Protein AF-A0A8S2AFS4-F1 (afdb_monomer_lite)

Radius of gyration: 38.0 Å; chains: 1; bounding box: 97×114×102 Å

Foldseek 3Di:
DDDDDDDDDDDDDYDDDDDDDDDDDDDDDDDDDDDDDDDDDDDDDDDDDDDDDDDDDDDDDDDDDDDDPDDDDDDDDPCPVVVVVVCVVPDDDDDDDDDDDDDDDDPPDDDLDLVFAACVVVQKAWDDFPAADDQFTKTWIAGCDDPRHRHIWIKTKGWPVSVPDPVSSVLVSVQQVCQVFLPDQPQAWNWDGWHDDPTIIITITQDQAQAWPVVLCVVVVVDFDLLNLLVVLLSLLRSLQLCVLLQKAQQADDRNQWGFNHNDPPTHIYRHDSSPMDGAAVPGFAFAQDYDLLQAALVSVVRGHGSLSVLSSSLQVLVCSQAVDGQFDDPDSVRSNVCNNPPGGDQPDPPNVVDDPLSVLLSLLSSPNPSLQHDHSLVSCLGPSNPPSDPRLRAAGPLLLVLLVQLLVADLQLLLLLLLLLVLDDPSRCPSLVSNLVLLPADPVQWHALVSLLVSSVVSHTPSSVVSVVNVSSVVSSPDPDDIDHSSSSSSSSDRLSNLVSDPCNVVSLVSSVVSCVPPPWAQDDLVRLCVLLVHDPPDPSCLQCVVQADPVGNTGDSVSSVSSNVDTDDDDPDPPPPNCVVSVVSVLVSLFDDPDDPLAAEEEQAADPPDPVVVPPQDDDDVVVVLLVLVSQLLLLLLVHAYAAEQKDFADLVFQDDDDDDDDDDDDDVVVRVSGMDGVLLWFQQSLSSVRGHYDYCPDPVVVVVCVVLVVDPPLQEDECAPPDSCCCRVDPSNSRHHYYYLNSDPVSPDDPSDPPVDPPSNPDDPCRRLVRTHPLLLVLLVVVLVVLDAAAEEEQEPRQLSPFDLPPVRDTDRPCNQSVVLRALVNLCVQCCVPDFFAGEYEYHYPDDPPCRNVVVVVGYNYDYPVVSCVSDVVSDSTNSSVNSSSVSNNVSHPHYEYCADPDLPHHHSGDDCVRHPPDDDDPVVVVVPPDDDD

Structure (mmCIF, N/CA/C/O backbone):
data_AF-A0A8S2AFS4-F1
#
_entry.id   AF-A0A8S2AFS4-F1
#
loop_
_atom_site.group_PDB
_atom_site.id
_atom_site.type_symbol
_atom_site.label_atom_id
_atom_site.label_alt_id
_atom_site.label_comp_id
_atom_site.label_asym_id
_atom_site.label_entity_id
_atom_site.label_seq_id
_atom_site.pdbx_PDB_ins_code
_atom_site.Cartn_x
_atom_site.Cartn_y
_atom_site.Cartn_z
_atom_site.occupancy
_atom_site.B_iso_or_equiv
_atom_site.auth_seq_id
_atom_site.auth_comp_id
_atom_site.auth_asym_id
_atom_site.auth_atom_id
_atom_site.pdbx_PDB_model_num
ATOM 1 N N . MET A 1 1 ? -7.403 62.155 -4.248 1.00 30.98 1 MET A N 1
ATOM 2 C CA . MET A 1 1 ? -6.322 62.492 -3.292 1.00 30.98 1 MET A CA 1
ATOM 3 C C . MET A 1 1 ? -5.402 61.280 -3.220 1.00 30.98 1 MET A C 1
ATOM 5 O O . MET A 1 1 ? -5.947 60.205 -3.024 1.00 30.98 1 MET A O 1
ATOM 9 N N . GLY A 1 2 ? -4.084 61.330 -3.425 1.00 28.14 2 GLY A N 1
ATOM 10 C CA . GLY A 1 2 ? -3.171 62.370 -3.946 1.00 28.14 2 GLY A CA 1
ATOM 11 C C . GLY A 1 2 ? -1.805 61.697 -4.230 1.00 28.14 2 GLY A C 1
ATOM 12 O O . GLY A 1 2 ? -1.434 60.794 -3.494 1.00 28.14 2 GLY A O 1
ATOM 13 N N . ILE A 1 3 ? -1.186 61.895 -5.401 1.00 28.06 3 ILE A N 1
ATOM 14 C CA . ILE A 1 3 ? -0.016 62.786 -5.612 1.00 28.06 3 ILE A CA 1
ATOM 15 C C . ILE A 1 3 ? 1.170 62.423 -4.679 1.00 28.06 3 ILE A C 1
ATOM 17 O O . ILE A 1 3 ? 1.126 62.784 -3.512 1.00 28.06 3 ILE A O 1
ATOM 21 N N . CYS A 1 4 ? 2.113 61.561 -5.114 1.00 28.08 4 CYS A N 1
ATOM 22 C CA . CYS A 1 4 ? 3.478 61.876 -5.645 1.00 28.08 4 CYS A CA 1
ATOM 23 C C . CYS A 1 4 ? 4.514 62.264 -4.544 1.00 28.08 4 CYS A C 1
ATOM 25 O O . CYS A 1 4 ? 4.099 62.612 -3.450 1.00 28.08 4 CYS A O 1
ATOM 27 N N . HIS A 1 5 ? 5.857 62.214 -4.658 1.00 32.41 5 HIS A N 1
ATOM 28 C CA . HIS A 1 5 ? 6.892 62.008 -5.710 1.00 32.41 5 HIS A CA 1
ATOM 29 C C . HIS A 1 5 ? 8.062 61.139 -5.125 1.00 32.41 5 HIS A C 1
ATOM 31 O O . HIS A 1 5 ? 8.009 60.818 -3.944 1.00 32.41 5 HIS A O 1
ATOM 37 N N . GLY A 1 6 ? 9.149 60.728 -5.813 1.00 26.88 6 GLY A N 1
ATOM 38 C CA . GLY A 1 6 ? 9.630 60.945 -7.195 1.00 26.88 6 GLY A CA 1
ATOM 39 C C . GLY A 1 6 ? 10.998 60.268 -7.496 1.00 26.88 6 GLY A C 1
ATOM 40 O O . GLY A 1 6 ? 11.500 59.503 -6.679 1.00 26.88 6 GLY A O 1
ATOM 41 N N . LYS A 1 7 ? 11.584 60.549 -8.678 1.00 27.45 7 LYS A N 1
ATOM 42 C CA . LYS A 1 7 ? 12.921 60.086 -9.156 1.00 27.45 7 LYS A CA 1
ATOM 43 C C . LYS A 1 7 ? 14.084 60.941 -8.593 1.00 27.45 7 LYS A C 1
ATOM 45 O O . LYS A 1 7 ? 13.806 62.059 -8.157 1.00 27.45 7 LYS A O 1
ATOM 50 N N . PRO A 1 8 ? 15.358 60.471 -8.610 1.00 44.94 8 PRO A N 1
ATOM 51 C CA . PRO A 1 8 ? 16.300 60.637 -9.763 1.00 44.94 8 PRO A CA 1
ATOM 52 C C . PRO A 1 8 ? 17.247 59.401 -9.975 1.00 44.94 8 PRO A C 1
ATOM 54 O O . PRO A 1 8 ? 17.302 58.559 -9.088 1.00 44.94 8 PRO A O 1
ATOM 57 N N . ILE A 1 9 ? 18.040 59.155 -11.044 1.00 31.28 9 ILE A N 1
ATOM 58 C CA . ILE A 1 9 ? 18.242 59.696 -12.421 1.00 31.28 9 ILE A CA 1
ATOM 59 C C . ILE A 1 9 ? 18.837 58.571 -13.337 1.00 31.28 9 ILE A C 1
ATOM 61 O O . ILE A 1 9 ? 19.122 57.486 -12.834 1.00 31.28 9 ILE A O 1
ATOM 65 N N . GLU A 1 10 ? 19.061 58.787 -14.650 1.00 30.39 10 GLU A N 1
ATOM 66 C CA . GLU A 1 10 ? 19.405 57.727 -15.644 1.00 30.39 10 GLU A CA 1
ATOM 67 C C . GLU A 1 10 ? 20.613 58.056 -16.595 1.00 30.39 10 GLU A C 1
ATOM 69 O O . GLU A 1 10 ? 20.813 59.225 -16.926 1.00 30.39 10 GLU A O 1
ATOM 74 N N . GLN A 1 11 ? 21.396 57.061 -17.091 1.00 25.53 11 GLN A N 1
ATOM 75 C CA . GLN A 1 11 ? 22.494 57.238 -18.097 1.00 25.53 11 GLN A CA 1
ATOM 76 C C . GLN A 1 11 ? 22.601 56.147 -19.216 1.00 25.53 11 GLN A C 1
ATOM 78 O O . GLN A 1 11 ? 22.984 55.022 -18.930 1.00 25.53 11 GLN A O 1
ATOM 83 N N . GLN A 1 12 ? 22.394 56.572 -20.486 1.00 29.22 12 GLN A N 1
ATOM 84 C CA . GLN A 1 12 ? 23.126 56.236 -21.754 1.00 29.22 12 GLN A CA 1
ATOM 85 C C . GLN A 1 12 ? 23.169 54.768 -22.315 1.00 29.22 12 GLN A C 1
ATOM 87 O O . GLN A 1 12 ? 23.222 53.819 -21.553 1.00 29.22 12 GLN A O 1
ATOM 92 N N . GLN A 1 13 ? 23.193 54.469 -23.642 1.00 29.77 13 GLN A N 1
ATOM 93 C CA . GLN A 1 13 ? 23.121 55.282 -24.890 1.00 29.77 13 GLN A CA 1
ATOM 94 C C . GLN A 1 13 ? 22.783 54.462 -26.189 1.00 29.77 13 GLN A C 1
ATOM 96 O O . GLN A 1 13 ? 23.484 53.503 -26.487 1.00 29.77 13 GLN A O 1
ATOM 101 N N . SER A 1 14 ? 21.898 54.987 -27.069 1.00 29.59 14 SER A N 1
ATOM 102 C CA . SER A 1 14 ? 21.919 54.863 -28.569 1.00 29.59 14 SER A CA 1
ATOM 103 C C . SER A 1 14 ? 21.649 53.476 -29.255 1.00 29.59 14 SER A C 1
ATOM 105 O O . SER A 1 14 ? 21.781 52.455 -28.598 1.00 29.59 14 SER A O 1
ATOM 107 N N . LYS A 1 15 ? 21.264 53.312 -30.551 1.00 31.66 15 LYS A N 1
ATOM 108 C CA . LYS A 1 15 ? 20.933 54.230 -31.687 1.00 31.66 15 LYS A CA 1
ATOM 109 C C . LYS A 1 15 ? 20.192 53.509 -32.869 1.00 31.66 15 LYS A C 1
ATOM 111 O O . LYS A 1 15 ? 20.385 52.314 -33.049 1.00 31.66 15 LYS A O 1
ATOM 116 N N . SER A 1 16 ? 19.548 54.289 -33.763 1.00 26.78 16 SER A N 1
ATOM 117 C CA . SER A 1 16 ? 19.226 54.015 -35.206 1.00 26.78 16 SER A CA 1
ATOM 118 C C . SER A 1 16 ? 17.849 53.440 -35.645 1.00 26.78 16 SER A C 1
ATOM 120 O O . SER A 1 16 ? 17.167 52.746 -34.905 1.00 26.78 16 SER A O 1
ATOM 122 N N . LEU A 1 17 ? 17.489 53.786 -36.896 1.00 27.69 17 LEU A N 1
ATOM 123 C CA . LEU A 1 17 ? 16.233 53.639 -37.684 1.00 27.69 17 LEU A CA 1
ATOM 124 C C . LEU A 1 17 ? 16.380 52.532 -38.785 1.00 27.69 17 LEU A C 1
ATOM 126 O O . LEU A 1 17 ? 17.520 52.081 -38.933 1.00 27.69 17 LEU A O 1
ATOM 130 N N . PRO A 1 18 ? 15.349 52.068 -39.564 1.00 46.34 18 PRO A N 1
ATOM 131 C CA . PRO A 1 18 ? 14.305 52.861 -40.252 1.00 46.34 18 PRO A CA 1
ATOM 132 C C . PRO A 1 18 ? 12.848 52.304 -40.240 1.00 46.34 18 PRO A C 1
ATOM 134 O O . PRO A 1 18 ? 12.312 52.071 -39.164 1.00 46.34 18 PRO A O 1
ATOM 137 N N . VAL A 1 19 ? 12.139 52.326 -41.389 1.00 34.38 19 VAL A N 1
ATOM 138 C CA . VAL A 1 19 ? 10.788 52.934 -41.564 1.00 34.38 19 VAL A CA 1
ATOM 139 C C . VAL A 1 19 ? 10.055 52.412 -42.837 1.00 34.38 19 VAL A C 1
ATOM 141 O O . VAL A 1 19 ? 10.702 51.802 -43.684 1.00 34.38 19 VAL A O 1
ATOM 144 N N . SER A 1 20 ? 8.755 52.753 -42.991 1.00 30.39 20 SER A N 1
ATOM 145 C CA . SER A 1 20 ? 7.820 52.655 -44.160 1.00 30.39 20 SER A CA 1
ATOM 146 C C . SER A 1 20 ? 6.818 51.474 -44.174 1.00 30.39 20 SER A C 1
ATOM 148 O O . SER A 1 20 ? 7.168 50.378 -43.750 1.00 30.39 20 SER A O 1
ATOM 150 N N . GLY A 1 21 ? 5.557 51.643 -44.622 1.00 28.50 21 GLY A N 1
ATOM 151 C CA . GLY A 1 21 ? 4.831 52.893 -44.948 1.00 28.50 21 GLY A CA 1
ATOM 152 C C . GLY A 1 21 ? 3.457 52.704 -45.644 1.00 28.50 21 GLY A C 1
ATOM 153 O O . GLY A 1 21 ? 3.242 51.670 -46.262 1.00 28.50 21 GLY A O 1
ATOM 154 N N . GLU A 1 22 ? 2.608 53.747 -45.565 1.00 29.09 22 GLU A N 1
ATOM 155 C CA . GLU A 1 22 ? 1.540 54.153 -46.528 1.00 29.09 22 GLU A CA 1
ATOM 156 C C . GLU A 1 22 ? 0.267 53.270 -46.736 1.00 29.09 22 GLU A C 1
ATOM 158 O O . GLU A 1 22 ? 0.241 52.099 -46.364 1.00 29.09 22 GLU A O 1
ATOM 163 N N . THR A 1 23 ? -0.826 53.765 -47.359 1.00 28.58 23 THR A N 1
ATOM 164 C CA . THR A 1 23 ? -1.820 54.755 -46.838 1.00 28.58 23 THR A CA 1
ATOM 165 C C . THR A 1 23 ? -3.185 54.723 -47.591 1.00 28.58 23 THR A C 1
ATOM 167 O O . THR A 1 23 ? -3.270 54.207 -48.699 1.00 28.58 23 THR A O 1
ATOM 170 N N . ASP A 1 24 ? -4.211 55.334 -46.970 1.00 28.61 24 ASP A N 1
ATOM 171 C CA . ASP A 1 24 ? -5.321 56.156 -47.530 1.00 28.61 24 ASP A CA 1
ATOM 172 C C . ASP A 1 24 ? -6.577 55.645 -48.313 1.00 28.61 24 ASP A C 1
ATOM 174 O O . ASP A 1 24 ? -6.538 54.855 -49.249 1.00 28.61 24 ASP A O 1
ATOM 178 N N . GLU A 1 25 ? -7.695 56.296 -47.922 1.00 26.92 25 GLU A N 1
ATOM 179 C CA . GLU A 1 25 ? -8.888 56.772 -48.673 1.00 26.92 25 GLU A CA 1
ATOM 180 C C . GLU A 1 25 ? -10.094 55.877 -49.102 1.00 26.92 25 GLU A C 1
ATOM 182 O O . GLU A 1 25 ? -10.147 54.665 -48.913 1.00 26.92 25 GLU A O 1
ATOM 187 N N . ALA A 1 26 ? -11.179 56.571 -49.506 1.00 25.58 26 ALA A N 1
ATOM 188 C CA . ALA A 1 26 ? -12.601 56.154 -49.606 1.00 25.58 26 ALA A CA 1
ATOM 189 C C . ALA A 1 26 ? -13.212 56.685 -50.952 1.00 25.58 26 ALA A C 1
ATOM 191 O O . ALA A 1 26 ? -12.425 56.784 -51.892 1.00 25.58 26 ALA A O 1
ATOM 192 N N . PRO A 1 27 ? -14.500 57.105 -51.154 1.00 47.12 27 PRO A N 1
ATOM 193 C CA . PRO A 1 27 ? -15.787 56.950 -50.428 1.00 47.12 27 PRO A CA 1
ATOM 194 C C . PRO A 1 27 ? -17.034 56.585 -51.319 1.00 47.12 27 PRO A C 1
ATOM 196 O O . PRO A 1 27 ? -16.906 56.468 -52.526 1.00 47.12 27 PRO A O 1
ATOM 199 N N . THR A 1 28 ? -18.233 56.457 -50.695 1.00 27.06 28 THR A N 1
ATOM 200 C CA . THR A 1 28 ? -19.646 56.683 -51.193 1.00 27.06 28 THR A CA 1
ATOM 201 C C . THR A 1 28 ? -20.132 56.129 -52.574 1.00 27.06 28 THR A C 1
ATOM 203 O O . THR A 1 28 ? -19.394 56.042 -53.536 1.00 27.06 28 THR A O 1
ATOM 206 N N . ASN A 1 29 ? -21.408 55.751 -52.814 1.00 26.31 29 ASN A N 1
ATOM 207 C CA . ASN A 1 29 ? -22.662 56.487 -52.543 1.00 26.31 29 ASN A CA 1
ATOM 208 C C . ASN A 1 29 ? -23.981 55.659 -52.752 1.00 26.31 29 ASN A C 1
ATOM 210 O O . ASN A 1 29 ? -23.976 54.620 -53.400 1.00 26.31 29 ASN A O 1
ATOM 214 N N . SER A 1 30 ? -25.109 56.195 -52.250 1.00 24.55 30 SER A N 1
ATOM 215 C CA . SER A 1 30 ? -26.526 56.085 -52.707 1.00 24.55 30 SER A CA 1
ATOM 216 C C . SER A 1 30 ? -27.203 54.736 -53.077 1.00 24.55 30 SER A C 1
ATOM 218 O O . SER A 1 30 ? -27.052 54.246 -54.190 1.00 24.55 30 SER A O 1
ATOM 220 N N . GLN A 1 31 ? -28.073 54.241 -52.170 1.00 25.86 31 GLN A N 1
ATOM 221 C CA . GLN A 1 31 ? -29.571 54.223 -52.220 1.00 25.86 31 GLN A CA 1
ATOM 222 C C . GLN A 1 31 ? -30.349 54.280 -53.570 1.00 25.86 31 GLN A C 1
ATOM 224 O O . GLN A 1 31 ? -29.796 54.742 -54.562 1.00 25.86 31 GLN A O 1
ATOM 229 N N . PRO A 1 32 ? -31.690 54.021 -53.605 1.00 53.41 32 PRO A N 1
ATOM 230 C CA . PRO A 1 32 ? -32.643 53.529 -52.573 1.00 53.41 32 PRO A CA 1
ATOM 231 C C . PRO A 1 32 ? -33.379 52.239 -53.068 1.00 53.41 32 PRO A C 1
ATOM 233 O O . PRO A 1 32 ? -32.881 51.627 -54.012 1.00 53.41 32 PRO A O 1
ATOM 236 N N . PRO A 1 33 ? -34.580 51.817 -52.582 1.00 47.56 33 PRO A N 1
ATOM 237 C CA . PRO A 1 33 ? -35.338 52.075 -51.341 1.00 47.56 33 PRO A CA 1
ATOM 238 C C . PRO A 1 33 ? -35.341 50.779 -50.470 1.00 47.56 33 PRO A C 1
ATOM 240 O O . PRO A 1 33 ? -34.251 50.263 -50.270 1.00 47.56 33 PRO A O 1
ATOM 243 N N . ALA A 1 34 ? -36.380 50.149 -49.881 1.00 29.81 34 ALA A N 1
ATOM 244 C CA . ALA A 1 34 ? -37.826 50.348 -49.616 1.00 29.81 34 ALA A CA 1
ATOM 245 C C . ALA A 1 34 ? -38.256 49.360 -48.488 1.00 29.81 34 ALA A C 1
ATOM 247 O O . ALA A 1 34 ? -37.607 48.332 -48.331 1.00 29.81 34 ALA A O 1
ATOM 248 N N . LYS A 1 35 ? -39.366 49.503 -47.740 1.00 30.81 35 LYS A N 1
ATOM 249 C CA . LYS A 1 35 ? -40.217 50.653 -47.341 1.00 30.81 35 LYS A CA 1
ATOM 250 C C . LYS A 1 35 ? -41.204 50.146 -46.257 1.00 30.81 35 LYS A C 1
ATOM 252 O O . LYS A 1 35 ? -41.824 49.116 -46.496 1.00 30.81 35 LYS A O 1
ATOM 257 N N . SER A 1 36 ? -41.429 50.896 -45.161 1.00 27.89 36 SER A N 1
ATOM 258 C CA . SER A 1 36 ? -42.353 50.543 -44.040 1.00 27.89 36 SER A CA 1
ATOM 259 C C . SER A 1 36 ? -41.915 49.291 -43.234 1.00 27.89 36 SER A C 1
ATOM 261 O O . SER A 1 36 ? -41.060 48.551 -43.701 1.00 27.89 36 SER A O 1
ATOM 263 N N . SER A 1 37 ? -42.393 48.954 -42.023 1.00 26.61 37 SER A N 1
ATOM 264 C CA . SER A 1 37 ? -43.153 49.620 -40.927 1.00 26.61 37 SER A CA 1
ATOM 265 C C . SER A 1 37 ? -42.999 48.750 -39.649 1.00 26.61 37 SER A C 1
ATOM 267 O O . SER A 1 37 ? -42.654 47.582 -39.777 1.00 26.61 37 SER A O 1
ATOM 269 N N . GLY A 1 38 ? -43.257 49.189 -38.410 1.00 24.53 38 GLY A N 1
ATOM 270 C CA . GLY A 1 38 ? -43.830 50.449 -37.912 1.00 24.53 38 GLY A CA 1
ATOM 271 C C . GLY A 1 38 ? -43.754 50.555 -36.370 1.00 24.53 38 GLY A C 1
ATOM 272 O O . GLY A 1 38 ? -42.992 49.832 -35.740 1.00 24.53 38 GLY A O 1
ATOM 273 N N . PHE A 1 39 ? -44.525 51.475 -35.780 1.00 25.52 39 PHE A N 1
ATOM 274 C CA . PHE A 1 39 ? -44.458 51.959 -34.377 1.00 25.52 39 PHE A CA 1
ATOM 275 C C . PHE A 1 39 ? -45.873 52.462 -33.932 1.00 25.52 39 PHE A C 1
ATOM 277 O O . PHE A 1 39 ? -46.721 52.491 -34.831 1.00 25.52 39 PHE A O 1
ATOM 284 N N . PRO A 1 40 ? -46.194 52.868 -32.660 1.00 38.78 40 PRO A N 1
ATOM 285 C CA . PRO A 1 40 ? -45.296 53.470 -31.645 1.00 38.78 40 PRO A CA 1
ATOM 286 C C . PRO A 1 40 ? -45.527 53.232 -30.110 1.00 38.78 40 PRO A C 1
ATOM 288 O O . PRO A 1 40 ? -46.577 52.800 -29.660 1.00 38.78 40 PRO A O 1
ATOM 291 N N . PHE A 1 41 ? -44.481 53.596 -29.345 1.00 28.53 41 PHE A N 1
ATOM 292 C CA . PHE A 1 41 ? -44.331 54.218 -27.996 1.00 28.53 41 PHE A CA 1
ATOM 293 C C . PHE A 1 41 ? -45.394 54.270 -26.848 1.00 28.53 41 PHE A C 1
ATOM 295 O O . PHE A 1 41 ? -46.587 54.439 -27.060 1.00 28.53 41 PHE A O 1
ATOM 302 N N . TYR A 1 42 ? -44.811 54.410 -25.630 1.00 25.06 42 TYR A N 1
ATOM 303 C CA . TYR A 1 42 ? -45.252 55.045 -24.352 1.00 25.06 42 TYR A CA 1
ATOM 304 C C . TYR A 1 42 ? -45.802 54.206 -23.160 1.00 25.06 42 TYR A C 1
ATOM 306 O O . TYR A 1 42 ? -46.582 53.273 -23.304 1.00 25.06 42 TYR A O 1
ATOM 314 N N . SER A 1 43 ? -45.354 54.609 -21.955 1.00 25.25 43 SER A N 1
ATOM 315 C CA . SER A 1 43 ? -45.761 54.215 -20.575 1.00 25.25 43 SER A CA 1
ATOM 316 C C . SER A 1 43 ? -46.875 55.168 -20.039 1.00 25.25 43 SER A C 1
ATOM 318 O O . SER A 1 43 ? -47.086 56.168 -20.731 1.00 25.25 43 SER A O 1
ATOM 320 N N . PRO A 1 44 ? -47.543 55.014 -18.848 1.00 31.75 44 PRO A N 1
ATOM 321 C CA . PRO A 1 44 ? -47.125 54.339 -17.593 1.00 31.75 44 PRO A CA 1
ATOM 322 C C . PRO A 1 44 ? -48.247 53.611 -16.765 1.00 31.75 44 PRO A C 1
ATOM 324 O O . PRO A 1 44 ? -49.311 53.287 -17.277 1.00 31.75 44 PRO A O 1
ATOM 327 N N . SER A 1 45 ? -47.977 53.338 -15.473 1.00 24.88 45 SER A N 1
ATOM 328 C CA . SER A 1 45 ? -48.857 52.822 -14.380 1.00 24.88 45 SER A CA 1
ATOM 329 C C . SER A 1 45 ? -50.055 53.758 -14.023 1.00 24.88 45 SER A C 1
ATOM 331 O O . SER A 1 45 ? -49.982 54.908 -14.463 1.00 24.88 45 SER A O 1
ATOM 333 N N . PRO A 1 46 ? -51.084 53.404 -13.178 1.00 34.72 46 PRO A N 1
ATOM 334 C CA . PRO A 1 46 ? -51.110 52.398 -12.084 1.00 34.72 46 PRO A CA 1
ATOM 335 C C . PRO A 1 46 ? -52.451 51.607 -11.822 1.00 34.72 46 PRO A C 1
ATOM 337 O O . PRO A 1 46 ? -53.304 51.485 -12.690 1.00 34.72 46 PRO A O 1
ATOM 340 N N . VAL A 1 47 ? -52.571 51.028 -10.605 1.00 25.36 47 VAL A N 1
ATOM 341 C CA . VAL A 1 47 ? -53.662 50.249 -9.917 1.00 25.36 47 VAL A CA 1
ATOM 342 C C . VAL A 1 47 ? -55.073 50.919 -9.848 1.00 25.36 47 VAL A C 1
ATOM 344 O O . VAL A 1 47 ? -55.109 52.112 -10.146 1.00 25.36 47 VAL A O 1
ATOM 347 N N . PRO A 1 48 ? -56.212 50.275 -9.398 1.00 36.31 48 PRO A N 1
ATOM 348 C CA . PRO A 1 48 ? -56.364 49.043 -8.562 1.00 36.31 48 PRO A CA 1
ATOM 349 C C . PRO A 1 48 ? -57.570 48.053 -8.793 1.00 36.31 48 PRO A C 1
ATOM 351 O O . PRO A 1 48 ? -58.546 48.367 -9.463 1.00 36.31 48 PRO A O 1
ATOM 354 N N . SER A 1 49 ? -57.572 46.934 -8.024 1.00 23.98 49 SER A N 1
ATOM 355 C CA . SER A 1 49 ? -58.695 46.406 -7.174 1.00 23.98 49 SER A CA 1
ATOM 356 C C . SER A 1 49 ? -59.442 45.058 -7.448 1.00 23.98 49 SER A C 1
ATOM 358 O O . SER A 1 49 ? -59.670 44.647 -8.576 1.00 23.98 49 SER A O 1
ATOM 360 N N . LEU A 1 50 ? -59.883 44.453 -6.317 1.00 26.02 50 LEU A N 1
ATOM 361 C CA . LEU A 1 50 ? -61.083 43.609 -6.046 1.00 26.02 50 LEU A CA 1
ATOM 362 C C . LEU A 1 50 ? -61.169 42.053 -6.263 1.00 26.02 50 LEU A C 1
ATOM 364 O O . LEU A 1 50 ? -61.798 41.568 -7.189 1.00 26.02 50 LEU A O 1
ATOM 368 N N . PHE A 1 51 ? -60.749 41.314 -5.208 1.00 26.52 51 PHE A N 1
ATOM 369 C CA . PHE A 1 51 ? -61.456 40.213 -4.472 1.00 26.52 51 PHE A CA 1
ATOM 370 C C . PHE A 1 51 ? -61.667 38.754 -5.006 1.00 26.52 51 PHE A C 1
ATOM 372 O O . PHE A 1 51 ? -62.334 38.534 -6.002 1.00 26.52 51 PHE A O 1
ATOM 379 N N . LYS A 1 52 ? -61.305 37.777 -4.127 1.00 25.38 52 LYS A N 1
ATOM 380 C CA . LYS A 1 52 ? -61.827 36.381 -3.906 1.00 25.38 52 LYS A CA 1
ATOM 381 C C . LYS A 1 52 ? -61.823 35.390 -5.105 1.00 25.38 52 LYS A C 1
ATOM 383 O O . LYS A 1 52 ? -62.404 35.659 -6.137 1.00 25.38 52 LYS A O 1
ATOM 388 N N . SER A 1 53 ? -61.324 34.148 -5.011 1.00 24.30 53 SER A N 1
ATOM 389 C CA . SER A 1 53 ? -61.404 33.160 -3.908 1.00 24.30 53 SER A CA 1
ATOM 390 C C . SER A 1 53 ? -60.405 31.977 -4.086 1.00 24.30 53 SER A C 1
ATOM 392 O O . SER A 1 53 ? -59.577 31.994 -4.991 1.00 24.30 53 SER A O 1
ATOM 394 N N . SER A 1 54 ? -60.456 30.968 -3.203 1.00 25.53 54 SER A N 1
ATOM 395 C CA . SER A 1 54 ? -59.502 29.839 -3.062 1.00 25.53 54 SER A CA 1
ATOM 396 C C . SER A 1 54 ? -60.158 28.473 -3.388 1.00 25.53 54 SER A C 1
ATOM 398 O O . SER A 1 54 ? -61.383 28.404 -3.326 1.00 25.53 54 SER A O 1
ATOM 400 N N . PRO A 1 55 ? -59.423 27.337 -3.477 1.00 35.34 55 PRO A N 1
ATOM 401 C CA . PRO A 1 55 ? -58.118 27.103 -4.125 1.00 35.34 55 PRO A CA 1
ATOM 402 C C . PRO A 1 55 ? -58.043 25.779 -4.955 1.00 35.34 55 PRO A C 1
ATOM 404 O O . PRO A 1 55 ? -58.938 24.942 -4.903 1.00 35.34 55 PRO A O 1
ATOM 407 N N . SER A 1 56 ? -56.861 25.527 -5.552 1.00 23.92 56 SER A N 1
ATOM 408 C CA . SER A 1 56 ? -56.168 24.214 -5.692 1.00 23.92 56 SER A CA 1
ATOM 409 C C . SER A 1 56 ? -55.945 23.589 -7.099 1.00 23.92 56 SER A C 1
ATOM 411 O O . SER A 1 56 ? -56.856 23.425 -7.895 1.00 23.92 56 SER A O 1
ATOM 413 N N . VAL A 1 57 ? -54.670 23.216 -7.328 1.00 24.42 57 VAL A N 1
ATO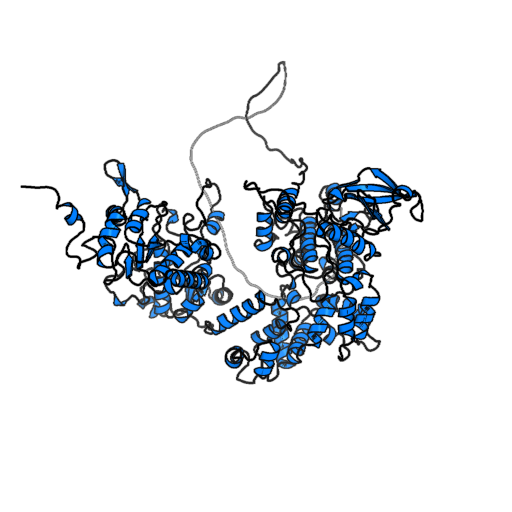M 414 C CA . VAL A 1 57 ? -54.061 22.261 -8.296 1.00 24.42 57 VAL A CA 1
ATOM 415 C C . VAL A 1 57 ? -54.382 22.352 -9.807 1.00 24.42 57 VAL A C 1
ATOM 417 O O . VAL A 1 57 ? -55.312 21.703 -10.266 1.00 24.42 57 VAL A O 1
ATOM 420 N N . SER A 1 58 ? -53.445 22.916 -10.602 1.00 23.58 58 SER A N 1
ATOM 421 C CA . SER A 1 58 ? -52.779 22.192 -11.726 1.00 23.58 58 SER A CA 1
ATOM 422 C C . SER A 1 58 ? -51.673 22.988 -12.474 1.00 23.58 58 SER A C 1
ATOM 424 O O . SER A 1 58 ? -51.963 24.022 -13.061 1.00 23.58 58 SER A O 1
ATOM 426 N N . SER A 1 59 ? -50.457 22.409 -12.555 1.00 23.38 59 SER A N 1
ATOM 427 C CA . SER A 1 59 ? -49.436 22.474 -13.649 1.00 23.38 59 SER A CA 1
ATOM 428 C C . SER A 1 59 ? -48.817 23.794 -14.204 1.00 23.38 59 SER A C 1
ATOM 430 O O . SER A 1 59 ? -49.436 24.845 -14.238 1.00 23.38 59 SER A O 1
ATOM 432 N N . SER A 1 60 ? -47.596 23.650 -14.773 1.00 25.19 60 SER A N 1
ATOM 433 C CA . SER A 1 60 ? -46.725 24.617 -15.514 1.00 25.19 60 SER A CA 1
ATOM 434 C C . SER A 1 60 ? -46.077 25.765 -14.695 1.00 25.19 60 SER A C 1
ATOM 436 O O . SER A 1 60 ? -46.777 26.487 -14.002 1.00 25.19 60 SER A O 1
ATOM 438 N N . VAL A 1 61 ? -44.736 25.869 -14.541 1.00 25.66 61 VAL A N 1
ATOM 439 C CA . VAL A 1 61 ? -43.630 26.176 -15.510 1.00 25.66 61 VAL A CA 1
ATOM 440 C C . VAL A 1 61 ? -43.605 27.684 -15.857 1.00 25.66 61 VAL A C 1
ATOM 442 O O . VAL A 1 61 ? -44.613 28.187 -16.326 1.00 25.66 61 VAL A O 1
ATOM 445 N N . SER A 1 62 ? -42.532 28.476 -15.661 1.00 25.27 62 SER A N 1
ATOM 446 C CA . SER A 1 62 ? -41.126 28.199 -15.262 1.00 25.27 62 SER A CA 1
ATOM 447 C C . SER A 1 62 ? -40.417 29.397 -14.592 1.00 25.27 62 SER A C 1
ATOM 449 O O . SER A 1 62 ? -40.546 30.517 -15.082 1.00 25.27 62 SER A O 1
ATOM 451 N N . SER A 1 63 ? -39.540 29.156 -13.605 1.00 25.59 63 SER A N 1
ATOM 452 C CA . SER A 1 63 ? -38.419 30.056 -13.251 1.00 25.59 63 SER A CA 1
ATOM 453 C C . SER A 1 63 ? -37.313 29.335 -12.451 1.00 25.59 63 SER A C 1
ATOM 455 O O . SER A 1 63 ? -37.541 28.281 -11.856 1.00 25.59 63 SER A O 1
ATOM 457 N N . THR A 1 64 ? -36.088 29.871 -12.491 1.00 35.59 64 THR A N 1
ATOM 458 C CA . THR A 1 64 ? -34.851 29.241 -11.984 1.00 35.59 64 THR A CA 1
ATOM 459 C C . THR A 1 64 ? -34.711 29.301 -10.451 1.00 35.59 64 THR A C 1
ATOM 461 O O . THR A 1 64 ? -34.800 30.396 -9.894 1.00 35.59 64 THR A O 1
ATOM 464 N N . PRO A 1 65 ? -34.393 28.191 -9.750 1.00 29.75 65 PRO A N 1
ATOM 465 C CA . PRO A 1 65 ? -34.105 28.208 -8.316 1.00 29.75 65 PRO A CA 1
ATOM 466 C C . PRO A 1 65 ? -32.600 28.191 -7.984 1.00 29.75 65 PRO A C 1
ATOM 468 O O . PRO A 1 65 ? -31.828 27.376 -8.489 1.00 29.75 65 PRO A O 1
ATOM 471 N N . LEU A 1 66 ? -32.197 29.048 -7.043 1.00 26.81 66 LEU A N 1
ATOM 472 C CA . LEU A 1 66 ? -30.919 28.955 -6.327 1.00 26.81 66 LEU A CA 1
ATOM 473 C C . LEU A 1 66 ? -30.928 27.808 -5.295 1.00 26.81 66 LEU A C 1
ATOM 475 O O . LEU A 1 66 ? -31.972 27.467 -4.750 1.00 26.81 66 LEU A O 1
ATOM 479 N N . ARG A 1 67 ? -29.727 27.312 -4.954 1.00 33.12 67 ARG A N 1
ATOM 480 C CA . ARG A 1 67 ? -29.351 26.634 -3.687 1.00 33.12 67 ARG A CA 1
ATOM 481 C C . ARG A 1 67 ? -30.387 25.686 -3.043 1.00 33.12 67 ARG A C 1
ATOM 483 O O . ARG A 1 67 ? -31.182 26.107 -2.206 1.00 33.12 67 ARG A O 1
ATOM 490 N N . ILE A 1 68 ? -30.198 24.373 -3.219 1.00 26.81 68 ILE A N 1
ATOM 491 C CA . ILE A 1 68 ? -30.721 23.356 -2.282 1.00 26.81 68 ILE A CA 1
ATOM 492 C C . ILE A 1 68 ? -29.582 22.473 -1.746 1.00 26.81 68 ILE A C 1
ATOM 494 O O . ILE A 1 68 ? -29.439 21.308 -2.103 1.00 26.81 68 ILE A O 1
ATOM 498 N N . PHE A 1 69 ? -28.796 23.018 -0.813 1.00 35.16 69 PHE A N 1
ATOM 499 C CA . PHE A 1 69 ? -28.086 22.198 0.176 1.00 35.16 69 PHE A CA 1
ATOM 500 C C . PHE A 1 69 ? -29.058 21.905 1.327 1.00 35.16 69 PHE A C 1
ATOM 502 O O . PHE A 1 69 ? -29.135 22.679 2.281 1.00 35.16 69 PHE A O 1
ATOM 509 N N . LYS A 1 70 ? -29.862 20.834 1.220 1.00 29.64 70 LYS A N 1
ATOM 510 C CA . LYS A 1 70 ? -30.687 20.336 2.341 1.00 29.64 70 LYS A CA 1
ATOM 511 C C . LYS A 1 70 ? -31.223 18.911 2.139 1.00 29.64 70 LYS A C 1
ATOM 513 O O . LYS A 1 70 ? -32.371 18.709 1.756 1.00 29.64 70 LYS A O 1
ATOM 518 N N . ARG A 1 71 ? -30.395 17.924 2.489 1.00 26.66 71 ARG A N 1
ATOM 519 C CA . ARG A 1 71 ? -30.782 16.646 3.122 1.00 26.66 71 ARG A CA 1
ATOM 520 C C . ARG A 1 71 ? -29.517 16.023 3.731 1.00 26.66 71 ARG A C 1
ATOM 522 O O . ARG A 1 71 ? -28.528 15.928 3.009 1.00 26.66 71 ARG A O 1
ATOM 529 N N . PRO A 1 72 ? -29.505 15.628 5.017 1.00 28.27 72 PRO A N 1
ATOM 530 C CA . PRO A 1 72 ? -28.398 14.847 5.555 1.00 28.27 72 PRO A CA 1
ATOM 531 C C . PRO A 1 72 ? -28.395 13.463 4.894 1.00 28.27 72 PRO A C 1
ATOM 533 O O . PRO A 1 72 ? -29.458 12.876 4.682 1.00 28.27 72 PRO A O 1
ATOM 536 N N . PHE A 1 73 ? -27.215 12.941 4.566 1.00 30.84 73 PHE A N 1
ATOM 537 C CA . PHE A 1 73 ? -27.070 11.566 4.095 1.00 30.84 73 PHE A CA 1
ATOM 538 C C . PHE A 1 73 ? -27.044 10.622 5.306 1.00 30.84 73 PHE A C 1
ATOM 540 O O . PHE A 1 73 ? -26.059 10.648 6.042 1.00 30.84 73 PHE A O 1
ATOM 547 N N . PRO A 1 74 ? -28.060 9.766 5.532 1.00 31.06 74 PRO A N 1
ATOM 548 C CA . PRO A 1 74 ? -27.902 8.670 6.477 1.00 31.06 74 PRO A CA 1
ATOM 549 C C . PRO A 1 74 ? -26.858 7.687 5.914 1.00 31.06 74 PRO A C 1
ATOM 551 O O . PRO A 1 74 ? -26.954 7.320 4.736 1.00 31.06 74 PRO A O 1
ATOM 554 N N . PRO A 1 75 ? -25.863 7.244 6.701 1.00 35.16 75 PRO A N 1
ATOM 555 C CA . PRO A 1 75 ? -24.870 6.297 6.214 1.00 35.16 75 PRO A CA 1
ATOM 556 C C . PRO A 1 75 ? -25.541 4.950 5.885 1.00 35.16 75 PRO A C 1
ATOM 558 O O . PRO A 1 75 ? -26.253 4.394 6.727 1.00 35.16 75 PRO A O 1
ATOM 561 N N . PRO A 1 76 ? -25.331 4.377 4.683 1.00 31.39 76 PRO A N 1
ATOM 562 C CA . PRO A 1 76 ? -25.795 3.029 4.391 1.00 31.39 76 PRO A CA 1
ATOM 563 C C . PRO A 1 76 ? -25.008 2.039 5.258 1.00 31.39 76 PRO A C 1
ATOM 565 O O . PRO A 1 76 ? -23.801 1.882 5.087 1.00 31.39 76 PRO A O 1
ATOM 568 N N . SER A 1 77 ? -25.696 1.387 6.200 1.00 33.88 77 SER A N 1
ATOM 569 C CA . SER A 1 77 ? -25.076 0.490 7.184 1.00 33.88 77 SER A CA 1
ATOM 570 C C . SER A 1 77 ? -24.155 -0.559 6.522 1.00 33.88 77 SER A C 1
ATOM 572 O O . SER A 1 77 ? -24.632 -1.303 5.657 1.00 33.88 77 SER A O 1
ATOM 574 N N . PRO A 1 78 ? -22.885 -0.709 6.962 1.00 35.25 78 PRO A N 1
ATOM 575 C CA . PRO A 1 78 ? -21.940 -1.708 6.433 1.00 35.25 78 PRO A CA 1
ATOM 576 C C . PRO A 1 78 ? -22.357 -3.178 6.621 1.00 35.25 78 PRO A C 1
ATOM 578 O O . PRO A 1 78 ? -21.669 -4.098 6.183 1.00 35.25 78 PRO A O 1
ATOM 581 N N . ALA A 1 79 ? -23.485 -3.438 7.281 1.00 37.50 79 ALA A N 1
ATOM 582 C CA . ALA A 1 79 ? -23.870 -4.747 7.791 1.00 37.50 79 ALA A CA 1
ATOM 583 C C . ALA A 1 79 ? -24.132 -5.844 6.735 1.00 37.50 79 ALA A C 1
ATOM 585 O O . ALA A 1 79 ? -24.519 -6.942 7.130 1.00 37.50 79 ALA A O 1
ATOM 586 N N . LYS A 1 80 ? -23.972 -5.617 5.419 1.00 38.28 80 LYS A N 1
ATOM 587 C CA . LYS A 1 80 ? -24.369 -6.612 4.401 1.00 38.28 80 LYS A CA 1
ATOM 588 C C . LYS A 1 80 ? -23.289 -7.651 4.073 1.00 38.28 80 LYS A C 1
ATOM 590 O O . LYS A 1 80 ? -23.596 -8.835 4.213 1.00 38.28 80 LYS A O 1
ATOM 595 N N . HIS A 1 81 ? -22.046 -7.282 3.731 1.00 38.25 81 HIS A N 1
ATOM 596 C CA . HIS A 1 81 ? -20.979 -8.297 3.656 1.00 38.25 81 HIS A CA 1
ATOM 597 C C . HIS A 1 81 ? -20.393 -8.652 5.013 1.00 38.25 81 HIS A C 1
ATOM 599 O O . HIS A 1 81 ? -20.001 -9.800 5.160 1.00 38.25 81 HIS A O 1
ATOM 605 N N . ILE A 1 82 ? -20.413 -7.778 6.026 1.00 44.16 82 ILE A N 1
ATOM 606 C CA . ILE A 1 82 ? -19.982 -8.188 7.374 1.00 44.16 82 ILE A CA 1
ATOM 607 C C . ILE A 1 82 ? -20.853 -9.365 7.854 1.00 44.16 82 ILE A C 1
ATOM 609 O O . ILE A 1 82 ? -20.321 -10.411 8.222 1.00 44.16 82 ILE A O 1
ATOM 613 N N . ARG A 1 83 ? -22.188 -9.293 7.696 1.00 37.34 83 ARG A N 1
ATOM 614 C CA . ARG A 1 83 ? -23.075 -10.451 7.934 1.00 37.34 83 ARG A CA 1
ATOM 615 C C . ARG A 1 83 ? -22.815 -11.625 6.985 1.00 37.34 83 ARG A C 1
ATOM 617 O O . ARG A 1 83 ? -22.869 -12.756 7.444 1.00 37.34 83 ARG A O 1
ATOM 624 N N . ALA A 1 84 ? -22.541 -11.403 5.696 1.00 36.69 84 ALA A N 1
ATOM 625 C CA . ALA A 1 84 ? -22.325 -12.498 4.737 1.00 36.69 84 ALA A CA 1
ATOM 626 C C . ALA A 1 84 ? -20.954 -13.196 4.869 1.00 36.69 84 ALA A C 1
ATOM 628 O O . ALA A 1 84 ? -20.826 -14.361 4.506 1.00 36.69 84 ALA A O 1
ATOM 629 N N . PHE A 1 85 ? -19.937 -12.504 5.383 1.00 40.41 85 PHE A N 1
ATOM 630 C CA . PHE A 1 85 ? -18.620 -13.044 5.716 1.00 40.41 85 PHE A CA 1
ATOM 631 C C . PHE A 1 85 ? -18.693 -13.830 7.023 1.00 40.41 85 PHE A C 1
ATOM 633 O O . PHE A 1 85 ? -18.280 -14.986 7.060 1.00 40.41 85 PHE A O 1
ATOM 640 N N . LEU A 1 86 ? -19.341 -13.264 8.050 1.00 39.72 86 LEU A N 1
ATOM 641 C CA . LEU A 1 86 ? -19.693 -13.993 9.269 1.00 39.72 86 LEU A CA 1
ATOM 642 C C . LEU A 1 86 ? -20.499 -15.259 8.925 1.00 39.72 86 LEU A C 1
ATOM 644 O O . LEU A 1 86 ? -20.065 -16.351 9.261 1.00 39.72 86 LEU A O 1
ATOM 648 N N . ALA A 1 87 ? -21.580 -15.165 8.146 1.00 37.09 87 ALA A N 1
ATOM 649 C CA . ALA A 1 87 ? -22.393 -16.312 7.705 1.00 37.09 87 ALA A CA 1
ATOM 650 C C . ALA A 1 87 ? -21.712 -17.257 6.684 1.00 37.09 87 ALA A C 1
ATOM 652 O O . ALA A 1 87 ? -22.330 -18.218 6.232 1.00 37.09 87 ALA A O 1
ATOM 653 N N . ARG A 1 88 ? -20.455 -16.994 6.301 1.00 42.50 88 ARG A N 1
ATOM 654 C CA . ARG A 1 88 ? -19.573 -17.941 5.591 1.00 42.50 88 ARG A CA 1
ATOM 655 C C . ARG A 1 88 ? -18.486 -18.533 6.496 1.00 42.50 88 ARG A C 1
ATOM 657 O O . ARG A 1 88 ? -17.893 -19.539 6.126 1.00 42.50 88 ARG A O 1
ATOM 664 N N . ARG A 1 89 ? -18.237 -17.928 7.664 1.00 39.31 89 ARG A N 1
ATOM 665 C CA . ARG A 1 89 ? -17.366 -18.436 8.737 1.00 39.31 89 ARG A CA 1
ATOM 666 C C . ARG A 1 89 ? -18.145 -19.329 9.715 1.00 39.31 89 ARG A C 1
ATOM 668 O O . ARG A 1 89 ? -17.606 -20.322 10.184 1.00 39.31 89 ARG A O 1
ATOM 675 N N . TYR A 1 90 ? -19.418 -19.013 9.962 1.00 48.38 90 TYR A N 1
ATOM 676 C CA . TYR A 1 90 ? -20.393 -19.876 10.634 1.00 48.38 90 TYR A CA 1
ATOM 677 C C . TYR A 1 90 ? -21.025 -20.824 9.608 1.00 48.38 90 TYR A C 1
ATOM 679 O O . TYR A 1 90 ? -21.818 -20.395 8.769 1.00 48.38 90 TYR A O 1
ATOM 687 N N . GLY A 1 91 ? -20.654 -22.105 9.646 1.00 30.33 91 GLY A N 1
ATOM 688 C CA . GLY A 1 91 ? -21.148 -23.106 8.701 1.00 30.33 91 GLY A CA 1
ATOM 689 C C . GLY A 1 91 ? -22.652 -23.354 8.846 1.00 30.33 91 GLY A C 1
ATOM 690 O O . GLY A 1 91 ? -23.112 -23.791 9.895 1.00 30.33 91 GLY A O 1
ATOM 691 N N . SER A 1 92 ? -23.421 -23.114 7.780 1.00 30.83 92 SER A N 1
ATOM 692 C CA . SER A 1 92 ? -24.859 -23.406 7.737 1.00 30.83 92 SER A CA 1
ATOM 693 C C . SER A 1 92 ? -25.116 -24.684 6.936 1.00 30.83 92 SER A C 1
ATOM 695 O O . SER A 1 92 ? -25.357 -24.652 5.727 1.00 30.83 92 SER A O 1
ATOM 697 N N . VAL A 1 93 ? -25.031 -25.829 7.616 1.00 32.16 93 VAL A N 1
ATOM 698 C CA . VAL A 1 93 ? -25.452 -27.124 7.063 1.00 32.16 93 VAL A CA 1
ATOM 699 C C . VAL A 1 93 ? -26.979 -27.153 7.012 1.00 32.16 93 VAL A C 1
ATOM 701 O O . VAL A 1 93 ? -27.643 -26.962 8.029 1.00 32.16 93 VAL A O 1
ATOM 704 N N . LYS A 1 94 ? -27.553 -27.409 5.832 1.00 34.78 94 LYS A N 1
ATOM 705 C CA . LYS A 1 94 ? -28.977 -27.749 5.721 1.00 34.78 94 LYS A CA 1
ATOM 706 C C . LYS A 1 94 ? -29.165 -29.230 6.070 1.00 34.78 94 LYS A C 1
ATOM 708 O O . LYS A 1 94 ? -28.478 -30.051 5.461 1.00 34.78 94 LYS A O 1
ATOM 713 N N . PRO A 1 95 ? -30.096 -29.596 6.966 1.00 31.55 95 PRO A N 1
ATOM 714 C CA . PRO A 1 95 ? -30.411 -30.996 7.207 1.00 31.55 95 PRO A CA 1
ATOM 715 C C . PRO A 1 95 ? -31.172 -31.575 6.006 1.00 31.55 95 PRO A C 1
ATOM 717 O O . PRO A 1 95 ? -32.317 -31.206 5.748 1.00 31.55 95 PRO A O 1
ATOM 720 N N . ASN A 1 96 ? -30.545 -32.504 5.284 1.00 31.20 96 ASN A N 1
ATOM 721 C CA . ASN A 1 96 ? -31.273 -33.460 4.449 1.00 31.20 96 ASN A CA 1
ATOM 722 C C . ASN A 1 96 ? -31.754 -34.600 5.356 1.00 31.20 96 ASN A C 1
ATOM 724 O O . ASN A 1 96 ? -30.971 -35.140 6.135 1.00 31.20 96 ASN A O 1
ATOM 728 N N . ALA A 1 97 ? -33.036 -34.951 5.278 1.00 35.94 97 ALA A N 1
ATOM 729 C CA . ALA A 1 97 ? -33.650 -35.879 6.222 1.00 35.94 97 ALA A CA 1
ATOM 730 C C . ALA A 1 97 ? -33.322 -37.353 5.917 1.00 35.94 97 ALA A C 1
ATOM 732 O O . ALA A 1 97 ? -33.810 -37.906 4.934 1.00 35.94 97 ALA A O 1
ATOM 733 N N . VAL A 1 98 ? -32.568 -37.997 6.813 1.00 31.38 98 VAL A N 1
ATOM 734 C CA . VAL A 1 98 ? -32.555 -39.455 7.037 1.00 31.38 98 VAL A CA 1
ATOM 735 C C . VAL A 1 98 ? -32.459 -39.685 8.550 1.00 31.38 98 VAL A C 1
ATOM 737 O O . VAL A 1 98 ? -31.687 -39.006 9.223 1.00 31.38 98 VAL A O 1
ATOM 740 N N . THR A 1 99 ? -33.258 -40.602 9.098 1.00 35.78 99 THR A N 1
ATOM 741 C CA . THR A 1 99 ? -33.433 -40.776 10.552 1.00 35.78 99 THR A CA 1
ATOM 742 C C . THR A 1 99 ? -32.710 -42.024 11.064 1.00 35.78 99 THR A C 1
ATOM 744 O O . THR A 1 99 ? -33.123 -43.137 10.754 1.00 35.78 99 THR A O 1
ATOM 747 N N . ILE A 1 100 ? -31.660 -41.843 11.873 1.00 28.52 100 ILE A N 1
ATOM 748 C CA . ILE A 1 100 ? -30.932 -42.887 12.625 1.00 28.52 100 ILE A CA 1
ATOM 749 C C . ILE A 1 100 ? -30.612 -42.292 14.025 1.00 28.52 100 ILE A C 1
ATOM 751 O O . ILE A 1 100 ? -30.391 -41.081 14.092 1.00 28.52 100 ILE A O 1
ATOM 755 N N . PRO A 1 101 ? -30.703 -43.055 15.139 1.00 34.59 101 PRO A N 1
ATOM 756 C CA . PRO A 1 101 ? -30.978 -42.476 16.464 1.00 34.59 101 PRO A CA 1
ATOM 757 C C . PRO A 1 101 ? -29.771 -41.926 17.249 1.00 34.59 101 PRO A C 1
ATOM 759 O O . PRO A 1 101 ? -28.616 -42.021 16.847 1.00 34.59 101 PRO A O 1
ATOM 762 N N . GLU A 1 102 ? -30.109 -41.327 18.393 1.00 40.62 102 GLU A N 1
ATOM 763 C CA . GLU A 1 102 ? -29.299 -40.446 19.238 1.00 40.62 102 GLU A CA 1
ATOM 764 C C . GLU A 1 102 ? -27.996 -41.057 19.789 1.00 40.62 102 GLU A C 1
ATOM 766 O O . GLU A 1 102 ? -27.998 -42.086 20.465 1.00 40.62 102 GLU A O 1
ATOM 771 N N . GLY A 1 103 ? -26.898 -40.314 19.630 1.00 30.19 103 GLY A N 1
ATOM 772 C CA . GLY A 1 103 ? -25.724 -40.375 20.499 1.00 30.19 103 GLY A CA 1
ATOM 773 C C . GLY A 1 103 ? -25.489 -38.997 21.119 1.00 30.19 103 GLY A C 1
ATOM 774 O O . GLY A 1 103 ? -25.523 -37.992 20.411 1.00 30.19 103 GLY A O 1
ATOM 775 N N . LYS A 1 104 ? -25.271 -38.922 22.438 1.00 37.19 104 LYS A N 1
ATOM 776 C CA . LYS A 1 104 ? -24.964 -37.654 23.121 1.00 37.19 104 LYS A CA 1
ATOM 777 C C . LYS A 1 104 ? -23.511 -37.247 22.879 1.00 37.19 104 LYS A C 1
ATOM 779 O O . LYS A 1 104 ? -22.638 -37.584 23.678 1.00 37.19 104 LYS A O 1
ATOM 784 N N . GLU A 1 105 ? -23.258 -36.488 21.820 1.00 30.33 105 GLU A N 1
ATOM 785 C CA . GLU A 1 105 ? -22.045 -35.672 21.756 1.00 30.33 105 GLU A CA 1
ATOM 786 C C . GLU A 1 105 ? -22.154 -34.521 22.767 1.00 30.33 105 GLU A C 1
ATOM 788 O O . GLU A 1 105 ? -23.207 -33.903 22.927 1.00 30.33 105 GLU A O 1
ATOM 793 N N . CYS A 1 106 ? -21.075 -34.274 23.508 1.00 31.86 106 CYS A N 1
ATOM 794 C CA . CYS A 1 106 ? -21.032 -33.224 24.517 1.00 31.86 106 CYS A CA 1
ATOM 795 C C . CYS A 1 106 ? -20.583 -31.917 23.855 1.00 31.86 106 CYS A C 1
ATOM 797 O O . CYS A 1 106 ? -19.453 -31.844 23.370 1.00 31.86 106 CYS A O 1
ATOM 799 N N . GLU A 1 107 ? -21.435 -30.887 23.838 1.00 35.62 107 GLU A N 1
ATOM 800 C CA . GLU A 1 107 ? -21.019 -29.553 23.393 1.00 35.62 107 GLU A CA 1
ATOM 801 C C . GLU A 1 107 ? -19.938 -29.010 24.337 1.00 35.62 107 GLU A C 1
ATOM 803 O O . GLU A 1 107 ? -20.218 -28.559 25.450 1.00 35.62 107 GLU A O 1
ATOM 808 N N . ILE A 1 108 ? -18.681 -29.041 23.885 1.00 44.69 108 ILE A N 1
ATOM 809 C CA . ILE A 1 108 ? -17.562 -28.406 24.583 1.00 44.69 108 ILE A CA 1
ATOM 810 C C . ILE A 1 108 ? -17.736 -26.891 24.441 1.00 44.69 108 ILE A C 1
ATOM 812 O O . ILE A 1 108 ? -17.293 -26.280 23.466 1.00 44.69 108 ILE A O 1
ATOM 816 N N . GLY A 1 109 ? -18.430 -26.293 25.409 1.00 65.19 109 GLY A N 1
ATOM 817 C CA . GLY A 1 109 ? -18.647 -24.853 25.471 1.00 65.19 109 GLY A CA 1
ATOM 818 C C . GLY A 1 109 ? -17.322 -24.091 25.446 1.00 65.19 109 GLY A C 1
ATOM 819 O O . GLY A 1 109 ? -16.397 -24.410 26.190 1.00 65.19 109 GLY A O 1
ATOM 820 N N . LEU A 1 110 ? -17.235 -23.074 24.584 1.00 80.94 110 LEU A N 1
ATOM 821 C CA . LEU A 1 110 ? -16.083 -22.172 24.534 1.00 80.94 110 LEU A CA 1
ATOM 822 C C . LEU A 1 110 ? -15.910 -21.479 25.891 1.00 80.94 110 LEU A C 1
ATOM 824 O O . LEU A 1 110 ? -16.863 -20.868 26.379 1.00 80.94 110 LEU A O 1
ATOM 828 N N . ASP A 1 111 ? -14.703 -21.518 26.457 1.00 85.25 111 ASP A N 1
ATOM 829 C CA . ASP A 1 111 ? -14.378 -20.720 27.640 1.00 85.25 111 ASP A CA 1
ATOM 830 C C . ASP A 1 111 ? -14.419 -19.224 27.287 1.00 85.25 111 ASP A C 1
ATOM 832 O O . ASP A 1 111 ? -13.814 -18.784 26.309 1.00 85.25 111 ASP A O 1
ATOM 836 N N . LYS A 1 112 ? -15.170 -18.453 28.077 1.00 86.56 112 LYS A N 1
ATOM 837 C CA . LYS A 1 112 ? -15.357 -16.998 27.943 1.00 86.56 112 LYS A CA 1
ATOM 838 C C . LYS A 1 112 ? -14.884 -16.247 29.190 1.00 86.56 112 LYS A C 1
ATOM 840 O O . LYS A 1 112 ? -15.363 -15.143 29.459 1.00 86.56 112 LYS A O 1
ATOM 845 N N . SER A 1 113 ? -14.007 -16.865 29.974 1.00 88.88 113 SER A N 1
ATOM 846 C CA . SER A 1 113 ? -13.243 -16.239 31.048 1.00 88.88 113 SER A CA 1
ATOM 847 C C . SER A 1 113 ? -12.014 -15.541 30.464 1.00 88.88 113 SER A C 1
ATOM 849 O O . SER A 1 113 ? -11.228 -16.155 29.746 1.00 88.88 113 SER A O 1
ATOM 851 N N . PHE A 1 114 ? -11.838 -14.256 30.761 1.00 90.25 114 PHE A N 1
ATOM 852 C CA . PHE A 1 114 ? -10.688 -13.466 30.305 1.00 90.25 114 PHE A CA 1
ATOM 853 C C . PHE A 1 114 ? -9.605 -13.310 31.386 1.00 90.25 114 PHE A C 1
ATOM 855 O O . PHE A 1 114 ? -8.496 -12.864 31.089 1.00 90.25 114 PHE A O 1
ATOM 862 N N . GLY A 1 115 ? -9.907 -13.672 32.636 1.00 92.19 115 GLY A N 1
ATOM 863 C CA . GLY A 1 115 ? -9.040 -13.434 33.792 1.00 92.19 115 GLY A CA 1
ATOM 864 C C . GLY A 1 115 ? -9.051 -11.976 34.265 1.00 92.19 115 GLY A C 1
ATOM 865 O O . GLY A 1 115 ? -8.121 -11.540 34.944 1.00 92.19 115 GLY A O 1
ATOM 866 N N . PHE A 1 116 ? -10.074 -11.204 33.895 1.00 94.75 116 PHE A N 1
ATOM 867 C CA . PHE A 1 116 ? -10.237 -9.807 34.292 1.00 94.75 116 PHE A CA 1
ATOM 868 C C . PHE A 1 116 ? -10.927 -9.692 35.662 1.00 94.75 116 PHE A C 1
ATOM 870 O O . PHE A 1 116 ? -11.512 -10.640 36.190 1.00 94.75 116 PHE A O 1
ATOM 877 N N . SER A 1 117 ? -10.865 -8.508 36.277 1.00 93.75 117 SER A N 1
ATOM 878 C CA . SER A 1 117 ? -11.502 -8.290 37.580 1.00 93.75 117 SER A CA 1
ATOM 879 C C . SER A 1 117 ? -13.029 -8.349 37.471 1.00 93.75 117 SER A C 1
ATOM 881 O O . SER A 1 117 ? -13.619 -7.655 36.644 1.00 93.75 117 SER A O 1
ATOM 883 N N . LYS A 1 118 ? -13.687 -9.099 38.366 1.00 94.31 118 LYS A N 1
ATOM 884 C CA . LYS A 1 118 ? -15.160 -9.136 38.472 1.00 94.31 118 LYS A CA 1
ATOM 885 C C . LYS A 1 118 ? -15.780 -7.977 39.267 1.00 94.31 118 LYS A C 1
ATOM 887 O O . LYS A 1 118 ? -16.978 -7.961 39.524 1.00 94.31 118 LYS A O 1
ATOM 892 N N . GLN A 1 119 ? -14.989 -6.986 39.689 1.00 91.62 119 GLN A N 1
ATOM 893 C CA . GLN A 1 119 ? -15.430 -5.961 40.653 1.00 91.62 119 GLN A CA 1
ATOM 894 C C . GLN A 1 119 ? -15.972 -4.656 40.031 1.00 91.62 119 GLN A C 1
ATOM 896 O O . GLN A 1 119 ? -16.133 -3.662 40.751 1.00 91.62 119 GLN A O 1
ATOM 901 N N . PHE A 1 120 ? -16.290 -4.651 38.728 1.00 94.00 120 PHE A N 1
ATOM 902 C CA . PHE A 1 120 ? -16.658 -3.467 37.931 1.00 94.00 120 PHE A CA 1
ATOM 903 C C . PHE A 1 120 ? -17.662 -2.522 38.619 1.00 94.00 120 PHE A C 1
ATOM 905 O O . PHE A 1 120 ? -17.350 -1.354 38.858 1.00 94.00 120 PHE A O 1
ATOM 912 N N . ALA A 1 121 ? -18.833 -3.031 39.020 1.00 92.19 121 ALA A N 1
ATOM 913 C CA . ALA A 1 121 ? -19.918 -2.229 39.603 1.00 92.19 121 ALA A CA 1
ATOM 914 C C . ALA A 1 121 ? -19.564 -1.562 40.953 1.00 92.19 121 ALA A C 1
ATOM 916 O O . ALA A 1 121 ? -20.234 -0.618 41.387 1.00 92.19 121 ALA A O 1
ATOM 917 N N . SER A 1 122 ? -18.500 -2.029 41.618 1.00 91.75 122 SER A N 1
ATOM 918 C CA . SER A 1 122 ? -17.976 -1.430 42.852 1.00 91.75 122 SER A CA 1
ATOM 919 C C . SER A 1 122 ? -16.936 -0.327 42.602 1.00 91.75 122 SER A C 1
ATOM 921 O O . SER A 1 122 ? -16.676 0.475 43.504 1.00 91.75 122 SER A O 1
ATOM 923 N N . HIS A 1 123 ? -16.370 -0.275 41.390 1.00 93.19 123 HIS A N 1
ATOM 924 C CA . HIS A 1 123 ? -15.428 0.746 40.926 1.00 93.19 123 HIS A CA 1
ATOM 925 C C . HIS A 1 123 ? -16.095 1.841 40.085 1.00 93.19 123 HIS A C 1
ATOM 927 O O . HIS A 1 123 ? -15.641 2.980 40.161 1.00 93.19 123 HIS A O 1
ATOM 933 N N . TYR A 1 124 ? -17.167 1.538 39.343 1.00 95.75 124 TYR A N 1
ATOM 934 C CA . TYR A 1 124 ? -17.811 2.471 38.407 1.00 95.75 124 TYR A CA 1
ATOM 935 C C . TYR A 1 124 ? -19.343 2.499 38.521 1.00 95.75 124 TYR A C 1
ATOM 937 O O . TYR A 1 124 ? -19.982 1.578 39.037 1.00 95.75 124 TYR A O 1
ATOM 945 N N . GLU A 1 125 ? -19.937 3.582 38.031 1.00 94.81 125 GLU A N 1
ATOM 946 C CA . GLU A 1 125 ? -21.367 3.746 37.748 1.00 94.81 125 GLU A CA 1
ATOM 947 C C . GLU A 1 125 ? -21.537 3.936 36.244 1.00 94.81 125 GLU A C 1
ATOM 949 O O . GLU A 1 125 ? -20.919 4.849 35.708 1.00 94.81 125 GLU A O 1
ATOM 954 N N . ILE A 1 126 ? -22.320 3.090 35.567 1.00 94.50 126 ILE A N 1
ATOM 955 C CA . ILE A 1 126 ? -22.678 3.305 34.157 1.00 94.50 126 ILE A CA 1
ATOM 956 C C . ILE A 1 126 ? -23.789 4.358 34.077 1.00 94.50 126 ILE A C 1
ATOM 958 O O . ILE A 1 126 ? -24.709 4.361 34.892 1.00 94.50 126 ILE A O 1
ATOM 962 N N . ASP A 1 127 ? -23.671 5.226 33.081 1.00 92.62 127 ASP A N 1
ATOM 963 C CA . ASP A 1 127 ? -24.591 6.302 32.719 1.00 92.62 127 ASP A CA 1
ATOM 964 C C . ASP A 1 127 ? -25.059 6.085 31.250 1.00 92.62 127 ASP A C 1
ATOM 966 O O . ASP A 1 127 ? -25.172 4.939 30.802 1.00 92.62 127 ASP A O 1
ATOM 970 N N . GLY A 1 128 ? -25.393 7.131 30.486 1.00 90.00 128 GLY A N 1
ATOM 971 C CA . GLY A 1 128 ? -25.952 7.015 29.136 1.00 90.00 128 GLY A CA 1
ATOM 972 C C . GLY A 1 128 ? -25.057 6.317 28.099 1.00 90.00 128 GLY A C 1
ATOM 973 O O . GLY A 1 128 ? -23.829 6.348 28.157 1.00 90.00 128 GLY A O 1
ATOM 974 N N . GLU A 1 129 ? -25.682 5.714 27.085 1.00 93.81 129 GLU A N 1
ATOM 975 C CA . GLU A 1 129 ? -24.977 5.229 25.893 1.00 93.81 129 GLU A CA 1
ATOM 976 C C . GLU A 1 129 ? -24.477 6.420 25.055 1.00 93.81 129 GLU A C 1
ATOM 978 O O . GLU A 1 129 ? -25.265 7.266 24.634 1.00 93.81 129 GLU A O 1
ATOM 983 N N . VAL A 1 130 ? -23.167 6.479 24.803 1.00 89.62 130 VAL A N 1
ATOM 984 C CA . VAL A 1 130 ? -22.500 7.546 24.032 1.00 89.62 130 VAL A CA 1
ATOM 985 C C . VAL A 1 130 ? -22.117 7.120 22.611 1.00 89.62 130 VAL A C 1
ATOM 987 O O . VAL A 1 130 ? -21.795 7.972 21.789 1.00 89.62 130 VAL A O 1
ATOM 990 N N . GLY A 1 131 ? -22.163 5.822 22.293 1.00 85.00 131 GLY A N 1
ATOM 991 C CA . GLY A 1 131 ? -21.910 5.309 20.944 1.00 85.00 131 GLY A CA 1
ATOM 992 C C . GLY A 1 131 ? -22.108 3.797 20.828 1.00 85.00 131 GLY A C 1
ATOM 993 O O . GLY A 1 131 ? -22.116 3.085 21.831 1.00 85.00 131 GLY A O 1
ATOM 994 N N . ARG A 1 132 ? -22.244 3.282 19.598 1.00 83.44 132 ARG A N 1
ATOM 995 C CA . ARG A 1 132 ? -22.489 1.852 19.336 1.00 83.44 132 ARG A CA 1
ATOM 996 C C . ARG A 1 132 ? -21.588 1.308 18.231 1.00 83.44 132 ARG A C 1
ATOM 998 O O . ARG A 1 132 ? -21.662 1.757 17.092 1.00 83.44 132 ARG A O 1
ATOM 1005 N N . GLY A 1 133 ? -20.772 0.313 18.570 1.00 70.81 133 GLY A N 1
ATOM 1006 C CA . GLY A 1 133 ? -19.863 -0.360 17.642 1.00 70.81 133 GLY A CA 1
ATOM 1007 C C . GLY A 1 133 ? -20.430 -1.668 17.083 1.00 70.81 133 GLY A C 1
ATOM 1008 O O . GLY A 1 133 ? -21.569 -2.056 17.344 1.00 70.81 133 GLY A O 1
ATOM 1009 N N . HIS A 1 134 ? -19.603 -2.394 16.326 1.00 64.00 134 HIS A N 1
ATOM 1010 C CA . HIS A 1 134 ? -19.969 -3.709 15.788 1.00 64.00 134 HIS A CA 1
ATOM 1011 C C . HIS A 1 134 ? -20.139 -4.761 16.903 1.00 64.00 134 HIS A C 1
ATOM 1013 O O . HIS A 1 134 ? -21.167 -5.436 16.999 1.00 64.00 134 HIS A O 1
ATOM 1019 N N . PHE A 1 135 ? -19.139 -4.874 17.780 1.00 68.62 135 PHE A N 1
ATOM 1020 C CA . PHE A 1 135 ? -19.091 -5.897 18.828 1.00 68.62 135 PHE A CA 1
ATOM 1021 C C . PHE A 1 135 ? -19.821 -5.482 20.114 1.00 68.62 135 PHE A C 1
ATOM 1023 O O . PHE A 1 135 ? -20.413 -6.322 20.787 1.00 68.62 135 PHE A O 1
ATOM 1030 N N . GLY A 1 136 ? -19.884 -4.189 20.428 1.00 83.81 136 GLY A N 1
ATOM 1031 C CA . GLY A 1 136 ? -20.376 -3.681 21.710 1.00 83.81 136 GLY A CA 1
ATOM 1032 C C . GLY A 1 136 ? -21.067 -2.325 21.606 1.00 83.81 136 GLY A C 1
ATOM 1033 O O . GLY A 1 136 ? -21.305 -1.820 20.509 1.00 83.81 136 GLY A O 1
ATOM 1034 N N . TYR A 1 137 ? -21.373 -1.740 22.754 1.00 91.94 137 TYR A N 1
ATOM 1035 C CA . TYR A 1 137 ? -21.798 -0.346 22.893 1.00 91.94 137 TYR A CA 1
ATOM 1036 C C . TYR A 1 137 ? -20.906 0.344 23.924 1.00 91.94 137 TYR A C 1
ATOM 1038 O O . TYR A 1 137 ? -20.284 -0.322 24.747 1.00 91.94 137 TYR A O 1
ATOM 1046 N N . THR A 1 138 ? -20.812 1.665 23.862 1.00 94.19 138 THR A N 1
ATOM 1047 C CA . THR A 1 138 ? -19.975 2.464 24.756 1.00 94.19 138 THR A CA 1
ATOM 1048 C C . THR A 1 138 ? -20.871 3.385 25.566 1.00 94.19 138 THR A C 1
ATOM 1050 O O . THR A 1 138 ? -21.655 4.136 24.987 1.00 94.19 138 THR A O 1
ATOM 1053 N N . CYS A 1 139 ? -20.743 3.353 26.889 1.00 95.50 139 CYS A N 1
ATOM 1054 C CA . CYS A 1 139 ? -21.437 4.265 27.799 1.00 95.50 139 CYS A CA 1
ATOM 1055 C C . CYS A 1 139 ? -20.479 5.299 28.396 1.00 95.50 139 CYS A C 1
ATOM 1057 O O . CYS A 1 139 ? -19.279 5.036 28.531 1.00 95.50 139 CYS A O 1
ATOM 1059 N N . SER A 1 140 ? -21.015 6.447 28.812 1.00 96.19 140 SER A N 1
ATOM 1060 C CA . SER A 1 140 ? -20.407 7.227 29.888 1.00 96.19 140 SER A CA 1
ATOM 1061 C C . SER A 1 140 ? -20.461 6.419 31.185 1.00 96.19 140 SER A C 1
ATOM 1063 O O . SER A 1 140 ? -21.361 5.608 31.416 1.00 96.19 140 SER A O 1
ATOM 1065 N N . ALA A 1 141 ? -19.474 6.624 32.046 1.00 96.75 141 ALA A N 1
ATOM 1066 C CA . ALA A 1 141 ? -19.467 6.090 33.395 1.00 96.75 141 ALA A CA 1
ATOM 1067 C C . ALA A 1 141 ? -18.711 7.025 34.341 1.00 96.75 141 ALA A C 1
ATOM 1069 O O . ALA A 1 141 ? -17.895 7.839 33.907 1.00 96.75 141 ALA A O 1
ATOM 1070 N N . LYS A 1 142 ? -18.943 6.887 35.647 1.00 96.31 142 LYS A N 1
ATOM 1071 C CA . LYS A 1 142 ? -18.280 7.676 36.693 1.00 96.31 142 LYS A CA 1
ATOM 1072 C C . LYS A 1 142 ? -17.546 6.779 37.681 1.00 96.31 142 LYS A C 1
ATOM 1074 O O . LYS A 1 142 ? -18.108 5.799 38.168 1.00 96.31 142 LYS A O 1
ATOM 1079 N N . GLY A 1 143 ? -16.295 7.103 37.997 1.00 95.50 143 GLY A N 1
ATOM 1080 C CA . GLY A 1 143 ? -15.513 6.353 38.980 1.00 95.50 143 GLY A CA 1
ATOM 1081 C C . GLY A 1 143 ? -16.024 6.567 40.410 1.00 95.50 143 GLY A C 1
ATOM 1082 O O . GLY A 1 143 ? -16.168 7.697 40.874 1.00 95.50 143 GLY A O 1
ATOM 1083 N N . LYS A 1 144 ? -16.264 5.479 41.142 1.00 94.50 144 LYS A N 1
ATOM 1084 C CA . LYS A 1 144 ? -16.700 5.465 42.552 1.00 94.50 144 LYS A CA 1
ATOM 1085 C C . LYS A 1 144 ? -15.531 5.385 43.540 1.00 94.50 144 LYS A C 1
ATOM 1087 O O . LYS A 1 144 ? -15.643 5.857 44.674 1.00 94.50 144 LYS A O 1
ATOM 1092 N N . LYS A 1 145 ? -14.418 4.764 43.132 1.00 87.25 145 LYS A N 1
ATOM 1093 C CA . LYS A 1 145 ? -13.259 4.420 43.978 1.00 87.25 145 LYS A CA 1
ATOM 1094 C C . LYS A 1 145 ? -11.935 4.566 43.217 1.00 87.25 145 LYS A C 1
ATOM 1096 O O . LYS A 1 145 ? -11.925 4.696 41.997 1.00 87.25 145 LYS A O 1
ATOM 1101 N N . GLY A 1 146 ? -10.823 4.487 43.949 1.00 87.06 146 GLY A N 1
ATOM 1102 C CA . GLY A 1 146 ? -9.471 4.553 43.389 1.00 87.06 146 GLY A CA 1
ATOM 1103 C C . GLY A 1 146 ? -9.089 5.949 42.888 1.00 87.06 146 GLY A C 1
ATOM 1104 O O . GLY A 1 146 ? -9.716 6.945 43.246 1.00 87.06 146 GLY A O 1
ATOM 1105 N N . THR A 1 147 ? -8.057 6.006 42.047 1.00 87.38 147 THR A N 1
ATOM 1106 C CA . THR A 1 147 ? -7.520 7.241 41.443 1.00 87.38 147 THR A CA 1
ATOM 1107 C C . THR A 1 147 ? -8.516 7.969 40.538 1.00 87.38 147 THR A C 1
ATOM 1109 O O . THR A 1 147 ? -8.418 9.180 40.391 1.00 87.38 147 THR A O 1
ATOM 1112 N N . LEU A 1 148 ? -9.497 7.254 39.978 1.00 91.12 148 LEU A N 1
ATOM 1113 C CA . LEU A 1 148 ? -10.528 7.794 39.082 1.00 91.12 148 LEU A CA 1
ATOM 1114 C C . LEU A 1 148 ? -11.817 8.207 39.822 1.00 91.12 148 LEU A C 1
ATOM 1116 O O . LEU A 1 148 ? -12.847 8.448 39.191 1.00 91.12 148 LEU A O 1
ATOM 1120 N N . LYS A 1 149 ? -11.812 8.278 41.162 1.00 93.38 149 LYS A N 1
ATOM 1121 C CA . LYS A 1 149 ? -13.007 8.637 41.942 1.00 93.38 149 LYS A CA 1
ATOM 1122 C C . LYS A 1 149 ? -13.522 10.034 41.569 1.00 93.38 149 LYS A C 1
ATOM 1124 O O . LYS A 1 149 ? -12.831 11.031 41.739 1.00 93.38 149 LYS A O 1
ATOM 1129 N N . GLY A 1 150 ? -14.776 10.101 41.129 1.00 90.94 150 GLY A N 1
ATOM 1130 C CA . GLY A 1 150 ? -15.453 11.314 40.672 1.00 90.94 150 GLY A CA 1
ATOM 1131 C C . GLY A 1 150 ? -15.215 11.659 39.199 1.00 90.94 150 GLY A C 1
ATOM 1132 O O . GLY A 1 150 ? -15.984 12.451 38.657 1.00 90.94 150 GLY A O 1
ATOM 1133 N N . GLN A 1 151 ? -14.217 11.052 38.549 1.00 94.31 151 GLN A N 1
ATOM 1134 C CA . GLN A 1 151 ? -13.898 11.273 37.140 1.00 94.31 151 GLN A CA 1
ATOM 1135 C C . GLN A 1 151 ? -14.881 10.532 36.224 1.00 94.31 151 GLN A C 1
ATOM 1137 O O . GLN A 1 151 ? -15.335 9.429 36.534 1.00 94.31 151 GLN A O 1
ATOM 1142 N N . GLU A 1 152 ? -15.187 11.143 35.081 1.00 95.75 152 GLU A N 1
ATOM 1143 C CA . GLU A 1 152 ? -15.981 10.537 34.013 1.00 95.75 152 GLU A CA 1
ATOM 1144 C C . GLU A 1 152 ? -15.073 9.806 33.014 1.00 95.75 152 GLU A C 1
ATOM 1146 O O . GLU A 1 152 ? -14.021 10.313 32.616 1.00 95.75 152 GLU A O 1
ATOM 1151 N N . VAL A 1 153 ? -15.489 8.609 32.613 1.00 96.56 153 VAL A N 1
ATOM 1152 C CA . VAL A 1 153 ? -14.765 7.686 31.728 1.00 96.56 153 VAL A CA 1
ATOM 1153 C C . VAL A 1 153 ? -15.725 7.110 30.684 1.00 96.56 153 VAL A C 1
ATOM 1155 O O . VAL A 1 153 ? -16.943 7.164 30.854 1.00 96.56 153 VAL A O 1
ATOM 1158 N N . ALA A 1 154 ? -15.188 6.572 29.594 1.00 96.56 154 ALA A N 1
ATOM 1159 C CA . ALA A 1 154 ? -15.940 5.765 28.642 1.00 96.56 154 ALA A CA 1
ATOM 1160 C C . ALA A 1 154 ? -15.769 4.279 28.984 1.00 96.56 154 ALA A C 1
ATOM 1162 O O . ALA A 1 154 ? -14.675 3.843 29.348 1.00 96.56 154 ALA A O 1
ATOM 1163 N N . VAL A 1 155 ? -16.840 3.496 28.854 1.00 96.62 155 VAL A N 1
ATOM 1164 C CA . VAL A 1 155 ? -16.815 2.040 29.060 1.00 96.62 155 VAL A CA 1
ATOM 1165 C C . VAL A 1 155 ? -17.387 1.347 27.832 1.00 96.62 155 VAL A C 1
ATOM 1167 O O . VAL A 1 155 ? -18.588 1.436 27.578 1.00 96.62 155 VAL A O 1
ATOM 1170 N N . LYS A 1 156 ? -16.533 0.647 27.078 1.00 94.94 156 LYS A N 1
ATOM 1171 C CA . LYS A 1 156 ? -16.928 -0.217 25.953 1.00 94.94 156 LYS A CA 1
ATOM 1172 C C . LYS A 1 156 ? -17.401 -1.554 26.533 1.00 94.94 156 LYS A C 1
ATOM 1174 O O . LYS A 1 156 ? -16.596 -2.310 27.075 1.00 94.94 156 LYS A O 1
ATOM 1179 N N . VAL A 1 157 ? -18.703 -1.817 26.450 1.00 95.31 157 VAL A N 1
ATOM 1180 C CA . VAL A 1 157 ? -19.370 -3.035 26.931 1.00 95.31 157 VAL A CA 1
ATOM 1181 C C . VAL A 1 157 ? -19.516 -4.019 25.772 1.00 95.31 157 VAL A C 1
ATOM 1183 O O . VAL A 1 157 ? -20.147 -3.715 24.754 1.00 95.31 157 VAL A O 1
ATOM 1186 N N . ILE A 1 158 ? -18.931 -5.208 25.913 1.00 93.94 158 ILE A N 1
ATOM 1187 C CA . ILE A 1 158 ? -18.901 -6.256 24.886 1.00 93.94 158 ILE A CA 1
ATOM 1188 C C . ILE A 1 158 ? -19.585 -7.521 25.436 1.00 93.94 158 ILE A C 1
ATOM 1190 O O . ILE A 1 158 ? -18.974 -8.253 26.217 1.00 93.94 158 ILE A O 1
ATOM 1194 N N . PRO A 1 159 ? -20.838 -7.813 25.034 1.00 94.00 159 PRO A N 1
ATOM 1195 C CA . PRO A 1 159 ? -21.562 -8.988 25.516 1.00 94.00 159 PRO A CA 1
ATOM 1196 C C . PRO A 1 159 ? -20.927 -10.315 25.078 1.00 94.00 159 PRO A C 1
ATOM 1198 O O . PRO A 1 159 ? -20.765 -10.584 23.882 1.00 94.00 159 PRO A O 1
ATOM 1201 N N . LYS A 1 160 ? -20.660 -11.199 26.043 1.00 93.12 160 LYS A N 1
ATOM 1202 C CA . LYS A 1 160 ? -20.136 -12.564 25.853 1.00 93.12 160 LYS A CA 1
ATOM 1203 C C . LYS A 1 160 ? -21.089 -13.461 25.058 1.00 93.12 160 LYS A C 1
ATOM 1205 O O . LYS A 1 160 ? -20.659 -14.434 24.435 1.00 93.12 160 LYS A O 1
ATOM 1210 N N . SER A 1 161 ? -22.371 -13.105 24.991 1.00 89.62 161 SER A N 1
ATOM 1211 C CA . SER A 1 161 ? -23.364 -13.719 24.100 1.00 89.62 161 SER A CA 1
ATOM 1212 C C . SER A 1 161 ? -23.034 -13.549 22.608 1.00 89.62 161 SER A C 1
ATOM 1214 O O . SER A 1 161 ? -23.328 -14.441 21.817 1.00 89.62 161 SER A O 1
ATOM 1216 N N . LYS A 1 162 ? -22.356 -12.462 22.208 1.00 85.50 162 LYS A N 1
ATOM 1217 C CA . LYS A 1 162 ? -21.906 -12.247 20.817 1.00 85.50 162 LYS A CA 1
ATOM 1218 C C . LYS A 1 162 ? -20.620 -13.007 20.474 1.00 85.50 162 LYS A C 1
ATOM 1220 O O . LYS A 1 162 ? -20.348 -13.250 19.298 1.00 85.50 162 LYS A O 1
ATOM 1225 N N . MET A 1 163 ? -19.839 -13.394 21.484 1.00 88.38 163 MET A N 1
ATOM 1226 C CA . MET A 1 163 ? -18.587 -14.140 21.334 1.00 88.38 163 MET A CA 1
ATOM 1227 C C . MET A 1 163 ? -18.897 -15.606 20.996 1.00 88.38 163 MET A C 1
ATOM 1229 O O . MET A 1 163 ? -19.040 -16.457 21.870 1.00 88.38 163 MET A O 1
ATOM 1233 N N . THR A 1 164 ? -19.085 -15.884 19.708 1.00 86.44 164 THR A N 1
ATOM 1234 C CA . THR A 1 164 ? -19.566 -17.177 19.175 1.00 86.44 164 THR A CA 1
ATOM 1235 C C . THR A 1 164 ? -18.468 -18.013 18.506 1.00 86.44 164 THR A C 1
ATOM 1237 O O . THR A 1 164 ? -18.743 -19.088 17.984 1.00 86.44 164 THR A O 1
ATOM 1240 N N . THR A 1 165 ? -17.211 -17.558 18.544 1.00 85.44 165 THR A N 1
ATOM 1241 C CA . THR A 1 165 ? -16.022 -18.333 18.145 1.00 85.44 165 THR A CA 1
ATOM 1242 C C . THR A 1 165 ? -14.863 -18.059 19.095 1.00 85.44 165 THR A C 1
ATOM 1244 O O . THR A 1 165 ? -14.813 -16.989 19.700 1.00 85.44 165 THR A O 1
ATOM 1247 N N . ALA A 1 166 ? -13.889 -18.973 19.142 1.00 85.12 166 ALA A N 1
ATOM 1248 C CA . ALA A 1 166 ? -12.600 -18.731 19.788 1.00 85.12 166 ALA A CA 1
ATOM 1249 C C . ALA A 1 166 ? -11.905 -17.464 19.248 1.00 85.12 166 ALA A C 1
ATOM 1251 O O . ALA A 1 166 ? -11.386 -16.682 20.033 1.00 85.12 166 ALA A O 1
ATOM 1252 N N . ILE A 1 167 ? -11.985 -17.196 17.934 1.00 82.94 167 ILE A N 1
ATOM 1253 C CA . ILE A 1 167 ? -11.401 -15.982 17.338 1.00 82.94 167 ILE A CA 1
ATOM 1254 C C . ILE A 1 167 ? -12.041 -14.710 17.914 1.00 82.94 167 ILE A C 1
ATOM 1256 O O . ILE A 1 167 ? -11.330 -13.790 18.281 1.00 82.94 167 ILE A O 1
ATOM 1260 N N . ALA A 1 168 ? -13.367 -14.667 18.078 1.00 83.81 168 ALA A N 1
ATOM 1261 C CA . ALA A 1 168 ? -14.046 -13.497 18.649 1.00 83.81 168 ALA A CA 1
ATOM 1262 C C . ALA A 1 168 ? -13.720 -13.257 20.140 1.00 83.81 168 ALA A C 1
ATOM 1264 O O . ALA A 1 168 ? -13.943 -12.159 20.645 1.00 83.81 168 ALA A O 1
ATOM 1265 N N . ILE A 1 169 ? -13.222 -14.278 20.843 1.00 88.12 169 ILE A N 1
ATOM 1266 C CA . ILE A 1 169 ? -12.727 -14.190 22.224 1.00 88.12 169 ILE A CA 1
ATOM 1267 C C . ILE A 1 169 ? -11.269 -13.705 22.198 1.00 88.12 169 ILE A C 1
ATOM 1269 O O . ILE A 1 169 ? -10.909 -12.769 22.912 1.00 88.12 169 ILE A O 1
ATOM 1273 N N . GLU A 1 170 ? -10.453 -14.268 21.303 1.00 87.69 170 GLU A N 1
ATOM 1274 C CA . GLU A 1 170 ? -9.074 -13.842 21.057 1.00 87.69 170 GLU A CA 1
ATOM 1275 C C . GLU A 1 170 ? -8.992 -12.368 20.632 1.00 87.69 170 GLU A C 1
ATOM 1277 O O . GLU A 1 170 ? -8.191 -11.632 21.193 1.00 87.69 170 GLU A O 1
ATOM 1282 N N . ASP A 1 171 ? -9.854 -11.906 19.722 1.00 87.62 171 ASP A N 1
ATOM 1283 C CA . ASP A 1 171 ? -9.892 -10.522 19.229 1.00 87.62 171 ASP A CA 1
ATOM 1284 C C . ASP A 1 171 ? -10.144 -9.512 20.364 1.00 87.62 171 ASP A C 1
ATOM 1286 O O . ASP A 1 171 ? -9.460 -8.492 20.451 1.00 87.62 171 ASP A O 1
ATOM 1290 N N . VAL A 1 172 ? -11.064 -9.817 21.289 1.00 90.88 172 VAL A N 1
ATOM 1291 C CA . VAL A 1 172 ? -11.351 -8.974 22.469 1.00 90.88 172 VAL A CA 1
ATOM 1292 C C . VAL A 1 172 ? -10.191 -8.999 23.468 1.00 90.88 172 VAL A C 1
ATOM 1294 O O . VAL A 1 172 ? -9.832 -7.962 24.030 1.00 90.88 172 VAL A O 1
ATOM 1297 N N . SER A 1 173 ? -9.555 -10.159 23.656 1.00 91.56 173 SER A N 1
ATOM 1298 C CA . SER A 1 173 ? -8.341 -10.280 24.472 1.00 91.56 173 SER A CA 1
ATOM 1299 C C . SER A 1 173 ? -7.172 -9.490 23.863 1.00 91.56 173 SER A C 1
ATOM 1301 O O . SER A 1 173 ? -6.454 -8.784 24.576 1.00 91.56 173 SER A O 1
ATOM 1303 N N . ARG A 1 174 ? -7.029 -9.516 22.529 1.00 91.62 174 ARG A N 1
ATOM 1304 C CA . ARG A 1 174 ? -6.029 -8.753 21.771 1.00 91.62 174 ARG A CA 1
ATOM 1305 C C . ARG A 1 174 ? -6.291 -7.253 21.881 1.00 91.62 174 ARG A C 1
ATOM 1307 O O . ARG A 1 174 ? -5.340 -6.519 22.125 1.00 91.62 174 ARG A O 1
ATOM 1314 N N . GLU A 1 175 ? -7.543 -6.794 21.779 1.00 92.69 175 GLU A N 1
ATOM 1315 C CA . GLU A 1 175 ? -7.901 -5.376 21.956 1.00 92.69 175 GLU A CA 1
ATOM 1316 C C . GLU A 1 175 ? -7.454 -4.856 23.330 1.00 92.69 175 GLU A C 1
ATOM 1318 O O . GLU A 1 175 ? -6.701 -3.883 23.405 1.00 92.69 175 GLU A O 1
ATOM 1323 N N . VAL A 1 176 ? -7.852 -5.530 24.418 1.00 93.56 176 VAL A N 1
ATOM 1324 C CA . VAL A 1 176 ? -7.461 -5.142 25.786 1.00 93.56 176 VAL A CA 1
ATOM 1325 C C . VAL A 1 176 ? -5.941 -5.165 25.954 1.00 93.56 176 VAL A C 1
ATOM 1327 O O . VAL A 1 176 ? -5.374 -4.256 26.563 1.00 93.56 176 VAL A O 1
ATOM 1330 N N . LYS A 1 177 ? -5.265 -6.175 25.396 1.00 93.25 177 LYS A N 1
ATOM 1331 C CA . LYS A 1 177 ? -3.807 -6.303 25.462 1.00 93.25 177 LYS A CA 1
ATOM 1332 C C . LYS A 1 177 ? -3.091 -5.172 24.717 1.00 93.25 177 LYS A C 1
ATOM 1334 O O . LYS A 1 177 ? -2.179 -4.572 25.279 1.00 93.25 177 LYS A O 1
ATOM 1339 N N . MET A 1 178 ? -3.526 -4.832 23.503 1.00 93.31 178 MET A N 1
ATOM 1340 C CA . MET A 1 178 ? -2.958 -3.732 22.714 1.00 93.31 178 MET A CA 1
ATOM 1341 C C . MET A 1 178 ? -3.210 -2.372 23.374 1.00 93.31 178 MET A C 1
ATOM 1343 O O . MET A 1 178 ? -2.271 -1.593 23.515 1.00 93.31 178 MET A O 1
ATOM 1347 N N . LEU A 1 179 ? -4.431 -2.100 23.850 1.00 93.38 179 LEU A N 1
ATOM 1348 C CA . LEU A 1 179 ? -4.760 -0.854 24.557 1.00 93.38 179 LEU A CA 1
ATOM 1349 C C . LEU A 1 179 ? -3.945 -0.683 25.849 1.00 93.38 179 LEU A C 1
ATOM 1351 O O . LEU A 1 179 ? -3.455 0.412 26.124 1.00 93.38 179 LEU A O 1
ATOM 1355 N N . ARG A 1 180 ? -3.744 -1.764 26.617 1.00 93.69 180 ARG A N 1
ATOM 1356 C CA . ARG A 1 180 ? -2.898 -1.763 27.823 1.00 93.69 180 ARG A CA 1
ATOM 1357 C C . ARG A 1 180 ? -1.407 -1.600 27.496 1.00 93.69 180 ARG A C 1
ATOM 1359 O O . ARG A 1 180 ? -0.682 -1.028 28.300 1.00 93.69 180 ARG A O 1
ATOM 1366 N N . ALA A 1 181 ? -0.950 -2.084 26.341 1.00 92.56 181 ALA A N 1
ATOM 1367 C CA . ALA A 1 181 ? 0.458 -2.056 25.947 1.00 92.56 181 ALA A CA 1
ATOM 1368 C C . ALA A 1 181 ? 0.889 -0.770 25.209 1.00 92.56 181 ALA A C 1
ATOM 1370 O O . ALA A 1 181 ? 2.062 -0.415 25.264 1.00 92.56 181 ALA A O 1
ATOM 1371 N N . LEU A 1 182 ? -0.028 -0.062 24.538 1.00 91.31 182 LEU A N 1
ATOM 1372 C CA . LEU A 1 182 ? 0.245 1.143 23.730 1.00 91.31 182 LEU A CA 1
ATOM 1373 C C . LEU A 1 182 ? 0.057 2.471 24.494 1.00 91.31 182 LEU A C 1
ATOM 1375 O O . LEU A 1 182 ? -0.147 3.527 23.890 1.00 91.31 182 LEU A O 1
ATOM 1379 N N . THR A 1 183 ? 0.091 2.450 25.827 1.00 85.62 183 THR A N 1
ATOM 1380 C CA . THR A 1 183 ? -0.124 3.657 26.640 1.00 85.62 183 THR A CA 1
ATOM 1381 C C . THR A 1 183 ? 1.016 4.672 26.520 1.00 85.62 183 THR A C 1
ATOM 1383 O O . THR A 1 183 ? 2.189 4.302 26.475 1.00 85.62 183 THR A O 1
ATOM 1386 N N . GLY A 1 184 ? 0.675 5.965 26.581 1.00 83.88 184 GLY A N 1
ATOM 1387 C CA . GLY A 1 184 ? 1.635 7.072 26.693 1.00 83.88 184 GLY A CA 1
ATOM 1388 C C . GLY A 1 184 ? 1.701 8.018 25.490 1.00 83.88 184 GLY A C 1
ATOM 1389 O O . GLY A 1 184 ? 2.352 9.059 25.579 1.00 83.88 184 GLY A O 1
ATOM 1390 N N . HIS A 1 185 ? 1.017 7.722 24.377 1.00 92.81 185 HIS A N 1
ATOM 1391 C CA . HIS A 1 185 ? 0.941 8.645 23.236 1.00 92.81 185 HIS A CA 1
ATOM 1392 C C . HIS A 1 185 ? -0.227 9.633 23.363 1.00 92.81 185 HIS A C 1
ATOM 1394 O O . HIS A 1 185 ? -1.372 9.239 23.575 1.00 92.81 185 HIS A O 1
ATOM 1400 N N . LYS A 1 186 ? 0.044 10.935 23.190 1.00 93.44 186 LYS A N 1
ATOM 1401 C CA . LYS A 1 186 ? -0.942 12.016 23.401 1.00 93.44 186 LYS A CA 1
ATOM 1402 C C . LYS A 1 186 ? -2.193 11.915 22.511 1.00 93.44 186 LYS A C 1
ATOM 1404 O O . LYS A 1 186 ? -3.254 12.375 22.921 1.00 93.44 186 LYS A O 1
ATOM 1409 N N . ASN A 1 187 ? -2.064 11.337 21.312 1.00 95.62 187 ASN A N 1
ATOM 1410 C CA . ASN A 1 187 ? -3.136 11.189 20.322 1.00 95.62 187 ASN A CA 1
ATOM 1411 C C . ASN A 1 187 ? -3.744 9.769 20.304 1.00 95.62 187 ASN A C 1
ATOM 1413 O O . ASN A 1 187 ? -4.489 9.422 19.388 1.00 95.62 187 ASN A O 1
ATOM 1417 N N . LEU A 1 188 ? -3.465 8.956 21.326 1.00 95.50 188 LEU A N 1
ATOM 1418 C CA . LEU A 1 188 ? -4.103 7.664 21.587 1.00 95.50 188 LEU A CA 1
ATOM 1419 C C . LEU A 1 188 ? -5.051 7.798 22.798 1.00 95.50 188 LEU A C 1
ATOM 1421 O O . LEU A 1 188 ? -4.817 8.629 23.685 1.00 95.50 188 LEU A O 1
ATOM 1425 N N . VAL A 1 189 ? -6.152 7.039 22.817 1.00 95.06 189 VAL A N 1
ATOM 1426 C CA . VAL A 1 189 ? -7.121 7.035 23.929 1.00 95.06 189 VAL A CA 1
ATOM 1427 C C . VAL A 1 189 ? -6.493 6.453 25.198 1.00 95.06 189 VAL A C 1
ATOM 1429 O O . VAL A 1 189 ? -5.959 5.347 25.172 1.00 95.06 189 VAL A O 1
ATOM 1432 N N . GLN A 1 190 ? -6.532 7.163 26.331 1.00 94.56 190 GLN A N 1
ATOM 1433 C CA . GLN A 1 190 ? -5.956 6.596 27.554 1.00 94.56 190 GLN A CA 1
ATOM 1434 C C . GLN A 1 190 ? -6.790 5.395 28.025 1.00 94.56 190 GLN A C 1
ATOM 1436 O O . GLN A 1 190 ? -7.928 5.551 28.462 1.00 94.56 190 GLN A O 1
ATOM 1441 N N . PHE A 1 191 ? -6.206 4.198 27.962 1.00 95.31 191 PHE A N 1
ATOM 1442 C CA . PHE A 1 191 ? -6.729 3.001 28.617 1.00 95.31 191 PHE A CA 1
ATOM 1443 C C . PHE A 1 191 ? -6.562 3.119 30.138 1.00 95.31 191 PHE A C 1
ATOM 1445 O O . PHE A 1 191 ? -5.514 3.567 30.613 1.00 95.31 191 PHE A O 1
ATOM 1452 N N . TYR A 1 192 ? -7.574 2.706 30.899 1.00 94.69 192 TYR A N 1
ATOM 1453 C CA . TYR A 1 192 ? -7.528 2.688 32.361 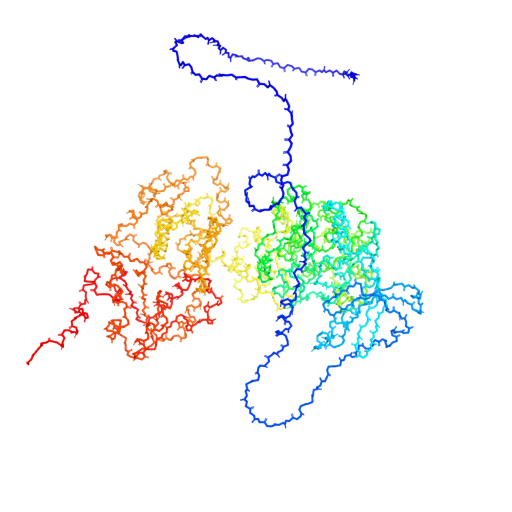1.00 94.69 192 TYR A CA 1
ATOM 1454 C C . TYR A 1 192 ? -7.475 1.263 32.909 1.00 94.69 192 TYR A C 1
ATOM 1456 O O . TYR A 1 192 ? -6.507 0.921 33.585 1.00 94.69 192 TYR A O 1
ATOM 1464 N N . ASP A 1 193 ? -8.480 0.429 32.622 1.00 94.75 193 ASP A N 1
ATOM 1465 C CA . ASP A 1 193 ? -8.476 -0.982 33.027 1.00 94.75 193 ASP A CA 1
ATOM 1466 C C . ASP A 1 193 ? -9.520 -1.822 32.262 1.00 94.75 193 ASP A C 1
ATOM 1468 O O . ASP A 1 193 ? -10.308 -1.290 31.476 1.00 94.75 193 ASP A O 1
ATOM 1472 N N . ALA A 1 194 ? -9.545 -3.135 32.509 1.00 96.31 194 ALA A N 1
ATOM 1473 C CA . ALA A 1 194 ? -10.538 -4.059 31.964 1.00 96.31 194 ALA A CA 1
ATOM 1474 C C . ALA A 1 194 ? -11.149 -4.962 33.050 1.00 96.31 194 ALA A C 1
ATOM 1476 O O . ALA A 1 194 ? -10.457 -5.437 33.952 1.00 96.31 194 ALA A O 1
ATOM 1477 N N . PHE A 1 195 ? -12.452 -5.213 32.931 1.00 96.62 195 PHE A N 1
ATOM 1478 C CA . PHE A 1 195 ? -13.252 -6.028 33.848 1.00 96.62 195 PHE A CA 1
ATOM 1479 C C . PHE A 1 195 ? -14.110 -7.022 33.061 1.00 96.62 195 PHE A C 1
ATOM 1481 O O . PHE A 1 195 ? -14.352 -6.843 31.866 1.00 96.62 195 PHE A O 1
ATOM 1488 N N . GLU A 1 196 ? -14.632 -8.039 33.735 1.00 96.69 196 GLU A N 1
ATOM 1489 C CA . GLU A 1 196 ? -15.638 -8.944 33.173 1.00 96.69 196 GLU A CA 1
ATOM 1490 C C . GLU A 1 196 ? -16.673 -9.340 34.226 1.00 96.69 196 GLU A C 1
ATOM 1492 O O . GLU A 1 196 ? -16.380 -9.355 35.416 1.00 96.69 196 GLU A O 1
ATOM 1497 N N . ASP A 1 197 ? -17.871 -9.706 33.794 1.00 94.94 197 ASP A N 1
ATOM 1498 C CA . ASP A 1 197 ? -18.797 -10.507 34.594 1.00 94.94 197 ASP A CA 1
ATOM 1499 C C . ASP A 1 197 ? -19.186 -11.767 33.804 1.00 94.94 197 ASP A C 1
ATOM 1501 O O . ASP A 1 197 ? -18.452 -12.200 32.908 1.00 94.94 197 ASP A O 1
ATOM 1505 N N . ASP A 1 198 ? -20.289 -12.415 34.160 1.00 92.38 198 ASP A N 1
ATOM 1506 C CA . ASP A 1 198 ? -20.716 -13.654 33.506 1.00 92.38 198 ASP A CA 1
ATOM 1507 C C . ASP A 1 198 ? -21.430 -13.392 32.159 1.00 92.38 198 ASP A C 1
ATOM 1509 O O . ASP A 1 198 ? -21.529 -14.293 31.324 1.00 92.38 198 ASP A O 1
ATOM 1513 N N . GLU A 1 199 ? -21.833 -12.145 31.884 1.00 93.25 199 GLU A N 1
ATOM 1514 C CA . GLU A 1 199 ? -22.529 -11.723 30.661 1.00 93.25 199 GLU A CA 1
ATOM 1515 C C . GLU A 1 199 ? -21.672 -10.852 29.724 1.00 93.25 199 GLU A C 1
ATOM 1517 O O . GLU A 1 199 ? -21.860 -10.898 28.506 1.00 93.25 199 GLU A O 1
ATOM 1522 N N . ASN A 1 200 ? -20.738 -10.055 30.254 1.00 95.25 200 ASN A N 1
ATOM 1523 C CA . ASN A 1 200 ? -20.080 -8.950 29.550 1.00 95.25 200 ASN A CA 1
ATOM 1524 C C . ASN A 1 200 ? -18.573 -8.840 29.845 1.00 95.25 200 ASN A C 1
ATOM 1526 O O . ASN A 1 200 ? -18.071 -9.275 30.882 1.00 95.25 200 ASN A O 1
ATOM 1530 N N . VAL A 1 201 ? -17.855 -8.189 28.929 1.00 95.94 201 VAL A N 1
ATOM 1531 C CA . VAL A 1 201 ? -16.515 -7.616 29.144 1.00 95.94 201 VAL A CA 1
ATOM 1532 C C . VAL A 1 201 ? -16.619 -6.091 29.088 1.00 95.94 201 VAL A C 1
ATOM 1534 O O . VAL A 1 201 ? -17.323 -5.552 28.232 1.00 95.94 201 VAL A O 1
ATOM 1537 N N . TYR A 1 202 ? -15.909 -5.401 29.979 1.00 96.44 202 TYR A N 1
ATOM 1538 C CA . TYR A 1 202 ? -15.908 -3.944 30.117 1.00 96.44 202 TYR A CA 1
ATOM 1539 C C . TYR A 1 202 ? -14.492 -3.401 29.917 1.00 96.44 202 TYR A C 1
ATOM 1541 O O . TYR A 1 202 ? -13.596 -3.711 30.703 1.00 96.44 202 TYR A O 1
ATOM 1549 N N . ILE A 1 203 ? -14.290 -2.560 28.902 1.00 95.62 203 ILE A N 1
ATOM 1550 C CA . ILE A 1 203 ? -13.011 -1.883 28.637 1.00 95.62 203 ILE A CA 1
ATOM 1551 C C . ILE A 1 203 ? -13.160 -0.409 29.025 1.00 95.62 203 ILE A C 1
ATOM 1553 O O . ILE A 1 203 ? -13.982 0.298 28.439 1.00 95.62 203 ILE A O 1
ATOM 1557 N N . VAL A 1 204 ? -12.397 0.051 30.021 1.00 96.12 204 VAL A N 1
ATOM 1558 C CA . VAL A 1 204 ? -12.515 1.395 30.613 1.00 96.12 204 VAL A CA 1
ATOM 1559 C C . VAL A 1 204 ? -11.426 2.319 30.062 1.00 96.12 204 VAL A C 1
ATOM 1561 O O . VAL A 1 204 ? -10.240 1.987 30.119 1.00 96.12 204 VAL A O 1
ATOM 1564 N N . MET A 1 205 ? -11.818 3.482 29.538 1.00 95.56 205 MET A N 1
ATOM 1565 C CA . MET A 1 205 ? -10.940 4.395 28.792 1.00 95.56 205 MET A CA 1
ATOM 1566 C C . MET A 1 205 ? -11.349 5.879 28.910 1.00 95.56 205 MET A C 1
ATOM 1568 O O . MET A 1 205 ? -12.379 6.219 29.492 1.00 95.56 205 MET A O 1
ATOM 1572 N N . GLU A 1 206 ? -10.536 6.782 28.364 1.00 95.12 206 GLU A N 1
ATOM 1573 C CA . GLU A 1 206 ? -10.783 8.232 28.294 1.00 95.12 206 GLU A CA 1
ATOM 1574 C C . GLU A 1 206 ? -12.094 8.592 27.566 1.00 95.12 206 GLU A C 1
ATOM 1576 O O . GLU A 1 206 ? -12.314 8.214 26.415 1.00 95.12 206 GLU A O 1
ATOM 1581 N N . LEU A 1 207 ? -12.951 9.389 28.217 1.00 95.38 207 LEU A N 1
ATOM 1582 C CA . LEU A 1 207 ? -14.193 9.892 27.625 1.00 95.38 207 LEU A CA 1
ATOM 1583 C C . LEU A 1 207 ? -13.930 11.108 26.725 1.00 95.38 207 LEU A C 1
ATOM 1585 O O . LEU A 1 207 ? -13.874 12.242 27.199 1.00 95.38 207 LEU A O 1
ATOM 1589 N N . CYS A 1 208 ? -13.820 10.876 25.418 1.00 95.00 208 CYS A N 1
ATOM 1590 C CA . CYS A 1 208 ? -13.661 11.938 24.423 1.00 95.00 208 CYS A CA 1
ATOM 1591 C C . CYS A 1 208 ? -15.000 12.660 24.166 1.00 95.00 208 CYS A C 1
ATOM 1593 O O . CYS A 1 208 ? -15.932 12.081 23.610 1.00 95.00 208 CYS A O 1
ATOM 1595 N N . LYS A 1 209 ? -15.110 13.934 24.564 1.00 92.56 209 LYS A N 1
ATOM 1596 C CA . LYS A 1 209 ? -16.356 14.736 24.523 1.00 92.56 209 LYS A CA 1
ATOM 1597 C C . LYS A 1 209 ? -16.479 15.678 23.319 1.00 92.56 209 LYS A C 1
ATOM 1599 O O . LYS A 1 209 ? -17.467 16.409 23.217 1.00 92.56 209 LYS A O 1
ATOM 1604 N N . GLY A 1 210 ? -15.471 15.723 22.453 1.00 89.75 210 GLY A N 1
ATOM 1605 C CA . GLY A 1 210 ? -15.373 16.658 21.330 1.00 89.75 210 GLY A CA 1
ATOM 1606 C C . GLY A 1 210 ? -16.051 16.221 20.030 1.00 89.75 210 GLY A C 1
ATOM 1607 O O . GLY A 1 210 ? -16.150 17.040 19.119 1.00 89.75 210 GLY A O 1
ATOM 1608 N N . GLY A 1 211 ? -16.536 14.978 19.954 1.00 90.25 211 GLY A N 1
ATOM 1609 C CA . GLY A 1 211 ? -17.177 14.409 18.763 1.00 90.25 211 GLY A CA 1
ATOM 1610 C C . GLY A 1 211 ? -16.194 13.857 17.724 1.00 90.25 211 GLY A C 1
ATOM 1611 O O . GLY A 1 211 ? -14.975 13.918 17.908 1.00 90.25 211 GLY A O 1
ATOM 1612 N N . GLU A 1 212 ? -16.747 13.294 16.649 1.00 90.94 212 GLU A N 1
ATOM 1613 C CA . GLU A 1 212 ? -16.000 12.702 15.533 1.00 90.94 212 GLU A CA 1
ATOM 1614 C C . GLU A 1 212 ? -15.285 13.750 14.667 1.00 90.94 212 GLU A C 1
ATOM 1616 O O . GLU A 1 212 ? -15.709 14.908 14.559 1.00 90.94 212 GLU A O 1
ATOM 1621 N N . LEU A 1 213 ? -14.215 13.313 13.994 1.00 86.44 213 LEU A N 1
ATOM 1622 C CA . LEU A 1 213 ? -13.399 14.150 13.118 1.00 86.44 213 LEU A CA 1
ATOM 1623 C C . LEU A 1 213 ? -14.224 14.894 12.052 1.00 86.44 213 LEU A C 1
ATOM 1625 O O . LEU A 1 213 ? -14.121 16.117 11.947 1.00 86.44 213 LEU A O 1
ATOM 1629 N N . LEU A 1 214 ? -15.049 14.187 11.270 1.00 82.25 214 LEU A N 1
ATOM 1630 C CA . LEU A 1 214 ? -15.818 14.809 10.181 1.00 82.25 214 LEU A CA 1
ATOM 1631 C C . LEU A 1 214 ? -16.953 15.706 10.690 1.00 82.25 214 LEU A C 1
ATOM 1633 O O . LEU A 1 214 ? -17.218 16.741 10.082 1.00 82.25 214 LEU A O 1
ATOM 1637 N N . ASP A 1 215 ? -17.584 15.373 11.815 1.00 82.31 215 ASP A N 1
ATOM 1638 C CA . ASP A 1 215 ? -18.676 16.179 12.369 1.00 82.31 215 ASP A CA 1
ATOM 1639 C C . ASP A 1 215 ? -18.205 17.580 12.770 1.00 82.31 215 ASP A C 1
ATOM 1641 O O . ASP A 1 215 ? -18.863 18.571 12.444 1.00 82.31 215 ASP A O 1
ATOM 1645 N N . LYS A 1 216 ? -17.031 17.694 13.405 1.00 77.56 216 LYS A N 1
ATOM 1646 C CA . LYS A 1 216 ? -16.446 18.996 13.774 1.00 77.56 216 LYS A CA 1
ATOM 1647 C C . LYS A 1 216 ? -16.069 19.834 12.541 1.00 77.56 216 LYS A C 1
ATOM 1649 O O . LYS A 1 216 ? -16.132 21.062 12.582 1.00 77.56 216 LYS A O 1
ATOM 1654 N N . ILE A 1 217 ? -15.741 19.180 11.424 1.00 73.88 217 ILE A N 1
ATOM 1655 C CA . ILE A 1 217 ? -15.462 19.820 10.128 1.00 73.88 217 ILE A CA 1
ATOM 1656 C C . ILE A 1 217 ? -16.757 20.315 9.469 1.00 73.88 217 ILE A C 1
ATOM 1658 O O . ILE A 1 217 ? -16.834 21.461 9.023 1.00 73.88 217 ILE A O 1
ATOM 1662 N N . LEU A 1 218 ? -17.807 19.490 9.457 1.00 72.12 218 LEU A N 1
ATOM 1663 C CA . LEU A 1 218 ? -19.119 19.851 8.912 1.00 72.12 218 LEU A CA 1
ATOM 1664 C C . LEU A 1 218 ? -19.774 20.995 9.705 1.00 72.12 218 LEU A C 1
ATOM 1666 O O . LEU A 1 218 ? -20.371 21.891 9.105 1.00 72.12 218 LEU A O 1
ATOM 1670 N N . GLN A 1 219 ? -19.596 21.028 11.031 1.00 71.81 219 GLN A N 1
ATOM 1671 C CA . GLN A 1 219 ? -20.067 22.112 11.907 1.00 71.81 219 GLN A CA 1
ATOM 1672 C C . GLN A 1 219 ? -19.464 23.486 11.561 1.00 71.81 219 GLN A C 1
ATOM 1674 O O . GLN A 1 219 ? -20.141 24.498 11.728 1.00 71.81 219 GLN A O 1
ATOM 1679 N N . ARG A 1 220 ? -18.250 23.544 10.991 1.00 66.19 220 ARG A N 1
ATOM 1680 C CA . ARG A 1 220 ? -17.631 24.786 10.473 1.00 66.19 220 ARG A CA 1
ATOM 1681 C C . ARG A 1 220 ? -18.214 25.262 9.127 1.00 66.19 220 ARG A C 1
ATOM 1683 O O . ARG A 1 220 ? -17.672 26.165 8.492 1.00 66.19 220 ARG A O 1
ATOM 1690 N N . GLY A 1 221 ? -19.323 24.679 8.666 1.00 59.41 221 GLY A N 1
ATOM 1691 C CA . GLY A 1 221 ? -20.035 25.119 7.460 1.00 59.41 221 GLY A CA 1
ATOM 1692 C C . GLY A 1 221 ? -19.362 24.710 6.146 1.00 59.41 221 GLY A C 1
ATOM 1693 O O . GLY A 1 221 ? -19.567 25.367 5.127 1.00 59.41 221 GLY A O 1
ATOM 1694 N N . GLY A 1 222 ? -18.548 23.649 6.163 1.00 57.62 222 GLY A N 1
ATOM 1695 C CA . GLY A 1 222 ? -17.921 23.071 4.968 1.00 57.62 222 GLY A CA 1
ATOM 1696 C C . GLY A 1 222 ? -16.710 23.832 4.415 1.00 57.62 222 GLY A C 1
ATOM 1697 O O . GLY A 1 222 ? -16.151 23.412 3.407 1.00 57.62 222 GLY A O 1
ATOM 1698 N N . LYS A 1 223 ? -16.271 24.921 5.060 1.00 58.19 223 LYS A N 1
ATOM 1699 C CA . LYS A 1 223 ? -14.974 25.548 4.773 1.00 58.19 223 LYS A CA 1
ATOM 1700 C C . LYS A 1 223 ? -13.896 24.902 5.637 1.00 58.19 223 LYS A C 1
ATOM 1702 O O . LYS A 1 223 ? -13.735 25.267 6.798 1.00 58.19 223 LYS A O 1
ATOM 1707 N N . TYR A 1 224 ? -13.172 23.955 5.056 1.00 75.50 224 TYR A N 1
ATOM 1708 C CA . TYR A 1 224 ? -12.004 23.331 5.665 1.00 75.50 224 TYR A CA 1
ATOM 1709 C C . TYR A 1 224 ? -10.771 23.687 4.835 1.00 75.50 224 TYR A C 1
ATOM 1711 O O . TYR A 1 224 ? -10.813 23.576 3.610 1.00 75.50 224 TYR A O 1
ATOM 1719 N N . SER A 1 225 ? -9.718 24.201 5.471 1.00 87.69 225 SER A N 1
ATOM 1720 C CA . SER A 1 225 ? -8.510 24.636 4.763 1.00 87.69 225 SER A CA 1
ATOM 1721 C C . SER A 1 225 ? -7.458 23.528 4.698 1.00 87.69 225 SER A C 1
ATOM 1723 O O . SER A 1 225 ? -7.466 22.604 5.514 1.00 87.69 225 SER A O 1
ATOM 1725 N N . GLU A 1 226 ? -6.492 23.652 3.780 1.00 91.19 226 GLU A N 1
ATOM 1726 C CA . GLU A 1 226 ? -5.296 22.801 3.810 1.00 91.19 226 GLU A CA 1
ATOM 1727 C C . GLU A 1 226 ? -4.588 22.863 5.170 1.00 91.19 226 GLU A C 1
ATOM 1729 O O . GLU A 1 226 ? -4.116 21.844 5.653 1.00 91.19 226 GLU A O 1
ATOM 1734 N N . ASP A 1 227 ? -4.534 24.030 5.815 1.00 89.38 227 ASP A N 1
ATOM 1735 C CA . ASP A 1 227 ? -3.877 24.203 7.114 1.00 89.38 227 ASP A CA 1
ATOM 1736 C C . ASP A 1 227 ? -4.630 23.501 8.262 1.00 89.38 227 ASP A C 1
ATOM 1738 O O . ASP A 1 227 ? -4.013 22.890 9.138 1.00 89.38 227 ASP A O 1
ATOM 1742 N N . ASP A 1 228 ? -5.967 23.479 8.232 1.00 88.56 228 ASP A N 1
ATOM 1743 C CA . ASP A 1 228 ? -6.743 22.632 9.145 1.00 88.56 228 ASP A CA 1
ATOM 1744 C C . ASP A 1 228 ? -6.479 21.139 8.883 1.00 88.56 228 ASP A C 1
ATOM 1746 O O . ASP A 1 228 ? -6.265 20.376 9.831 1.00 88.56 228 ASP A O 1
ATOM 1750 N N . ALA A 1 229 ? -6.425 20.726 7.610 1.00 91.75 229 ALA A N 1
ATOM 1751 C CA . ALA A 1 229 ? -6.114 19.349 7.234 1.00 91.75 229 ALA A CA 1
ATOM 1752 C C . ALA A 1 229 ? -4.712 18.938 7.714 1.00 91.75 229 ALA A C 1
ATOM 1754 O O . ALA A 1 229 ? -4.572 17.882 8.331 1.00 91.75 229 ALA A O 1
ATOM 1755 N N . LYS A 1 230 ? -3.688 19.787 7.545 1.00 93.19 230 LYS A N 1
ATOM 1756 C CA . LYS A 1 230 ? -2.321 19.565 8.060 1.00 93.19 230 LYS A CA 1
ATOM 1757 C C . LYS A 1 230 ? -2.324 19.286 9.567 1.00 93.19 230 LYS A C 1
ATOM 1759 O O . LYS A 1 230 ? -1.722 18.305 10.004 1.00 93.19 230 LYS A O 1
ATOM 1764 N N . LYS A 1 231 ? -3.055 20.079 10.362 1.00 90.25 231 LYS A N 1
ATOM 1765 C CA . LYS A 1 231 ? -3.173 19.918 11.832 1.00 90.25 231 LYS A CA 1
ATOM 1766 C C . LYS A 1 231 ? -3.808 18.591 12.255 1.00 90.25 231 LYS A C 1
ATOM 1768 O O . LYS A 1 231 ? -3.458 18.053 13.308 1.00 90.25 231 LYS A O 1
ATOM 1773 N N . VAL A 1 232 ? -4.731 18.053 11.459 1.00 92.31 232 VAL A N 1
ATOM 1774 C CA . VAL A 1 232 ? -5.324 16.724 11.681 1.00 92.31 232 VAL A CA 1
ATOM 1775 C C . VAL A 1 232 ? -4.375 15.618 11.224 1.00 92.31 232 VAL A C 1
ATOM 1777 O O . VAL A 1 232 ? -4.091 14.703 11.998 1.00 92.31 232 VAL A O 1
ATOM 1780 N N . MET A 1 233 ? -3.821 15.724 10.016 1.00 95.50 233 MET A N 1
ATOM 1781 C CA . MET A 1 233 ? -2.931 14.711 9.444 1.00 95.50 233 MET A CA 1
ATOM 1782 C C . MET A 1 233 ? -1.664 14.512 10.281 1.00 95.50 233 MET A C 1
ATOM 1784 O O . MET A 1 233 ? -1.280 13.372 10.521 1.00 95.50 233 MET A O 1
ATOM 1788 N N . VAL A 1 234 ? -1.076 15.582 10.827 1.00 94.88 234 VAL A N 1
ATOM 1789 C CA . VAL A 1 234 ? 0.034 15.506 11.797 1.00 94.88 234 VAL A CA 1
ATOM 1790 C C . VAL A 1 234 ? -0.318 14.644 13.016 1.00 94.88 234 VAL A C 1
ATOM 1792 O O . VAL A 1 234 ? 0.500 13.837 13.455 1.00 94.88 234 VAL A O 1
ATOM 1795 N N . GLN A 1 235 ? -1.526 14.780 13.571 1.00 94.88 235 GLN A N 1
ATOM 1796 C CA . GLN A 1 235 ? -1.942 14.028 14.762 1.00 94.88 235 GLN A CA 1
ATOM 1797 C C . GLN A 1 235 ? -2.222 12.555 14.446 1.00 94.88 235 GLN A C 1
ATOM 1799 O O . GLN A 1 235 ? -1.775 11.683 15.193 1.00 94.88 235 GLN A O 1
ATOM 1804 N N . ILE A 1 236 ? -2.884 12.281 13.316 1.00 97.12 236 ILE A N 1
ATOM 1805 C CA . ILE A 1 236 ? -3.125 10.924 12.800 1.00 97.12 236 ILE A CA 1
ATOM 1806 C C . ILE A 1 236 ? -1.793 10.207 12.547 1.00 97.12 236 ILE A C 1
ATOM 1808 O O . ILE A 1 236 ? -1.556 9.122 13.076 1.00 97.12 236 ILE A O 1
ATOM 1812 N N . LEU A 1 237 ? -0.884 10.833 11.796 1.00 97.50 237 LEU A N 1
ATOM 1813 C CA . LEU A 1 237 ? 0.428 10.264 11.495 1.00 97.50 237 LEU A CA 1
ATOM 1814 C C . LEU A 1 237 ? 1.281 10.074 12.755 1.00 97.50 237 LEU A C 1
ATOM 1816 O O . LEU A 1 237 ? 1.988 9.077 12.853 1.00 97.50 237 LEU A O 1
ATOM 1820 N N . SER A 1 238 ? 1.201 10.979 13.738 1.00 95.50 238 SER A N 1
ATOM 1821 C CA . SER A 1 238 ? 1.964 10.859 14.986 1.00 95.50 238 SER A CA 1
ATOM 1822 C C . SER A 1 238 ? 1.586 9.614 15.795 1.00 95.50 238 SER A C 1
ATOM 1824 O O . SER A 1 238 ? 2.486 8.916 16.266 1.00 95.50 238 SER A O 1
ATOM 1826 N N . VAL A 1 239 ? 0.288 9.307 15.947 1.00 96.31 239 VAL A N 1
ATOM 1827 C CA . VAL A 1 239 ? -0.143 8.092 16.668 1.00 96.31 239 VAL A CA 1
ATOM 1828 C C . VAL A 1 239 ? 0.109 6.827 15.849 1.00 96.31 239 VAL A C 1
ATOM 1830 O O . VAL A 1 239 ? 0.585 5.834 16.394 1.00 96.31 239 VAL A O 1
ATOM 1833 N N . VAL A 1 240 ? -0.105 6.869 14.532 1.00 97.94 240 VAL A N 1
ATOM 1834 C CA . VAL A 1 240 ? 0.115 5.701 13.667 1.00 97.94 240 VAL A CA 1
ATOM 1835 C C . VAL A 1 240 ? 1.602 5.355 13.554 1.00 97.94 240 VAL A C 1
ATOM 1837 O O . VAL A 1 240 ? 1.957 4.191 13.705 1.00 97.94 240 VAL A O 1
ATOM 1840 N N . ALA A 1 241 ? 2.494 6.340 13.402 1.00 96.44 241 ALA A N 1
ATOM 1841 C CA . ALA A 1 241 ? 3.941 6.110 13.408 1.00 96.44 241 ALA A CA 1
ATOM 1842 C C . ALA A 1 241 ? 4.429 5.514 14.738 1.00 96.44 241 ALA A C 1
ATOM 1844 O O . ALA A 1 241 ? 5.284 4.629 14.744 1.00 96.44 241 ALA A O 1
ATOM 1845 N N . TYR A 1 242 ? 3.855 5.954 15.862 1.00 95.38 242 TYR A N 1
ATOM 1846 C CA . TYR A 1 242 ? 4.111 5.359 17.172 1.00 95.38 242 TYR A CA 1
ATOM 1847 C C . TYR A 1 242 ? 3.671 3.885 17.229 1.00 95.38 242 TYR A C 1
ATOM 1849 O O . TYR A 1 242 ? 4.476 3.044 17.630 1.00 95.38 242 TYR A O 1
ATOM 1857 N N . CYS A 1 243 ? 2.458 3.547 16.774 1.00 96.12 243 CYS A N 1
ATOM 1858 C CA . CYS A 1 243 ? 1.968 2.162 16.718 1.00 96.12 243 CYS A CA 1
ATOM 1859 C C . CYS A 1 243 ? 2.810 1.276 15.783 1.00 96.12 243 CYS A C 1
ATOM 1861 O O . CYS A 1 243 ? 3.216 0.180 16.175 1.00 96.12 243 CYS A O 1
ATOM 1863 N N . HIS A 1 244 ? 3.141 1.770 14.585 1.00 96.44 244 HIS A N 1
ATOM 1864 C CA . HIS A 1 244 ? 3.972 1.067 13.597 1.00 96.44 244 HIS A CA 1
ATOM 1865 C C . HIS A 1 244 ? 5.375 0.777 14.134 1.00 96.44 244 HIS A C 1
ATOM 1867 O O . HIS A 1 244 ? 5.899 -0.315 13.914 1.00 96.44 244 HIS A O 1
ATOM 1873 N N . LEU A 1 245 ? 5.959 1.704 14.902 1.00 94.50 245 LEU A N 1
ATOM 1874 C CA . LEU A 1 245 ? 7.233 1.497 15.594 1.00 94.50 245 LEU A CA 1
ATOM 1875 C C . LEU A 1 245 ? 7.146 0.377 16.646 1.00 94.50 245 LEU A C 1
ATOM 1877 O O . LEU A 1 245 ? 8.086 -0.406 16.767 1.00 94.50 245 LEU A O 1
ATOM 1881 N N . GLN A 1 246 ? 6.019 0.238 17.358 1.00 93.88 246 GLN A N 1
ATOM 1882 C CA . GLN A 1 246 ? 5.802 -0.900 18.265 1.00 93.88 246 GLN A CA 1
ATOM 1883 C C . GLN A 1 246 ? 5.533 -2.229 17.529 1.00 93.88 246 GLN A C 1
ATOM 1885 O O . GLN A 1 246 ? 5.443 -3.271 18.179 1.00 93.88 246 GLN A O 1
ATOM 1890 N N . GLY A 1 247 ? 5.393 -2.222 16.199 1.00 94.50 247 GLY A N 1
ATOM 1891 C CA . GLY A 1 247 ? 4.995 -3.389 15.409 1.00 94.50 247 GLY A CA 1
ATOM 1892 C C . GLY A 1 247 ? 3.498 -3.705 15.489 1.00 94.50 247 GLY A C 1
ATOM 1893 O O . GLY A 1 247 ? 3.127 -4.872 15.403 1.00 94.50 247 GLY A O 1
ATOM 1894 N N . VAL A 1 248 ? 2.641 -2.693 15.674 1.00 95.88 248 VAL A N 1
ATOM 1895 C CA . VAL A 1 248 ? 1.172 -2.824 15.635 1.00 95.88 248 VAL A CA 1
ATOM 1896 C C . VAL A 1 248 ? 0.615 -2.143 14.383 1.00 95.88 248 VAL A C 1
ATOM 1898 O O . VAL A 1 248 ? 1.017 -1.028 14.058 1.00 95.88 248 VAL A O 1
ATOM 1901 N N . VAL A 1 249 ? -0.331 -2.796 13.703 1.00 96.56 249 VAL A N 1
ATOM 1902 C CA . VAL A 1 249 ? -1.120 -2.255 12.578 1.00 96.56 249 VAL A CA 1
ATOM 1903 C C . VAL A 1 249 ? -2.586 -2.123 12.999 1.00 96.56 249 VAL A C 1
ATOM 1905 O O . VAL A 1 249 ? -3.101 -2.991 13.704 1.00 96.56 249 VAL A O 1
ATOM 1908 N N . HIS A 1 250 ? -3.269 -1.050 12.594 1.00 96.81 250 HIS A N 1
ATOM 1909 C CA . HIS A 1 250 ? -4.633 -0.753 13.052 1.00 96.81 250 HIS A CA 1
ATOM 1910 C C . HIS A 1 250 ? -5.722 -1.389 12.167 1.00 96.81 250 HIS A C 1
ATOM 1912 O O . HIS A 1 250 ? -6.784 -1.761 12.667 1.00 96.81 250 HIS A O 1
ATOM 1918 N N . ARG A 1 251 ? -5.479 -1.542 10.859 1.00 95.56 251 ARG A N 1
ATOM 1919 C CA . ARG A 1 251 ? -6.338 -2.236 9.864 1.00 95.56 251 ARG A CA 1
ATOM 1920 C C . ARG A 1 251 ? -7.737 -1.654 9.606 1.00 95.56 251 ARG A C 1
ATOM 1922 O O . ARG A 1 251 ? -8.396 -2.085 8.665 1.00 95.56 251 ARG A O 1
ATOM 1929 N N . ASP A 1 252 ? -8.194 -0.686 10.394 1.00 95.31 252 ASP A N 1
ATOM 1930 C CA . ASP A 1 252 ? -9.499 -0.027 10.245 1.00 95.31 252 ASP A CA 1
ATOM 1931 C C . ASP A 1 252 ? -9.409 1.477 10.558 1.00 95.31 252 ASP A C 1
ATOM 1933 O O . ASP A 1 252 ? -10.199 2.035 11.320 1.00 95.31 252 ASP A O 1
ATOM 1937 N N . LEU A 1 253 ? -8.403 2.151 9.994 1.00 97.44 253 LEU A N 1
ATOM 1938 C CA . LEU A 1 253 ? -8.293 3.605 10.090 1.00 97.44 253 LEU A CA 1
ATOM 1939 C C . LEU A 1 253 ? -9.357 4.283 9.225 1.00 97.44 253 LEU A C 1
ATOM 1941 O O . LEU A 1 253 ? -9.368 4.161 8.001 1.00 97.44 253 LEU A O 1
ATOM 1945 N N . LYS A 1 254 ? -10.234 5.036 9.884 1.00 94.50 254 LYS A N 1
ATOM 1946 C CA . LYS A 1 254 ? -11.331 5.803 9.289 1.00 94.50 254 LYS A CA 1
ATOM 1947 C C . LYS A 1 254 ? -11.667 6.999 10.193 1.00 94.50 254 LYS A C 1
ATOM 1949 O O . LYS A 1 254 ? -11.355 6.929 11.385 1.00 94.50 254 LYS A O 1
ATOM 1954 N N . PRO A 1 255 ? -12.277 8.087 9.690 1.00 92.00 255 PRO A N 1
ATOM 1955 C CA . PRO A 1 255 ? -12.548 9.283 10.492 1.00 92.00 255 PRO A CA 1
ATOM 1956 C C . PRO A 1 255 ? -13.409 9.041 11.740 1.00 92.00 255 PRO A C 1
ATOM 1958 O O . PRO A 1 255 ? -13.204 9.716 12.744 1.00 92.00 255 PRO A O 1
ATOM 1961 N N . GLU A 1 256 ? -14.310 8.058 11.703 1.00 90.75 256 GLU A N 1
ATOM 1962 C CA . GLU A 1 256 ? -15.166 7.656 12.829 1.00 90.75 256 GLU A CA 1
ATOM 1963 C C . GLU A 1 256 ? -14.353 7.104 14.021 1.00 90.75 256 GLU A C 1
ATOM 1965 O O . GLU A 1 256 ? -14.775 7.195 15.171 1.00 90.75 256 GLU A O 1
ATOM 1970 N N . ASN A 1 257 ? -13.152 6.567 13.765 1.00 94.75 257 ASN A N 1
ATOM 1971 C CA . ASN A 1 257 ? -12.242 6.044 14.793 1.00 94.75 257 ASN A CA 1
ATOM 1972 C C . ASN A 1 257 ? -11.306 7.131 15.377 1.00 94.75 257 ASN A C 1
ATOM 1974 O O . ASN A 1 257 ? -10.406 6.809 16.160 1.00 94.75 257 ASN A O 1
ATOM 1978 N N . PHE A 1 258 ? -11.524 8.408 15.026 1.00 95.56 258 PHE A N 1
ATOM 1979 C CA . PHE A 1 258 ? -10.796 9.571 15.540 1.00 95.56 258 PHE A CA 1
ATOM 1980 C C . PHE A 1 258 ? -11.746 10.584 16.199 1.00 95.56 258 PHE A C 1
ATOM 1982 O O . PHE A 1 258 ? -12.492 11.293 15.519 1.00 95.56 258 PHE A O 1
ATOM 1989 N N . LEU A 1 259 ? -11.677 10.700 17.528 1.00 94.81 259 LEU A N 1
ATOM 1990 C CA . LEU A 1 259 ? -12.483 11.643 18.315 1.00 94.81 259 LEU A CA 1
ATOM 1991 C C . LEU A 1 259 ? -11.644 12.816 18.830 1.00 94.81 259 LEU A C 1
ATOM 1993 O O . LEU A 1 259 ? -10.455 12.670 19.095 1.00 94.81 259 LEU A O 1
ATOM 1997 N N . PHE A 1 260 ? -12.259 13.973 19.055 1.00 94.38 260 PHE A N 1
ATOM 1998 C CA . PHE A 1 260 ? -11.638 15.049 19.834 1.00 94.38 260 PHE A CA 1
ATOM 1999 C C . PHE A 1 260 ? -11.865 14.823 21.339 1.00 94.38 260 PHE A C 1
ATOM 2001 O O . PHE A 1 260 ? -12.987 14.535 21.762 1.00 94.38 260 PHE A O 1
ATOM 2008 N N . SER A 1 261 ? -10.824 14.976 22.166 1.00 93.69 261 SER A N 1
ATOM 2009 C CA . SER A 1 261 ? -10.919 14.747 23.624 1.00 93.69 261 SER A CA 1
ATOM 2010 C C . SER A 1 261 ? -11.917 15.712 24.298 1.00 93.69 261 SER A C 1
ATOM 2012 O O . SER A 1 261 ? -12.719 15.319 25.146 1.00 93.69 261 SER A O 1
ATOM 2014 N N . THR A 1 262 ? -11.972 16.963 23.834 1.00 92.44 262 THR A N 1
ATOM 2015 C CA . THR A 1 262 ? -12.862 18.035 24.312 1.00 92.44 262 THR A CA 1
ATOM 2016 C C . THR A 1 262 ? -13.457 18.838 23.145 1.00 92.44 262 THR A C 1
ATOM 2018 O O . THR A 1 262 ? -13.049 18.707 21.988 1.00 92.44 262 THR A O 1
ATOM 2021 N N . LYS A 1 263 ? -14.462 19.678 23.427 1.00 88.12 263 LYS A N 1
ATOM 2022 C CA . LYS A 1 263 ? -15.153 20.481 22.397 1.00 88.12 263 LYS A CA 1
ATOM 2023 C C . LYS A 1 263 ? -14.329 21.670 21.888 1.00 88.12 263 LYS A C 1
ATOM 2025 O O . LYS A 1 263 ? -14.619 22.177 20.809 1.00 88.12 263 LYS A O 1
ATOM 2030 N N . ASP A 1 264 ? -13.290 22.060 22.622 1.00 88.38 264 ASP A N 1
ATOM 2031 C CA . ASP A 1 264 ? -12.433 23.217 22.341 1.00 88.38 264 ASP A CA 1
ATOM 2032 C C . ASP A 1 264 ? -11.776 23.129 20.954 1.00 88.38 264 ASP A C 1
ATOM 2034 O O . ASP A 1 264 ? -11.477 22.037 20.460 1.00 88.38 264 ASP A O 1
ATOM 2038 N N . GLU A 1 265 ? -11.529 24.264 20.298 1.00 79.06 265 GLU A N 1
ATOM 2039 C CA . GLU A 1 265 ? -10.988 24.265 18.928 1.00 79.06 265 GLU A CA 1
ATOM 2040 C C . GLU A 1 265 ? -9.582 23.658 18.834 1.00 79.06 265 GLU A C 1
ATOM 2042 O O . GLU A 1 265 ? -9.280 22.950 17.877 1.00 79.06 265 GLU A O 1
ATOM 2047 N N . THR A 1 266 ? -8.752 23.873 19.856 1.00 83.19 266 THR A N 1
ATOM 2048 C CA . THR A 1 266 ? -7.376 23.358 19.976 1.00 83.19 266 THR A CA 1
ATOM 2049 C C . THR A 1 266 ? -7.290 21.951 20.581 1.00 83.19 266 THR A C 1
ATOM 2051 O O . THR A 1 266 ? -6.193 21.471 20.866 1.00 83.19 266 THR A O 1
ATOM 2054 N N . SER A 1 267 ? -8.428 21.284 20.803 1.00 90.19 267 SER A N 1
ATOM 2055 C CA . SER A 1 267 ? -8.480 19.982 21.473 1.00 90.19 267 SER A CA 1
ATOM 2056 C C . SER A 1 267 ? -7.701 18.889 20.719 1.00 90.19 267 SER A C 1
ATOM 2058 O O . SER A 1 267 ? -7.800 18.817 19.490 1.00 90.19 267 SER A O 1
ATOM 2060 N N . PRO A 1 268 ? -6.954 18.006 21.415 1.00 92.44 268 PRO A N 1
ATOM 2061 C CA . PRO A 1 268 ? -6.224 16.921 20.770 1.00 92.44 268 PRO A CA 1
ATOM 2062 C C . PRO A 1 268 ? -7.165 15.862 20.181 1.00 92.44 268 PRO A C 1
ATOM 2064 O O . PRO A 1 268 ? -8.170 15.476 20.788 1.00 92.44 268 PRO A O 1
ATOM 2067 N N . LEU A 1 269 ? -6.784 15.354 19.009 1.00 95.00 269 LEU A N 1
ATOM 2068 C CA . LEU A 1 269 ? -7.435 14.226 18.344 1.00 95.00 269 LEU A CA 1
ATOM 2069 C C . LEU A 1 269 ? -6.945 12.890 18.937 1.00 95.00 269 LEU A C 1
ATOM 2071 O O . LEU A 1 269 ? -5.768 12.760 19.274 1.00 95.00 269 LEU A O 1
ATOM 2075 N N . LYS A 1 270 ? -7.829 11.902 19.063 1.00 96.06 270 LYS A N 1
ATOM 2076 C CA . LYS A 1 270 ? -7.623 10.633 19.776 1.00 96.06 270 LYS A CA 1
ATOM 2077 C C . LYS A 1 270 ? -8.057 9.450 18.911 1.00 96.06 270 LYS A C 1
ATOM 2079 O O . LYS A 1 270 ? -9.215 9.396 18.505 1.00 96.06 270 LYS A O 1
ATOM 2084 N N . ALA A 1 271 ? -7.157 8.500 18.657 1.00 96.69 271 ALA A N 1
ATOM 2085 C CA . ALA A 1 271 ? -7.495 7.196 18.078 1.00 96.69 271 ALA A CA 1
ATOM 2086 C C . ALA A 1 271 ? -8.110 6.277 19.151 1.00 96.69 271 ALA A C 1
ATOM 2088 O O . ALA A 1 271 ? -7.519 6.146 20.229 1.00 96.69 271 ALA A O 1
ATOM 2089 N N . ILE A 1 272 ? -9.273 5.667 18.870 1.00 91.81 272 ILE A N 1
ATOM 2090 C CA . ILE A 1 272 ? -10.120 5.035 19.907 1.00 91.81 272 ILE A CA 1
ATOM 2091 C C . ILE A 1 272 ? -10.431 3.528 19.780 1.00 91.81 272 ILE A C 1
ATOM 2093 O O . ILE A 1 272 ? -10.734 2.925 20.805 1.00 91.81 272 ILE A O 1
ATOM 2097 N N . ASP A 1 273 ? -10.394 2.898 18.596 1.00 87.12 273 ASP A N 1
ATOM 2098 C CA . ASP A 1 273 ? -10.914 1.521 18.416 1.00 87.12 273 ASP A CA 1
ATOM 2099 C C . ASP A 1 273 ? -9.868 0.537 17.871 1.00 87.12 273 ASP A C 1
ATOM 2101 O O . ASP A 1 273 ? -9.690 0.394 16.664 1.00 87.12 273 ASP A O 1
ATOM 2105 N N . PHE A 1 274 ? -9.207 -0.195 18.771 1.00 91.06 274 PHE A N 1
ATOM 2106 C CA . PHE A 1 274 ? -8.197 -1.202 18.421 1.00 91.06 274 PHE A CA 1
ATOM 2107 C C . PHE A 1 274 ? -8.785 -2.616 18.233 1.00 91.06 274 PHE A C 1
ATOM 2109 O O . PHE A 1 274 ? -8.034 -3.585 18.120 1.00 91.06 274 PHE A O 1
ATOM 2116 N N . GLY A 1 275 ? -10.117 -2.757 18.162 1.00 87.38 275 GLY A N 1
ATOM 2117 C CA . GLY A 1 275 ? -10.816 -4.050 18.070 1.00 87.38 275 GLY A CA 1
ATOM 2118 C C . GLY A 1 275 ? -10.589 -4.847 16.777 1.00 87.38 275 GLY A C 1
ATOM 2119 O O . GLY A 1 275 ? -11.020 -5.994 16.684 1.00 87.38 275 GLY A O 1
ATOM 2120 N N . LEU A 1 276 ? -9.918 -4.260 15.780 1.00 89.19 276 LEU A N 1
ATOM 2121 C CA . LEU A 1 276 ? -9.441 -4.947 14.573 1.00 89.19 276 LEU A CA 1
ATOM 2122 C C . LEU A 1 276 ? -7.915 -4.883 14.403 1.00 89.19 276 LEU A C 1
ATOM 2124 O O . LEU A 1 276 ? -7.413 -5.381 13.401 1.00 89.19 276 LEU A O 1
ATOM 2128 N N . SER A 1 277 ? -7.158 -4.316 15.342 1.00 94.19 277 SER A N 1
ATOM 2129 C CA . SER A 1 277 ? -5.700 -4.167 15.218 1.00 94.19 277 SER A CA 1
ATOM 2130 C C . SER A 1 277 ? -4.958 -5.512 15.357 1.00 94.19 277 SER A C 1
ATOM 2132 O O . SER A 1 277 ? -5.542 -6.514 15.782 1.00 94.19 277 SER A O 1
ATOM 2134 N N . ASP A 1 278 ? -3.678 -5.565 14.976 1.00 94.38 278 ASP A N 1
ATOM 2135 C CA . ASP A 1 278 ? -2.828 -6.755 15.160 1.00 94.38 278 ASP A CA 1
ATOM 2136 C C . ASP A 1 278 ? -1.343 -6.439 15.339 1.00 94.38 278 ASP A C 1
ATOM 2138 O O . ASP A 1 278 ? -0.875 -5.348 15.003 1.00 94.38 278 ASP A O 1
ATOM 2142 N N . TYR A 1 279 ? -0.587 -7.443 15.784 1.00 93.81 279 TYR A N 1
ATOM 2143 C CA . TYR A 1 279 ? 0.873 -7.402 15.819 1.00 93.81 279 TYR A CA 1
ATOM 2144 C C . TYR A 1 279 ? 1.464 -7.901 14.491 1.00 93.81 279 TYR A C 1
ATOM 2146 O O . TYR A 1 279 ? 1.241 -9.039 14.081 1.00 93.81 279 TYR A O 1
ATOM 2154 N N . VAL A 1 280 ? 2.285 -7.076 13.838 1.00 91.00 280 VAL A N 1
ATOM 2155 C CA . VAL A 1 280 ? 3.055 -7.449 12.640 1.00 91.00 280 VAL A CA 1
ATOM 2156 C C . VAL A 1 280 ? 4.517 -7.573 13.029 1.00 91.00 280 VAL A C 1
ATOM 2158 O O . VAL A 1 280 ? 5.193 -6.571 13.280 1.00 91.00 280 VAL A O 1
ATOM 2161 N N . LYS A 1 281 ? 5.028 -8.807 13.056 1.00 87.69 281 LYS A N 1
ATOM 2162 C CA . LYS A 1 281 ? 6.453 -9.025 13.313 1.00 87.69 281 LYS A CA 1
ATOM 2163 C C . LYS A 1 281 ? 7.287 -8.480 12.151 1.00 87.69 281 LYS A C 1
ATOM 2165 O O . LYS A 1 281 ? 6.863 -8.578 10.995 1.00 87.69 281 LYS A O 1
ATOM 2170 N N . PRO A 1 282 ? 8.491 -7.943 12.403 1.00 81.94 282 PRO A N 1
ATOM 2171 C CA . PRO A 1 282 ? 9.446 -7.680 11.337 1.00 81.94 282 PRO A CA 1
ATOM 2172 C C . PRO A 1 282 ? 9.655 -8.923 10.456 1.00 81.94 282 PRO A C 1
ATOM 2174 O O . PRO A 1 282 ? 9.775 -10.037 10.958 1.00 81.94 282 PRO A O 1
ATOM 2177 N N . ASP A 1 283 ? 9.676 -8.702 9.143 1.00 78.38 283 ASP A N 1
ATOM 2178 C CA . ASP A 1 283 ? 9.763 -9.702 8.068 1.00 78.38 283 ASP A CA 1
ATOM 2179 C C . ASP A 1 283 ? 8.552 -10.664 7.909 1.00 78.38 283 ASP A C 1
ATOM 2181 O O . ASP A 1 283 ? 8.552 -11.485 6.992 1.00 78.38 283 ASP A O 1
ATOM 2185 N N . GLU A 1 284 ? 7.475 -10.522 8.697 1.00 86.44 284 GLU A N 1
ATOM 2186 C CA . GLU A 1 284 ? 6.187 -11.217 8.487 1.00 86.44 284 GLU A CA 1
ATOM 2187 C C . GLU A 1 284 ? 5.118 -10.320 7.815 1.00 86.44 284 GLU A C 1
ATOM 2189 O O . GLU A 1 284 ? 5.290 -9.104 7.681 1.00 86.44 284 GLU A O 1
ATOM 2194 N N . ARG A 1 285 ? 4.008 -10.926 7.352 1.00 91.81 285 ARG A N 1
ATOM 2195 C CA . ARG A 1 285 ? 2.860 -10.259 6.694 1.00 91.81 285 ARG A CA 1
ATOM 2196 C C . ARG A 1 285 ? 1.534 -10.940 7.052 1.00 91.81 285 ARG A C 1
ATOM 2198 O O . ARG A 1 285 ? 1.503 -12.152 7.255 1.00 91.81 285 ARG A O 1
ATOM 2205 N N . LEU A 1 286 ? 0.448 -10.170 7.073 1.00 91.06 286 LEU A N 1
ATOM 2206 C CA . LEU A 1 286 ? -0.915 -10.627 7.377 1.00 91.06 286 LEU A CA 1
ATOM 2207 C C . LEU A 1 286 ? -1.681 -11.062 6.108 1.00 91.06 286 LEU A C 1
ATOM 2209 O O . LEU A 1 286 ? -1.356 -10.618 5.002 1.00 91.06 286 LEU A O 1
ATOM 2213 N N . ASN A 1 287 ? -2.682 -11.944 6.265 1.00 91.12 287 ASN A N 1
ATOM 2214 C CA . ASN A 1 287 ? -3.345 -12.677 5.162 1.00 91.12 287 ASN A CA 1
ATOM 2215 C C . ASN A 1 287 ? -4.890 -12.793 5.249 1.00 91.12 287 ASN A C 1
ATOM 2217 O O . ASN A 1 287 ? -5.552 -13.424 4.408 1.00 91.12 287 ASN A O 1
ATOM 2221 N N . ASP A 1 288 ? -5.478 -12.182 6.266 1.00 89.75 288 ASP A N 1
ATOM 2222 C CA . ASP A 1 288 ? -6.910 -11.979 6.438 1.00 89.75 288 ASP A CA 1
ATOM 2223 C C . ASP A 1 288 ? -7.419 -10.797 5.587 1.00 89.75 288 ASP A C 1
ATOM 2225 O O . ASP A 1 288 ? -6.643 -10.074 4.966 1.00 89.75 288 ASP A O 1
ATOM 2229 N N . ILE A 1 289 ? -8.742 -10.635 5.498 1.00 88.62 289 ILE A N 1
ATOM 2230 C CA . ILE A 1 289 ? -9.373 -9.496 4.814 1.00 88.62 289 ILE A CA 1
ATOM 2231 C C . ILE A 1 289 ? -10.290 -8.820 5.828 1.00 88.62 289 ILE A C 1
ATOM 2233 O O . ILE A 1 289 ? -11.315 -9.387 6.212 1.00 88.62 289 ILE A O 1
ATOM 2237 N N . VAL A 1 290 ? -9.890 -7.631 6.268 1.00 89.31 290 VAL A N 1
ATOM 2238 C CA . VAL A 1 290 ? -10.523 -6.840 7.333 1.00 89.31 290 VAL A CA 1
ATOM 2239 C C . VAL A 1 290 ? -10.501 -5.348 6.977 1.00 89.31 290 VAL A C 1
ATOM 2241 O O . VAL A 1 290 ? -9.919 -4.956 5.965 1.00 89.31 290 VAL A O 1
ATOM 2244 N N . GLY A 1 291 ? -11.146 -4.526 7.806 1.00 89.31 291 GLY A N 1
ATOM 2245 C CA . GLY A 1 291 ? -11.231 -3.077 7.624 1.00 89.31 291 GLY A CA 1
ATOM 2246 C C . GLY A 1 291 ? -12.453 -2.613 6.827 1.00 89.31 291 GLY A C 1
ATOM 2247 O O . GLY A 1 291 ? -13.120 -3.376 6.124 1.00 89.31 291 GLY A O 1
ATOM 2248 N N . SER A 1 292 ? -12.776 -1.330 6.969 1.00 91.31 292 SER A N 1
ATOM 2249 C CA . SER A 1 292 ? -13.956 -0.704 6.370 1.00 91.31 292 SER A CA 1
ATOM 2250 C C . SER A 1 292 ? -13.786 -0.466 4.864 1.00 91.31 292 SER A C 1
ATOM 2252 O O . SER A 1 292 ? -12.792 0.093 4.405 1.00 91.31 292 SER A O 1
ATOM 2254 N N . ALA A 1 293 ? -14.797 -0.842 4.074 1.00 91.19 293 ALA A N 1
ATOM 2255 C CA . ALA A 1 293 ? -14.669 -1.048 2.626 1.00 91.19 293 ALA A CA 1
ATOM 2256 C C . ALA A 1 293 ? -14.235 0.158 1.761 1.00 91.19 293 ALA A C 1
ATOM 2258 O O . ALA A 1 293 ? -13.799 -0.056 0.634 1.00 91.19 293 ALA A O 1
ATOM 2259 N N . TYR A 1 294 ? -14.352 1.400 2.245 1.00 93.19 294 TYR A N 1
ATOM 2260 C CA . TYR A 1 294 ? -13.847 2.592 1.539 1.00 93.19 294 TYR A CA 1
ATOM 2261 C C . TYR A 1 294 ? -12.368 2.895 1.825 1.00 93.19 294 TYR A C 1
ATOM 2263 O O . TYR A 1 294 ? -11.748 3.622 1.055 1.00 93.19 294 TYR A O 1
ATOM 2271 N N . TYR A 1 295 ? -11.829 2.355 2.920 1.00 96.50 295 TYR A N 1
ATOM 2272 C CA . TYR A 1 295 ? -10.492 2.641 3.447 1.00 96.50 295 TYR A CA 1
ATOM 2273 C C . TYR A 1 295 ? -9.530 1.454 3.274 1.00 96.50 295 TYR A C 1
ATOM 2275 O O . TYR A 1 295 ? -8.322 1.647 3.308 1.00 96.50 295 TYR A O 1
ATOM 2283 N N . VAL A 1 296 ? -10.046 0.239 3.043 1.00 96.12 296 VAL A N 1
ATOM 2284 C CA . VAL A 1 296 ? -9.243 -0.978 2.834 1.00 96.12 296 VAL A CA 1
ATOM 2285 C C . VAL A 1 296 ? -8.252 -0.843 1.666 1.00 96.12 296 VAL A C 1
ATOM 2287 O O . VAL A 1 296 ? -8.594 -0.346 0.590 1.00 96.12 296 VAL A O 1
ATOM 2290 N N . ALA A 1 297 ? -7.019 -1.308 1.880 1.00 97.25 297 ALA A N 1
ATOM 2291 C CA . ALA A 1 297 ? -5.931 -1.211 0.908 1.00 97.25 297 ALA A CA 1
ATOM 2292 C C . ALA A 1 297 ? -5.933 -2.362 -0.125 1.00 97.25 297 ALA A C 1
ATOM 2294 O O . ALA A 1 297 ? -6.373 -3.475 0.193 1.00 97.25 297 ALA A O 1
ATOM 2295 N N . PRO A 1 298 ? -5.400 -2.153 -1.349 1.00 95.69 298 PRO A N 1
ATOM 2296 C CA . PRO A 1 298 ? -5.361 -3.173 -2.399 1.00 95.69 298 PRO A CA 1
ATOM 2297 C C . PRO A 1 298 ? -4.701 -4.482 -1.953 1.00 95.69 298 PRO A C 1
ATOM 2299 O O . PRO A 1 298 ? -5.174 -5.564 -2.287 1.00 95.69 298 PRO A O 1
ATOM 2302 N N . GLU A 1 299 ? -3.615 -4.420 -1.188 1.00 94.56 299 GLU A N 1
ATOM 2303 C CA . GLU A 1 299 ? -2.846 -5.586 -0.740 1.00 94.56 299 GLU A CA 1
ATOM 2304 C C . GLU A 1 299 ? -3.489 -6.352 0.432 1.00 94.56 299 GLU A C 1
ATOM 2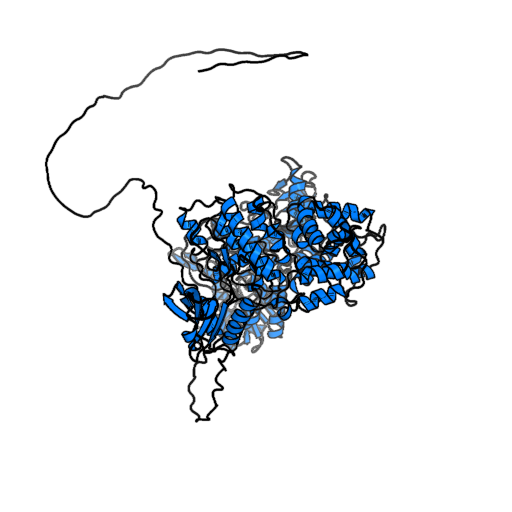306 O O . GLU A 1 299 ? -3.207 -7.540 0.603 1.00 94.56 299 GLU A O 1
ATOM 2311 N N . VAL A 1 300 ? -4.435 -5.737 1.159 1.00 94.94 300 VAL A N 1
ATOM 2312 C CA . VAL A 1 300 ? -5.329 -6.454 2.092 1.00 94.94 300 VAL A CA 1
ATOM 2313 C C . VAL A 1 300 ? -6.275 -7.356 1.298 1.00 94.94 300 VAL A C 1
ATOM 2315 O O . VAL A 1 300 ? -6.411 -8.536 1.605 1.00 94.94 300 VAL A O 1
ATOM 2318 N N . LEU A 1 301 ? -6.855 -6.852 0.200 1.00 91.00 301 LEU A N 1
ATOM 2319 C CA . LEU A 1 301 ? -7.686 -7.661 -0.705 1.00 91.00 301 LEU A CA 1
ATOM 2320 C C . LEU A 1 301 ? -6.883 -8.801 -1.369 1.00 91.00 301 LEU A C 1
ATOM 2322 O O . LEU A 1 301 ? -7.441 -9.867 -1.635 1.00 91.00 301 LEU A O 1
ATOM 2326 N N . HIS A 1 302 ? -5.574 -8.609 -1.576 1.00 88.62 302 HIS A N 1
ATOM 2327 C CA . HIS A 1 302 ? -4.634 -9.647 -2.027 1.00 88.62 302 HIS A CA 1
ATOM 2328 C C . HIS A 1 302 ? -4.067 -10.535 -0.902 1.00 88.62 302 HIS A C 1
ATOM 2330 O O . HIS A 1 302 ? -3.269 -11.424 -1.200 1.00 88.62 302 HIS A O 1
ATOM 2336 N N . ARG A 1 303 ? -4.471 -10.345 0.364 1.00 90.38 303 ARG A N 1
ATOM 2337 C CA . ARG A 1 303 ? -4.049 -11.163 1.520 1.00 90.38 303 ARG A CA 1
ATOM 2338 C C . ARG A 1 303 ? -2.532 -11.184 1.763 1.00 90.38 303 ARG A C 1
ATOM 2340 O O . ARG A 1 303 ? -1.971 -12.226 2.100 1.00 90.38 303 ARG A O 1
ATOM 2347 N N . THR A 1 304 ? -1.852 -10.056 1.569 1.00 91.50 304 THR A N 1
ATOM 2348 C CA . THR A 1 304 ? -0.416 -9.934 1.872 1.00 91.50 304 THR A CA 1
ATOM 2349 C C . THR A 1 304 ? -0.053 -8.495 2.226 1.00 91.50 304 THR A C 1
ATOM 2351 O O . THR A 1 304 ? 0.367 -7.704 1.381 1.00 91.50 304 THR A O 1
ATOM 2354 N N . TYR A 1 305 ? -0.224 -8.135 3.497 1.00 93.44 305 TYR A N 1
ATOM 2355 C CA . TYR A 1 305 ? -0.140 -6.744 3.956 1.00 93.44 305 TYR A CA 1
ATOM 2356 C C . TYR A 1 305 ? 0.589 -6.579 5.297 1.00 93.44 305 TYR A C 1
ATOM 2358 O O . TYR A 1 305 ? 0.957 -7.551 5.960 1.00 93.44 305 TYR A O 1
ATOM 2366 N N . GLY A 1 306 ? 0.814 -5.322 5.671 1.00 94.88 306 GLY A N 1
ATOM 2367 C CA . GLY A 1 306 ? 1.448 -4.898 6.916 1.00 94.88 306 GLY A CA 1
ATOM 2368 C C . GLY A 1 306 ? 1.044 -3.462 7.257 1.00 94.88 306 GLY A C 1
ATOM 2369 O O . GLY A 1 306 ? -0.039 -3.011 6.883 1.00 94.88 306 GLY A O 1
ATOM 2370 N N . THR A 1 307 ? 1.929 -2.728 7.930 1.00 96.31 307 THR A N 1
ATOM 2371 C CA . THR A 1 307 ? 1.753 -1.318 8.334 1.00 96.31 307 THR A CA 1
ATOM 2372 C C . THR A 1 307 ? 1.420 -0.369 7.170 1.00 96.31 307 THR A C 1
ATOM 2374 O O . THR A 1 307 ? 0.749 0.641 7.349 1.00 96.31 307 THR A O 1
ATOM 2377 N N . GLU A 1 308 ? 1.818 -0.713 5.947 1.00 96.88 308 GLU A N 1
ATOM 2378 C CA . GLU A 1 308 ? 1.458 -0.024 4.698 1.00 96.88 308 GLU A CA 1
ATOM 2379 C C . GLU A 1 308 ? -0.054 0.121 4.422 1.00 96.88 308 GLU A C 1
ATOM 2381 O O . GLU A 1 308 ? -0.452 1.048 3.708 1.00 96.88 308 GLU A O 1
ATOM 2386 N N . ALA A 1 309 ? -0.899 -0.759 4.971 1.00 98.00 309 ALA A N 1
ATOM 2387 C CA . ALA A 1 309 ? -2.348 -0.730 4.755 1.00 98.00 309 ALA A CA 1
ATOM 2388 C C . ALA A 1 309 ? -3.018 0.429 5.516 1.00 98.00 309 ALA A C 1
ATOM 2390 O O . ALA A 1 309 ? -3.941 1.077 5.011 1.00 98.00 309 ALA A O 1
ATOM 2391 N N . ASP A 1 310 ? -2.486 0.756 6.697 1.00 98.62 310 ASP A N 1
ATOM 2392 C CA . ASP A 1 310 ? -2.861 1.956 7.444 1.00 98.62 310 ASP A CA 1
ATOM 2393 C C . ASP A 1 310 ? -2.494 3.217 6.642 1.00 98.62 310 ASP A C 1
ATOM 2395 O O . ASP A 1 310 ? -3.282 4.155 6.579 1.00 98.62 310 ASP A O 1
ATOM 2399 N N . MET A 1 311 ? -1.345 3.231 5.953 1.00 98.69 311 MET A N 1
ATOM 2400 C CA . MET A 1 311 ? -0.901 4.392 5.164 1.00 98.69 311 MET A CA 1
ATOM 2401 C C . MET A 1 311 ? -1.817 4.697 3.975 1.00 98.69 311 MET A C 1
ATOM 2403 O O . MET A 1 311 ? -2.111 5.863 3.711 1.00 98.69 311 MET A O 1
ATOM 2407 N N . TRP A 1 312 ? -2.335 3.665 3.306 1.00 98.62 312 TRP A N 1
ATOM 2408 C CA . TRP A 1 312 ? -3.379 3.828 2.289 1.00 98.62 312 TRP A CA 1
ATOM 2409 C C . TRP A 1 312 ? -4.678 4.372 2.896 1.00 98.62 312 TRP A C 1
ATOM 2411 O O . TRP A 1 312 ? -5.255 5.324 2.373 1.00 98.62 312 TRP A O 1
ATOM 2421 N N . SER A 1 313 ? -5.106 3.823 4.037 1.00 98.56 313 SER A N 1
ATOM 2422 C CA . SER A 1 313 ? -6.300 4.282 4.764 1.00 98.56 313 SER A CA 1
ATOM 2423 C C . SER A 1 313 ? -6.195 5.771 5.138 1.00 98.56 313 SER A C 1
ATOM 2425 O O . SER A 1 313 ? -7.141 6.539 4.965 1.00 98.56 313 SER A O 1
ATOM 2427 N N . ILE A 1 314 ? -5.007 6.208 5.567 1.00 98.62 314 ILE A N 1
ATOM 2428 C CA . ILE A 1 314 ? -4.656 7.609 5.852 1.00 98.62 314 ILE A CA 1
ATOM 2429 C C . ILE A 1 314 ? -4.659 8.462 4.576 1.00 98.62 314 ILE A C 1
ATOM 2431 O O . ILE A 1 314 ? -5.133 9.595 4.613 1.00 98.62 314 ILE A O 1
ATOM 2435 N N . GLY A 1 315 ? -4.214 7.923 3.437 1.00 98.31 315 GLY A N 1
ATOM 2436 C CA . GLY A 1 315 ? -4.357 8.561 2.124 1.00 98.31 315 GLY A CA 1
ATOM 2437 C C . GLY A 1 315 ? -5.819 8.796 1.731 1.00 98.31 315 GLY A C 1
ATOM 2438 O O . GLY A 1 315 ? -6.159 9.874 1.246 1.00 98.31 315 GLY A O 1
ATOM 2439 N N . VAL A 1 316 ? -6.712 7.839 2.014 1.00 97.94 316 VAL A N 1
ATOM 2440 C CA . VAL A 1 316 ? -8.164 7.997 1.801 1.00 97.94 316 VAL A CA 1
ATOM 2441 C C . VAL A 1 316 ? -8.742 9.072 2.728 1.00 97.94 316 VAL A C 1
ATOM 2443 O O . VAL A 1 316 ? -9.552 9.885 2.282 1.00 97.94 316 VAL A O 1
ATOM 2446 N N . ILE A 1 317 ? -8.310 9.126 3.994 1.00 96.56 317 ILE A N 1
ATOM 2447 C CA . ILE A 1 317 ? -8.700 10.194 4.931 1.00 96.56 317 ILE A CA 1
ATOM 2448 C C . ILE A 1 317 ? -8.229 11.561 4.412 1.00 96.56 317 ILE A C 1
ATOM 2450 O O . ILE A 1 317 ? -9.044 12.475 4.321 1.00 96.56 317 ILE A O 1
ATOM 2454 N N . ALA A 1 318 ? -6.963 11.699 4.009 1.00 96.69 318 ALA A N 1
ATOM 2455 C CA . ALA A 1 318 ? -6.416 12.942 3.462 1.00 96.69 318 ALA A CA 1
ATOM 2456 C C . ALA A 1 318 ? -7.171 13.409 2.205 1.00 96.69 318 ALA A C 1
ATOM 2458 O O . ALA A 1 318 ? -7.529 14.582 2.103 1.00 96.69 318 ALA A O 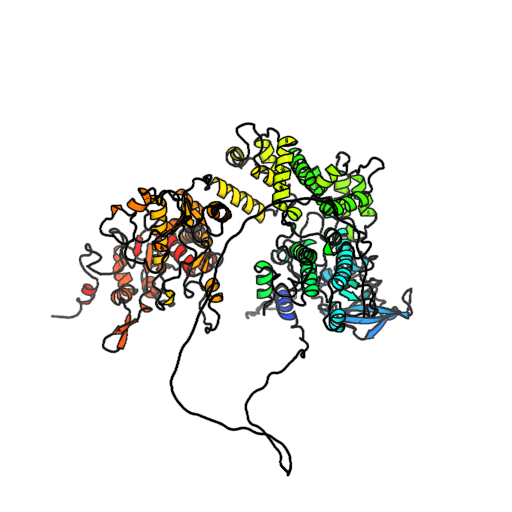1
ATOM 2459 N N . TYR A 1 319 ? -7.486 12.484 1.291 1.00 95.81 319 TYR A N 1
ATOM 2460 C CA . TYR A 1 319 ? -8.300 12.756 0.105 1.00 95.81 319 TYR A CA 1
ATOM 2461 C C . TYR A 1 319 ? -9.682 13.318 0.490 1.00 95.81 319 TYR A C 1
ATOM 2463 O O . TYR A 1 319 ? -10.089 14.363 -0.018 1.00 95.81 319 TYR A O 1
ATOM 2471 N N . ILE A 1 320 ? -10.376 12.685 1.445 1.00 92.44 320 ILE A N 1
ATOM 2472 C CA . ILE A 1 320 ? -11.690 13.139 1.938 1.00 92.44 320 ILE A CA 1
ATOM 2473 C C . ILE A 1 320 ? -11.597 14.508 2.631 1.00 92.44 320 ILE A C 1
ATOM 2475 O O . ILE A 1 320 ? -12.469 15.347 2.415 1.00 92.44 320 ILE A O 1
ATOM 2479 N N . LEU A 1 321 ? -10.557 14.763 3.432 1.00 91.75 321 LEU A N 1
ATOM 2480 C CA . LEU A 1 321 ? -10.359 16.052 4.110 1.00 91.75 321 LEU A CA 1
ATOM 2481 C C . LEU A 1 321 ? -10.123 17.208 3.123 1.00 91.75 321 LEU A C 1
ATOM 2483 O O . LEU A 1 321 ? -10.543 18.328 3.401 1.00 91.75 321 LEU A O 1
ATOM 2487 N N . LEU A 1 322 ? -9.475 16.945 1.984 1.00 92.12 322 LEU A N 1
ATOM 2488 C CA . LEU A 1 322 ? -9.109 17.965 0.996 1.00 92.12 322 LEU A CA 1
ATOM 2489 C C . LEU A 1 322 ? -10.196 18.256 -0.051 1.00 92.12 322 LEU A C 1
ATOM 2491 O O . LEU A 1 322 ? -10.308 19.396 -0.495 1.00 92.12 322 LEU A O 1
ATOM 2495 N N . CYS A 1 323 ? -11.009 17.266 -0.443 1.00 89.25 323 CYS A N 1
ATOM 2496 C CA . CYS A 1 323 ? -12.041 17.446 -1.481 1.00 89.25 323 CYS A CA 1
ATOM 2497 C C . CYS A 1 323 ? -13.485 17.136 -1.045 1.00 89.25 323 CYS A C 1
ATOM 2499 O O . CYS A 1 323 ? -14.412 17.278 -1.844 1.00 89.25 323 CYS A O 1
ATOM 2501 N N . GLY A 1 324 ? -13.707 16.661 0.185 1.00 87.38 324 GLY A N 1
ATOM 2502 C CA . GLY A 1 324 ? -15.025 16.241 0.686 1.00 87.38 324 GLY A CA 1
ATOM 2503 C C . GLY A 1 324 ? -15.604 14.976 0.030 1.00 87.38 324 GLY A C 1
ATOM 2504 O O . GLY A 1 324 ? -16.691 14.535 0.406 1.00 87.38 324 GLY A O 1
ATOM 2505 N N . SER A 1 325 ? -14.894 14.380 -0.932 1.00 87.81 325 SER A N 1
ATOM 2506 C CA . SER A 1 325 ? -15.330 13.230 -1.734 1.00 87.81 325 SER A CA 1
ATOM 2507 C C . SER A 1 325 ? -14.485 11.987 -1.446 1.00 87.81 325 SER A C 1
ATOM 2509 O O . SER A 1 325 ? -13.402 12.072 -0.875 1.00 87.81 325 SER A O 1
ATOM 2511 N N . ARG A 1 326 ? -14.976 10.799 -1.822 1.00 91.06 326 ARG A N 1
ATOM 2512 C CA . ARG A 1 326 ? -14.234 9.533 -1.664 1.00 91.06 326 ARG A CA 1
ATOM 2513 C C . ARG A 1 326 ? -13.424 9.238 -2.936 1.00 91.06 326 ARG A C 1
ATOM 2515 O O . ARG A 1 326 ? -14.016 9.331 -4.008 1.00 91.06 326 ARG A O 1
ATOM 2522 N N . PRO A 1 327 ? -12.153 8.797 -2.844 1.00 94.25 327 PRO A N 1
ATOM 2523 C CA . PRO A 1 327 ? -11.338 8.485 -4.025 1.00 94.25 327 PRO A CA 1
ATOM 2524 C C . PRO A 1 327 ? -11.852 7.256 -4.788 1.00 94.25 327 PRO A C 1
ATOM 2526 O O . PRO A 1 327 ? -11.690 7.163 -6.000 1.00 94.25 327 PRO A O 1
ATOM 2529 N N . PHE A 1 328 ? -12.515 6.327 -4.089 1.00 94.75 328 PHE A N 1
ATOM 2530 C CA . PHE A 1 328 ? -13.107 5.123 -4.667 1.00 94.75 328 PHE A CA 1
ATOM 2531 C C . PHE A 1 328 ? -14.578 5.016 -4.252 1.00 94.75 328 PHE A C 1
ATOM 2533 O O . PHE A 1 328 ? -14.908 5.011 -3.062 1.00 94.75 328 PHE A O 1
ATOM 2540 N N . TRP A 1 329 ? -15.480 4.920 -5.231 1.00 89.56 329 TRP A N 1
ATOM 2541 C CA . TRP A 1 329 ? -16.923 4.885 -4.997 1.00 89.56 329 TRP A CA 1
ATOM 2542 C C . TRP A 1 329 ? -17.642 3.928 -5.950 1.00 89.56 329 TRP A C 1
ATOM 2544 O O . TRP A 1 329 ? -17.391 3.911 -7.151 1.00 89.56 329 TRP A O 1
ATOM 2554 N N . ALA A 1 330 ? -18.594 3.159 -5.419 1.00 91.00 330 ALA A N 1
ATOM 2555 C CA . ALA A 1 330 ? -19.581 2.431 -6.208 1.00 91.00 330 ALA A CA 1
ATOM 2556 C C . ALA A 1 330 ? -20.829 2.141 -5.363 1.00 91.00 330 ALA A C 1
ATOM 2558 O O . ALA A 1 330 ? -20.765 2.066 -4.139 1.00 91.00 330 ALA A O 1
ATOM 2559 N N . ARG A 1 331 ? -21.964 1.856 -6.017 1.00 87.88 331 ARG A N 1
ATOM 2560 C CA . ARG A 1 331 ? -23.239 1.496 -5.352 1.00 87.88 331 ARG A CA 1
ATOM 2561 C C . ARG A 1 331 ? -23.205 0.169 -4.569 1.00 87.88 331 ARG A C 1
ATOM 2563 O O . ARG A 1 331 ? -24.211 -0.219 -3.984 1.00 87.88 331 ARG A O 1
ATOM 2570 N N . THR A 1 332 ? -22.095 -0.569 -4.619 1.00 90.88 332 THR A N 1
ATOM 2571 C CA . THR A 1 332 ? -21.915 -1.872 -3.964 1.00 90.88 332 THR A CA 1
ATOM 2572 C C . THR A 1 332 ? -20.469 -2.040 -3.520 1.00 90.88 332 THR A C 1
ATOM 2574 O O . THR A 1 332 ? -19.551 -1.657 -4.239 1.00 90.88 332 THR A O 1
ATOM 2577 N N . GLU A 1 333 ? -20.275 -2.693 -2.382 1.00 86.44 333 GLU A N 1
ATOM 2578 C CA . GLU A 1 333 ? -18.978 -3.034 -1.786 1.00 86.44 333 GLU A CA 1
ATOM 2579 C C . GLU A 1 333 ? -18.051 -3.806 -2.733 1.00 86.44 333 GLU A C 1
ATOM 2581 O O . GLU A 1 333 ? -16.921 -3.394 -2.971 1.00 86.44 333 GLU A O 1
ATOM 2586 N N . SER A 1 334 ? -18.563 -4.829 -3.422 1.00 86.31 334 SER A N 1
ATOM 2587 C CA . SER A 1 334 ? -17.808 -5.551 -4.456 1.00 86.31 334 SER A CA 1
ATOM 2588 C C . SER A 1 334 ? -17.445 -4.672 -5.666 1.00 86.31 334 SER A C 1
ATOM 2590 O O . SER A 1 334 ? -16.569 -5.035 -6.446 1.00 86.31 334 SER A O 1
ATOM 2592 N N . GLY A 1 335 ? -18.133 -3.542 -5.862 1.00 90.38 335 GLY A N 1
ATOM 2593 C CA . GLY A 1 335 ? -17.768 -2.501 -6.823 1.00 90.38 335 GLY A CA 1
ATOM 2594 C C . GLY A 1 335 ? -16.688 -1.559 -6.293 1.00 90.38 335 GLY A C 1
ATOM 2595 O O . GLY A 1 335 ? -15.787 -1.216 -7.047 1.00 90.38 335 GLY A O 1
ATOM 2596 N N . ILE A 1 336 ? -16.729 -1.211 -5.003 1.00 91.00 336 ILE A N 1
ATOM 2597 C CA . ILE A 1 336 ? -15.696 -0.405 -4.333 1.00 91.00 336 ILE A CA 1
ATOM 2598 C C . ILE A 1 336 ? -14.367 -1.171 -4.324 1.00 91.00 336 ILE A C 1
ATOM 2600 O O . ILE A 1 336 ? -13.356 -0.619 -4.738 1.00 91.00 336 ILE A O 1
ATOM 2604 N N . PHE A 1 337 ? -14.375 -2.471 -4.008 1.00 90.50 337 PHE A N 1
ATOM 2605 C CA . PHE A 1 337 ? -13.183 -3.324 -4.120 1.00 90.50 337 PHE A CA 1
ATOM 2606 C C . PHE A 1 337 ? -12.630 -3.379 -5.554 1.00 90.50 337 PHE A C 1
ATOM 2608 O O . PHE A 1 337 ? -11.419 -3.349 -5.746 1.00 90.50 337 PHE A O 1
ATOM 2615 N N . ARG A 1 338 ? -13.490 -3.400 -6.587 1.00 89.50 338 ARG A N 1
ATOM 2616 C CA . ARG A 1 338 ? -13.028 -3.292 -7.985 1.00 89.50 338 ARG A CA 1
ATOM 2617 C C . ARG A 1 338 ? -12.439 -1.918 -8.304 1.00 89.50 338 ARG A C 1
ATOM 2619 O O . ARG A 1 338 ? -11.487 -1.871 -9.072 1.00 89.50 338 ARG A O 1
ATOM 2626 N N . ALA A 1 339 ? -12.975 -0.837 -7.737 1.00 90.88 339 ALA A N 1
ATOM 2627 C CA . ALA A 1 339 ? -12.419 0.505 -7.897 1.00 90.88 339 ALA A CA 1
ATOM 2628 C C . ALA A 1 339 ? -11.034 0.606 -7.236 1.00 90.88 339 ALA A C 1
ATOM 2630 O O . ALA A 1 339 ? -10.076 0.897 -7.938 1.00 90.88 339 ALA A O 1
ATOM 2631 N N . VAL A 1 340 ? -10.906 0.230 -5.957 1.00 92.56 340 VAL A N 1
ATOM 2632 C CA . VAL A 1 340 ? -9.631 0.161 -5.204 1.00 92.56 340 VAL A CA 1
ATOM 2633 C C . VAL A 1 340 ? -8.553 -0.633 -5.958 1.00 92.56 340 VAL A C 1
ATOM 2635 O O . VAL A 1 340 ? -7.392 -0.233 -5.993 1.00 92.56 340 VAL A O 1
ATOM 2638 N N . LEU A 1 341 ? -8.930 -1.743 -6.602 1.00 87.38 341 LEU A N 1
ATOM 2639 C CA . LEU A 1 341 ? -8.002 -2.582 -7.368 1.00 87.38 341 LEU A CA 1
ATOM 2640 C C . LEU A 1 341 ? -7.675 -2.060 -8.780 1.00 87.38 341 LEU A C 1
ATOM 2642 O O . LEU A 1 341 ? -6.649 -2.460 -9.326 1.00 87.38 341 LEU A O 1
ATOM 2646 N N . LYS A 1 342 ? -8.529 -1.236 -9.411 1.00 86.69 342 LYS A N 1
ATOM 2647 C CA . LYS A 1 342 ? -8.418 -0.912 -10.852 1.00 86.69 342 LYS A CA 1
ATOM 2648 C C . LYS A 1 342 ? -8.467 0.570 -11.212 1.00 86.69 342 LYS A C 1
ATOM 2650 O O . LYS A 1 342 ? -7.651 0.985 -12.020 1.00 86.69 342 LYS A O 1
ATOM 2655 N N . ALA A 1 343 ? -9.376 1.354 -10.641 1.00 87.56 343 ALA A N 1
ATOM 2656 C CA . ALA A 1 343 ? -9.469 2.789 -10.915 1.00 87.56 343 ALA A CA 1
ATOM 2657 C C . ALA A 1 343 ? -8.324 3.550 -10.230 1.00 87.56 343 ALA A C 1
ATOM 2659 O O . ALA A 1 343 ? -7.827 3.089 -9.204 1.00 87.56 343 ALA A O 1
ATOM 2660 N N . GLU A 1 344 ? -7.913 4.695 -10.770 1.00 89.88 344 GLU A N 1
ATOM 2661 C CA . GLU A 1 344 ? -7.059 5.649 -10.050 1.00 89.88 344 GLU A CA 1
ATOM 2662 C C . GLU A 1 344 ? -7.919 6.739 -9.382 1.00 89.88 344 GLU A C 1
ATOM 2664 O O . GLU A 1 344 ? -9.040 6.983 -9.841 1.00 89.88 344 GLU A O 1
ATOM 2669 N N . PRO A 1 345 ? -7.444 7.398 -8.307 1.00 91.00 345 PRO A N 1
ATOM 2670 C CA . PRO A 1 345 ? -8.134 8.552 -7.737 1.00 91.00 345 PRO A CA 1
ATOM 2671 C C . PRO A 1 345 ? -8.148 9.728 -8.723 1.00 91.00 345 PRO A C 1
ATOM 2673 O O . PRO A 1 345 ? -7.160 9.986 -9.408 1.00 91.00 345 PRO A O 1
ATOM 2676 N N . ASN A 1 346 ? -9.250 10.477 -8.761 1.00 91.06 346 ASN A N 1
ATOM 2677 C CA . ASN A 1 346 ? -9.354 11.689 -9.574 1.00 91.06 346 ASN A CA 1
ATOM 2678 C C . ASN A 1 346 ? -8.621 12.859 -8.887 1.00 91.06 346 ASN A C 1
ATOM 2680 O O . ASN A 1 346 ? -8.884 13.131 -7.714 1.00 91.06 346 ASN A O 1
ATOM 2684 N N . PHE A 1 347 ? -7.739 13.545 -9.619 1.00 94.00 347 PHE A N 1
ATOM 2685 C CA . PHE A 1 347 ? -7.025 14.756 -9.186 1.00 94.00 347 PHE A CA 1
ATOM 2686 C C . PHE A 1 347 ? -7.231 15.951 -10.145 1.00 94.00 347 PHE A C 1
ATOM 2688 O O . PHE A 1 347 ? -6.615 16.997 -9.961 1.00 94.00 347 PHE A O 1
ATOM 2695 N N . GLU A 1 348 ? -8.108 15.814 -11.143 1.00 91.12 348 GLU A N 1
ATOM 2696 C CA . GLU A 1 348 ? -8.382 16.832 -12.170 1.00 91.12 348 GLU A CA 1
ATOM 2697 C C . GLU A 1 348 ? -9.644 17.656 -11.849 1.00 91.12 348 GLU A C 1
ATOM 2699 O O . GLU A 1 348 ? -9.777 18.808 -12.259 1.00 91.12 348 GLU A O 1
ATOM 2704 N N . GLU A 1 349 ? -10.592 17.082 -11.102 1.00 89.25 349 GLU A N 1
ATOM 2705 C CA . GLU A 1 349 ? -11.821 17.771 -10.693 1.00 89.25 349 GLU A CA 1
ATOM 2706 C C . GLU A 1 349 ? -11.615 18.699 -9.484 1.00 89.25 349 GLU A C 1
ATOM 2708 O O . GLU A 1 349 ? -10.830 18.431 -8.571 1.00 89.25 349 GLU A O 1
ATOM 2713 N N . ALA A 1 350 ? -12.365 19.805 -9.444 1.00 86.12 350 ALA A N 1
ATOM 2714 C CA . ALA A 1 350 ? -12.313 20.759 -8.340 1.00 86.12 350 ALA A CA 1
ATOM 2715 C C . ALA A 1 350 ? -12.671 20.091 -6.989 1.00 86.12 350 ALA A C 1
ATOM 2717 O O . ALA A 1 350 ? -13.652 19.349 -6.919 1.00 86.12 350 ALA A O 1
ATOM 2718 N N . PRO A 1 351 ? -11.930 20.374 -5.899 1.00 90.44 351 PRO A N 1
ATOM 2719 C CA . PRO A 1 351 ? -10.965 21.462 -5.746 1.00 90.44 351 PRO A CA 1
ATOM 2720 C C . PRO A 1 351 ? -9.511 21.126 -6.123 1.00 90.44 351 PRO A C 1
ATOM 2722 O O . PRO A 1 351 ? -8.668 22.003 -5.954 1.00 90.44 351 PRO A O 1
ATOM 2725 N N . TRP A 1 352 ? -9.181 19.927 -6.617 1.00 93.62 352 TRP A N 1
ATOM 2726 C CA . TRP A 1 352 ? -7.782 19.480 -6.749 1.00 93.62 352 TRP A CA 1
ATOM 2727 C C . TRP A 1 352 ? -6.859 20.436 -7.537 1.00 93.62 352 TRP A C 1
ATOM 2729 O O . TRP A 1 352 ? -5.801 20.757 -6.996 1.00 93.62 352 TRP A O 1
ATOM 2739 N N . PRO A 1 353 ? -7.255 21.025 -8.689 1.00 93.69 353 PRO A N 1
ATOM 2740 C CA . PRO A 1 353 ? -6.441 22.030 -9.394 1.00 93.69 353 PRO A CA 1
ATOM 2741 C C . PRO A 1 353 ? -6.236 23.370 -8.661 1.00 93.69 353 PRO A C 1
ATOM 2743 O O . PRO A 1 353 ? -5.574 24.259 -9.190 1.00 93.69 353 PRO A O 1
ATOM 2746 N N . SER A 1 354 ? -6.835 23.555 -7.479 1.00 92.50 354 SER A N 1
ATOM 2747 C CA . SER A 1 354 ? -6.687 24.750 -6.630 1.00 92.50 354 SER A CA 1
ATOM 2748 C C . SER A 1 354 ? -5.958 24.490 -5.305 1.00 92.50 354 SER A C 1
ATOM 2750 O O . SER A 1 354 ? -5.782 25.423 -4.522 1.00 92.50 354 SER A O 1
ATOM 2752 N N . LEU A 1 355 ? -5.537 23.246 -5.054 1.00 94.19 355 LEU A N 1
ATOM 2753 C CA . LEU A 1 355 ? -4.724 22.865 -3.896 1.00 94.19 355 LEU A CA 1
ATOM 2754 C C . LEU A 1 355 ? -3.226 22.992 -4.211 1.00 94.19 355 LEU A C 1
ATOM 2756 O O . LEU A 1 355 ? -2.814 22.992 -5.372 1.00 94.19 355 LEU A O 1
ATOM 2760 N N . SER A 1 356 ? -2.394 23.082 -3.173 1.00 95.44 356 SER A N 1
ATOM 2761 C CA . SER A 1 356 ? -0.939 23.122 -3.334 1.00 95.44 356 SER A CA 1
ATOM 2762 C C . SER A 1 356 ? -0.394 21.831 -3.979 1.00 95.44 356 SER A C 1
ATOM 2764 O O . SER A 1 356 ? -0.874 20.739 -3.657 1.00 95.44 356 SER A O 1
ATOM 2766 N N . PRO A 1 357 ? 0.635 21.900 -4.853 1.00 94.50 357 PRO A N 1
ATOM 2767 C CA . PRO A 1 357 ? 1.234 20.707 -5.459 1.00 94.50 357 PRO A CA 1
ATOM 2768 C C . PRO A 1 357 ? 1.715 19.682 -4.425 1.00 94.50 357 PRO A C 1
ATOM 2770 O O . PRO A 1 357 ? 1.525 18.482 -4.617 1.00 94.50 357 PRO A O 1
ATOM 2773 N N . ASP A 1 358 ? 2.242 20.147 -3.287 1.00 94.38 358 ASP A N 1
ATOM 2774 C CA . ASP A 1 358 ? 2.664 19.284 -2.180 1.00 94.38 358 ASP A CA 1
ATOM 2775 C C . ASP A 1 358 ? 1.495 18.497 -1.558 1.00 94.38 358 ASP A C 1
ATOM 2777 O O . ASP A 1 358 ? 1.704 17.378 -1.087 1.00 94.38 358 ASP A O 1
ATOM 2781 N N . ALA A 1 359 ? 0.270 19.045 -1.559 1.00 95.81 359 ALA A N 1
ATOM 2782 C CA . ALA A 1 359 ? -0.936 18.344 -1.105 1.00 95.81 359 ALA A CA 1
ATOM 2783 C C . ALA A 1 359 ? -1.304 17.201 -2.057 1.00 95.81 359 ALA A C 1
ATOM 2785 O O . ALA A 1 359 ? -1.638 16.096 -1.622 1.00 95.81 359 ALA A O 1
ATOM 2786 N N . VAL A 1 360 ? -1.223 17.469 -3.364 1.00 96.62 360 VAL A N 1
ATOM 2787 C CA . VAL A 1 360 ? -1.498 16.484 -4.415 1.00 96.62 360 VAL A CA 1
ATOM 2788 C C . VAL A 1 360 ? -0.458 15.362 -4.367 1.00 96.62 360 VAL A C 1
ATOM 2790 O O . VAL A 1 360 ? -0.836 14.191 -4.363 1.00 96.62 360 VAL A O 1
ATOM 2793 N N . ASP A 1 361 ? 0.833 15.694 -4.256 1.00 95.50 361 ASP A N 1
ATOM 2794 C CA . ASP A 1 361 ? 1.914 14.709 -4.114 1.00 95.50 361 ASP A CA 1
ATOM 2795 C C . ASP A 1 361 ? 1.771 13.884 -2.827 1.00 95.50 361 ASP A C 1
ATOM 2797 O O . ASP A 1 361 ? 1.788 12.655 -2.876 1.00 95.50 361 ASP A O 1
ATOM 2801 N N . PHE A 1 362 ? 1.514 14.528 -1.682 1.00 97.06 362 PHE A N 1
ATOM 2802 C CA . PHE A 1 362 ? 1.289 13.840 -0.405 1.00 97.06 362 PHE A CA 1
ATOM 2803 C C . PHE A 1 362 ? 0.193 12.768 -0.514 1.00 97.06 362 PHE A C 1
ATOM 2805 O O . PHE A 1 362 ? 0.381 11.633 -0.073 1.00 97.06 362 PHE A O 1
ATOM 2812 N N . VAL A 1 363 ? -0.941 13.093 -1.144 1.00 97.94 363 VAL A N 1
ATOM 2813 C CA . VAL A 1 363 ? -2.044 12.138 -1.321 1.00 97.94 363 VAL A CA 1
ATOM 2814 C C . VAL A 1 363 ? -1.714 11.072 -2.370 1.00 97.94 363 VAL A C 1
ATOM 2816 O O . VAL A 1 363 ? -1.962 9.893 -2.110 1.00 97.94 363 VAL A O 1
ATOM 2819 N N . LYS A 1 364 ? -1.088 11.425 -3.503 1.00 96.56 364 LYS A N 1
ATOM 2820 C CA . LYS A 1 364 ? -0.604 10.455 -4.511 1.00 96.56 364 LYS A CA 1
ATOM 2821 C C . LYS A 1 364 ? 0.377 9.440 -3.909 1.00 96.56 364 LYS A C 1
ATOM 2823 O O . LYS A 1 364 ? 0.267 8.243 -4.176 1.00 96.56 364 LYS A O 1
ATOM 2828 N N . ARG A 1 365 ? 1.304 9.884 -3.054 1.00 96.62 365 ARG A N 1
ATOM 2829 C CA . ARG A 1 365 ? 2.328 9.035 -2.414 1.00 96.62 365 ARG A CA 1
ATOM 2830 C C . ARG A 1 365 ? 1.804 8.216 -1.230 1.00 96.62 365 ARG A C 1
ATOM 2832 O O . ARG A 1 365 ? 2.476 7.275 -0.814 1.00 96.62 365 ARG A O 1
ATOM 2839 N N . LEU A 1 366 ? 0.599 8.494 -0.728 1.00 98.31 366 LEU A N 1
ATOM 2840 C CA . LEU A 1 366 ? -0.126 7.607 0.195 1.00 98.31 366 LEU A CA 1
ATOM 2841 C C . LEU A 1 366 ? -1.074 6.636 -0.531 1.00 98.31 366 LEU A C 1
ATOM 2843 O O . LEU A 1 366 ? -1.176 5.475 -0.136 1.00 98.31 366 LEU A O 1
ATOM 2847 N N . LEU A 1 367 ? -1.717 7.071 -1.619 1.00 97.75 367 LEU A N 1
ATOM 2848 C CA . LEU A 1 367 ? -2.629 6.263 -2.443 1.00 97.75 367 LEU A CA 1
ATOM 2849 C C . LEU A 1 367 ? -1.932 5.501 -3.587 1.00 97.75 367 LEU A C 1
ATOM 2851 O O . LEU A 1 367 ? -2.588 5.046 -4.523 1.00 97.75 367 LEU A O 1
ATOM 2855 N N . ASN A 1 368 ? -0.613 5.305 -3.519 1.00 95.19 368 ASN A N 1
ATOM 2856 C CA . ASN A 1 368 ? 0.086 4.461 -4.486 1.00 95.19 368 ASN A CA 1
ATOM 2857 C C . ASN A 1 368 ? -0.326 2.987 -4.302 1.00 95.19 368 ASN A C 1
ATOM 2859 O O . ASN A 1 368 ? -0.252 2.440 -3.197 1.00 95.19 368 ASN A O 1
ATOM 2863 N N . LYS A 1 369 ? -0.768 2.322 -5.375 1.00 91.50 369 LYS A N 1
ATOM 2864 C CA . LYS A 1 369 ? -1.225 0.922 -5.315 1.00 91.50 369 LYS A CA 1
ATOM 2865 C C . LYS A 1 369 ? -0.112 -0.055 -4.948 1.00 91.50 369 LYS A C 1
ATOM 2867 O O . LYS A 1 369 ? -0.384 -1.016 -4.231 1.00 91.50 369 LYS A O 1
ATOM 2872 N N . ASP A 1 370 ? 1.127 0.199 -5.368 1.00 88.12 370 ASP A N 1
ATOM 2873 C CA . ASP A 1 370 ? 2.276 -0.567 -4.892 1.00 88.12 370 ASP A CA 1
ATOM 2874 C C . ASP A 1 370 ? 2.644 -0.102 -3.481 1.00 88.12 370 ASP A C 1
ATOM 2876 O O . ASP A 1 370 ? 3.192 0.980 -3.267 1.00 88.12 370 ASP A O 1
ATOM 2880 N N . TYR A 1 371 ? 2.348 -0.949 -2.499 1.00 93.62 371 TYR A N 1
ATOM 2881 C CA . TYR A 1 371 ? 2.590 -0.661 -1.092 1.00 93.62 371 TYR A CA 1
ATOM 2882 C C . TYR A 1 371 ? 4.064 -0.364 -0.766 1.00 93.62 371 TYR A C 1
ATOM 2884 O O . TYR A 1 371 ? 4.337 0.344 0.201 1.00 93.62 371 TYR A O 1
ATOM 2892 N N . ARG A 1 372 ? 5.018 -0.845 -1.580 1.00 91.75 372 ARG A N 1
ATOM 2893 C CA . ARG A 1 372 ? 6.460 -0.567 -1.424 1.00 91.75 372 ARG A CA 1
ATOM 2894 C C . ARG A 1 372 ? 6.816 0.878 -1.775 1.00 91.75 372 ARG A C 1
ATOM 2896 O O . ARG A 1 372 ? 7.845 1.376 -1.327 1.00 91.75 372 ARG A O 1
ATOM 2903 N N . LYS A 1 373 ? 5.984 1.528 -2.593 1.00 93.56 373 LYS A N 1
ATOM 2904 C CA . LYS A 1 373 ? 6.156 2.903 -3.080 1.00 93.56 373 LYS A CA 1
ATOM 2905 C C . LYS A 1 373 ? 5.512 3.950 -2.168 1.00 93.56 373 LYS A C 1
ATOM 2907 O O . LYS A 1 373 ? 5.808 5.134 -2.313 1.00 93.56 373 LYS A O 1
ATOM 2912 N N . ARG A 1 374 ? 4.662 3.530 -1.220 1.00 96.94 374 ARG A N 1
ATOM 2913 C CA . ARG A 1 374 ? 4.030 4.425 -0.237 1.00 96.94 374 ARG A CA 1
ATOM 2914 C C . ARG A 1 374 ? 5.026 4.935 0.792 1.00 96.94 374 ARG A C 1
ATOM 2916 O O . ARG A 1 374 ? 5.933 4.207 1.188 1.00 96.94 374 ARG A O 1
ATOM 2923 N N . LEU A 1 375 ? 4.798 6.149 1.283 1.00 97.38 375 LEU A N 1
ATOM 2924 C CA . LEU A 1 375 ? 5.486 6.683 2.462 1.00 97.38 375 LEU A CA 1
ATOM 2925 C C . LEU A 1 375 ? 5.066 5.928 3.735 1.00 97.38 375 LEU A C 1
ATOM 2927 O O . LEU A 1 375 ? 3.903 5.549 3.884 1.00 97.38 375 LEU A O 1
ATOM 2931 N N . THR A 1 376 ? 5.990 5.760 4.680 1.00 98.06 376 THR A N 1
ATOM 2932 C CA . THR A 1 376 ? 5.660 5.393 6.068 1.00 98.06 376 THR A CA 1
ATOM 2933 C C . THR A 1 376 ? 5.035 6.579 6.808 1.00 98.06 376 THR A C 1
ATOM 2935 O O . THR A 1 376 ? 5.115 7.725 6.359 1.00 98.06 376 THR A O 1
ATOM 2938 N N . ALA A 1 377 ? 4.467 6.347 7.994 1.00 97.62 377 ALA A N 1
ATOM 2939 C CA . ALA A 1 377 ? 3.926 7.434 8.808 1.00 97.62 377 ALA A CA 1
ATOM 2940 C C . ALA A 1 377 ? 5.004 8.432 9.283 1.00 97.62 377 ALA A C 1
ATOM 2942 O O . ALA A 1 377 ? 4.734 9.630 9.355 1.00 97.62 377 ALA A O 1
ATOM 2943 N N . ALA A 1 378 ? 6.235 7.974 9.547 1.00 95.56 378 ALA A N 1
ATOM 2944 C CA . ALA A 1 378 ? 7.346 8.853 9.920 1.00 95.56 378 ALA A CA 1
ATOM 2945 C C . ALA A 1 378 ? 7.865 9.673 8.723 1.00 95.56 378 ALA A C 1
ATOM 2947 O O . ALA A 1 378 ? 8.122 10.866 8.866 1.00 95.56 378 ALA A O 1
ATOM 2948 N N . GLN A 1 379 ? 7.945 9.079 7.528 1.00 95.75 379 GLN A N 1
ATOM 2949 C CA . GLN A 1 379 ? 8.289 9.800 6.296 1.00 95.75 379 GLN A CA 1
ATOM 2950 C C . GLN A 1 379 ? 7.213 10.815 5.897 1.00 95.75 379 GLN A C 1
ATOM 2952 O O . GLN A 1 379 ? 7.535 11.919 5.467 1.00 95.75 379 GLN A O 1
ATOM 2957 N N . ALA A 1 380 ? 5.936 10.465 6.067 1.00 96.12 380 ALA A N 1
ATOM 2958 C CA . ALA A 1 380 ? 4.816 11.357 5.796 1.00 96.12 380 ALA A CA 1
ATOM 2959 C C . ALA A 1 380 ? 4.811 12.587 6.726 1.00 96.12 380 ALA A C 1
ATOM 2961 O O . ALA A 1 380 ? 4.448 13.670 6.277 1.00 96.12 380 ALA A O 1
ATOM 2962 N N . LEU A 1 381 ? 5.283 12.469 7.978 1.00 94.25 381 LEU A N 1
ATOM 2963 C CA . LEU A 1 381 ? 5.506 13.622 8.869 1.00 94.25 381 LEU A CA 1
ATOM 2964 C C . LEU A 1 381 ? 6.606 14.573 8.360 1.00 94.25 381 LEU A C 1
ATOM 2966 O O . LEU A 1 381 ? 6.533 15.769 8.625 1.00 94.25 381 LEU A O 1
ATOM 2970 N N . CYS A 1 382 ? 7.585 14.071 7.602 1.00 92.06 382 CYS A N 1
ATOM 2971 C CA . CYS A 1 382 ? 8.619 14.878 6.942 1.00 92.06 382 CYS A CA 1
ATOM 2972 C C . CYS A 1 382 ? 8.191 15.450 5.576 1.00 92.06 382 CYS A C 1
ATOM 2974 O O . CYS A 1 382 ? 9.024 16.048 4.895 1.00 92.06 382 CYS A O 1
ATOM 2976 N N . HIS A 1 383 ? 6.947 15.251 5.124 1.00 93.38 383 HIS A N 1
ATOM 2977 C CA . HIS A 1 383 ? 6.544 15.688 3.785 1.00 93.38 383 HIS A CA 1
ATOM 2978 C C . HIS A 1 383 ? 6.522 17.222 3.671 1.00 93.38 383 HIS A C 1
ATOM 2980 O O . HIS A 1 383 ? 5.983 17.859 4.582 1.00 93.38 383 HIS A O 1
ATOM 2986 N N . PRO A 1 384 ? 6.992 17.830 2.559 1.00 91.50 384 PRO A N 1
ATOM 2987 C CA . PRO A 1 384 ? 6.968 19.285 2.360 1.00 91.50 384 PRO A CA 1
ATOM 2988 C C . PRO A 1 384 ? 5.612 19.936 2.665 1.00 91.50 384 PRO A C 1
ATOM 2990 O O . PRO A 1 384 ? 5.556 20.996 3.275 1.00 91.50 384 PRO A O 1
ATOM 2993 N N . TRP A 1 385 ? 4.511 19.241 2.358 1.00 93.25 385 TRP A N 1
ATOM 2994 C CA . TRP A 1 385 ? 3.155 19.688 2.683 1.00 93.25 385 TRP A CA 1
ATOM 2995 C C . TRP A 1 385 ? 2.917 19.952 4.185 1.00 93.25 385 TRP A C 1
ATOM 2997 O O . TRP A 1 385 ? 2.194 20.889 4.525 1.00 93.25 385 TRP A O 1
ATOM 3007 N N . LEU A 1 386 ? 3.505 19.156 5.087 1.00 91.44 386 LEU A N 1
ATOM 3008 C CA . LEU A 1 386 ? 3.344 19.284 6.546 1.00 91.44 386 LEU A CA 1
ATOM 3009 C C . LEU A 1 386 ? 4.448 20.127 7.208 1.00 91.44 386 LEU A C 1
ATOM 3011 O O . LEU A 1 386 ? 4.210 20.742 8.258 1.00 91.44 386 LEU A O 1
ATOM 3015 N N . VAL A 1 387 ? 5.641 20.148 6.605 1.00 72.81 387 VAL A N 1
ATOM 3016 C CA . VAL A 1 387 ? 6.818 20.886 7.082 1.00 72.81 387 VAL A CA 1
ATOM 3017 C C . VAL A 1 387 ? 6.547 22.391 7.008 1.00 72.81 387 VAL A C 1
ATOM 3019 O O . VAL A 1 387 ? 6.338 22.955 5.940 1.00 72.81 387 VAL A O 1
ATOM 3022 N N . GLY A 1 388 ? 6.531 23.039 8.174 1.00 61.53 388 GLY A N 1
ATOM 3023 C CA . GLY A 1 388 ? 6.148 24.448 8.335 1.00 61.53 388 GLY A CA 1
ATOM 3024 C C . GLY A 1 388 ? 4.914 24.672 9.215 1.00 61.53 388 GLY A C 1
ATOM 3025 O O . GLY A 1 388 ? 4.645 25.809 9.584 1.00 61.53 388 GLY A O 1
ATOM 3026 N N . SER A 1 389 ? 4.185 23.614 9.598 1.00 56.62 389 SER A N 1
ATOM 3027 C CA . SER A 1 389 ? 3.031 23.742 10.504 1.00 56.62 389 SER A CA 1
ATOM 3028 C C . SER A 1 389 ? 3.407 23.799 11.995 1.00 56.62 389 SER A C 1
ATOM 3030 O O . SER A 1 389 ? 2.846 24.611 12.724 1.00 56.62 389 SER A O 1
ATOM 3032 N N . HIS A 1 390 ? 4.330 22.948 12.464 1.00 54.59 390 HIS A N 1
ATOM 3033 C CA . HIS A 1 390 ? 4.751 22.828 13.873 1.00 54.59 390 HIS A CA 1
ATOM 3034 C C . HIS A 1 390 ? 6.185 22.270 13.989 1.00 54.59 390 HIS A C 1
ATOM 3036 O O . HIS A 1 390 ? 6.706 21.697 13.033 1.00 54.59 390 HIS A O 1
ATOM 3042 N N . GLU A 1 391 ? 6.786 22.330 15.185 1.00 61.75 391 GLU A N 1
ATOM 3043 C CA . GLU A 1 391 ? 7.954 21.504 15.541 1.00 61.75 391 GLU A CA 1
ATOM 3044 C C . GLU A 1 391 ? 7.559 20.015 15.618 1.00 61.75 391 GLU A C 1
ATOM 3046 O O . GLU A 1 391 ? 7.078 19.516 16.642 1.00 61.75 391 GLU A O 1
ATOM 3051 N N . LEU A 1 392 ? 7.728 19.287 14.512 1.00 70.38 392 LEU A N 1
ATOM 3052 C CA . LEU A 1 392 ? 7.387 17.868 14.423 1.00 70.38 392 LEU A CA 1
ATOM 3053 C C . LEU A 1 392 ? 8.544 16.990 14.908 1.00 70.38 392 LEU A C 1
ATOM 3055 O O . LEU A 1 392 ? 9.543 16.816 14.217 1.00 70.38 392 LEU A O 1
ATOM 3059 N N . LYS A 1 393 ? 8.381 16.362 16.079 1.00 81.00 393 LYS A N 1
ATOM 3060 C CA . LYS A 1 393 ? 9.275 15.283 16.524 1.00 81.00 393 LYS A CA 1
ATOM 3061 C C . LYS A 1 393 ? 8.992 14.018 15.720 1.00 81.00 393 LYS A C 1
ATOM 3063 O O . LYS A 1 393 ? 8.031 13.301 16.004 1.00 81.00 393 LYS A O 1
ATOM 3068 N N . ILE A 1 394 ? 9.830 13.762 14.722 1.00 89.00 394 ILE A N 1
ATOM 3069 C CA . ILE A 1 394 ? 9.780 12.553 13.901 1.00 89.00 394 ILE A CA 1
ATOM 3070 C C . ILE A 1 394 ? 10.161 11.347 14.783 1.00 89.00 394 ILE A C 1
ATOM 3072 O O . ILE A 1 394 ? 11.179 11.402 15.475 1.00 89.00 394 ILE A O 1
ATOM 3076 N N . PRO A 1 395 ? 9.362 10.267 14.830 1.00 91.56 395 PRO A N 1
ATOM 3077 C CA . PRO A 1 395 ? 9.724 9.058 15.566 1.00 91.56 395 PRO A CA 1
ATOM 3078 C C . PRO A 1 395 ? 10.741 8.217 14.783 1.00 91.56 395 PRO A C 1
ATOM 3080 O O . PRO A 1 395 ? 10.910 8.382 13.575 1.00 91.56 395 PRO A O 1
ATOM 3083 N N . SER A 1 396 ? 11.404 7.275 15.461 1.00 93.38 396 SER A N 1
ATOM 3084 C CA . SER A 1 396 ? 12.250 6.290 14.775 1.00 93.38 396 SER A CA 1
ATOM 3085 C C . SER A 1 396 ? 11.396 5.405 13.860 1.00 93.38 396 SER A C 1
ATOM 3087 O O . SER A 1 396 ? 10.292 5.020 14.239 1.00 93.38 396 SER A O 1
ATOM 3089 N N . ASP A 1 397 ? 11.890 5.084 12.665 1.00 94.69 397 ASP A N 1
ATOM 3090 C CA . ASP A 1 397 ? 11.135 4.330 11.660 1.00 94.69 397 ASP A CA 1
ATOM 3091 C C . ASP A 1 397 ? 11.710 2.923 11.433 1.00 94.69 397 ASP A C 1
ATOM 3093 O O . ASP A 1 397 ? 12.878 2.753 11.078 1.00 94.69 397 ASP A O 1
ATOM 3097 N N . MET A 1 398 ? 10.861 1.902 11.577 1.00 93.56 398 MET A N 1
ATOM 3098 C CA . MET A 1 398 ? 11.204 0.492 11.374 1.00 93.56 398 MET A CA 1
ATOM 3099 C C . MET A 1 398 ? 11.676 0.169 9.941 1.00 93.56 398 MET A C 1
ATOM 3101 O O . MET A 1 398 ? 12.386 -0.823 9.747 1.00 93.56 398 MET A O 1
ATOM 3105 N N . ILE A 1 399 ? 11.347 0.992 8.933 1.00 94.31 399 ILE A N 1
ATOM 3106 C CA . ILE A 1 399 ? 11.867 0.813 7.566 1.00 94.31 399 ILE A CA 1
ATOM 3107 C C . ILE A 1 399 ? 13.392 0.968 7.517 1.00 94.31 399 ILE A C 1
ATOM 3109 O O . ILE A 1 399 ? 14.053 0.204 6.817 1.00 94.31 399 ILE A O 1
ATOM 3113 N N . ILE A 1 400 ? 13.963 1.871 8.324 1.00 95.31 400 ILE A N 1
ATOM 3114 C CA . ILE A 1 400 ? 15.413 2.104 8.405 1.00 95.31 400 ILE A CA 1
ATOM 3115 C C . ILE A 1 400 ? 16.121 0.823 8.856 1.00 95.31 400 ILE A C 1
ATOM 3117 O O . ILE A 1 400 ? 17.095 0.401 8.248 1.00 95.31 400 ILE A O 1
ATOM 3121 N N . TYR A 1 401 ? 15.593 0.155 9.882 1.00 93.75 401 TYR A N 1
ATOM 3122 C CA . TYR A 1 401 ? 16.163 -1.072 10.446 1.00 93.75 401 TYR A CA 1
ATOM 3123 C C . TYR A 1 401 ? 16.113 -2.225 9.431 1.00 93.75 401 TYR A C 1
ATOM 3125 O O . TYR A 1 401 ? 17.088 -2.961 9.278 1.00 93.75 401 TYR A O 1
ATOM 3133 N N . LYS A 1 402 ? 15.005 -2.345 8.685 1.00 92.75 402 LYS A N 1
ATOM 3134 C CA . LYS A 1 402 ? 14.846 -3.328 7.598 1.00 92.75 402 LYS A CA 1
ATOM 3135 C C . LYS A 1 402 ? 15.814 -3.069 6.438 1.00 92.75 402 LYS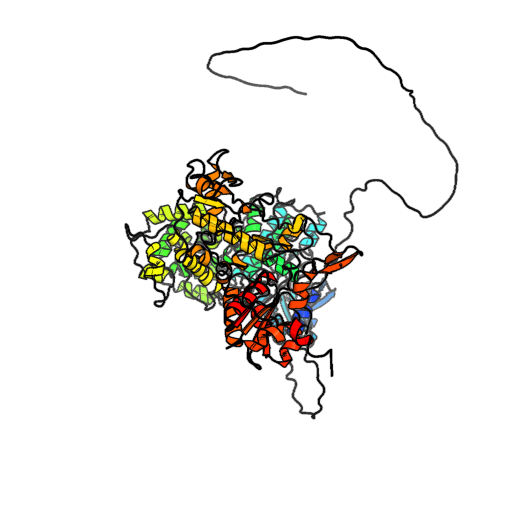 A C 1
ATOM 3137 O O . LYS A 1 402 ? 16.481 -4.001 5.990 1.00 92.75 402 LYS A O 1
ATOM 3142 N N . LEU A 1 403 ? 15.935 -1.822 5.982 1.00 93.88 403 LEU A N 1
ATOM 3143 C CA . LEU A 1 403 ? 16.828 -1.448 4.881 1.00 93.88 403 LEU A CA 1
ATOM 3144 C C . LEU A 1 403 ? 18.304 -1.604 5.268 1.00 93.88 403 LEU A C 1
ATOM 3146 O O . LEU A 1 403 ? 19.047 -2.242 4.528 1.00 93.88 403 LEU A O 1
ATOM 3150 N N . VAL A 1 404 ? 18.705 -1.160 6.463 1.00 93.88 404 VAL A N 1
ATOM 3151 C CA . VAL A 1 404 ? 20.081 -1.305 6.975 1.00 93.88 404 VAL A CA 1
ATOM 3152 C C . VAL A 1 404 ? 20.475 -2.778 7.113 1.00 93.88 404 VAL A C 1
ATOM 3154 O O . VAL A 1 404 ? 21.572 -3.151 6.698 1.00 93.88 404 VAL A O 1
ATOM 3157 N N . LYS A 1 405 ? 19.579 -3.641 7.617 1.00 91.38 405 LYS A N 1
ATOM 3158 C CA . LYS A 1 405 ? 19.781 -5.102 7.653 1.00 91.38 405 LYS A CA 1
ATOM 3159 C C . LYS A 1 405 ? 20.063 -5.659 6.251 1.00 91.38 405 LYS A C 1
ATOM 3161 O O . LYS A 1 405 ? 21.059 -6.355 6.057 1.00 91.38 405 LYS A O 1
ATOM 3166 N N . VAL A 1 406 ? 19.224 -5.318 5.268 1.00 89.25 406 VAL A N 1
ATOM 3167 C CA . VAL A 1 406 ? 19.391 -5.750 3.867 1.00 89.25 406 VAL A CA 1
ATOM 3168 C C . VAL A 1 406 ? 20.679 -5.191 3.256 1.00 89.25 406 VAL A C 1
ATOM 3170 O O . VAL A 1 406 ? 21.407 -5.939 2.604 1.00 89.25 406 VAL A O 1
ATOM 3173 N N . TYR A 1 407 ? 21.002 -3.916 3.484 1.00 92.69 407 TYR A N 1
ATOM 3174 C CA . TYR A 1 407 ? 22.232 -3.288 3.001 1.00 92.69 407 TYR A CA 1
ATOM 3175 C C . TYR A 1 407 ? 23.463 -3.993 3.565 1.00 92.69 407 TYR A C 1
ATOM 3177 O O . TYR A 1 407 ? 24.312 -4.412 2.789 1.00 92.69 407 TYR A O 1
ATOM 3185 N N . ILE A 1 408 ? 23.555 -4.210 4.881 1.00 91.38 408 ILE A N 1
ATOM 3186 C CA . ILE A 1 408 ? 24.706 -4.884 5.509 1.00 91.38 408 ILE A CA 1
ATOM 3187 C C . ILE A 1 408 ? 24.925 -6.277 4.902 1.00 91.38 408 ILE A C 1
ATOM 3189 O O . ILE A 1 408 ? 26.068 -6.626 4.596 1.00 91.38 408 ILE A O 1
ATOM 3193 N N . MET A 1 409 ? 23.844 -7.016 4.638 1.00 87.44 409 MET A N 1
ATOM 3194 C CA . MET A 1 409 ? 23.868 -8.343 4.008 1.00 87.44 409 MET A CA 1
ATOM 3195 C C . MET A 1 409 ? 24.073 -8.334 2.476 1.00 87.44 409 MET A C 1
ATOM 3197 O O . MET A 1 409 ? 24.272 -9.398 1.898 1.00 87.44 409 MET A O 1
ATOM 3201 N N . SER A 1 410 ? 24.041 -7.174 1.808 1.00 86.69 410 SER A N 1
ATOM 3202 C CA . SER A 1 410 ? 24.240 -7.049 0.351 1.00 86.69 410 SER A CA 1
ATOM 3203 C C . SER A 1 410 ? 25.722 -7.149 -0.055 1.00 86.69 410 SER A C 1
ATOM 3205 O O . SER A 1 410 ? 26.620 -6.885 0.754 1.00 86.69 410 SER A O 1
ATOM 3207 N N . THR A 1 411 ? 26.003 -7.474 -1.322 1.00 86.38 411 THR A N 1
ATOM 3208 C CA . THR A 1 411 ? 27.379 -7.482 -1.865 1.00 86.38 411 THR A CA 1
ATOM 3209 C C . THR A 1 411 ? 27.998 -6.079 -1.923 1.00 86.38 411 THR A C 1
ATOM 3211 O O . THR A 1 411 ? 27.312 -5.061 -1.799 1.00 86.38 411 THR A O 1
ATOM 3214 N N . SER A 1 412 ? 29.314 -5.999 -2.153 1.00 88.50 412 SER A N 1
ATOM 3215 C CA . SER A 1 412 ? 29.995 -4.727 -2.440 1.00 88.50 412 SER A CA 1
ATOM 3216 C C . SER A 1 412 ? 29.436 -4.034 -3.689 1.00 88.50 412 SER A C 1
ATOM 3218 O O . SER A 1 412 ? 29.332 -2.811 -3.704 1.00 88.50 412 SER A O 1
ATOM 3220 N N . LEU A 1 413 ? 29.010 -4.804 -4.694 1.00 87.94 413 LEU A N 1
ATOM 3221 C CA . LEU A 1 413 ? 28.433 -4.310 -5.942 1.00 87.94 413 LEU A CA 1
ATOM 3222 C C . LEU A 1 413 ? 27.127 -3.531 -5.707 1.00 87.94 413 LEU A C 1
ATOM 3224 O O . LEU A 1 413 ? 27.022 -2.361 -6.085 1.00 87.94 413 LEU A O 1
ATOM 3228 N N . ARG A 1 414 ? 26.161 -4.137 -5.004 1.00 87.75 414 ARG A N 1
ATOM 3229 C CA . ARG A 1 414 ? 24.892 -3.482 -4.641 1.00 87.75 414 ARG A CA 1
ATOM 3230 C C . ARG A 1 414 ? 25.088 -2.324 -3.657 1.00 87.75 414 ARG A C 1
ATOM 3232 O O . ARG A 1 414 ? 24.413 -1.304 -3.788 1.00 87.75 414 ARG A O 1
ATOM 3239 N N . LYS A 1 415 ? 26.043 -2.424 -2.723 1.00 92.50 415 LYS A N 1
ATOM 3240 C CA . LYS A 1 415 ? 26.423 -1.310 -1.830 1.00 92.50 415 LYS A CA 1
ATOM 3241 C C . LYS A 1 415 ? 26.923 -0.096 -2.619 1.00 92.50 415 LYS A C 1
ATOM 3243 O O . LYS A 1 415 ? 26.433 1.007 -2.390 1.00 92.50 415 LYS A O 1
ATOM 3248 N N . SER A 1 416 ? 27.813 -0.295 -3.593 1.00 93.94 416 SER A N 1
ATOM 3249 C CA . SER A 1 416 ? 28.292 0.780 -4.474 1.00 93.94 416 SER A CA 1
ATOM 3250 C C . SER A 1 416 ? 27.180 1.390 -5.331 1.00 93.94 416 SER A C 1
ATOM 3252 O O . SER A 1 416 ? 27.152 2.608 -5.501 1.00 93.94 416 SER A O 1
ATOM 3254 N N . ALA A 1 417 ? 26.233 0.587 -5.828 1.00 91.25 417 ALA A N 1
ATOM 3255 C CA . ALA A 1 417 ? 25.083 1.100 -6.576 1.00 91.25 417 ALA A CA 1
ATOM 3256 C C . ALA A 1 417 ? 24.153 1.970 -5.706 1.00 91.25 417 ALA A C 1
ATOM 3258 O O . ALA A 1 417 ? 23.757 3.062 -6.118 1.00 91.25 417 ALA A O 1
ATOM 3259 N N . LEU A 1 418 ? 23.852 1.533 -4.477 1.00 94.44 418 LEU A N 1
ATOM 3260 C CA . LEU A 1 418 ? 23.050 2.301 -3.516 1.00 94.44 418 LEU A CA 1
ATOM 3261 C C . LEU A 1 418 ? 23.763 3.581 -3.052 1.00 94.44 418 LEU A C 1
ATOM 3263 O O . LEU A 1 418 ? 23.121 4.622 -2.931 1.00 94.44 418 LEU A O 1
ATOM 3267 N N . ALA A 1 419 ? 25.085 3.544 -2.865 1.00 96.25 419 ALA A N 1
ATOM 3268 C CA . ALA A 1 419 ? 25.881 4.730 -2.546 1.00 96.25 419 ALA A CA 1
ATOM 3269 C C . ALA A 1 419 ? 25.915 5.744 -3.703 1.00 96.25 419 ALA A C 1
ATOM 3271 O O . ALA A 1 419 ? 25.797 6.948 -3.472 1.00 96.25 419 ALA A O 1
ATOM 3272 N N . ALA A 1 420 ? 26.014 5.276 -4.952 1.00 96.31 420 ALA A N 1
ATOM 3273 C CA . ALA A 1 420 ? 25.916 6.136 -6.129 1.00 96.31 420 ALA A CA 1
ATOM 3274 C C . ALA A 1 420 ? 24.524 6.782 -6.260 1.00 96.31 420 ALA A C 1
ATOM 3276 O O . ALA A 1 420 ? 24.434 7.955 -6.615 1.00 96.31 420 ALA A O 1
ATOM 3277 N N . LEU A 1 421 ? 23.450 6.058 -5.916 1.00 94.56 421 LEU A N 1
ATOM 3278 C CA . LEU A 1 421 ? 22.081 6.584 -5.909 1.00 94.56 421 LEU A CA 1
ATOM 3279 C C . LEU A 1 421 ? 21.840 7.596 -4.779 1.00 94.56 421 LEU A C 1
ATOM 3281 O O . LEU A 1 421 ? 21.283 8.664 -5.036 1.00 94.56 421 LEU A O 1
ATOM 3285 N N . ALA A 1 422 ? 22.310 7.319 -3.560 1.00 96.94 422 ALA A N 1
ATOM 3286 C CA . ALA A 1 422 ? 22.193 8.235 -2.422 1.00 96.94 422 ALA A CA 1
ATOM 3287 C C . ALA A 1 422 ? 22.880 9.589 -2.682 1.00 96.94 422 ALA A C 1
ATOM 3289 O O . ALA A 1 422 ? 22.343 10.633 -2.318 1.00 96.94 422 ALA A O 1
ATOM 3290 N N . LYS A 1 423 ? 24.003 9.594 -3.415 1.00 96.19 423 LYS A N 1
ATOM 3291 C CA . LYS A 1 423 ? 24.705 10.811 -3.872 1.00 96.19 423 LYS A CA 1
ATOM 3292 C C . LYS A 1 423 ? 23.932 11.664 -4.889 1.00 96.19 423 LYS A C 1
ATOM 3294 O O . LYS A 1 423 ? 24.400 12.741 -5.246 1.00 96.19 423 LYS A O 1
ATOM 3299 N N . THR A 1 424 ? 22.765 11.216 -5.357 1.00 94.94 424 THR A N 1
ATOM 3300 C CA . THR A 1 424 ? 21.874 12.004 -6.231 1.00 94.94 424 THR A CA 1
ATOM 3301 C C . THR A 1 424 ? 20.733 12.698 -5.487 1.00 94.94 424 THR A C 1
ATOM 3303 O O . THR A 1 424 ? 19.964 13.427 -6.113 1.00 94.94 424 THR A O 1
ATOM 3306 N N . LEU A 1 425 ? 20.577 12.454 -4.183 1.00 94.19 425 LEU A N 1
ATOM 3307 C CA . LEU A 1 425 ? 19.474 13.000 -3.396 1.00 94.19 425 LEU A CA 1
ATOM 3308 C C . LEU A 1 425 ? 19.675 14.494 -3.119 1.00 94.19 425 LEU A C 1
ATOM 3310 O O . LEU A 1 425 ? 20.764 14.954 -2.781 1.00 94.19 425 LEU A O 1
ATOM 3314 N N . THR A 1 426 ? 18.590 15.251 -3.237 1.00 91.56 426 THR A N 1
ATOM 3315 C CA . THR A 1 426 ? 18.547 16.681 -2.908 1.00 91.56 426 THR A CA 1
ATOM 3316 C C . THR A 1 426 ? 18.446 16.904 -1.396 1.00 91.56 426 THR A C 1
ATOM 3318 O O . THR A 1 426 ? 18.001 16.027 -0.655 1.00 91.56 426 THR A O 1
ATOM 3321 N N . VAL A 1 427 ? 18.803 18.102 -0.920 1.00 88.31 427 VAL A N 1
ATOM 3322 C CA . VAL A 1 427 ? 18.742 18.449 0.515 1.00 88.31 427 VAL A CA 1
ATOM 3323 C C . VAL A 1 427 ? 17.354 18.189 1.144 1.00 88.31 427 VAL A C 1
ATOM 3325 O O . VAL A 1 427 ? 17.319 17.579 2.213 1.00 88.31 427 VAL A O 1
ATOM 3328 N N . PRO A 1 428 ? 16.207 18.518 0.503 1.00 85.44 428 PRO A N 1
ATOM 3329 C CA . PRO A 1 428 ? 14.889 18.154 1.035 1.00 85.44 428 PRO A CA 1
ATOM 3330 C C . PRO A 1 428 ? 14.648 16.639 1.138 1.00 85.44 428 PRO A C 1
ATOM 3332 O O . PRO A 1 428 ? 14.036 16.182 2.098 1.00 85.44 428 PRO A O 1
ATOM 3335 N N . GLN A 1 429 ? 15.156 15.838 0.192 1.00 87.44 429 GLN A N 1
ATOM 3336 C CA . GLN A 1 429 ? 15.042 14.371 0.241 1.00 87.44 429 GLN A CA 1
ATOM 3337 C C . GLN A 1 429 ? 15.932 13.758 1.336 1.00 87.44 429 GLN A C 1
ATOM 3339 O O . GLN A 1 429 ? 15.572 12.740 1.926 1.00 87.44 429 GLN A O 1
ATOM 3344 N N . LEU A 1 430 ? 17.072 14.387 1.640 1.00 91.75 430 LEU A N 1
ATOM 3345 C CA . LEU A 1 430 ? 17.969 13.980 2.725 1.00 91.75 430 LEU A CA 1
ATOM 3346 C C . LEU A 1 430 ? 17.430 14.333 4.122 1.00 91.75 430 LEU A C 1
ATOM 3348 O O . LEU A 1 430 ? 17.852 13.704 5.088 1.00 91.75 430 LEU A O 1
ATOM 3352 N N . ALA A 1 431 ? 16.489 15.275 4.256 1.00 90.38 431 ALA A N 1
ATOM 3353 C CA . ALA A 1 431 ? 16.007 15.761 5.555 1.00 90.38 431 ALA A CA 1
ATOM 3354 C C . ALA A 1 431 ? 15.460 14.644 6.469 1.00 90.38 431 ALA A C 1
ATOM 3356 O O . ALA A 1 431 ? 15.857 14.539 7.627 1.00 90.38 431 ALA A O 1
ATOM 3357 N N . TYR A 1 432 ? 14.623 13.742 5.941 1.00 93.62 432 TYR A N 1
ATOM 3358 C CA . TYR A 1 432 ? 14.131 12.578 6.697 1.00 93.62 432 TYR A CA 1
ATOM 3359 C C . TYR A 1 432 ? 15.273 11.647 7.151 1.00 93.62 432 TYR A C 1
ATOM 3361 O O . TYR A 1 432 ? 15.262 11.148 8.277 1.00 93.62 432 TYR A O 1
ATOM 3369 N N . LEU A 1 433 ? 16.287 11.431 6.304 1.00 95.75 433 LEU A N 1
ATOM 3370 C CA . LEU A 1 433 ? 17.445 10.602 6.650 1.00 95.75 433 LEU A CA 1
ATOM 3371 C C . LEU A 1 433 ? 18.331 11.290 7.701 1.00 95.75 433 LEU A C 1
ATOM 3373 O O . LEU A 1 433 ? 18.822 10.622 8.608 1.00 95.75 433 LEU A O 1
ATOM 3377 N N . GLN A 1 434 ? 18.476 12.616 7.642 1.00 94.31 434 GLN A N 1
ATOM 3378 C CA . GLN A 1 434 ? 19.177 13.412 8.652 1.00 94.31 434 GLN A CA 1
ATOM 3379 C C . GLN A 1 434 ? 18.501 13.310 10.029 1.00 94.31 434 GLN A C 1
ATOM 3381 O O . GLN A 1 434 ? 19.195 13.118 11.030 1.00 94.31 434 GLN A O 1
ATOM 3386 N N . GLU A 1 435 ? 17.168 13.354 10.091 1.00 93.00 435 GLU A N 1
ATOM 3387 C CA . GLU A 1 435 ? 16.411 13.121 11.330 1.00 93.00 435 GLU A CA 1
ATOM 3388 C C . GLU A 1 435 ? 16.630 11.697 11.867 1.00 93.00 435 GLU A C 1
ATOM 3390 O O . GLU A 1 435 ? 17.049 11.523 13.013 1.00 93.00 435 GLU A O 1
ATOM 3395 N N . GLN A 1 436 ? 16.448 10.661 11.037 1.00 95.69 436 GLN A N 1
ATOM 3396 C CA . GLN A 1 436 ? 16.645 9.266 11.467 1.00 95.69 436 GLN A CA 1
ATOM 3397 C C . GLN A 1 436 ? 18.087 8.986 11.926 1.00 95.69 436 GLN A C 1
ATOM 3399 O O . GLN A 1 436 ? 18.288 8.303 12.933 1.00 95.69 436 GLN A O 1
ATOM 3404 N N . PHE A 1 437 ? 19.093 9.555 11.255 1.00 96.25 437 PHE A N 1
ATOM 3405 C CA . PHE A 1 437 ? 20.492 9.480 11.683 1.00 96.25 437 PHE A CA 1
ATOM 3406 C C . PHE A 1 437 ? 20.703 10.142 13.051 1.00 96.25 437 PHE A C 1
ATOM 3408 O O . PHE A 1 437 ? 21.352 9.575 13.930 1.00 96.25 437 PHE A O 1
ATOM 3415 N N . THR A 1 438 ? 20.101 11.313 13.266 1.00 94.12 438 THR A N 1
ATOM 3416 C CA . THR A 1 438 ? 20.206 12.071 14.522 1.00 94.12 438 THR A CA 1
ATOM 3417 C C . THR A 1 438 ? 19.536 11.334 15.689 1.00 94.12 438 THR A C 1
ATOM 3419 O O . THR A 1 438 ? 20.111 11.265 16.777 1.00 94.12 438 THR A O 1
ATOM 3422 N N . LEU A 1 439 ? 18.386 10.685 15.465 1.00 93.88 439 LEU A N 1
ATOM 3423 C CA . LEU A 1 439 ? 17.687 9.854 16.462 1.00 93.88 439 LEU A CA 1
ATOM 3424 C C . LEU A 1 439 ? 18.514 8.642 16.930 1.00 93.88 439 LEU A C 1
ATOM 3426 O O . LEU A 1 439 ? 18.470 8.277 18.113 1.00 93.88 439 LEU A O 1
ATOM 3430 N N . LEU A 1 440 ? 19.305 8.046 16.028 1.00 94.56 440 LEU A N 1
ATOM 3431 C CA . LEU A 1 440 ? 20.258 6.974 16.351 1.00 94.56 440 LEU A CA 1
ATOM 3432 C C . LEU A 1 440 ? 21.409 7.467 17.251 1.00 94.56 440 LEU A C 1
ATOM 3434 O O . LEU A 1 440 ? 22.019 6.665 17.962 1.00 94.56 440 LEU A O 1
ATOM 3438 N N . GLY A 1 441 ? 21.672 8.776 17.286 1.00 94.44 441 GLY A N 1
ATOM 3439 C CA . GLY A 1 441 ? 22.642 9.408 18.179 1.00 94.44 441 GLY A CA 1
ATOM 3440 C C . GLY A 1 441 ? 24.091 9.130 17.773 1.00 94.44 441 GLY A C 1
ATOM 3441 O O . GLY A 1 441 ? 24.759 8.344 18.453 1.00 94.44 441 GLY A O 1
ATOM 3442 N N . PRO A 1 442 ? 24.599 9.737 16.683 1.00 94.06 442 PRO A N 1
ATOM 3443 C CA . PRO A 1 442 ? 25.986 9.575 16.269 1.00 94.06 442 PRO A CA 1
ATOM 3444 C C . PRO A 1 442 ? 26.958 9.969 17.385 1.00 94.06 442 PRO A C 1
ATOM 3446 O O . PRO A 1 442 ? 26.733 10.890 18.170 1.00 94.06 442 PRO A O 1
ATOM 3449 N N . SER A 1 443 ? 28.079 9.256 17.437 1.00 92.56 443 SER A N 1
ATOM 3450 C CA . SER A 1 443 ? 29.220 9.619 18.276 1.00 92.56 443 SER A CA 1
ATOM 3451 C C . SER A 1 443 ? 29.790 10.989 17.880 1.00 92.56 443 SER A C 1
ATOM 3453 O O . SER A 1 443 ? 29.589 11.444 16.756 1.00 92.56 443 SER A O 1
ATOM 3455 N N . LYS A 1 444 ? 30.570 11.624 18.772 1.00 89.25 444 LYS A N 1
ATOM 3456 C CA . LYS A 1 444 ? 31.199 12.947 18.538 1.00 89.25 444 LYS A CA 1
ATOM 3457 C C . LYS A 1 444 ? 32.004 13.051 17.231 1.00 89.25 444 LYS A C 1
ATOM 3459 O O . LYS A 1 444 ? 32.225 14.152 16.748 1.00 89.25 444 LYS A O 1
ATOM 3464 N N . ASN A 1 445 ? 32.426 11.918 16.670 1.00 90.19 445 ASN A N 1
ATOM 3465 C CA . ASN A 1 445 ? 33.200 11.836 15.435 1.00 90.19 445 ASN A CA 1
ATOM 3466 C C . ASN A 1 445 ? 32.314 11.701 14.174 1.00 90.19 445 ASN A C 1
ATOM 3468 O O . ASN A 1 445 ? 32.854 11.483 13.097 1.00 90.19 445 ASN A O 1
ATOM 3472 N N . GLY A 1 446 ? 30.981 11.771 14.295 1.00 93.94 446 GLY A N 1
ATOM 3473 C CA . GLY A 1 446 ? 30.038 11.683 13.172 1.00 93.94 446 GLY A CA 1
ATOM 3474 C C . GLY A 1 446 ? 29.579 10.269 12.794 1.00 93.94 446 GLY A C 1
ATOM 3475 O O . GLY A 1 446 ? 28.977 10.103 11.741 1.00 93.94 446 GLY A O 1
ATOM 3476 N N . TYR A 1 447 ? 29.838 9.252 13.628 1.00 95.94 447 TYR A N 1
ATOM 3477 C CA . TYR A 1 447 ? 29.580 7.840 13.291 1.00 95.94 447 TYR A CA 1
ATOM 3478 C C . TYR A 1 447 ? 28.552 7.154 14.200 1.00 95.94 447 TYR A C 1
ATOM 3480 O O . TYR A 1 447 ? 28.623 7.305 15.427 1.00 95.94 447 TYR A O 1
ATOM 3488 N N . ILE A 1 448 ? 27.701 6.299 13.624 1.00 96.00 448 ILE A N 1
ATOM 3489 C CA . ILE A 1 448 ? 26.809 5.353 14.328 1.00 96.00 448 ILE A CA 1
ATOM 3490 C C . ILE A 1 448 ? 27.337 3.906 14.259 1.00 96.00 448 ILE A C 1
ATOM 3492 O O . ILE A 1 448 ? 28.139 3.545 13.400 1.00 96.00 448 ILE A O 1
ATOM 3496 N N . SER A 1 449 ? 26.878 3.056 15.176 1.00 94.50 449 SER A N 1
ATOM 3497 C CA . SER A 1 449 ? 27.211 1.626 15.282 1.00 94.50 449 SER A CA 1
ATOM 3498 C C . SER A 1 449 ? 25.946 0.768 15.386 1.00 94.50 449 SER A C 1
ATOM 3500 O O . SER A 1 449 ? 24.877 1.289 15.691 1.00 94.50 449 SER A O 1
ATOM 3502 N N . MET A 1 450 ? 26.038 -0.555 15.223 1.00 93.06 450 MET A N 1
ATOM 3503 C CA . MET A 1 450 ? 24.860 -1.434 15.355 1.00 93.06 450 MET A CA 1
ATOM 3504 C C . MET A 1 450 ? 24.206 -1.387 16.754 1.00 93.06 450 MET A C 1
ATOM 3506 O O . MET A 1 450 ? 22.996 -1.569 16.887 1.00 93.06 450 MET A O 1
ATOM 3510 N N . GLN A 1 451 ? 24.958 -1.020 17.798 1.00 91.31 451 GLN A N 1
ATOM 3511 C CA . GLN A 1 451 ? 24.423 -0.801 19.147 1.00 91.31 451 GLN A CA 1
ATOM 3512 C C . GLN A 1 451 ? 23.604 0.503 19.280 1.00 91.31 451 GLN A C 1
ATOM 3514 O O . GLN A 1 451 ? 22.756 0.607 20.173 1.00 91.31 451 GLN A O 1
ATOM 3519 N N . ASN A 1 452 ? 23.787 1.484 18.384 1.00 94.44 452 ASN A N 1
ATOM 3520 C CA . ASN A 1 452 ? 22.959 2.696 18.347 1.00 94.44 452 ASN A CA 1
ATOM 3521 C C . ASN A 1 452 ? 21.500 2.367 18.014 1.00 94.44 452 ASN A C 1
ATOM 3523 O O . ASN A 1 452 ? 20.606 2.858 18.694 1.00 94.44 452 ASN A O 1
ATOM 3527 N N . TYR A 1 453 ? 21.267 1.475 17.047 1.00 92.56 453 TYR A N 1
ATOM 3528 C CA . TYR A 1 453 ? 19.933 1.009 16.650 1.00 92.56 453 TYR A CA 1
ATOM 3529 C C . TYR A 1 453 ? 19.162 0.417 17.842 1.00 92.56 453 TYR A C 1
ATOM 3531 O O . TYR A 1 453 ? 18.033 0.818 18.120 1.00 92.56 453 TYR A O 1
ATOM 3539 N N . LYS A 1 454 ? 19.801 -0.458 18.630 1.00 91.19 454 LYS A N 1
ATOM 3540 C CA . LYS A 1 454 ? 19.208 -1.005 19.865 1.00 91.19 454 LYS A CA 1
ATOM 3541 C C . LYS A 1 454 ? 18.944 0.073 20.916 1.00 91.19 454 LYS A C 1
ATOM 3543 O O . LYS A 1 454 ? 17.860 0.118 21.490 1.00 91.19 454 LYS A O 1
ATOM 3548 N N . THR A 1 455 ? 19.906 0.967 21.133 1.00 92.06 455 THR A N 1
ATOM 3549 C CA . THR A 1 455 ? 19.777 2.075 22.095 1.00 92.06 455 THR A CA 1
ATOM 3550 C C . THR A 1 455 ? 18.671 3.066 21.710 1.00 92.06 455 THR A C 1
ATOM 3552 O O . THR A 1 455 ? 18.028 3.626 22.592 1.00 92.06 455 THR A O 1
ATOM 3555 N N . ALA A 1 456 ? 18.423 3.290 20.418 1.00 92.06 456 ALA A N 1
ATOM 3556 C CA . ALA A 1 456 ? 17.388 4.199 19.933 1.00 92.06 456 ALA A CA 1
ATOM 3557 C C . ALA A 1 456 ? 15.974 3.636 20.143 1.00 92.06 456 ALA A C 1
ATOM 3559 O O . ALA A 1 456 ? 15.133 4.330 20.710 1.00 92.06 456 ALA A O 1
ATOM 3560 N N . ILE A 1 457 ? 15.734 2.371 19.778 1.00 89.94 457 ILE A N 1
ATOM 3561 C CA . ILE A 1 457 ? 14.429 1.709 19.965 1.00 89.94 457 ILE A CA 1
ATOM 3562 C C . ILE A 1 457 ? 14.029 1.645 21.441 1.00 89.94 457 ILE A C 1
ATOM 3564 O O . ILE A 1 457 ? 12.892 1.965 21.779 1.00 89.94 457 ILE A O 1
ATOM 3568 N N . LEU A 1 458 ? 14.965 1.308 22.335 1.00 88.75 458 LEU A N 1
ATOM 3569 C CA . LEU A 1 458 ? 14.695 1.182 23.774 1.00 88.75 458 LEU A CA 1
ATOM 3570 C C . LEU A 1 458 ? 14.260 2.500 24.450 1.00 88.75 458 LEU A C 1
ATOM 3572 O O . LEU A 1 458 ? 13.651 2.459 25.513 1.00 88.75 458 LEU A O 1
ATOM 3576 N N . LYS A 1 459 ? 14.511 3.671 23.841 1.00 86.56 459 LYS A N 1
ATOM 3577 C CA . LYS A 1 459 ? 13.982 4.967 24.325 1.00 86.56 459 LYS A CA 1
ATOM 3578 C C . LYS A 1 459 ? 12.480 5.141 24.067 1.00 86.56 459 LYS A C 1
ATOM 3580 O O . LYS A 1 459 ? 11.863 6.026 24.652 1.00 86.56 459 LYS A O 1
ATOM 3585 N N . SER A 1 460 ? 11.909 4.366 23.146 1.00 83.88 460 SER A N 1
ATOM 3586 C CA . SER A 1 460 ? 10.522 4.495 22.672 1.00 83.88 460 SER A CA 1
ATOM 3587 C C . SER A 1 460 ? 9.772 3.158 22.682 1.00 83.88 460 SER A C 1
ATOM 3589 O O . SER A 1 460 ? 8.731 3.031 22.037 1.00 83.88 460 SER A O 1
ATOM 3591 N N . SER A 1 461 ? 10.307 2.161 23.392 1.00 88.00 461 SER A N 1
ATOM 3592 C CA . SER A 1 461 ? 9.735 0.823 23.495 1.00 88.00 461 SER A CA 1
ATOM 3593 C C . SER A 1 461 ? 8.664 0.726 24.571 1.00 88.00 461 SER A C 1
ATOM 3595 O O . SER A 1 461 ? 8.868 1.172 25.699 1.00 88.00 461 SER A O 1
ATOM 3597 N N . THR A 1 462 ? 7.577 0.043 24.241 1.00 90.94 462 THR A N 1
ATOM 3598 C CA . THR A 1 462 ? 6.530 -0.382 25.178 1.00 90.94 462 THR A CA 1
ATOM 3599 C C . THR A 1 462 ? 6.455 -1.906 25.258 1.00 90.94 462 THR A C 1
ATOM 3601 O O . THR A 1 462 ? 7.158 -2.612 24.528 1.00 90.94 462 THR A O 1
ATOM 3604 N N . ASP A 1 463 ? 5.572 -2.438 26.107 1.00 88.69 463 ASP A N 1
ATOM 3605 C CA . ASP A 1 463 ? 5.311 -3.879 26.167 1.00 88.69 463 ASP A CA 1
ATOM 3606 C C . ASP A 1 463 ? 4.849 -4.460 24.820 1.00 88.69 463 ASP A C 1
ATOM 3608 O O . ASP A 1 463 ? 5.179 -5.605 24.513 1.00 88.69 463 ASP A O 1
ATOM 3612 N N . ALA A 1 464 ? 4.212 -3.662 23.952 1.00 90.38 464 ALA A N 1
ATOM 3613 C CA . ALA A 1 464 ? 3.775 -4.105 22.627 1.00 90.38 464 ALA A CA 1
ATOM 3614 C C . ALA A 1 464 ? 4.939 -4.583 21.730 1.00 90.38 464 ALA A C 1
ATOM 3616 O O . ALA A 1 464 ? 4.743 -5.483 20.914 1.00 90.38 464 ALA A O 1
ATOM 3617 N N . MET A 1 465 ? 6.161 -4.060 21.920 1.00 91.88 465 MET A N 1
ATOM 3618 C CA . MET A 1 465 ? 7.355 -4.518 21.186 1.00 91.88 465 MET A CA 1
ATOM 3619 C C . MET A 1 465 ? 7.837 -5.923 21.577 1.00 91.88 465 MET A C 1
ATOM 3621 O O . MET A 1 465 ? 8.643 -6.513 20.849 1.00 91.88 465 MET A O 1
ATOM 3625 N N . LYS A 1 466 ? 7.390 -6.453 22.724 1.00 86.62 466 LYS A N 1
ATOM 3626 C CA . LYS A 1 466 ? 7.677 -7.831 23.150 1.00 86.62 466 LYS A CA 1
ATOM 3627 C C . LYS A 1 466 ? 6.828 -8.804 22.334 1.00 86.62 466 LYS A C 1
ATOM 3629 O O . LYS A 1 466 ? 7.359 -9.743 21.752 1.00 86.62 466 LYS A O 1
ATOM 3634 N N . ASP A 1 467 ? 5.534 -8.517 22.218 1.00 86.62 467 ASP A N 1
ATOM 3635 C CA . ASP A 1 467 ? 4.565 -9.343 21.489 1.00 86.62 467 ASP A CA 1
ATOM 3636 C C . ASP A 1 467 ? 4.756 -9.302 19.966 1.00 86.62 467 ASP A C 1
ATOM 3638 O O . ASP A 1 467 ? 4.734 -10.345 19.312 1.00 86.62 467 ASP A O 1
ATOM 3642 N N . SER A 1 468 ? 5.044 -8.127 19.394 1.00 87.94 468 SER A N 1
ATOM 3643 C CA . SER A 1 468 ? 5.435 -8.005 17.979 1.00 87.94 468 SER A CA 1
ATOM 3644 C C . SER A 1 468 ? 6.842 -8.537 17.684 1.00 87.94 468 SER A C 1
ATOM 3646 O O . SER A 1 468 ? 7.247 -8.604 16.523 1.00 87.94 468 SER A O 1
ATOM 3648 N N . ARG A 1 469 ? 7.613 -8.904 18.718 1.00 90.38 469 ARG A N 1
ATOM 3649 C CA . ARG A 1 469 ? 9.013 -9.356 18.628 1.00 90.38 469 ARG A CA 1
ATOM 3650 C C . ARG A 1 469 ? 9.935 -8.364 17.899 1.00 90.38 469 ARG A C 1
ATOM 3652 O O . ARG A 1 469 ? 10.982 -8.737 17.368 1.00 90.38 469 ARG A O 1
ATOM 3659 N N . VAL A 1 470 ? 9.591 -7.073 17.927 1.00 91.25 470 VAL A N 1
ATOM 3660 C CA . VAL A 1 470 ? 10.444 -5.982 17.427 1.00 91.25 470 VAL A CA 1
ATOM 3661 C C . VAL A 1 470 ? 11.787 -5.953 18.165 1.00 91.25 470 VAL A C 1
ATOM 3663 O O . VAL A 1 470 ? 12.823 -5.745 17.533 1.00 91.25 470 VAL A O 1
ATOM 3666 N N . LEU A 1 471 ? 11.806 -6.239 19.473 1.00 91.19 471 LEU A N 1
ATOM 3667 C CA . LEU A 1 471 ? 13.058 -6.299 20.240 1.00 91.19 471 LEU A CA 1
ATOM 3668 C C . LEU A 1 471 ? 13.989 -7.436 19.779 1.00 91.19 471 LEU A C 1
ATOM 3670 O O . LEU A 1 471 ? 15.199 -7.214 19.725 1.00 91.19 471 LEU A O 1
ATOM 3674 N N . ASP A 1 472 ? 13.463 -8.599 19.377 1.00 91.50 472 ASP A N 1
ATOM 3675 C CA . ASP A 1 472 ? 14.262 -9.708 18.824 1.00 91.50 472 ASP A CA 1
ATOM 3676 C C . ASP A 1 472 ? 14.968 -9.281 17.530 1.00 91.50 472 ASP A C 1
ATOM 3678 O O . ASP A 1 472 ? 16.168 -9.492 17.354 1.00 91.50 472 ASP A O 1
ATOM 3682 N N . PHE A 1 473 ? 14.223 -8.646 16.622 1.00 90.25 473 PHE A N 1
ATOM 3683 C CA . PHE A 1 473 ? 14.723 -8.181 15.328 1.00 90.25 473 PHE A CA 1
ATOM 3684 C C . PHE A 1 473 ? 15.777 -7.076 15.479 1.00 90.25 473 PHE A C 1
ATOM 3686 O O . PHE A 1 473 ? 16.826 -7.103 14.834 1.00 90.25 473 PHE A O 1
ATOM 3693 N N . VAL A 1 474 ? 15.543 -6.126 16.382 1.00 89.62 474 VAL A N 1
ATOM 3694 C CA . VAL A 1 474 ? 16.506 -5.061 16.691 1.00 89.62 474 VAL A CA 1
ATOM 3695 C C . VAL A 1 474 ? 17.737 -5.631 17.407 1.00 89.62 474 VAL A C 1
ATOM 3697 O O . VAL A 1 474 ? 18.857 -5.170 17.173 1.00 89.62 474 VAL A O 1
ATOM 3700 N N . HIS A 1 475 ? 17.579 -6.679 18.224 1.00 90.50 475 HIS A N 1
ATOM 3701 C CA . HIS A 1 475 ? 18.711 -7.382 18.820 1.00 90.50 475 HIS A CA 1
ATOM 3702 C C . HIS A 1 475 ? 19.536 -8.141 17.770 1.00 90.50 475 HIS A C 1
ATOM 3704 O O . HIS A 1 475 ? 20.762 -8.020 17.792 1.00 90.50 475 HIS A O 1
ATOM 3710 N N . MET A 1 476 ? 18.897 -8.829 16.818 1.00 89.12 476 MET A N 1
ATOM 3711 C CA . MET A 1 476 ? 19.561 -9.458 15.667 1.00 89.12 476 MET A CA 1
ATOM 3712 C C . MET A 1 476 ? 20.442 -8.444 14.922 1.00 89.12 476 MET A C 1
ATOM 3714 O O . MET A 1 476 ? 21.618 -8.718 14.697 1.00 89.12 476 MET A O 1
ATOM 3718 N N . ILE A 1 477 ? 19.914 -7.250 14.623 1.00 87.38 477 ILE A N 1
ATOM 3719 C CA . ILE A 1 477 ? 20.679 -6.164 13.983 1.00 87.38 477 ILE A CA 1
ATOM 3720 C C . ILE A 1 477 ? 21.846 -5.705 14.869 1.00 87.38 477 ILE A C 1
ATOM 3722 O O . ILE A 1 477 ? 22.962 -5.572 14.376 1.00 87.38 477 ILE A O 1
ATOM 3726 N N . SER A 1 478 ? 21.637 -5.530 16.180 1.00 88.06 478 SER A N 1
ATOM 3727 C CA . SER A 1 478 ? 22.706 -5.108 17.107 1.00 88.06 478 SER A CA 1
ATOM 3728 C C . SER A 1 478 ? 23.884 -6.087 17.207 1.00 88.06 478 SER A C 1
ATOM 3730 O O . SER A 1 478 ? 24.980 -5.680 17.584 1.00 88.06 478 SER A O 1
ATOM 3732 N N . CYS A 1 479 ? 23.668 -7.359 16.856 1.00 88.38 479 CYS A N 1
ATOM 3733 C CA . CYS A 1 479 ? 24.692 -8.403 16.838 1.00 88.38 479 CYS A CA 1
ATOM 3734 C C . CYS A 1 479 ? 25.435 -8.522 15.496 1.00 88.38 479 CYS A C 1
ATOM 3736 O O . CYS A 1 479 ? 26.384 -9.302 15.408 1.00 88.38 479 CYS A O 1
ATOM 3738 N N . LEU A 1 480 ? 25.045 -7.771 14.458 1.00 87.38 480 LEU A N 1
ATOM 3739 C CA . LEU A 1 480 ? 25.752 -7.772 13.178 1.00 87.38 480 LEU A CA 1
ATOM 3740 C C . LEU A 1 480 ? 27.134 -7.121 13.328 1.00 87.38 480 LEU A C 1
ATOM 3742 O O . LEU A 1 480 ? 27.258 -5.949 13.685 1.00 87.38 480 LEU A O 1
ATOM 3746 N N . GLN A 1 481 ? 28.184 -7.873 13.001 1.00 85.69 481 GLN A N 1
ATOM 3747 C CA . GLN A 1 481 ? 29.540 -7.339 12.906 1.00 85.69 481 GLN A CA 1
ATOM 3748 C C . GLN A 1 481 ? 29.696 -6.569 11.588 1.00 85.69 481 GLN A C 1
ATOM 3750 O O . GLN A 1 481 ? 30.029 -7.135 10.550 1.00 85.69 481 GLN A O 1
ATOM 3755 N N . TYR A 1 482 ? 29.440 -5.262 11.634 1.00 88.62 482 TYR A N 1
ATOM 3756 C CA . TYR A 1 482 ? 29.700 -4.334 10.533 1.00 88.62 482 TYR A CA 1
ATOM 3757 C C . TYR A 1 482 ? 30.518 -3.134 11.020 1.00 88.62 482 TYR A C 1
ATOM 3759 O O . TYR A 1 482 ? 30.553 -2.833 12.218 1.00 88.62 482 TYR A O 1
ATOM 3767 N N . LYS A 1 483 ? 31.182 -2.435 10.092 1.00 89.00 483 LYS A N 1
ATOM 3768 C CA . LYS A 1 483 ? 31.865 -1.173 10.405 1.00 89.00 483 LYS A CA 1
ATOM 3769 C C . LYS A 1 483 ? 30.867 -0.116 10.896 1.00 89.00 483 LYS A C 1
ATOM 3771 O O . LYS A 1 483 ? 29.660 -0.216 10.680 1.00 89.00 483 LYS A O 1
ATOM 3776 N N . LYS A 1 484 ? 31.383 0.916 11.563 1.00 93.00 484 LYS A N 1
ATOM 3777 C CA . LYS A 1 484 ? 30.582 2.102 11.884 1.00 93.00 484 LYS A CA 1
ATOM 3778 C C . LYS A 1 484 ? 30.184 2.813 10.588 1.00 93.00 484 LYS A C 1
ATOM 3780 O O . LYS A 1 484 ? 31.009 2.898 9.681 1.00 93.00 484 LYS A O 1
ATOM 3785 N N . LEU A 1 485 ? 28.958 3.325 10.536 1.00 95.75 485 LEU A N 1
ATOM 3786 C CA . LEU A 1 485 ? 28.447 4.104 9.406 1.00 95.75 485 LEU A CA 1
ATOM 3787 C C . LEU A 1 485 ? 28.661 5.593 9.691 1.00 95.75 485 LEU A C 1
ATOM 3789 O O . LEU A 1 485 ? 28.353 6.056 10.794 1.00 95.75 485 LEU A O 1
ATOM 3793 N N . ASP A 1 486 ? 29.170 6.326 8.708 1.00 96.44 486 ASP A N 1
ATOM 3794 C CA . ASP A 1 486 ? 29.016 7.781 8.614 1.00 96.44 486 ASP A CA 1
ATOM 3795 C C . ASP A 1 486 ? 27.634 8.135 8.020 1.00 96.44 486 ASP A C 1
ATOM 3797 O O . ASP A 1 486 ? 26.780 7.262 7.833 1.00 96.44 486 ASP A O 1
ATOM 3801 N N . PHE A 1 487 ? 27.386 9.418 7.745 1.00 96.56 487 PHE A N 1
ATOM 3802 C CA . PHE A 1 487 ? 26.111 9.865 7.184 1.00 96.56 487 PHE A CA 1
ATOM 3803 C C . PHE A 1 487 ? 25.907 9.466 5.708 1.00 96.56 487 PHE A C 1
ATOM 3805 O O . PHE A 1 487 ? 24.774 9.169 5.324 1.00 96.56 487 PHE A O 1
ATOM 3812 N N . GLU A 1 488 ? 26.963 9.404 4.886 1.00 95.81 488 GLU A N 1
ATOM 3813 C CA . GLU A 1 488 ? 26.844 9.000 3.474 1.00 95.81 488 GLU A CA 1
ATOM 3814 C C . GLU A 1 488 ? 26.511 7.509 3.362 1.00 95.81 488 GLU A C 1
ATOM 3816 O O . GLU A 1 488 ? 25.573 7.130 2.653 1.00 95.81 488 GLU A O 1
ATOM 3821 N N . GLU A 1 489 ? 27.224 6.652 4.101 1.00 96.25 489 GLU A N 1
ATOM 3822 C CA . GLU A 1 489 ? 26.923 5.221 4.125 1.00 96.25 489 GLU A CA 1
ATOM 3823 C C . GLU A 1 489 ? 25.587 4.937 4.820 1.00 96.25 489 GLU A C 1
ATOM 3825 O O . GLU A 1 489 ? 24.845 4.060 4.372 1.00 96.25 489 GLU A O 1
ATOM 3830 N N . PHE A 1 490 ? 25.216 5.705 5.854 1.00 97.44 490 PHE A N 1
ATOM 3831 C CA . PHE A 1 490 ? 23.868 5.615 6.412 1.00 97.44 490 PHE A CA 1
ATOM 3832 C C . PHE A 1 490 ? 22.808 5.900 5.343 1.00 97.44 490 PHE A C 1
ATOM 3834 O O . PHE A 1 490 ? 21.919 5.069 5.159 1.00 97.44 490 PHE A O 1
ATOM 3841 N N . CYS A 1 491 ? 22.925 6.997 4.589 1.00 97.62 491 CYS A N 1
ATOM 3842 C CA . CYS A 1 491 ? 21.981 7.320 3.518 1.00 97.62 491 CYS A CA 1
ATOM 3843 C C . CYS A 1 491 ? 21.908 6.215 2.453 1.00 97.62 491 CYS A C 1
ATOM 3845 O O . CYS A 1 491 ? 20.808 5.823 2.071 1.00 97.62 491 CYS A O 1
ATOM 3847 N N . ALA A 1 492 ? 23.045 5.646 2.038 1.00 96.75 492 ALA A N 1
ATOM 3848 C CA . ALA A 1 492 ? 23.082 4.496 1.128 1.00 96.75 492 ALA A CA 1
ATOM 3849 C C . ALA A 1 492 ? 22.374 3.254 1.704 1.00 96.75 492 ALA A C 1
ATOM 3851 O O . ALA A 1 492 ? 21.686 2.533 0.982 1.00 96.75 492 ALA A O 1
ATOM 3852 N N . SER A 1 493 ? 22.519 3.014 3.009 1.00 96.19 493 SER A N 1
ATOM 3853 C CA . SER A 1 493 ? 21.943 1.858 3.708 1.00 96.19 493 SER A CA 1
ATOM 3854 C C . SER A 1 493 ? 20.462 1.991 4.076 1.00 96.19 493 SER A C 1
ATOM 3856 O O . SER A 1 493 ? 19.786 0.983 4.267 1.00 96.19 493 SER A O 1
ATOM 3858 N N . ALA A 1 494 ? 19.956 3.221 4.164 1.00 96.06 494 ALA A N 1
ATOM 3859 C CA . ALA A 1 494 ? 18.600 3.553 4.593 1.00 96.06 494 ALA A CA 1
ATOM 3860 C C . ALA A 1 494 ? 17.680 4.012 3.442 1.00 96.06 494 ALA A C 1
ATOM 3862 O O . ALA A 1 494 ? 16.511 4.327 3.675 1.00 96.06 494 ALA A O 1
ATOM 3863 N N . LEU A 1 495 ? 18.184 4.055 2.203 1.00 93.38 495 LEU A N 1
ATOM 3864 C CA . LEU A 1 495 ? 17.430 4.490 1.028 1.00 93.38 495 LEU A CA 1
ATOM 3865 C C . LEU A 1 495 ? 16.458 3.409 0.528 1.00 93.38 495 LEU A C 1
ATOM 3867 O O . LEU A 1 495 ? 16.859 2.333 0.083 1.00 93.38 495 LEU A O 1
ATOM 3871 N N . SER A 1 496 ? 15.163 3.729 0.528 1.00 93.44 496 SER A N 1
ATOM 3872 C CA . SER A 1 496 ? 14.139 2.917 -0.134 1.00 93.44 496 SER A CA 1
ATOM 3873 C C . SER A 1 496 ? 14.042 3.283 -1.614 1.00 93.44 496 SER A C 1
ATOM 3875 O O . SER A 1 496 ? 13.476 4.317 -1.972 1.00 93.44 496 SER A O 1
ATOM 3877 N N . VAL A 1 497 ? 14.570 2.423 -2.489 1.00 90.19 497 VAL A N 1
ATOM 3878 C CA . VAL A 1 497 ? 14.537 2.668 -3.941 1.00 90.19 497 VAL A CA 1
ATOM 3879 C C . VAL A 1 497 ? 13.098 2.724 -4.462 1.00 90.19 497 VAL A C 1
ATOM 3881 O O . VAL A 1 497 ? 12.763 3.654 -5.182 1.00 90.19 497 VAL A O 1
ATOM 3884 N N . TYR A 1 498 ? 12.206 1.838 -4.005 1.00 88.81 498 TYR A N 1
ATOM 3885 C CA . TYR A 1 498 ? 10.789 1.841 -4.398 1.00 88.81 498 TYR A CA 1
ATOM 3886 C C . TYR A 1 498 ? 10.070 3.176 -4.112 1.00 88.81 498 TYR A C 1
ATOM 3888 O O . TYR A 1 498 ? 9.227 3.600 -4.899 1.00 88.81 498 TYR A O 1
ATOM 3896 N N . GLN A 1 499 ? 10.407 3.865 -3.017 1.00 91.25 499 GLN A N 1
ATOM 3897 C CA . GLN A 1 499 ? 9.817 5.168 -2.662 1.00 91.25 499 GLN A CA 1
ATOM 3898 C C . GLN A 1 499 ? 10.435 6.345 -3.441 1.00 91.25 499 GLN A C 1
ATOM 3900 O O . GLN A 1 499 ? 9.842 7.429 -3.477 1.00 91.25 499 GLN A O 1
ATOM 3905 N N . LEU A 1 500 ? 11.603 6.136 -4.062 1.00 88.56 500 LEU A N 1
ATOM 3906 C CA . LEU A 1 500 ? 12.238 7.062 -5.003 1.00 88.56 500 LEU A CA 1
ATOM 3907 C C . LEU A 1 500 ? 11.758 6.808 -6.443 1.00 88.56 500 LEU A C 1
ATOM 3909 O O . LEU A 1 500 ? 11.469 7.761 -7.150 1.00 88.56 500 LEU A O 1
ATOM 3913 N N . GLU A 1 501 ? 11.509 5.552 -6.835 1.00 85.50 501 GLU A N 1
ATOM 3914 C CA . GLU A 1 501 ? 10.737 5.182 -8.042 1.00 85.50 501 GLU A CA 1
ATOM 3915 C C . GLU A 1 501 ? 9.263 5.652 -8.003 1.00 85.50 501 GLU A C 1
ATOM 3917 O O . GLU A 1 501 ? 8.472 5.314 -8.890 1.00 85.50 501 GLU A O 1
ATOM 3922 N N . ALA A 1 502 ? 8.850 6.323 -6.927 1.00 83.06 502 ALA A N 1
ATOM 3923 C CA . ALA A 1 502 ? 7.533 6.921 -6.759 1.00 83.06 502 ALA A CA 1
ATOM 3924 C C . ALA A 1 502 ? 7.533 8.439 -7.014 1.00 83.06 502 ALA A C 1
ATOM 3926 O O . ALA A 1 502 ? 6.466 9.042 -6.949 1.00 83.06 502 ALA A O 1
ATOM 3927 N N . THR A 1 503 ? 8.697 9.063 -7.252 1.00 83.75 503 THR A N 1
ATOM 3928 C CA . THR A 1 503 ? 8.805 10.498 -7.555 1.00 83.75 503 THR A CA 1
ATOM 3929 C C . THR A 1 503 ? 9.004 10.735 -9.048 1.00 83.75 503 THR A C 1
ATOM 3931 O O . THR A 1 503 ? 9.689 9.979 -9.734 1.00 83.75 503 THR A O 1
ATOM 3934 N N . GLU A 1 504 ? 8.476 11.854 -9.542 1.00 82.56 504 GLU A N 1
ATOM 3935 C CA . GLU A 1 504 ? 8.634 12.304 -10.936 1.00 82.56 504 GLU A CA 1
ATOM 3936 C C . GLU A 1 504 ? 10.114 12.560 -11.312 1.00 82.56 504 GLU A C 1
ATOM 3938 O O . GLU A 1 504 ? 10.482 12.599 -12.483 1.00 82.56 504 GLU A O 1
ATOM 3943 N N . THR A 1 505 ? 11.002 12.671 -10.317 1.00 84.31 505 THR A N 1
ATOM 3944 C CA . THR A 1 505 ? 12.455 12.818 -10.489 1.00 84.31 505 THR A CA 1
ATOM 3945 C C . THR A 1 505 ? 13.219 11.495 -10.650 1.00 84.31 505 THR A C 1
ATOM 3947 O O . THR A 1 505 ? 14.434 11.541 -10.865 1.00 84.31 505 THR A O 1
ATOM 3950 N N . TRP A 1 506 ? 12.568 10.325 -10.544 1.00 85.12 506 TRP A N 1
ATOM 3951 C CA . TRP A 1 506 ? 13.228 9.006 -10.532 1.00 85.12 506 TRP A CA 1
ATOM 3952 C C . TRP A 1 506 ? 14.246 8.817 -11.662 1.00 85.12 506 TRP A C 1
ATOM 3954 O O . TRP A 1 506 ? 15.392 8.465 -11.395 1.00 85.12 506 TRP A O 1
ATOM 3964 N N . GLU A 1 507 ? 13.870 9.104 -12.910 1.00 77.56 507 GLU A N 1
ATOM 3965 C CA . GLU A 1 507 ? 14.746 8.935 -14.080 1.00 77.56 507 GLU A CA 1
ATOM 3966 C C . GLU A 1 507 ? 16.031 9.768 -13.985 1.00 77.56 507 GLU A C 1
ATOM 3968 O O . GLU A 1 507 ? 17.103 9.340 -14.419 1.00 77.56 507 GLU A O 1
ATOM 3973 N N . GLN A 1 508 ? 15.939 10.959 -13.388 1.00 80.25 508 GLN A N 1
ATOM 3974 C CA . GLN A 1 508 ? 17.072 11.863 -13.205 1.00 80.25 508 GLN A CA 1
ATOM 3975 C C . GLN A 1 508 ? 18.030 11.314 -12.142 1.00 80.25 508 GLN A C 1
ATOM 3977 O O . GLN A 1 508 ? 19.241 11.284 -12.376 1.00 80.25 508 GLN A O 1
ATOM 3982 N N . HIS A 1 509 ? 17.490 10.815 -11.023 1.00 83.38 509 HIS A N 1
ATOM 3983 C CA . HIS A 1 509 ? 18.264 10.118 -9.993 1.00 83.38 509 HIS A CA 1
ATOM 3984 C C . HIS A 1 509 ? 18.920 8.854 -10.558 1.00 83.38 509 HIS A C 1
ATOM 3986 O O . HIS A 1 509 ? 20.133 8.706 -10.459 1.00 83.38 509 HIS A O 1
ATOM 3992 N N . ALA A 1 510 ? 18.158 7.975 -11.211 1.00 78.94 510 ALA A N 1
ATOM 3993 C CA . ALA A 1 510 ? 18.641 6.707 -11.754 1.00 78.94 510 ALA A CA 1
ATOM 3994 C C . ALA A 1 510 ? 19.761 6.896 -12.793 1.00 78.94 510 ALA A C 1
ATOM 3996 O O . ALA A 1 510 ? 20.808 6.248 -12.703 1.00 78.94 510 ALA A O 1
ATOM 3997 N N . ARG A 1 511 ? 19.592 7.836 -13.734 1.00 78.62 511 ARG A N 1
ATOM 3998 C CA . ARG A 1 511 ? 20.621 8.182 -14.726 1.00 78.62 511 ARG A CA 1
ATOM 3999 C C . ARG A 1 511 ? 21.873 8.759 -14.066 1.00 78.62 511 ARG A C 1
ATOM 4001 O O . ARG A 1 511 ? 22.971 8.274 -14.329 1.00 78.62 511 ARG A O 1
ATOM 4008 N N . ARG A 1 512 ? 21.725 9.744 -13.171 1.00 84.19 512 ARG A N 1
ATOM 4009 C CA . ARG A 1 512 ? 22.872 10.362 -12.484 1.00 84.19 512 ARG A CA 1
ATOM 4010 C C . ARG A 1 512 ? 23.589 9.379 -11.553 1.00 84.19 512 ARG A C 1
ATOM 4012 O O . ARG A 1 512 ? 24.805 9.454 -11.403 1.00 84.19 512 ARG A O 1
ATOM 4019 N N . ALA A 1 513 ? 22.861 8.429 -10.975 1.00 86.81 513 ALA A N 1
ATOM 4020 C CA . ALA A 1 513 ? 23.419 7.354 -10.170 1.00 86.81 513 ALA A CA 1
ATOM 4021 C C . ALA A 1 513 ? 24.255 6.398 -11.025 1.00 86.81 513 ALA A C 1
ATOM 4023 O O . ALA A 1 513 ? 25.346 6.029 -10.602 1.00 86.81 513 ALA A O 1
ATOM 4024 N N . TYR A 1 514 ? 23.810 6.058 -12.242 1.00 84.56 514 TYR A N 1
ATOM 4025 C CA . TYR A 1 514 ? 24.632 5.272 -13.166 1.00 84.56 514 TYR A CA 1
ATOM 4026 C C . TYR A 1 514 ? 25.883 6.037 -13.621 1.00 84.56 514 TYR A C 1
ATOM 4028 O O . TYR A 1 514 ? 26.954 5.447 -13.655 1.00 84.56 514 TYR A O 1
ATOM 4036 N N . GLU A 1 515 ? 25.801 7.347 -13.886 1.00 85.31 515 GLU A N 1
ATOM 4037 C CA . GLU A 1 515 ? 26.979 8.179 -14.207 1.00 85.31 515 GLU A CA 1
ATOM 4038 C C . GLU A 1 515 ? 28.038 8.162 -13.081 1.00 85.31 515 GLU A C 1
ATOM 4040 O O . GLU A 1 515 ? 29.237 8.063 -13.348 1.00 85.31 515 GLU A O 1
ATOM 4045 N N . LEU A 1 516 ? 27.606 8.237 -11.815 1.00 90.75 516 LEU A N 1
ATOM 4046 C CA . LEU A 1 516 ? 28.491 8.154 -10.645 1.00 90.75 516 LEU A CA 1
ATOM 4047 C C . LEU A 1 516 ? 29.022 6.728 -10.426 1.00 90.75 516 LEU A C 1
ATOM 4049 O O . LEU A 1 516 ? 30.206 6.539 -10.145 1.00 90.75 516 LEU A O 1
ATOM 4053 N N . PHE A 1 517 ? 28.163 5.722 -10.592 1.00 91.25 517 PHE A N 1
ATOM 4054 C CA . PHE A 1 517 ? 28.526 4.313 -10.487 1.00 91.25 517 PHE A CA 1
ATOM 4055 C C . PHE A 1 517 ? 29.541 3.917 -11.565 1.00 91.25 517 PHE A C 1
ATOM 4057 O O . PHE A 1 517 ? 30.559 3.327 -11.230 1.00 91.25 517 PHE A O 1
ATOM 4064 N N . GLU A 1 518 ? 29.343 4.293 -12.830 1.00 86.12 518 GLU A N 1
ATOM 4065 C CA . GLU A 1 518 ? 30.242 3.984 -13.954 1.00 86.12 518 GLU A CA 1
ATOM 4066 C C . GLU A 1 518 ? 31.697 4.406 -13.689 1.00 86.12 518 GLU A C 1
ATOM 4068 O O . GLU A 1 518 ? 32.632 3.693 -14.071 1.00 86.12 518 GLU A O 1
ATOM 4073 N N . LYS A 1 519 ? 31.869 5.537 -12.994 1.00 88.56 519 LYS A N 1
ATOM 4074 C CA . LYS A 1 519 ? 33.159 6.106 -12.595 1.00 88.56 519 LYS A CA 1
ATOM 4075 C C . LYS A 1 519 ? 33.749 5.444 -11.343 1.00 88.56 519 LYS A C 1
ATOM 4077 O O . LYS A 1 519 ? 34.915 5.062 -11.369 1.00 88.56 519 LYS A O 1
ATOM 4082 N N . ASP A 1 520 ? 32.971 5.336 -10.263 1.00 83.62 520 ASP A N 1
ATOM 4083 C CA . ASP A 1 520 ? 33.490 5.050 -8.911 1.00 83.62 520 ASP A CA 1
ATOM 4084 C C . ASP A 1 520 ? 33.129 3.651 -8.358 1.00 83.62 520 ASP A C 1
ATOM 4086 O O . ASP A 1 520 ? 33.626 3.266 -7.300 1.00 83.62 520 ASP A O 1
ATOM 4090 N N . GLY A 1 521 ? 32.272 2.875 -9.038 1.00 81.50 521 GLY A N 1
ATOM 4091 C CA . GLY A 1 521 ? 31.755 1.587 -8.536 1.00 81.50 521 GLY A CA 1
ATOM 4092 C C . GLY A 1 521 ? 31.559 0.463 -9.566 1.00 81.50 521 GLY A C 1
ATOM 4093 O O . GLY A 1 521 ? 31.562 -0.707 -9.181 1.00 81.50 521 GLY A O 1
ATOM 4094 N N . ASN A 1 522 ? 31.428 0.777 -10.856 1.00 86.25 522 ASN A N 1
ATOM 4095 C CA . ASN A 1 522 ? 31.287 -0.195 -11.936 1.00 86.25 522 ASN A CA 1
ATOM 4096 C C . ASN A 1 522 ? 32.679 -0.711 -12.315 1.00 86.25 522 ASN A C 1
ATOM 4098 O O . ASN A 1 522 ? 33.441 -0.050 -13.026 1.00 86.25 522 ASN A O 1
ATOM 4102 N N . ARG A 1 523 ? 33.017 -1.888 -11.798 1.00 89.50 523 ARG A N 1
ATOM 4103 C CA . ARG A 1 523 ? 34.238 -2.639 -12.111 1.00 89.50 523 ARG A CA 1
ATOM 4104 C C . ARG A 1 523 ? 33.914 -3.821 -13.035 1.00 89.50 523 ARG A C 1
ATOM 4106 O O . ARG A 1 523 ? 32.736 -4.143 -13.182 1.00 89.50 523 ARG A O 1
ATOM 4113 N N . PRO A 1 524 ? 34.919 -4.505 -13.605 1.00 87.06 524 PRO A N 1
ATOM 4114 C CA . PRO A 1 524 ? 34.711 -5.823 -14.188 1.00 87.06 524 PRO A CA 1
ATOM 4115 C C . PRO A 1 524 ? 34.052 -6.776 -13.175 1.00 87.06 524 PRO A C 1
ATOM 4117 O O . PRO A 1 524 ? 34.450 -6.827 -12.002 1.00 87.06 524 PRO A O 1
ATOM 4120 N N . ILE A 1 525 ? 33.015 -7.487 -13.616 1.00 83.69 525 ILE A N 1
ATOM 4121 C CA . ILE A 1 525 ? 32.152 -8.347 -12.795 1.00 83.69 525 ILE A CA 1
ATOM 4122 C C . ILE A 1 525 ? 32.020 -9.712 -13.471 1.00 83.69 525 ILE A C 1
ATOM 4124 O O . ILE A 1 525 ? 31.826 -9.805 -14.681 1.00 83.69 525 ILE A O 1
ATOM 4128 N N . MET A 1 526 ? 32.119 -10.775 -12.674 1.00 81.44 526 MET A N 1
ATOM 4129 C CA . MET A 1 526 ? 31.942 -12.150 -13.146 1.00 81.44 526 MET A CA 1
ATOM 4130 C C . MET A 1 526 ? 30.450 -12.501 -13.233 1.00 81.44 526 MET A C 1
ATOM 4132 O O . MET A 1 526 ? 29.652 -12.039 -12.413 1.00 81.44 526 MET A O 1
ATOM 4136 N N . ILE A 1 527 ? 30.065 -13.353 -14.188 1.00 74.56 527 ILE A N 1
ATOM 4137 C CA . ILE A 1 527 ? 28.664 -13.781 -14.374 1.00 74.56 527 ILE A CA 1
ATOM 4138 C C . ILE A 1 527 ? 28.140 -14.481 -13.111 1.00 74.56 527 ILE A C 1
ATOM 4140 O O . ILE A 1 527 ? 26.986 -14.298 -12.734 1.00 74.56 527 ILE A O 1
ATOM 4144 N N . GLU A 1 528 ? 29.001 -15.216 -12.414 1.00 76.56 528 GLU A N 1
ATOM 4145 C CA . GLU A 1 528 ? 28.721 -15.914 -11.158 1.00 76.56 528 GLU A CA 1
ATOM 4146 C C . GLU A 1 528 ? 28.457 -14.933 -10.004 1.00 76.56 528 GLU A C 1
ATOM 4148 O O . GLU A 1 528 ? 27.591 -15.177 -9.163 1.00 76.56 528 GLU A O 1
ATOM 4153 N N . GLU A 1 529 ? 29.163 -13.797 -9.978 1.00 78.50 529 GLU A N 1
ATOM 4154 C CA . GLU A 1 529 ? 28.946 -12.738 -8.987 1.00 78.50 529 GLU A CA 1
ATOM 4155 C C . GLU A 1 529 ? 27.595 -12.049 -9.223 1.00 78.50 529 GLU A C 1
ATOM 4157 O O . GLU A 1 529 ? 26.800 -11.900 -8.292 1.00 78.50 529 GLU A O 1
ATOM 4162 N N . LEU A 1 530 ? 27.299 -11.699 -10.479 1.00 75.69 530 LEU A N 1
ATOM 4163 C CA . LEU A 1 530 ? 26.023 -11.096 -10.864 1.00 75.69 530 LEU A CA 1
ATOM 4164 C C . LEU A 1 530 ? 24.846 -12.061 -10.642 1.00 75.69 530 LEU A C 1
ATOM 4166 O O . LEU A 1 530 ? 23.803 -11.652 -10.139 1.00 75.69 530 LEU A O 1
ATOM 4170 N N . ALA A 1 531 ? 25.010 -13.350 -10.948 1.00 72.88 531 ALA A N 1
ATOM 4171 C CA . ALA A 1 531 ? 24.005 -14.377 -10.682 1.00 72.88 531 ALA A CA 1
ATOM 4172 C C . ALA A 1 531 ? 23.714 -14.541 -9.183 1.00 72.88 531 ALA A C 1
ATOM 4174 O O . ALA A 1 531 ? 22.550 -14.672 -8.798 1.00 72.88 531 ALA A O 1
ATOM 4175 N N . SER A 1 532 ? 24.754 -14.489 -8.344 1.00 73.06 532 SER A N 1
ATOM 4176 C CA . SER A 1 532 ? 24.632 -14.513 -6.883 1.00 73.06 532 SER A CA 1
ATOM 4177 C C . SER A 1 532 ? 23.866 -13.290 -6.361 1.00 73.06 532 SER A C 1
ATOM 4179 O O . SER A 1 532 ? 22.901 -13.443 -5.611 1.00 73.06 532 SER A O 1
ATOM 4181 N N . GLU A 1 533 ? 24.203 -12.084 -6.834 1.00 71.88 533 GLU A N 1
ATOM 4182 C CA . GLU A 1 533 ? 23.504 -10.839 -6.474 1.00 71.88 533 GLU A CA 1
ATOM 4183 C C . GLU A 1 533 ? 22.036 -10.830 -6.941 1.00 71.88 533 GLU A C 1
ATOM 4185 O O . GLU A 1 533 ? 21.157 -10.347 -6.231 1.00 71.88 533 GLU A O 1
ATOM 4190 N N . LEU A 1 534 ? 21.726 -11.419 -8.098 1.00 67.56 534 LEU A N 1
ATOM 4191 C CA . LEU A 1 534 ? 20.349 -11.590 -8.587 1.00 67.56 534 LEU A CA 1
ATOM 4192 C C . LEU A 1 534 ? 19.603 -12.754 -7.901 1.00 67.56 534 LEU A C 1
ATOM 4194 O O . LEU A 1 534 ? 18.398 -12.940 -8.102 1.00 67.56 534 LEU A O 1
ATOM 4198 N N . GLY A 1 535 ? 20.289 -13.538 -7.064 1.00 65.50 535 GLY A N 1
ATOM 4199 C CA . GLY A 1 535 ? 19.734 -14.707 -6.386 1.00 65.50 535 GLY A CA 1
ATOM 4200 C C . GLY A 1 535 ? 19.231 -15.774 -7.360 1.00 65.50 535 GLY A C 1
ATOM 4201 O O . GLY A 1 535 ? 18.160 -16.346 -7.129 1.00 65.50 535 GLY A O 1
ATOM 4202 N N . LEU A 1 536 ? 19.963 -15.991 -8.458 1.00 66.25 536 LEU A N 1
ATOM 4203 C CA . LEU A 1 536 ? 19.712 -17.041 -9.444 1.00 66.25 536 LEU A CA 1
ATOM 4204 C C . LEU A 1 536 ? 20.378 -18.346 -8.989 1.00 66.25 536 LEU A C 1
ATOM 4206 O O . LEU A 1 536 ? 21.558 -18.373 -8.649 1.00 66.25 536 LEU A O 1
ATOM 4210 N N . GLY A 1 537 ? 19.616 -19.441 -8.985 1.00 57.25 537 GLY A N 1
ATOM 4211 C CA . GLY A 1 537 ? 20.147 -20.763 -8.648 1.00 57.25 537 GLY A CA 1
ATOM 4212 C C . GLY A 1 537 ? 20.992 -21.370 -9.780 1.00 57.25 537 GLY A C 1
ATOM 4213 O O . GLY A 1 537 ? 20.814 -20.995 -10.940 1.00 57.25 537 GLY A O 1
ATOM 4214 N N . PRO A 1 538 ? 21.841 -22.375 -9.486 1.00 54.91 538 PRO A N 1
ATOM 4215 C CA . PRO A 1 538 ? 22.702 -23.037 -10.478 1.00 54.91 538 PRO A CA 1
ATOM 4216 C C . PRO A 1 538 ? 21.936 -23.825 -11.560 1.00 54.91 538 PRO A C 1
ATOM 4218 O O . PRO A 1 538 ? 22.538 -24.322 -12.504 1.00 54.91 538 PRO A O 1
ATOM 4221 N N . SER A 1 539 ? 20.610 -23.946 -11.436 1.00 53.66 539 SER A N 1
ATOM 4222 C CA . SER A 1 539 ? 19.708 -24.489 -12.458 1.00 53.66 539 SER A CA 1
ATOM 4223 C C . SER A 1 539 ? 19.323 -23.482 -13.553 1.00 53.66 539 SER A C 1
ATOM 4225 O O . SER A 1 539 ? 18.691 -23.867 -14.536 1.00 53.66 539 SER A O 1
ATOM 4227 N N . VAL A 1 540 ? 19.679 -22.202 -13.406 1.00 56.19 540 VAL A N 1
ATOM 4228 C CA . VAL A 1 540 ? 19.506 -21.177 -14.445 1.00 56.19 540 VAL A CA 1
ATOM 4229 C C . VAL A 1 540 ? 20.746 -21.179 -15.352 1.00 56.19 540 VAL A C 1
ATOM 4231 O O . VAL A 1 540 ? 21.862 -21.170 -14.832 1.00 56.19 540 VAL A O 1
ATOM 4234 N N . PRO A 1 541 ? 20.611 -21.132 -16.692 1.00 58.38 541 PRO A N 1
ATOM 4235 C CA . PRO A 1 541 ? 21.746 -20.950 -17.598 1.00 58.38 541 PRO A CA 1
ATOM 4236 C C . PRO A 1 541 ? 22.228 -19.490 -17.543 1.00 58.38 541 PRO A C 1
ATOM 4238 O O . PRO A 1 541 ? 21.973 -18.695 -18.445 1.00 58.38 541 PRO A O 1
ATOM 4241 N N . VAL A 1 542 ? 22.894 -19.121 -16.445 1.00 64.50 542 VAL A N 1
ATOM 4242 C CA . VAL A 1 542 ? 23.223 -17.728 -16.089 1.00 64.50 542 VAL A CA 1
ATOM 4243 C C . VAL A 1 542 ? 24.023 -16.994 -17.162 1.00 64.50 542 VAL A C 1
ATOM 4245 O O . VAL A 1 542 ? 23.792 -15.809 -17.364 1.00 64.50 542 VAL A O 1
ATOM 4248 N N . HIS A 1 543 ? 24.876 -17.692 -17.917 1.00 59.56 543 HIS A N 1
ATOM 4249 C CA . HIS A 1 543 ? 25.580 -17.104 -19.057 1.00 59.56 543 HIS A CA 1
ATOM 4250 C C . HIS A 1 543 ? 24.607 -16.657 -20.162 1.00 59.56 543 HIS A C 1
ATOM 4252 O O . HIS A 1 543 ? 24.656 -15.504 -20.567 1.00 59.56 543 HIS A O 1
ATOM 4258 N N . VAL A 1 544 ? 23.642 -17.493 -20.563 1.00 56.06 544 VAL A N 1
ATOM 4259 C CA . VAL A 1 544 ? 22.629 -17.138 -21.582 1.00 56.06 544 VAL A CA 1
ATOM 4260 C C . VAL A 1 544 ? 21.721 -15.989 -21.124 1.00 56.06 544 VAL A C 1
ATOM 4262 O O . VAL A 1 544 ? 21.224 -15.231 -21.948 1.00 56.06 544 VAL A O 1
ATOM 4265 N N . VAL A 1 545 ? 21.480 -15.855 -19.816 1.00 56.06 545 VAL A N 1
ATOM 4266 C CA . VAL A 1 545 ? 20.563 -14.840 -19.262 1.00 56.06 545 VAL A CA 1
ATOM 4267 C C . VAL A 1 545 ? 21.255 -13.499 -18.982 1.00 56.06 545 VAL A C 1
ATOM 4269 O O . VAL A 1 545 ? 20.603 -12.460 -19.062 1.00 56.06 545 VAL A O 1
ATOM 4272 N N . LEU A 1 546 ? 22.551 -13.508 -18.645 1.00 63.88 546 LEU A N 1
ATOM 4273 C CA . LEU A 1 546 ? 23.277 -12.337 -18.130 1.00 63.88 546 LEU A CA 1
ATOM 4274 C C . LEU A 1 546 ? 24.440 -11.859 -19.011 1.00 63.88 546 LEU A C 1
ATOM 4276 O O . LEU A 1 546 ? 24.999 -10.801 -18.730 1.00 63.88 546 LEU A O 1
ATOM 4280 N N . GLN A 1 547 ? 24.820 -12.584 -20.066 1.00 66.69 547 GLN A N 1
ATOM 4281 C CA . GLN A 1 547 ? 25.910 -12.167 -20.958 1.00 66.69 547 GLN A CA 1
ATOM 4282 C C . GLN A 1 547 ? 25.652 -10.788 -21.590 1.00 66.69 547 GLN A C 1
ATOM 4284 O O . GLN A 1 547 ? 26.565 -9.967 -21.635 1.00 66.69 547 GLN A O 1
ATOM 4289 N N . ASP A 1 548 ? 24.409 -10.486 -21.975 1.00 63.28 548 ASP A N 1
ATOM 4290 C CA . ASP A 1 548 ? 24.021 -9.179 -22.535 1.00 63.28 548 ASP A CA 1
ATOM 4291 C C . ASP A 1 548 ? 23.978 -8.049 -21.486 1.00 63.28 548 ASP A C 1
ATOM 4293 O O . ASP A 1 548 ? 23.886 -6.870 -21.829 1.00 63.28 548 ASP A O 1
ATOM 4297 N N . TRP A 1 549 ? 24.027 -8.385 -20.192 1.00 71.00 549 TRP A N 1
ATOM 4298 C CA . TRP A 1 549 ? 23.999 -7.416 -19.088 1.00 71.00 549 TRP A CA 1
ATOM 4299 C C . TRP A 1 549 ? 25.408 -6.891 -18.759 1.00 71.00 549 TRP A C 1
ATOM 4301 O O . TRP A 1 549 ? 25.551 -5.907 -18.024 1.00 71.00 549 TRP A O 1
ATOM 4311 N N . ILE A 1 550 ? 26.442 -7.525 -19.325 1.00 75.06 550 ILE A N 1
ATOM 4312 C CA . ILE A 1 550 ? 27.861 -7.242 -19.108 1.00 75.06 550 ILE A CA 1
ATOM 4313 C C . ILE A 1 550 ? 28.506 -6.830 -20.440 1.00 75.06 550 ILE A C 1
ATOM 4315 O O . ILE A 1 550 ? 28.528 -7.583 -21.414 1.00 75.06 550 ILE A O 1
ATOM 4319 N N . ARG A 1 551 ? 29.080 -5.624 -20.492 1.00 75.06 551 ARG A N 1
ATOM 4320 C CA . ARG A 1 551 ? 29.719 -5.078 -21.695 1.00 75.06 551 ARG A CA 1
ATOM 4321 C C . ARG A 1 551 ? 30.917 -5.927 -22.113 1.00 75.06 551 ARG A C 1
ATOM 4323 O O . ARG A 1 551 ? 31.901 -6.024 -21.382 1.00 75.06 551 ARG A O 1
ATOM 4330 N N . HIS A 1 552 ? 30.884 -6.457 -23.334 1.00 74.31 552 HIS A N 1
ATOM 4331 C CA . HIS A 1 552 ? 31.984 -7.251 -23.897 1.00 74.31 552 HIS A CA 1
ATOM 4332 C C . HIS A 1 552 ? 33.297 -6.457 -24.072 1.00 74.31 552 HIS A C 1
ATOM 4334 O O . HIS A 1 552 ? 34.354 -7.056 -24.226 1.00 74.31 552 HIS A O 1
ATOM 4340 N N . SER A 1 553 ? 33.240 -5.120 -24.038 1.00 77.44 553 SER A N 1
ATOM 4341 C CA . SER A 1 553 ? 34.403 -4.226 -24.114 1.00 77.44 553 SER A CA 1
ATOM 4342 C C . SER A 1 553 ? 35.308 -4.264 -22.883 1.00 77.44 553 SER A C 1
ATOM 4344 O O . SER A 1 553 ? 36.516 -4.091 -23.014 1.00 77.44 553 SER A O 1
ATOM 4346 N N . ASP A 1 554 ? 34.726 -4.403 -21.689 1.00 80.75 554 ASP A N 1
ATOM 4347 C CA . ASP A 1 554 ? 35.414 -4.112 -20.423 1.00 80.75 554 ASP A CA 1
ATOM 4348 C C . ASP A 1 554 ? 34.848 -4.853 -19.194 1.00 80.75 554 ASP A C 1
ATOM 4350 O O . ASP A 1 554 ? 35.266 -4.594 -18.067 1.00 80.75 554 ASP A O 1
ATOM 4354 N N . GLY A 1 555 ? 33.905 -5.783 -19.375 1.00 80.56 555 GLY A N 1
ATOM 4355 C CA . GLY A 1 555 ? 33.369 -6.630 -18.300 1.00 80.56 555 GLY A CA 1
ATOM 4356 C C . GLY A 1 555 ? 32.473 -5.908 -17.284 1.00 80.56 555 GLY A C 1
ATOM 4357 O O . GLY A 1 555 ? 32.154 -6.478 -16.242 1.00 80.56 555 GLY A O 1
ATOM 4358 N N . LYS A 1 556 ? 32.083 -4.658 -17.555 1.00 83.75 556 LYS A N 1
ATOM 4359 C CA . LYS A 1 556 ? 31.256 -3.817 -16.674 1.00 83.75 556 LYS A CA 1
ATOM 4360 C C . LYS A 1 556 ? 29.755 -3.960 -16.940 1.00 83.75 556 LYS A C 1
ATOM 4362 O O . LYS A 1 556 ? 29.350 -4.321 -18.042 1.00 83.75 556 LYS A O 1
ATOM 4367 N N . LEU A 1 557 ? 28.909 -3.594 -15.974 1.00 77.69 557 LEU A N 1
ATOM 4368 C CA . LEU A 1 557 ? 27.448 -3.614 -16.149 1.00 77.69 557 LEU A CA 1
ATOM 4369 C C . LEU A 1 557 ? 26.936 -2.490 -17.057 1.00 77.69 557 LEU A C 1
ATOM 4371 O O . LEU A 1 557 ? 27.389 -1.344 -16.966 1.00 77.69 557 LEU A O 1
ATOM 4375 N N . ILE A 1 558 ? 25.917 -2.795 -17.864 1.00 72.75 558 ILE A N 1
ATOM 4376 C CA . ILE A 1 558 ? 25.125 -1.786 -18.590 1.00 72.75 558 ILE A CA 1
ATOM 4377 C C . ILE A 1 558 ? 24.137 -1.056 -17.663 1.00 72.75 558 ILE A C 1
ATOM 4379 O O . ILE A 1 558 ? 23.743 -1.576 -16.618 1.00 72.75 558 ILE A O 1
ATOM 4383 N N . ALA A 1 559 ? 23.669 0.124 -18.082 1.00 67.25 559 ALA A N 1
ATOM 4384 C CA . ALA A 1 559 ? 22.740 0.960 -17.310 1.00 67.25 559 ALA A CA 1
ATOM 4385 C C . ALA A 1 559 ? 21.448 0.232 -16.889 1.00 67.25 559 ALA A C 1
ATOM 4387 O O . ALA A 1 559 ? 20.968 0.419 -15.777 1.00 67.25 559 ALA A O 1
ATOM 4388 N N . VAL A 1 560 ? 20.912 -0.642 -17.749 1.00 62.25 560 VAL A N 1
ATOM 4389 C CA . VAL A 1 560 ? 19.713 -1.443 -17.445 1.00 62.25 560 VAL A CA 1
ATOM 4390 C C . VAL A 1 560 ? 19.993 -2.459 -16.331 1.00 62.25 560 VAL A C 1
ATOM 4392 O O . VAL A 1 560 ? 19.220 -2.570 -15.385 1.00 62.25 560 VAL A O 1
ATOM 4395 N N . ALA A 1 561 ? 21.132 -3.153 -16.393 1.00 67.50 561 ALA A N 1
ATOM 4396 C CA . ALA A 1 561 ? 21.540 -4.141 -15.396 1.00 67.50 561 ALA A CA 1
ATOM 4397 C C . ALA A 1 561 ? 21.881 -3.503 -14.036 1.00 67.50 561 ALA A C 1
ATOM 4399 O O . ALA A 1 561 ? 21.635 -4.100 -12.990 1.00 67.50 561 ALA A O 1
ATOM 4400 N N . PHE A 1 562 ? 22.366 -2.259 -14.034 1.00 76.88 562 PHE A N 1
ATOM 4401 C CA . PHE A 1 562 ? 22.523 -1.456 -12.820 1.00 76.88 562 PHE A CA 1
ATOM 4402 C C . PHE A 1 562 ? 21.190 -1.237 -12.080 1.00 76.88 562 PHE A C 1
ATOM 4404 O O . PHE A 1 562 ? 21.166 -1.334 -10.856 1.00 76.88 562 PHE A O 1
ATOM 4411 N N . LEU A 1 563 ? 20.065 -1.044 -12.785 1.00 74.44 563 LEU A N 1
ATOM 4412 C CA . LEU A 1 563 ? 18.748 -0.933 -12.135 1.00 74.44 563 LEU A CA 1
ATOM 4413 C C . LEU A 1 563 ? 18.324 -2.247 -11.455 1.00 74.44 563 LEU A C 1
ATOM 4415 O O . LEU A 1 563 ? 17.700 -2.224 -10.392 1.00 74.44 563 LEU A O 1
ATOM 4419 N N . PHE A 1 564 ? 18.718 -3.399 -12.007 1.00 72.25 564 PHE A N 1
ATOM 4420 C CA . PHE A 1 564 ? 18.438 -4.698 -11.389 1.00 72.25 564 PHE A CA 1
ATOM 4421 C C . PHE A 1 564 ? 19.120 -4.888 -10.036 1.00 72.25 564 PHE A C 1
ATOM 4423 O O . PHE A 1 564 ? 18.508 -5.498 -9.153 1.00 72.25 564 PHE A O 1
ATOM 4430 N N . LEU A 1 565 ? 20.295 -4.279 -9.821 1.00 75.88 565 LEU A N 1
ATOM 4431 C CA . LEU A 1 565 ? 20.984 -4.276 -8.524 1.00 75.88 565 LEU A CA 1
ATOM 4432 C C . LEU A 1 565 ? 20.136 -3.677 -7.394 1.00 75.88 565 LEU A C 1
ATOM 4434 O O . LEU A 1 565 ? 20.414 -3.956 -6.231 1.00 75.88 565 LEU A O 1
ATOM 4438 N N . PHE A 1 566 ? 19.097 -2.887 -7.693 1.00 76.81 566 PHE A N 1
ATOM 4439 C CA . PHE A 1 566 ? 18.148 -2.385 -6.695 1.00 76.81 566 PHE A CA 1
ATOM 4440 C C . PHE A 1 566 ? 17.007 -3.367 -6.394 1.00 76.81 566 PHE A C 1
ATOM 4442 O O . PHE A 1 566 ? 16.567 -3.461 -5.244 1.00 76.81 566 PHE A O 1
ATOM 4449 N N . THR A 1 567 ? 16.570 -4.143 -7.388 1.00 64.75 567 THR A N 1
ATOM 4450 C CA . THR A 1 567 ? 15.438 -5.081 -7.268 1.00 64.75 567 THR A CA 1
ATOM 4451 C C . THR A 1 567 ? 15.755 -6.324 -6.428 1.00 64.75 567 THR A C 1
ATOM 4453 O O . THR A 1 567 ? 14.853 -6.891 -5.805 1.00 64.75 567 THR A O 1
ATOM 4456 N N . SER A 1 568 ? 17.030 -6.723 -6.363 1.00 51.16 568 SER A N 1
ATOM 4457 C CA . SER A 1 568 ? 17.506 -7.856 -5.566 1.00 51.16 568 SER A CA 1
ATOM 4458 C C . SER A 1 568 ? 17.274 -7.674 -4.068 1.00 51.16 568 SER A C 1
ATOM 4460 O O . SER A 1 568 ? 17.868 -6.810 -3.430 1.00 51.16 568 SER A O 1
ATOM 4462 N N . VAL A 1 569 ? 16.474 -8.555 -3.465 1.00 49.41 569 VAL A N 1
ATOM 4463 C CA . VAL A 1 569 ? 16.511 -8.792 -2.016 1.00 49.41 569 VAL A CA 1
ATOM 4464 C C . VAL A 1 569 ? 16.580 -10.295 -1.754 1.00 49.41 569 VAL A C 1
ATOM 4466 O O . VAL A 1 569 ? 15.926 -11.105 -2.427 1.00 49.41 569 VAL A O 1
ATOM 4469 N N . ILE A 1 570 ? 17.423 -10.645 -0.782 1.00 36.31 570 ILE A N 1
ATOM 4470 C CA . ILE A 1 570 ? 17.660 -12.000 -0.279 1.00 36.31 570 ILE A CA 1
ATOM 4471 C C . ILE A 1 570 ? 16.343 -12.584 0.255 1.00 36.31 570 ILE A C 1
ATOM 4473 O O . ILE A 1 570 ? 15.573 -11.908 0.934 1.00 36.31 570 ILE A O 1
ATOM 4477 N N . SER A 1 571 ? 16.073 -13.851 -0.062 1.00 32.88 571 SER A N 1
ATOM 4478 C CA . SER A 1 571 ? 14.799 -14.508 0.250 1.00 32.88 571 SER A CA 1
ATOM 4479 C C . SER A 1 571 ? 14.677 -14.894 1.731 1.00 32.88 571 SER A C 1
ATOM 4481 O O . SER A 1 571 ? 14.971 -16.030 2.106 1.00 32.88 571 SER A O 1
ATOM 4483 N N . THR A 1 572 ? 14.164 -13.991 2.567 1.00 30.42 572 THR A N 1
ATOM 4484 C CA . THR A 1 572 ? 13.673 -14.306 3.920 1.00 30.42 572 THR A CA 1
ATOM 4485 C C . THR A 1 572 ? 12.143 -14.318 3.928 1.00 30.42 572 THR A C 1
ATOM 4487 O O . THR A 1 572 ? 11.516 -13.265 3.983 1.00 30.42 572 THR A O 1
ATOM 4490 N N . GLY A 1 573 ? 11.549 -15.514 3.849 1.00 28.41 573 GLY A N 1
ATOM 4491 C CA . GLY A 1 573 ? 10.096 -15.718 3.748 1.00 28.41 573 GLY A CA 1
ATOM 4492 C C . GLY A 1 573 ? 9.686 -16.315 2.398 1.00 28.41 573 GLY A C 1
ATOM 4493 O O . GLY A 1 573 ? 9.740 -15.657 1.360 1.00 28.41 573 GLY A O 1
ATOM 4494 N N . GLY A 1 574 ? 9.275 -17.585 2.402 1.00 29.44 574 GLY A N 1
ATOM 4495 C CA . GLY A 1 574 ? 8.972 -18.356 1.192 1.00 29.44 574 GLY A CA 1
ATOM 4496 C C . GLY A 1 574 ? 7.618 -18.034 0.553 1.00 29.44 574 GLY A C 1
ATOM 4497 O O . GLY A 1 574 ? 6.746 -18.893 0.545 1.00 29.44 574 GLY A O 1
ATOM 4498 N N . LEU A 1 575 ? 7.436 -16.822 0.009 1.00 32.66 575 LEU A N 1
ATOM 4499 C CA . LEU A 1 575 ? 6.254 -16.455 -0.799 1.00 32.66 575 LEU A CA 1
ATOM 4500 C C . LEU A 1 575 ? 6.531 -15.366 -1.869 1.00 32.66 575 LEU A C 1
ATOM 4502 O O . LEU A 1 575 ? 5.658 -14.587 -2.249 1.00 32.66 575 LEU A O 1
ATOM 4506 N N . ALA A 1 576 ? 7.757 -15.311 -2.395 1.00 34.72 576 ALA A N 1
ATOM 4507 C CA . ALA A 1 576 ? 8.210 -14.289 -3.348 1.00 34.72 576 ALA A CA 1
ATOM 4508 C C . ALA A 1 576 ? 7.914 -14.630 -4.831 1.00 34.72 576 ALA A C 1
ATOM 4510 O O . ALA A 1 576 ? 8.836 -14.672 -5.647 1.00 34.72 576 ALA A O 1
ATOM 4511 N N . LEU A 1 577 ? 6.647 -14.891 -5.192 1.00 36.50 577 LEU A N 1
ATOM 4512 C CA . LEU A 1 577 ? 6.276 -15.421 -6.524 1.00 36.50 577 LEU A CA 1
ATOM 4513 C C . LEU A 1 577 ? 5.608 -14.481 -7.553 1.00 36.50 577 LEU A C 1
ATOM 4515 O O . LEU A 1 577 ? 5.721 -14.807 -8.732 1.00 36.50 577 LEU A O 1
ATOM 4519 N N . PRO A 1 578 ? 4.965 -13.340 -7.221 1.00 33.69 578 PRO A N 1
ATOM 4520 C CA . PRO A 1 578 ? 4.483 -12.429 -8.262 1.00 33.69 578 PRO A CA 1
ATOM 4521 C C . PRO A 1 578 ? 5.646 -11.681 -8.928 1.00 33.69 578 PRO A C 1
ATOM 4523 O O . PRO A 1 578 ? 5.973 -11.929 -10.081 1.00 33.69 578 PRO A O 1
ATOM 4526 N N . TYR A 1 579 ? 6.333 -10.802 -8.191 1.00 36.91 579 TYR A N 1
ATOM 4527 C CA . TYR A 1 579 ? 7.219 -9.808 -8.809 1.00 36.91 579 TYR A CA 1
ATOM 4528 C C . TYR A 1 579 ? 8.530 -10.387 -9.369 1.00 36.91 579 TYR A C 1
ATOM 4530 O O . TYR A 1 579 ? 8.998 -9.901 -10.394 1.00 36.91 579 TYR A O 1
ATOM 4538 N N . ARG A 1 580 ? 9.095 -11.454 -8.771 1.00 36.75 580 ARG A N 1
ATOM 4539 C CA . ARG A 1 580 ? 10.243 -12.173 -9.366 1.00 36.75 580 ARG A CA 1
ATOM 4540 C C . ARG A 1 580 ? 9.852 -12.799 -10.707 1.00 36.75 580 ARG A C 1
ATOM 4542 O O . ARG A 1 580 ? 10.561 -12.603 -11.686 1.00 36.75 580 ARG A O 1
ATOM 4549 N N . THR A 1 581 ? 8.707 -13.479 -10.777 1.00 33.97 581 THR A N 1
ATOM 4550 C CA . THR A 1 581 ? 8.218 -14.100 -12.017 1.00 33.97 581 THR A CA 1
ATOM 4551 C C . THR A 1 581 ? 7.756 -13.063 -13.041 1.00 33.97 581 THR A C 1
ATOM 4553 O O . THR A 1 581 ? 7.921 -13.294 -14.232 1.00 33.97 581 THR A O 1
ATOM 4556 N N . THR A 1 582 ? 7.264 -11.893 -12.619 1.00 36.47 582 THR A N 1
ATOM 4557 C CA . THR A 1 582 ? 6.938 -10.793 -13.540 1.00 36.47 582 THR A CA 1
ATOM 4558 C C . THR A 1 582 ? 8.183 -10.087 -14.072 1.00 36.47 582 THR A C 1
ATOM 4560 O O . THR A 1 582 ? 8.236 -9.860 -15.270 1.00 36.47 582 THR A O 1
ATOM 4563 N N . LEU A 1 583 ? 9.206 -9.773 -13.263 1.00 35.47 583 LEU A N 1
ATOM 4564 C CA . LEU A 1 583 ? 10.427 -9.118 -13.769 1.00 35.47 583 LEU A CA 1
ATOM 4565 C C . LEU A 1 583 ? 11.323 -10.074 -14.560 1.00 35.47 583 LEU A C 1
ATOM 4567 O O . LEU A 1 583 ? 11.743 -9.730 -15.662 1.00 35.47 583 LEU A O 1
ATOM 4571 N N . ILE A 1 584 ? 11.563 -11.290 -14.056 1.00 35.53 584 ILE A N 1
ATOM 4572 C CA . ILE A 1 584 ? 12.272 -12.321 -14.827 1.00 35.53 584 ILE A CA 1
ATOM 4573 C C . ILE A 1 584 ? 11.421 -12.722 -16.038 1.00 35.53 584 ILE A C 1
ATOM 4575 O O . ILE A 1 584 ? 11.971 -12.926 -17.107 1.00 35.53 584 ILE A O 1
ATOM 4579 N N . GLY A 1 585 ? 10.089 -12.742 -15.943 1.00 31.28 585 GLY A N 1
ATOM 4580 C CA . GLY A 1 585 ? 9.203 -12.952 -17.092 1.00 31.28 585 GLY A CA 1
ATOM 4581 C C . GLY A 1 585 ? 9.280 -11.832 -18.133 1.00 31.28 585 GLY A C 1
ATOM 4582 O O . GLY A 1 585 ? 9.365 -12.122 -19.319 1.00 31.28 585 GLY A O 1
ATOM 4583 N N . TYR A 1 586 ? 9.310 -10.566 -17.713 1.00 34.72 586 TYR A N 1
ATOM 4584 C CA . TYR A 1 586 ? 9.439 -9.392 -18.584 1.00 34.72 586 TYR A CA 1
ATOM 4585 C C . TYR A 1 586 ? 10.809 -9.364 -19.272 1.00 34.72 586 TYR A C 1
ATOM 4587 O O . TYR A 1 586 ? 10.884 -9.104 -20.469 1.00 34.72 586 TYR A O 1
ATOM 4595 N N . PHE A 1 587 ? 11.887 -9.716 -18.563 1.00 33.94 587 PHE A N 1
ATOM 4596 C CA . PHE A 1 587 ? 13.237 -9.739 -19.134 1.00 33.94 587 PHE A CA 1
ATOM 4597 C C . PHE A 1 587 ? 13.582 -11.024 -19.895 1.00 33.94 587 PHE A C 1
ATOM 4599 O O . PHE A 1 587 ? 14.277 -10.930 -20.897 1.00 33.94 587 PHE A O 1
ATOM 4606 N N . VAL A 1 588 ? 13.034 -12.191 -19.540 1.00 34.81 588 VAL A N 1
ATOM 4607 C CA . VAL A 1 588 ? 13.145 -13.422 -20.352 1.00 34.81 588 VAL A CA 1
ATOM 4608 C C . VAL A 1 588 ? 12.231 -13.369 -21.582 1.00 34.81 588 VAL A C 1
ATOM 4610 O O . VAL A 1 588 ? 12.569 -13.949 -22.608 1.00 34.81 588 VAL A O 1
ATOM 4613 N N . ARG A 1 589 ? 11.124 -12.612 -21.551 1.00 33.84 589 ARG A N 1
ATOM 4614 C CA . ARG A 1 589 ? 10.429 -12.174 -22.777 1.00 33.84 589 ARG A CA 1
ATOM 4615 C C . ARG A 1 589 ? 11.296 -11.211 -23.581 1.00 33.84 589 ARG A C 1
ATOM 4617 O O . ARG A 1 589 ? 11.509 -11.437 -24.767 1.00 33.84 589 ARG A O 1
ATOM 4624 N N . SER A 1 590 ? 11.883 -10.204 -22.930 1.00 33.81 590 SER A N 1
ATOM 4625 C CA . SER A 1 590 ? 12.762 -9.237 -23.597 1.00 33.81 590 SER A CA 1
ATOM 4626 C C . SER A 1 590 ? 14.013 -9.864 -24.228 1.00 33.81 590 SER A C 1
ATOM 4628 O O . SER A 1 590 ? 14.486 -9.321 -25.219 1.00 33.81 590 SER A O 1
ATOM 4630 N N . THR A 1 591 ? 14.537 -10.983 -23.713 1.00 33.50 591 THR A N 1
ATOM 4631 C CA . THR A 1 591 ? 15.635 -11.736 -24.353 1.00 33.50 591 THR A CA 1
ATOM 4632 C C . THR A 1 591 ? 15.158 -12.832 -25.307 1.00 33.50 591 THR A C 1
ATOM 4634 O O . THR A 1 591 ? 15.949 -13.291 -26.126 1.00 33.50 591 THR A O 1
ATOM 4637 N N . ARG A 1 592 ? 13.878 -13.239 -25.277 1.00 36.75 592 ARG A N 1
ATOM 4638 C CA . ARG A 1 592 ? 13.314 -14.177 -26.268 1.00 36.75 592 ARG A CA 1
ATOM 4639 C C . ARG A 1 592 ? 12.721 -13.519 -27.511 1.00 36.75 592 ARG A C 1
ATOM 4641 O O . ARG A 1 592 ? 12.708 -14.177 -28.544 1.00 36.75 592 ARG A O 1
ATOM 4648 N N . SER A 1 593 ? 12.277 -12.260 -27.459 1.00 39.06 593 SER A N 1
ATOM 4649 C CA . SER A 1 593 ? 11.834 -11.542 -28.666 1.00 39.06 593 SER A CA 1
ATOM 4650 C C . SER A 1 593 ? 11.931 -10.013 -28.563 1.00 39.06 593 SER A C 1
ATOM 4652 O O . SER A 1 593 ? 10.935 -9.301 -28.666 1.00 39.06 593 SER A O 1
ATOM 4654 N N . LYS A 1 594 ? 13.148 -9.471 -28.415 1.00 37.19 594 LYS A N 1
ATOM 4655 C CA . LYS A 1 594 ? 13.444 -8.094 -28.854 1.00 37.19 594 LYS A CA 1
ATOM 4656 C C . LYS A 1 594 ? 14.748 -8.031 -29.645 1.00 37.19 594 LYS A C 1
ATOM 4658 O O . LYS A 1 594 ? 15.838 -8.058 -29.081 1.00 37.19 594 LYS A O 1
ATOM 4663 N N . ARG A 1 595 ? 14.631 -7.853 -30.967 1.00 40.25 595 ARG A N 1
ATOM 4664 C CA . ARG A 1 595 ? 15.689 -7.172 -31.732 1.00 40.25 595 ARG A CA 1
ATOM 4665 C C . ARG A 1 595 ? 15.889 -5.787 -31.111 1.00 40.25 595 ARG A C 1
ATOM 4667 O O . ARG A 1 595 ? 14.914 -5.144 -30.729 1.00 40.25 595 ARG A O 1
ATOM 4674 N N . GLN A 1 596 ? 17.131 -5.316 -31.034 1.00 39.34 596 GLN A N 1
ATOM 4675 C CA . GLN A 1 596 ? 17.392 -3.923 -30.672 1.00 39.34 596 GLN A CA 1
ATOM 4676 C C . GLN A 1 596 ? 16.821 -3.021 -31.774 1.00 39.34 596 GLN A C 1
ATOM 4678 O O . GLN A 1 596 ? 17.363 -2.980 -32.877 1.00 39.34 596 GLN A O 1
ATOM 4683 N N . HIS A 1 597 ? 15.709 -2.339 -31.488 1.00 43.94 597 HIS A N 1
ATOM 4684 C CA . HIS A 1 597 ? 15.114 -1.373 -32.408 1.00 43.94 597 HIS A CA 1
ATOM 4685 C C . HIS A 1 597 ? 16.069 -0.194 -32.604 1.00 43.94 597 HIS A C 1
ATOM 4687 O O . HIS A 1 597 ? 16.444 0.482 -31.645 1.00 43.94 597 HIS A O 1
ATOM 4693 N N . SER A 1 598 ? 16.472 0.045 -33.849 1.00 42.66 598 SER A N 1
ATOM 4694 C CA . SER A 1 598 ? 17.349 1.151 -34.216 1.00 42.66 598 SER A CA 1
ATOM 4695 C C . SER A 1 598 ? 16.542 2.434 -34.422 1.00 42.66 598 SER A C 1
ATOM 4697 O O . SER A 1 598 ? 15.377 2.406 -34.820 1.00 42.66 598 SER A O 1
ATOM 4699 N N . PHE A 1 599 ? 17.194 3.592 -34.292 1.00 42.25 599 PHE A N 1
ATOM 4700 C CA . PHE A 1 599 ? 16.650 4.865 -34.790 1.00 42.25 599 PHE A CA 1
ATOM 4701 C C . PHE A 1 599 ? 16.472 4.890 -36.327 1.00 42.25 599 PHE A C 1
ATOM 4703 O O . PHE A 1 599 ? 15.911 5.844 -36.861 1.00 42.25 599 PHE A O 1
ATOM 4710 N N . SER A 1 600 ? 16.929 3.853 -37.039 1.00 51.22 600 SER A N 1
ATOM 4711 C CA . SER A 1 600 ? 16.691 3.624 -38.470 1.00 51.22 600 SER A CA 1
ATOM 4712 C C . SER A 1 600 ? 15.539 2.653 -38.784 1.00 51.22 600 SER A C 1
ATOM 4714 O O . SER A 1 600 ? 15.313 2.355 -39.959 1.00 51.22 600 SER A O 1
ATOM 4716 N N . ASP A 1 601 ? 14.844 2.115 -37.776 1.00 63.50 601 ASP A N 1
ATOM 4717 C CA . ASP A 1 601 ? 13.731 1.180 -37.978 1.00 63.50 601 ASP A CA 1
ATOM 4718 C C . ASP A 1 601 ? 12.560 1.845 -38.719 1.00 63.50 601 ASP A C 1
ATOM 4720 O O . ASP A 1 601 ? 12.198 2.998 -38.475 1.00 63.50 601 ASP A O 1
ATOM 4724 N N . LYS A 1 602 ? 11.938 1.092 -39.630 1.00 79.19 602 LYS A N 1
ATOM 4725 C CA . LYS A 1 602 ? 10.812 1.554 -40.449 1.00 79.19 602 LYS A CA 1
ATOM 4726 C C . LYS A 1 602 ? 9.511 0.969 -39.917 1.00 79.19 602 LYS A C 1
ATOM 4728 O O . LYS A 1 602 ? 9.400 -0.244 -39.770 1.00 79.19 602 LYS A O 1
ATOM 4733 N N . TYR A 1 603 ? 8.511 1.818 -39.698 1.00 81.88 603 TYR A N 1
ATOM 4734 C CA . TYR A 1 603 ? 7.253 1.430 -39.055 1.00 81.88 603 TYR A CA 1
ATOM 4735 C C . TYR A 1 603 ? 6.072 1.404 -40.036 1.00 81.88 603 TYR A C 1
ATOM 4737 O O . TYR A 1 603 ? 6.020 2.193 -40.989 1.00 81.88 603 TYR A O 1
ATOM 4745 N N . LEU A 1 604 ? 5.125 0.493 -39.796 1.00 83.19 604 LEU A N 1
ATOM 4746 C CA . LEU A 1 604 ? 3.815 0.419 -40.452 1.00 83.19 604 LEU A CA 1
ATOM 4747 C C . LEU A 1 604 ? 2.729 0.375 -39.367 1.00 83.19 604 LEU A C 1
ATOM 4749 O O . LEU A 1 604 ? 2.579 -0.640 -38.689 1.00 83.19 604 LEU A O 1
ATOM 4753 N N . TYR A 1 605 ? 1.985 1.469 -39.191 1.00 80.50 605 TYR A N 1
ATOM 4754 C CA . TYR A 1 605 ? 0.928 1.575 -38.182 1.00 80.50 605 TYR A CA 1
ATOM 4755 C C . TYR A 1 605 ? -0.421 1.106 -38.719 1.00 80.50 605 TYR A C 1
ATOM 4757 O O . TYR A 1 605 ? -0.841 1.494 -39.813 1.00 80.50 605 TYR A O 1
ATOM 4765 N N . TRP A 1 606 ? -1.117 0.282 -37.933 1.00 80.31 606 TRP A N 1
ATOM 4766 C CA . TRP A 1 606 ? -2.426 -0.258 -38.300 1.00 80.31 606 TRP A CA 1
ATOM 4767 C C . TRP A 1 606 ? -3.610 0.664 -37.948 1.00 80.31 606 TRP A C 1
ATOM 4769 O O . TRP A 1 606 ? -4.690 0.493 -38.507 1.00 80.31 606 TRP A O 1
ATOM 4779 N N . GLY A 1 607 ? -3.403 1.683 -37.105 1.00 65.69 607 GLY A N 1
ATOM 4780 C CA . GLY A 1 607 ? -4.389 2.731 -36.805 1.00 65.69 607 GLY A CA 1
ATOM 4781 C C . GLY A 1 607 ? -5.064 2.616 -35.431 1.00 65.69 607 GLY A C 1
ATOM 4782 O O . GLY A 1 607 ? -5.267 1.527 -34.901 1.00 65.69 607 GLY A O 1
ATOM 4783 N N . ASN A 1 608 ? -5.451 3.771 -34.877 1.00 51.47 608 ASN A N 1
ATOM 4784 C CA . ASN A 1 608 ? -5.942 3.928 -33.498 1.00 51.47 608 ASN A CA 1
ATOM 4785 C C . ASN A 1 608 ? -7.424 3.568 -33.287 1.00 51.47 608 ASN A C 1
ATOM 4787 O O . ASN A 1 608 ? -7.871 3.406 -32.152 1.00 51.47 608 ASN A O 1
ATOM 4791 N N . ARG A 1 609 ? -8.219 3.477 -34.358 1.00 48.59 609 ARG A N 1
ATOM 4792 C CA . ARG A 1 609 ? -9.639 3.111 -34.298 1.00 48.59 609 ARG A CA 1
ATOM 4793 C C . ARG A 1 609 ? -9.987 2.152 -35.425 1.00 48.59 609 ARG A C 1
ATOM 4795 O O . ARG A 1 609 ? -10.448 2.567 -36.486 1.00 48.59 609 ARG A O 1
ATOM 4802 N N . ILE A 1 610 ? -9.866 0.853 -35.151 1.00 49.47 610 ILE A N 1
ATOM 4803 C CA . ILE A 1 610 ? -10.570 -0.175 -35.928 1.00 49.47 610 ILE A CA 1
ATOM 4804 C C . ILE A 1 610 ? -12.058 -0.087 -35.565 1.00 49.47 610 ILE A C 1
ATOM 4806 O O . ILE A 1 610 ? -12.587 -0.915 -34.819 1.00 49.47 610 ILE A O 1
ATOM 4810 N N . ASP A 1 611 ? -12.727 0.946 -36.082 1.00 39.88 611 ASP A N 1
ATOM 4811 C CA . ASP A 1 611 ? -14.182 0.986 -36.164 1.00 39.88 611 ASP A CA 1
ATOM 4812 C C . ASP A 1 611 ? -14.609 -0.297 -36.881 1.00 39.88 611 ASP A C 1
ATOM 4814 O O . ASP A 1 611 ? -14.354 -0.498 -38.071 1.00 39.88 611 ASP A O 1
ATOM 4818 N N . CYS A 1 612 ? -15.268 -1.198 -36.154 1.00 40.44 612 CYS A N 1
ATOM 4819 C CA . CYS A 1 612 ? -16.006 -2.259 -36.814 1.00 40.44 612 CYS A CA 1
ATOM 4820 C C . CYS A 1 612 ? -17.001 -1.575 -37.775 1.00 40.44 612 CYS A C 1
ATOM 4822 O O . CYS A 1 612 ? -17.682 -0.638 -37.343 1.00 40.44 612 CYS A O 1
ATOM 4824 N N . PRO A 1 613 ? -17.182 -2.043 -39.030 1.00 36.66 613 PRO A N 1
ATOM 4825 C CA . PRO A 1 613 ? -18.178 -1.473 -39.953 1.00 36.66 613 PRO A CA 1
ATOM 4826 C C . PRO A 1 613 ? -19.630 -1.527 -39.409 1.00 36.66 613 PRO A C 1
ATOM 4828 O O . PRO A 1 613 ? -20.557 -0.981 -40.003 1.00 36.66 613 PRO A O 1
ATOM 4831 N N . GLY A 1 614 ? -19.801 -2.133 -38.228 1.00 39.41 614 GLY A N 1
ATOM 4832 C CA . GLY A 1 614 ? -20.886 -1.990 -37.258 1.00 39.41 614 GLY A CA 1
ATOM 4833 C C . GLY A 1 614 ? -21.441 -0.594 -36.959 1.00 39.41 614 GLY A C 1
ATOM 4834 O O . GLY A 1 614 ? -22.577 -0.571 -36.498 1.00 39.41 614 GLY A O 1
ATOM 4835 N N . LYS A 1 615 ? -20.777 0.540 -37.257 1.00 34.97 615 LYS A N 1
ATOM 4836 C CA . LYS A 1 615 ? -21.447 1.862 -37.131 1.00 34.97 615 LYS A CA 1
ATOM 4837 C C . LYS A 1 615 ? -22.759 1.934 -37.936 1.00 34.97 615 LYS A C 1
ATOM 4839 O O . LYS A 1 615 ? -23.711 2.534 -37.458 1.00 34.97 615 LYS A O 1
ATOM 4844 N N . ASN A 1 616 ? -22.826 1.237 -39.078 1.00 36.62 616 ASN A N 1
ATOM 4845 C CA . ASN A 1 616 ? -24.043 1.044 -39.883 1.00 36.62 616 ASN A CA 1
ATOM 4846 C C . ASN A 1 616 ? -24.410 -0.450 -40.059 1.00 36.62 616 ASN A C 1
ATOM 4848 O O . ASN A 1 616 ? -25.083 -0.810 -41.024 1.00 36.62 616 ASN A O 1
ATOM 4852 N N . CYS A 1 617 ? -23.938 -1.357 -39.191 1.00 37.28 617 CYS A N 1
ATOM 4853 C CA . CYS A 1 617 ? -24.138 -2.801 -39.378 1.00 37.28 617 CYS A CA 1
ATOM 4854 C C . CYS A 1 617 ? -24.657 -3.497 -38.113 1.00 37.28 617 CYS A C 1
ATOM 4856 O O . CYS A 1 617 ? -23.916 -4.146 -37.374 1.00 37.28 617 CYS A O 1
ATOM 4858 N N . GLU A 1 618 ? -25.980 -3.441 -37.949 1.00 36.97 618 GLU A N 1
ATOM 4859 C CA . GLU A 1 618 ? -26.768 -4.206 -36.968 1.00 36.97 618 GLU A CA 1
ATOM 4860 C C . GLU A 1 618 ? -26.594 -5.734 -37.112 1.00 36.97 618 GLU A C 1
ATOM 4862 O O . GLU A 1 618 ? -26.900 -6.498 -36.200 1.00 36.97 618 GLU A O 1
ATOM 4867 N N . THR A 1 619 ? -26.081 -6.205 -38.256 1.00 41.28 619 THR A N 1
ATOM 4868 C CA . THR A 1 619 ? -26.001 -7.629 -38.602 1.00 41.28 619 THR A CA 1
ATOM 4869 C C . THR A 1 619 ? -24.551 -8.114 -38.698 1.00 41.28 619 THR A C 1
ATOM 4871 O O . THR A 1 619 ? -23.976 -8.247 -39.783 1.00 41.28 619 THR A O 1
ATOM 4874 N N . CYS A 1 620 ? -23.941 -8.391 -37.542 1.00 37.72 620 CYS A N 1
ATOM 4875 C CA . CYS A 1 620 ? -22.525 -8.752 -37.429 1.00 37.72 620 CYS A CA 1
ATOM 4876 C C . CYS A 1 620 ? -22.110 -9.923 -38.346 1.00 37.72 620 CYS A C 1
ATOM 4878 O O . CYS A 1 620 ? -22.420 -11.088 -38.105 1.00 37.72 620 CYS A O 1
ATOM 4880 N N . ALA A 1 621 ? -21.323 -9.600 -39.372 1.00 41.59 621 ALA A N 1
ATOM 4881 C CA . ALA A 1 621 ? -20.457 -10.537 -40.069 1.00 41.59 621 ALA A CA 1
ATOM 4882 C C . ALA A 1 621 ? -19.078 -9.874 -40.197 1.00 41.59 621 ALA A C 1
ATOM 4884 O O . ALA A 1 621 ? -18.927 -8.896 -40.922 1.00 41.59 621 ALA A O 1
ATOM 4885 N N . GLY A 1 622 ? -18.039 -10.335 -39.511 1.00 51.12 622 GLY A N 1
ATOM 4886 C CA . GLY A 1 622 ? -17.968 -11.383 -38.490 1.00 51.12 622 GLY A CA 1
ATOM 4887 C C . GLY A 1 622 ? -16.504 -11.545 -38.075 1.00 51.12 622 GLY A C 1
ATOM 4888 O O . GLY A 1 622 ? -15.627 -11.090 -38.801 1.00 51.12 622 GLY A O 1
ATOM 4889 N N . LEU A 1 623 ? -16.229 -12.185 -36.939 1.00 52.31 623 LEU A N 1
ATOM 4890 C CA . LEU A 1 623 ? -14.914 -12.158 -36.268 1.00 52.31 623 LEU A CA 1
ATOM 4891 C C . LEU A 1 623 ? -13.706 -12.453 -37.191 1.00 52.31 623 LEU A C 1
ATOM 4893 O O . LEU A 1 623 ? -12.719 -11.722 -37.172 1.00 52.31 623 LEU A O 1
ATOM 4897 N N . GLY A 1 624 ? -13.828 -13.429 -38.099 1.00 56.72 624 GLY A N 1
ATOM 4898 C CA . GLY A 1 624 ? -12.786 -13.753 -39.087 1.00 56.72 624 GLY A CA 1
ATOM 4899 C C . GLY A 1 624 ? -12.428 -12.631 -40.083 1.00 56.72 624 GLY A C 1
ATOM 4900 O O . GLY A 1 624 ? -11.407 -12.733 -40.756 1.00 56.72 624 GLY A O 1
ATOM 4901 N N . HIS A 1 625 ? -13.213 -11.551 -40.192 1.00 59.16 625 HIS A N 1
ATOM 4902 C CA . HIS A 1 625 ? -12.835 -10.352 -40.955 1.00 59.16 625 HIS A CA 1
ATOM 4903 C C . HIS A 1 625 ? -11.736 -9.543 -40.253 1.00 59.16 625 HIS A C 1
ATOM 4905 O O . HIS A 1 625 ? -10.870 -9.001 -40.933 1.00 59.16 625 HIS A O 1
ATOM 4911 N N . GLN A 1 626 ? -11.740 -9.484 -38.918 1.00 66.06 626 GLN A N 1
ATOM 4912 C CA . GLN A 1 626 ? -10.719 -8.766 -38.146 1.00 66.06 626 GLN A CA 1
ATOM 4913 C C . GLN A 1 626 ? -9.400 -9.542 -38.159 1.00 66.06 626 GLN A C 1
ATOM 4915 O O . GLN A 1 626 ? -8.359 -8.972 -38.463 1.00 66.06 626 GLN A O 1
ATOM 4920 N N . GLU A 1 627 ? -9.469 -10.861 -37.968 1.00 72.44 627 GLU A N 1
ATOM 4921 C CA . GLU A 1 627 ? -8.343 -11.785 -38.156 1.00 72.44 627 GLU A CA 1
ATOM 4922 C C . GLU A 1 627 ? -7.785 -11.730 -39.591 1.00 72.44 627 GLU A C 1
ATOM 4924 O O . GLU A 1 627 ? -6.575 -11.654 -39.781 1.00 72.44 627 GLU A O 1
ATOM 4929 N N . SER A 1 628 ? -8.650 -11.692 -40.616 1.00 70.62 628 SER A N 1
ATOM 4930 C CA . SER A 1 628 ? -8.205 -11.528 -42.010 1.00 70.62 628 SER A CA 1
ATOM 4931 C C . SER A 1 628 ? -7.507 -10.187 -42.242 1.00 70.62 628 SER A C 1
ATOM 4933 O O . SER A 1 628 ? -6.487 -10.162 -42.925 1.00 70.62 628 SER A O 1
ATOM 4935 N N . SER A 1 629 ? -8.036 -9.095 -41.677 1.00 73.44 629 SER A N 1
ATOM 4936 C CA . SER A 1 629 ? -7.442 -7.756 -41.775 1.00 73.44 629 SER A CA 1
ATOM 4937 C C . SER A 1 629 ? -6.064 -7.715 -41.115 1.00 73.44 629 SER A C 1
ATOM 4939 O O . SER A 1 629 ? -5.091 -7.335 -41.761 1.00 73.44 629 SER A O 1
ATOM 4941 N N . LEU A 1 630 ? -5.957 -8.226 -39.882 1.00 81.25 630 LEU A N 1
ATOM 4942 C CA . LEU A 1 630 ? -4.692 -8.342 -39.157 1.00 81.25 630 LEU A CA 1
ATOM 4943 C C . LEU A 1 630 ? -3.670 -9.175 -39.940 1.00 81.25 630 LEU A C 1
ATOM 4945 O O . LEU A 1 630 ? -2.529 -8.755 -40.099 1.00 81.25 630 LEU A O 1
ATOM 4949 N N . ARG A 1 631 ? -4.077 -10.330 -40.483 1.00 82.19 631 ARG A N 1
ATOM 4950 C CA . ARG A 1 631 ? -3.195 -11.184 -41.292 1.00 82.19 631 ARG A CA 1
ATOM 4951 C C . ARG A 1 631 ? -2.698 -10.450 -42.542 1.00 82.19 631 ARG A C 1
ATOM 4953 O O . ARG A 1 631 ? -1.513 -10.531 -42.830 1.00 82.19 631 ARG A O 1
ATOM 4960 N N . CYS A 1 632 ? -3.555 -9.705 -43.244 1.00 76.88 632 CYS A N 1
ATOM 4961 C CA . CYS A 1 632 ? -3.148 -8.926 -44.421 1.00 76.88 632 CYS A CA 1
ATOM 4962 C C . CYS A 1 632 ? -2.244 -7.729 -44.070 1.00 76.88 632 CYS A C 1
ATOM 4964 O O . CYS A 1 632 ? -1.321 -7.428 -44.824 1.00 76.88 632 CYS A O 1
ATOM 4966 N N . ALA A 1 633 ? -2.474 -7.069 -42.931 1.00 81.50 633 ALA A N 1
ATOM 4967 C CA . ALA A 1 633 ? -1.635 -5.973 -42.444 1.00 81.50 633 ALA A CA 1
ATOM 4968 C C . ALA A 1 633 ? -0.246 -6.471 -41.992 1.00 81.50 633 ALA A C 1
ATOM 4970 O O . ALA A 1 633 ? 0.764 -5.834 -42.288 1.00 81.50 633 ALA A O 1
ATOM 4971 N N . LEU A 1 634 ? -0.185 -7.656 -41.371 1.00 85.94 634 LEU A N 1
ATOM 4972 C CA . LEU A 1 634 ? 1.055 -8.377 -41.072 1.00 85.94 634 LEU A CA 1
ATOM 4973 C C . LEU A 1 634 ? 1.779 -8.833 -42.353 1.00 85.94 634 LEU A C 1
ATOM 4975 O O . LEU A 1 634 ? 2.982 -8.622 -42.469 1.00 85.94 634 LEU A O 1
ATOM 4979 N N . GLU A 1 635 ? 1.072 -9.387 -43.347 1.00 83.75 635 GLU A N 1
ATOM 4980 C CA . GLU A 1 635 ? 1.651 -9.706 -44.668 1.00 83.75 635 GLU A CA 1
ATOM 4981 C C . GLU A 1 635 ? 2.251 -8.461 -45.344 1.00 83.75 635 GLU A C 1
ATOM 4983 O O . GLU A 1 635 ? 3.319 -8.544 -45.944 1.00 83.75 635 GLU A O 1
ATOM 4988 N N . GLU A 1 636 ? 1.605 -7.296 -45.231 1.00 80.56 636 GLU A N 1
ATOM 4989 C CA . GLU A 1 636 ? 2.121 -6.031 -45.771 1.00 80.56 636 GLU A CA 1
ATOM 4990 C C . GLU A 1 636 ? 3.318 -5.483 -44.972 1.00 80.56 636 GLU A C 1
ATOM 4992 O O . GLU A 1 636 ? 4.272 -4.997 -45.577 1.00 80.56 636 GLU A O 1
ATOM 4997 N N . ALA A 1 637 ? 3.338 -5.629 -43.642 1.00 85.31 637 ALA A N 1
ATOM 4998 C CA . ALA A 1 637 ? 4.509 -5.306 -42.819 1.00 85.31 637 ALA A CA 1
ATOM 4999 C C . ALA A 1 637 ? 5.718 -6.189 -43.168 1.00 85.31 637 ALA A C 1
ATOM 5001 O O . ALA A 1 637 ? 6.836 -5.689 -43.300 1.00 85.31 637 ALA A O 1
ATOM 5002 N N . MET A 1 638 ? 5.482 -7.489 -43.370 1.00 84.56 638 MET A N 1
ATOM 5003 C CA . MET A 1 638 ? 6.508 -8.462 -43.740 1.00 84.56 638 MET A CA 1
ATOM 5004 C C . MET A 1 638 ? 7.048 -8.212 -45.154 1.00 84.56 638 MET A C 1
ATOM 5006 O O . MET A 1 638 ? 8.259 -8.244 -45.350 1.00 84.56 638 MET A O 1
ATOM 5010 N N . PHE A 1 639 ? 6.175 -7.899 -46.120 1.00 80.81 639 PHE A N 1
ATOM 5011 C CA . PHE A 1 639 ? 6.574 -7.545 -47.488 1.00 80.81 639 PHE A CA 1
ATOM 5012 C C . PHE A 1 639 ? 7.420 -6.263 -47.532 1.00 80.81 639 PHE A C 1
ATOM 5014 O O . PHE A 1 639 ? 8.444 -6.224 -48.205 1.00 80.81 639 PHE A O 1
ATOM 5021 N N . LEU A 1 640 ? 7.018 -5.223 -46.794 1.00 79.94 640 LEU A N 1
ATOM 5022 C CA . LEU A 1 640 ? 7.722 -3.933 -46.750 1.00 79.94 640 LEU A CA 1
ATOM 5023 C C . LEU A 1 640 ? 8.944 -3.928 -45.809 1.00 79.94 640 LEU A C 1
ATOM 5025 O O . LEU A 1 640 ? 9.588 -2.887 -45.671 1.00 79.94 640 LEU A O 1
ATOM 5029 N N . ASN A 1 641 ? 9.240 -5.052 -45.142 1.00 82.69 641 ASN A N 1
ATOM 5030 C CA . ASN A 1 641 ? 10.265 -5.197 -44.101 1.00 82.69 641 ASN A CA 1
ATOM 5031 C C . ASN A 1 641 ? 10.183 -4.092 -43.024 1.00 82.69 641 ASN A C 1
ATOM 5033 O O . ASN A 1 641 ? 11.129 -3.328 -42.805 1.00 82.69 641 ASN A O 1
ATOM 5037 N N . ARG A 1 642 ? 9.012 -3.974 -42.385 1.00 83.88 642 ARG A N 1
ATOM 5038 C CA . ARG A 1 642 ? 8.695 -2.953 -41.373 1.00 83.88 642 ARG A CA 1
ATOM 5039 C C . ARG A 1 642 ? 8.280 -3.563 -40.042 1.00 83.88 642 ARG A C 1
ATOM 5041 O O . ARG A 1 642 ? 7.584 -4.575 -40.008 1.00 83.88 642 ARG A O 1
ATOM 5048 N N . THR A 1 643 ? 8.620 -2.874 -38.956 1.00 86.44 643 THR A N 1
ATOM 5049 C CA . THR A 1 643 ? 8.040 -3.126 -37.634 1.00 86.44 643 THR A CA 1
ATOM 5050 C C . THR A 1 643 ? 6.561 -2.745 -37.672 1.00 86.44 643 THR A C 1
ATOM 5052 O O . THR A 1 643 ? 6.196 -1.604 -37.976 1.00 86.44 643 THR A O 1
ATOM 5055 N N . PHE A 1 644 ? 5.699 -3.719 -37.402 1.00 89.44 644 PHE A N 1
ATOM 5056 C CA . PHE A 1 644 ? 4.257 -3.548 -37.379 1.00 89.44 644 PHE A CA 1
ATOM 5057 C C . PHE A 1 644 ? 3.827 -2.945 -36.043 1.00 89.44 644 PHE A C 1
ATOM 5059 O O . PHE A 1 644 ? 4.108 -3.497 -34.981 1.00 89.44 644 PHE A O 1
ATOM 5066 N N . VAL A 1 645 ? 3.128 -1.815 -36.092 1.00 84.62 645 VAL A N 1
ATOM 5067 C CA . VAL A 1 645 ? 2.585 -1.172 -34.894 1.00 84.62 645 VAL A CA 1
ATOM 5068 C C . VAL A 1 645 ? 1.113 -1.559 -34.793 1.00 84.62 645 VAL A C 1
ATOM 5070 O O . VAL A 1 645 ? 0.261 -1.086 -35.554 1.00 84.62 645 VAL A O 1
ATOM 5073 N N . MET A 1 646 ? 0.851 -2.502 -33.894 1.00 86.25 646 MET A N 1
ATOM 5074 C CA . MET A 1 646 ? -0.438 -3.147 -33.657 1.00 86.25 646 MET A CA 1
ATOM 5075 C C . MET A 1 646 ? -1.186 -2.389 -32.546 1.00 86.25 646 MET A C 1
ATOM 5077 O O . MET A 1 646 ? -0.549 -1.954 -31.588 1.00 86.25 646 MET A O 1
ATOM 5081 N N . PRO A 1 647 ? -2.517 -2.214 -32.619 1.00 77.31 647 PRO A N 1
ATOM 5082 C CA . PRO A 1 647 ? -3.233 -1.521 -31.570 1.00 77.31 647 PRO A CA 1
ATOM 5083 C C . PRO A 1 647 ? -3.291 -2.389 -30.313 1.00 77.31 647 PRO A C 1
ATOM 5085 O O . PRO A 1 647 ? -3.639 -3.572 -30.362 1.00 77.31 647 PRO A O 1
ATOM 5088 N N . SER A 1 648 ? -3.008 -1.758 -29.182 1.00 78.88 648 SER A N 1
ATOM 5089 C CA . SER A 1 648 ? -3.157 -2.258 -27.810 1.00 78.88 648 SER A CA 1
ATOM 5090 C C . SER A 1 648 ? -4.516 -2.917 -27.535 1.00 78.88 648 SER A C 1
ATOM 5092 O O . SER A 1 648 ? -4.625 -3.849 -26.732 1.00 78.88 648 SER A O 1
ATOM 5094 N N . ARG A 1 649 ? -5.576 -2.476 -28.228 1.00 72.19 649 ARG A N 1
ATOM 5095 C CA . ARG A 1 649 ? -6.949 -2.981 -28.088 1.00 72.19 649 ARG A CA 1
ATOM 5096 C C . ARG A 1 649 ? -7.596 -3.287 -29.439 1.00 72.19 649 ARG A C 1
ATOM 5098 O O . ARG A 1 649 ? -7.533 -2.493 -30.373 1.00 72.19 649 ARG A O 1
ATOM 5105 N N . MET A 1 650 ? -8.323 -4.401 -29.511 1.00 74.31 650 MET A N 1
ATOM 5106 C CA . MET A 1 650 ? -9.200 -4.743 -30.634 1.00 74.31 650 MET A CA 1
ATOM 5107 C C . MET A 1 650 ? -10.669 -4.533 -30.250 1.00 74.31 650 MET A C 1
ATOM 5109 O O . MET A 1 650 ? -11.110 -4.956 -29.179 1.00 74.31 650 MET A O 1
ATOM 5113 N N . CYS A 1 651 ? -11.454 -3.919 -31.137 1.00 64.06 651 CYS A N 1
ATOM 5114 C CA . CYS A 1 651 ? -12.899 -3.794 -30.946 1.00 64.06 651 CYS A CA 1
ATOM 5115 C C . CYS A 1 651 ? -13.589 -5.160 -31.066 1.00 64.06 651 CYS A C 1
ATOM 5117 O O . CYS A 1 651 ? -13.367 -5.885 -32.034 1.00 64.06 651 CYS A O 1
ATOM 5119 N N . ILE A 1 652 ? -14.471 -5.496 -30.128 1.00 63.72 652 ILE A N 1
ATOM 5120 C CA . ILE A 1 652 ? -15.284 -6.716 -30.135 1.00 63.72 652 ILE A CA 1
ATOM 5121 C C . ILE A 1 652 ? -16.751 -6.307 -30.010 1.00 63.72 652 ILE A C 1
ATOM 5123 O O . ILE A 1 652 ? -17.125 -5.575 -29.098 1.00 63.72 652 ILE A O 1
ATOM 5127 N N . ASN A 1 653 ? -17.601 -6.797 -30.918 1.00 56.75 653 ASN A N 1
ATOM 5128 C CA . ASN A 1 653 ? -19.038 -6.508 -30.888 1.00 56.75 653 ASN A CA 1
ATOM 5129 C C . ASN A 1 653 ? -19.636 -6.843 -29.492 1.00 56.75 653 ASN A C 1
ATOM 5131 O O . ASN A 1 653 ? -19.349 -7.930 -28.980 1.00 56.75 653 ASN A O 1
ATOM 5135 N N . PRO A 1 654 ? -20.490 -5.987 -28.890 1.00 53.25 654 PRO A N 1
ATOM 5136 C CA . PRO A 1 654 ? -21.057 -6.207 -27.550 1.00 53.25 654 PRO A CA 1
ATOM 5137 C C . PRO A 1 654 ? -21.789 -7.542 -27.327 1.00 53.25 654 PRO A C 1
ATOM 5139 O O . PRO A 1 654 ? -21.946 -7.964 -26.183 1.00 53.25 654 PRO A O 1
ATOM 5142 N N . ILE A 1 655 ? -22.233 -8.226 -28.388 1.00 52.78 655 ILE A N 1
ATOM 5143 C CA . ILE A 1 655 ? -22.809 -9.582 -28.327 1.00 52.78 655 ILE A CA 1
ATOM 5144 C C . ILE A 1 655 ? -21.723 -10.625 -28.002 1.00 52.78 655 ILE A C 1
ATOM 5146 O O . ILE A 1 655 ? -21.962 -11.589 -27.276 1.00 52.78 655 ILE A O 1
ATOM 5150 N N . HIS A 1 656 ? -20.503 -10.428 -28.502 1.00 50.88 656 HIS A N 1
ATOM 5151 C CA . HIS A 1 656 ? -19.362 -11.305 -28.245 1.00 50.88 656 HIS A CA 1
ATOM 5152 C C . HIS A 1 656 ? -18.577 -10.913 -26.981 1.00 50.88 656 HIS A C 1
ATOM 5154 O O . HIS A 1 656 ? -17.950 -11.784 -26.383 1.00 50.88 656 HIS A O 1
ATOM 5160 N N . ASN A 1 657 ? -18.659 -9.661 -26.512 1.00 51.12 657 ASN A N 1
ATOM 5161 C CA . ASN A 1 657 ? -17.906 -9.181 -25.341 1.00 51.12 657 ASN A CA 1
ATOM 5162 C C . ASN A 1 657 ? -18.563 -9.460 -23.964 1.00 51.12 657 ASN A C 1
ATOM 5164 O O . ASN A 1 657 ? -18.187 -8.851 -22.967 1.00 51.12 657 ASN A O 1
ATOM 5168 N N . LYS A 1 658 ? -19.563 -10.354 -23.883 1.00 55.31 658 LYS A N 1
ATOM 5169 C CA . LYS A 1 658 ? -20.310 -10.656 -22.643 1.00 55.31 658 LYS A CA 1
ATOM 5170 C C . LYS A 1 658 ? -20.106 -12.093 -22.161 1.00 55.31 658 LYS A C 1
ATOM 5172 O O . LYS A 1 658 ? -20.490 -13.040 -22.848 1.00 55.31 658 LYS A O 1
ATOM 5177 N N . LYS A 1 659 ? -19.571 -12.245 -20.945 1.00 45.56 659 LYS A N 1
ATOM 5178 C CA . LYS A 1 659 ? -19.514 -13.518 -20.213 1.00 45.56 659 LYS A CA 1
ATOM 5179 C C . LYS A 1 659 ? -20.870 -13.804 -19.562 1.00 45.56 659 LYS A C 1
ATOM 5181 O O . LYS A 1 659 ? -21.193 -13.249 -18.515 1.00 45.56 659 LYS A O 1
ATOM 5186 N N . GLY A 1 660 ? -21.658 -14.659 -20.211 1.00 41.91 660 GLY A N 1
ATOM 5187 C CA . GLY A 1 660 ? -23.046 -14.939 -19.841 1.00 41.91 660 GLY A CA 1
ATOM 5188 C C . GLY A 1 660 ? -24.045 -13.976 -20.496 1.00 41.91 660 GLY A C 1
ATOM 5189 O O . GLY A 1 660 ? -23.796 -12.780 -20.644 1.00 41.91 660 GLY A O 1
ATOM 5190 N N . ILE A 1 661 ? -25.189 -14.519 -20.913 1.00 34.97 661 ILE A N 1
ATOM 5191 C CA . ILE A 1 661 ? -26.290 -13.767 -21.527 1.00 34.97 661 ILE A CA 1
ATOM 5192 C C . ILE A 1 661 ? -27.261 -13.332 -20.428 1.00 34.97 661 ILE A C 1
ATOM 5194 O O . ILE A 1 661 ? -27.730 -14.190 -19.688 1.00 34.97 661 ILE A O 1
ATOM 5198 N N . LEU A 1 662 ? -27.608 -12.039 -20.373 1.00 32.50 662 LEU A N 1
ATOM 5199 C CA . LEU A 1 662 ? -28.962 -11.529 -20.088 1.00 32.50 662 LEU A CA 1
ATOM 5200 C C . LEU A 1 662 ? -29.029 -9.994 -20.261 1.00 32.50 662 LEU A C 1
ATOM 5202 O O . LEU A 1 662 ? -28.023 -9.333 -20.530 1.00 32.50 662 LEU A O 1
ATOM 5206 N N . ASN A 1 663 ? -30.243 -9.442 -20.199 1.00 35.28 663 ASN A N 1
ATOM 5207 C CA . ASN A 1 663 ? -30.563 -8.106 -20.707 1.00 35.28 663 ASN A CA 1
ATOM 5208 C C . ASN A 1 663 ? -30.126 -6.937 -19.803 1.00 35.28 663 ASN A C 1
ATOM 5210 O O . ASN A 1 663 ? -30.277 -6.970 -18.583 1.00 35.28 663 ASN A O 1
ATOM 5214 N N . ARG A 1 664 ? -29.741 -5.833 -20.453 1.00 32.41 664 ARG A N 1
ATOM 5215 C CA . ARG A 1 664 ? -29.965 -4.455 -19.988 1.00 32.41 664 ARG A CA 1
ATOM 5216 C C . ARG A 1 664 ? -30.565 -3.656 -21.144 1.00 32.41 664 ARG A C 1
ATOM 5218 O O . ARG A 1 664 ? -30.201 -3.893 -22.292 1.00 32.41 664 ARG A O 1
ATOM 5225 N N . SER A 1 665 ? -31.473 -2.738 -20.835 1.00 31.95 665 SER A N 1
ATOM 5226 C CA . SER A 1 665 ? -32.001 -1.742 -21.772 1.00 31.95 665 SER A CA 1
ATOM 5227 C C . SER A 1 665 ? -30.989 -0.612 -21.976 1.00 31.95 665 SER A C 1
ATOM 5229 O O . SER A 1 665 ? -30.441 -0.113 -20.994 1.00 31.95 665 SER A O 1
ATOM 5231 N N . ASN A 1 666 ? -30.763 -0.201 -23.224 1.00 34.19 666 ASN A N 1
ATOM 5232 C CA . ASN A 1 666 ? -29.796 0.844 -23.568 1.00 34.19 666 ASN A CA 1
ATOM 5233 C C . ASN A 1 666 ? -30.234 2.230 -23.058 1.00 34.19 666 ASN A C 1
ATOM 5235 O O . ASN A 1 666 ? -31.386 2.606 -23.261 1.00 34.19 666 ASN A O 1
ATOM 5239 N N . ASN A 1 667 ? -29.299 2.978 -22.459 1.00 41.56 667 ASN A N 1
ATOM 5240 C CA . ASN A 1 667 ? -29.190 4.448 -22.490 1.00 41.56 667 ASN A CA 1
ATOM 5241 C C . ASN A 1 667 ? -27.900 4.865 -21.747 1.00 41.56 667 ASN A C 1
ATOM 5243 O O . ASN A 1 667 ? -27.941 5.406 -20.646 1.00 41.56 667 ASN A O 1
ATOM 5247 N N . GLU A 1 668 ? -26.752 4.550 -22.348 1.00 34.88 668 GLU A N 1
ATOM 5248 C CA . GLU A 1 668 ? -25.395 4.910 -21.898 1.00 34.88 668 GLU A CA 1
ATOM 5249 C C . GLU A 1 668 ? -24.652 5.507 -23.120 1.00 34.88 668 GLU A C 1
ATOM 5251 O O . GLU A 1 668 ? -25.079 5.300 -24.264 1.00 34.88 668 GLU A O 1
ATOM 5256 N N . THR A 1 669 ? -23.630 6.337 -22.906 1.00 42.97 669 THR A N 1
ATOM 5257 C CA . THR A 1 669 ? -23.132 7.290 -23.924 1.00 42.97 669 THR A CA 1
ATOM 5258 C C . THR A 1 669 ? -22.023 6.737 -24.835 1.00 42.97 669 THR A C 1
ATOM 5260 O O . THR A 1 669 ? -21.516 5.628 -24.659 1.00 42.97 669 THR A O 1
ATOM 5263 N N . THR A 1 670 ? -21.654 7.495 -25.877 1.00 43.09 670 THR A N 1
ATOM 5264 C CA . THR A 1 670 ? -20.810 7.021 -26.994 1.00 43.09 670 THR A CA 1
ATOM 5265 C C . THR A 1 670 ? -19.379 6.625 -26.627 1.00 43.09 670 THR A C 1
ATOM 5267 O O . THR A 1 670 ? -18.752 5.909 -27.408 1.00 43.09 670 THR A O 1
ATOM 5270 N N . GLU A 1 671 ? -18.861 7.049 -25.472 1.00 38.41 671 GLU A N 1
ATOM 5271 C CA . GLU A 1 671 ? -17.512 6.684 -25.009 1.00 38.41 671 GLU A CA 1
ATOM 5272 C C . GLU A 1 671 ? -17.531 5.494 -24.038 1.00 38.41 671 GLU A C 1
ATOM 5274 O O . GLU A 1 671 ? -16.744 4.564 -24.213 1.00 38.41 671 GLU A O 1
ATOM 5279 N N . GLU A 1 672 ? -18.517 5.416 -23.134 1.00 37.44 672 GLU A N 1
ATOM 5280 C CA . GLU A 1 672 ? -18.791 4.218 -22.312 1.00 37.44 672 GLU A CA 1
ATOM 5281 C C . GLU A 1 672 ? -18.989 2.965 -23.190 1.00 37.44 672 GLU A C 1
ATOM 5283 O O . GLU A 1 672 ? -18.582 1.854 -22.836 1.00 37.44 672 GLU A O 1
ATOM 5288 N N . SER A 1 673 ? -19.536 3.151 -24.398 1.00 45.66 673 SER A N 1
ATOM 5289 C CA . SER A 1 673 ? -19.656 2.101 -25.410 1.00 45.66 673 SER A CA 1
ATOM 5290 C C . SER A 1 673 ? -18.326 1.431 -25.786 1.00 45.66 673 SER A C 1
ATOM 5292 O O . SER A 1 673 ? -18.361 0.257 -26.152 1.00 45.66 673 SER A O 1
ATOM 5294 N N . TRP A 1 674 ? -17.180 2.125 -25.749 1.00 40.31 674 TRP A N 1
ATOM 5295 C CA . TRP A 1 674 ? -15.905 1.598 -26.266 1.00 40.31 674 TRP A CA 1
ATOM 5296 C C . TRP A 1 674 ? -15.184 0.670 -25.287 1.00 40.31 674 TRP A C 1
ATOM 5298 O O . TRP A 1 674 ? -14.614 -0.337 -25.715 1.00 40.31 674 TRP A O 1
ATOM 5308 N N . GLU A 1 675 ? -15.242 0.929 -23.979 1.00 43.44 675 GLU A N 1
ATOM 5309 C CA . GLU A 1 675 ? -14.715 -0.017 -22.983 1.00 43.44 675 GLU A CA 1
ATOM 5310 C C . GLU A 1 675 ? -15.529 -1.316 -22.974 1.00 43.44 675 GLU A C 1
ATOM 5312 O O . GLU A 1 675 ? -14.972 -2.416 -22.973 1.00 43.44 675 GLU A O 1
ATOM 5317 N N . VAL A 1 676 ? -16.857 -1.194 -23.079 1.00 48.38 676 VAL A N 1
ATOM 5318 C CA . VAL A 1 676 ? -17.799 -2.323 -23.141 1.00 48.38 676 VAL A CA 1
ATOM 5319 C C . VAL A 1 676 ? -17.701 -3.094 -24.473 1.00 48.38 676 VAL A C 1
ATOM 5321 O O . VAL A 1 676 ? -18.157 -4.239 -24.556 1.00 48.38 676 VAL A O 1
ATOM 5324 N N . SER A 1 677 ? -17.049 -2.540 -25.503 1.00 56.50 677 SER A N 1
ATOM 5325 C CA . SER A 1 677 ? -16.871 -3.163 -26.826 1.00 56.50 677 SER A CA 1
ATOM 5326 C C . SER A 1 677 ? -15.412 -3.286 -27.295 1.00 56.50 677 SER A C 1
ATOM 5328 O O . SER A 1 677 ? -15.154 -3.301 -28.500 1.00 56.50 677 SER A O 1
ATOM 5330 N N . SER A 1 678 ? -14.437 -3.378 -26.387 1.00 62.38 678 SER A N 1
ATOM 5331 C CA . SER A 1 678 ? -13.027 -3.608 -26.742 1.00 62.38 678 SER A CA 1
ATOM 5332 C C . SER A 1 678 ? -12.328 -4.591 -25.803 1.00 62.38 678 SER A C 1
ATOM 5334 O O . SER A 1 678 ? -12.757 -4.820 -24.673 1.00 62.38 678 SER A O 1
ATOM 5336 N N . CYS A 1 679 ? -11.243 -5.192 -26.287 1.00 71.00 679 CYS A N 1
ATOM 5337 C CA . CYS A 1 679 ? -10.468 -6.210 -25.586 1.00 71.00 679 CYS A CA 1
ATOM 5338 C C . CYS A 1 679 ? -8.970 -6.012 -25.868 1.00 71.00 679 CYS A C 1
ATOM 5340 O O . CYS A 1 679 ? -8.603 -5.679 -26.994 1.00 71.00 679 CYS A O 1
ATOM 5342 N N . ALA A 1 680 ? -8.111 -6.179 -24.858 1.00 80.88 680 ALA A N 1
ATOM 5343 C CA . ALA A 1 680 ? -6.667 -5.973 -24.998 1.00 80.88 680 ALA A CA 1
ATOM 5344 C C . ALA A 1 680 ? -6.045 -7.036 -25.917 1.00 80.88 680 ALA A C 1
ATOM 5346 O O . ALA A 1 680 ? -6.376 -8.218 -25.799 1.00 80.88 680 ALA A O 1
ATOM 5347 N N . MET A 1 681 ? -5.144 -6.641 -26.813 1.00 82.62 681 MET A N 1
ATOM 5348 C CA . MET A 1 681 ? -4.621 -7.518 -27.865 1.00 82.62 681 MET A CA 1
ATOM 5349 C C . MET A 1 681 ? -3.803 -8.690 -27.297 1.00 82.62 681 MET A C 1
ATOM 5351 O O . MET A 1 681 ? -4.003 -9.829 -27.714 1.00 82.62 681 MET A O 1
ATOM 5355 N N . GLU A 1 682 ? -2.996 -8.446 -26.260 1.00 83.56 682 GLU A N 1
ATOM 5356 C CA . GLU A 1 682 ? -2.247 -9.473 -25.507 1.00 83.56 682 GLU A CA 1
ATOM 5357 C C . GLU A 1 682 ? -3.142 -10.535 -24.848 1.00 83.56 682 GLU A C 1
ATOM 5359 O O . GLU A 1 682 ? -2.733 -11.668 -24.599 1.00 83.56 682 GLU A O 1
ATOM 5364 N N . SER A 1 683 ? -4.396 -10.181 -24.547 1.00 85.75 683 SER A N 1
ATOM 5365 C CA . SER A 1 683 ? -5.363 -11.100 -23.936 1.00 85.75 683 SER A CA 1
ATOM 5366 C C . SER A 1 683 ? -5.899 -12.141 -24.934 1.00 85.75 683 SER A C 1
ATOM 5368 O O . SER A 1 683 ? -6.575 -13.095 -24.524 1.00 85.75 683 SER A O 1
ATOM 5370 N N . LEU A 1 684 ? -5.606 -11.929 -26.226 1.00 85.56 684 LEU A N 1
ATOM 5371 C CA . LEU A 1 684 ? -6.083 -12.665 -27.397 1.00 85.56 684 LEU A CA 1
ATOM 5372 C C . LEU A 1 684 ? -4.930 -13.358 -28.128 1.00 85.56 684 LEU A C 1
ATOM 5374 O O . LEU A 1 684 ? -5.021 -14.553 -28.405 1.00 85.56 684 LEU A O 1
ATOM 5378 N N . TYR A 1 685 ? -3.848 -12.628 -28.407 1.00 89.69 685 TYR A N 1
ATOM 5379 C CA . TYR A 1 685 ? -2.685 -13.090 -29.161 1.00 89.69 685 TYR A CA 1
ATOM 5380 C C . TYR A 1 685 ? -1.388 -12.973 -28.357 1.00 89.69 685 TYR A C 1
ATOM 5382 O O . TYR A 1 685 ? -1.221 -12.092 -27.519 1.00 89.69 685 TYR A O 1
ATOM 5390 N N . ASP A 1 686 ? -0.456 -13.870 -28.650 1.00 91.00 686 ASP A N 1
ATOM 5391 C CA . ASP A 1 686 ? 0.891 -13.905 -28.099 1.00 91.00 686 ASP A CA 1
ATOM 5392 C C . ASP A 1 686 ? 1.816 -13.042 -28.971 1.00 91.00 686 ASP A C 1
ATOM 5394 O O . ASP A 1 686 ? 2.290 -13.475 -30.023 1.00 91.00 686 ASP A O 1
ATOM 5398 N N . ILE A 1 687 ? 1.997 -11.780 -28.573 1.00 87.69 687 ILE A N 1
ATOM 5399 C CA . ILE A 1 687 ? 2.721 -10.770 -29.363 1.00 87.69 687 ILE A CA 1
ATOM 5400 C C . ILE A 1 687 ? 4.200 -11.149 -29.544 1.00 87.69 687 ILE A C 1
ATOM 5402 O O . ILE A 1 687 ? 4.763 -10.922 -30.618 1.00 87.69 687 ILE A O 1
ATOM 5406 N N . ASP A 1 688 ? 4.800 -11.800 -28.540 1.00 82.94 688 ASP A N 1
ATOM 5407 C CA . ASP A 1 688 ? 6.163 -12.342 -28.601 1.00 82.94 688 ASP A CA 1
ATOM 5408 C C . ASP A 1 688 ? 6.286 -13.384 -29.732 1.00 82.94 688 ASP A C 1
ATOM 5410 O O . ASP A 1 688 ? 7.206 -13.314 -30.550 1.00 82.94 688 ASP A O 1
ATOM 5414 N N . LEU A 1 689 ? 5.314 -14.304 -29.818 1.00 85.69 689 LEU A N 1
ATOM 5415 C CA . LEU A 1 689 ? 5.277 -15.401 -30.795 1.00 85.69 689 LEU A CA 1
ATOM 5416 C C . LEU A 1 689 ? 4.986 -14.914 -32.228 1.00 85.69 689 LEU A C 1
ATOM 5418 O O . LEU A 1 689 ? 5.512 -15.473 -33.189 1.00 85.69 689 LEU A O 1
ATOM 5422 N N . ILE A 1 690 ? 4.200 -13.841 -32.399 1.00 85.00 690 ILE A N 1
ATOM 5423 C CA . ILE A 1 690 ? 4.061 -13.168 -33.709 1.00 85.00 690 ILE A CA 1
ATOM 5424 C C . ILE A 1 690 ? 5.399 -12.522 -34.108 1.00 85.00 690 ILE A C 1
ATOM 5426 O O . ILE A 1 690 ? 5.808 -12.605 -35.273 1.00 85.00 690 ILE A O 1
ATOM 5430 N N . SER A 1 691 ? 6.097 -11.931 -33.133 1.00 85.38 691 SER A N 1
ATOM 5431 C CA . SER A 1 691 ? 7.354 -11.203 -33.338 1.00 85.38 691 SER A CA 1
ATOM 5432 C C . SER A 1 691 ? 8.531 -12.091 -33.753 1.00 85.38 691 SER A C 1
ATOM 5434 O O . SER A 1 691 ? 9.458 -11.590 -34.386 1.00 85.38 691 SER A O 1
ATOM 5436 N N . GLU A 1 692 ? 8.457 -13.411 -33.531 1.00 82.06 692 GLU A N 1
ATOM 5437 C CA . GLU A 1 692 ? 9.387 -14.394 -34.122 1.00 82.06 692 GLU A CA 1
ATOM 5438 C C . GLU A 1 692 ? 9.415 -14.355 -35.663 1.00 82.06 692 GLU A C 1
ATOM 5440 O O . GLU A 1 692 ? 10.416 -14.740 -36.269 1.00 82.06 692 GLU A O 1
ATOM 5445 N N . LYS A 1 693 ? 8.330 -13.906 -36.315 1.00 81.94 693 LYS A N 1
ATOM 5446 C CA . LYS A 1 693 ? 8.240 -13.813 -37.786 1.00 81.94 693 LYS A CA 1
ATOM 5447 C C . LYS A 1 693 ? 8.196 -12.388 -38.316 1.00 81.94 693 LYS A C 1
ATOM 5449 O O . LYS A 1 693 ? 8.762 -12.117 -39.371 1.00 81.94 693 LYS A O 1
ATOM 5454 N N . ILE A 1 694 ? 7.470 -11.504 -37.637 1.00 85.50 694 ILE A N 1
ATOM 5455 C CA . ILE A 1 694 ? 7.173 -10.144 -38.100 1.00 85.50 694 ILE A CA 1
ATOM 5456 C C . ILE A 1 694 ? 7.275 -9.242 -36.874 1.00 85.50 694 ILE A C 1
ATOM 5458 O O . ILE A 1 694 ? 6.421 -9.387 -36.007 1.00 85.50 694 ILE A O 1
ATOM 5462 N N . PRO A 1 695 ? 8.266 -8.339 -36.758 1.00 86.31 695 PRO A N 1
ATOM 5463 C CA . PRO A 1 695 ? 8.445 -7.547 -35.542 1.00 86.31 695 PRO A CA 1
ATOM 5464 C C . PRO A 1 695 ? 7.182 -6.743 -35.213 1.00 86.31 695 PRO A C 1
ATOM 5466 O O . PRO A 1 695 ? 6.751 -5.931 -36.035 1.00 86.31 695 PRO A O 1
ATOM 5469 N N . VAL A 1 696 ? 6.594 -6.959 -34.033 1.00 87.38 696 VAL A N 1
ATOM 5470 C CA . VAL A 1 696 ? 5.414 -6.223 -33.558 1.00 87.38 696 VAL A CA 1
ATOM 5471 C C . VAL A 1 696 ? 5.762 -5.393 -32.328 1.00 87.38 696 VAL A C 1
ATOM 5473 O O . VAL A 1 696 ? 6.397 -5.885 -31.400 1.00 87.38 696 VAL A O 1
ATOM 5476 N N . ILE A 1 697 ? 5.259 -4.160 -32.283 1.00 85.25 697 ILE A N 1
ATOM 5477 C CA . ILE A 1 697 ? 5.105 -3.393 -31.039 1.00 85.25 697 ILE A CA 1
ATOM 5478 C C . ILE A 1 697 ? 3.648 -2.944 -30.879 1.00 85.25 697 ILE A C 1
ATOM 5480 O O . ILE A 1 697 ? 2.920 -2.824 -31.869 1.00 85.25 697 ILE A O 1
ATOM 5484 N N . LEU A 1 698 ? 3.216 -2.708 -29.639 1.00 83.06 698 LEU A N 1
ATOM 5485 C CA . LEU A 1 698 ? 1.879 -2.188 -29.338 1.00 83.06 698 LEU A CA 1
ATOM 5486 C C . LEU A 1 698 ? 1.858 -0.653 -29.319 1.00 83.06 698 LEU A C 1
ATOM 5488 O O . LEU A 1 698 ? 2.867 -0.019 -29.000 1.00 83.06 698 LEU A O 1
ATOM 5492 N N . ASP A 1 699 ? 0.710 -0.054 -29.636 1.00 72.44 699 ASP A N 1
ATOM 5493 C CA . ASP A 1 699 ? 0.539 1.407 -29.691 1.00 72.44 699 ASP A CA 1
ATOM 5494 C C . ASP A 1 699 ? 0.334 2.114 -28.335 1.00 72.44 699 ASP A C 1
ATOM 5496 O O . ASP A 1 699 ? 0.168 3.332 -28.298 1.00 72.44 699 ASP A O 1
ATOM 5500 N N . ASP A 1 700 ? 0.437 1.371 -27.233 1.00 72.88 700 ASP A N 1
ATOM 5501 C CA . ASP A 1 700 ? 0.612 1.842 -25.851 1.00 72.88 700 ASP A CA 1
ATOM 5502 C C . ASP A 1 700 ? 2.020 1.542 -25.289 1.00 72.88 700 ASP A C 1
ATOM 5504 O O . ASP A 1 700 ? 2.312 1.822 -24.126 1.00 72.88 700 ASP A O 1
ATOM 5508 N N . SER A 1 701 ? 2.920 0.964 -26.096 1.00 70.25 701 SER A N 1
ATOM 5509 C CA . SER A 1 701 ? 4.260 0.595 -25.635 1.00 70.25 701 SER A CA 1
ATOM 5510 C C . SER A 1 701 ? 5.186 1.805 -25.482 1.00 70.25 701 SER A C 1
ATOM 5512 O O . SER A 1 701 ? 5.203 2.717 -26.310 1.00 70.25 701 SER A O 1
ATOM 5514 N N . GLU A 1 702 ? 6.050 1.768 -24.466 1.00 64.06 702 GLU A N 1
ATOM 5515 C CA . GLU A 1 702 ? 7.135 2.739 -24.255 1.00 64.06 702 GLU A CA 1
ATOM 5516 C C . GLU A 1 702 ? 7.980 2.943 -25.529 1.00 64.06 702 GLU A C 1
ATOM 5518 O O . GLU A 1 702 ? 8.289 4.070 -25.908 1.00 64.06 702 GLU A O 1
ATOM 5523 N N . THR A 1 703 ? 8.270 1.859 -26.259 1.00 64.38 703 THR A N 1
ATOM 5524 C CA . THR A 1 703 ? 8.963 1.903 -27.555 1.00 64.38 703 THR A CA 1
ATOM 5525 C C . THR A 1 703 ? 8.210 2.755 -28.580 1.00 64.38 703 THR A C 1
ATOM 5527 O O . THR A 1 703 ? 8.829 3.572 -29.259 1.00 64.38 703 THR A O 1
ATOM 5530 N N . TRP A 1 704 ? 6.884 2.635 -28.672 1.00 69.56 704 TRP A N 1
ATOM 5531 C CA . TRP A 1 704 ? 6.076 3.469 -29.563 1.00 69.56 704 TRP A CA 1
ATOM 5532 C C . TRP A 1 704 ? 5.994 4.929 -29.099 1.00 69.56 704 TRP A C 1
ATOM 5534 O O . TRP A 1 704 ? 6.092 5.835 -29.926 1.00 69.56 704 TRP A O 1
ATOM 5544 N N . HIS A 1 705 ? 5.918 5.190 -27.791 1.00 60.81 705 HIS A N 1
ATOM 5545 C CA . HIS A 1 705 ? 5.996 6.552 -27.247 1.00 60.81 705 HIS A CA 1
ATOM 5546 C C . HIS A 1 705 ? 7.352 7.226 -27.537 1.00 60.81 705 HIS A C 1
ATOM 5548 O O . HIS A 1 705 ? 7.389 8.407 -27.899 1.00 60.81 705 HIS A O 1
ATOM 5554 N N . ILE A 1 706 ? 8.462 6.483 -27.467 1.00 58.94 706 ILE A N 1
ATOM 5555 C CA . ILE A 1 706 ? 9.801 6.947 -27.871 1.00 58.94 706 ILE A CA 1
ATOM 5556 C C . ILE A 1 706 ? 9.854 7.208 -29.383 1.00 58.94 706 ILE A C 1
ATOM 5558 O O . ILE A 1 706 ? 10.361 8.250 -29.806 1.00 58.94 706 ILE A O 1
ATOM 5562 N N . VAL A 1 707 ? 9.295 6.313 -30.206 1.00 62.03 707 VAL A N 1
ATOM 5563 C CA . VAL A 1 707 ? 9.214 6.498 -31.666 1.00 62.03 707 VAL A CA 1
ATOM 5564 C C . VAL A 1 707 ? 8.427 7.762 -32.007 1.00 62.03 707 VAL A C 1
ATOM 5566 O O . VAL A 1 707 ? 8.960 8.607 -32.720 1.00 62.03 707 VAL A O 1
ATOM 5569 N N . LEU A 1 708 ? 7.229 7.956 -31.442 1.00 59.09 708 LEU A N 1
ATOM 5570 C CA . LEU A 1 708 ? 6.400 9.143 -31.677 1.00 59.09 708 LEU A CA 1
ATOM 5571 C C . LEU A 1 708 ? 7.095 10.440 -31.239 1.00 59.09 708 LEU A C 1
ATOM 5573 O O . LEU A 1 708 ? 7.217 11.370 -32.039 1.00 59.09 708 LEU A O 1
ATOM 5577 N N . SER A 1 709 ? 7.586 10.504 -29.999 1.00 51.50 709 SER A N 1
ATOM 5578 C CA . SER A 1 709 ? 8.249 11.704 -29.457 1.00 51.50 709 SER A CA 1
ATOM 5579 C C . SER A 1 709 ? 9.555 12.053 -30.183 1.00 51.50 709 SER A C 1
ATOM 5581 O O . SER A 1 709 ? 9.923 13.228 -30.276 1.00 51.50 709 SER A O 1
ATOM 5583 N N . THR A 1 710 ? 10.230 11.062 -30.772 1.00 52.38 710 THR A N 1
ATOM 5584 C CA . THR A 1 710 ? 11.408 11.282 -31.621 1.00 52.38 710 THR A CA 1
ATOM 5585 C C . THR A 1 710 ? 11.013 11.693 -33.044 1.00 52.38 710 THR A C 1
ATOM 5587 O O . THR A 1 710 ? 11.577 12.651 -33.577 1.00 52.38 710 THR A O 1
ATOM 5590 N N . SER A 1 711 ? 10.019 11.037 -33.659 1.00 50.00 711 SER A N 1
ATOM 5591 C CA . SER A 1 711 ? 9.599 11.300 -35.044 1.00 50.00 711 SER A CA 1
ATOM 5592 C C . SER A 1 711 ? 8.841 12.617 -35.220 1.00 50.00 711 SER A C 1
ATOM 5594 O O . SER A 1 711 ? 8.923 13.222 -36.286 1.00 50.00 711 SER A O 1
ATOM 5596 N N . MET A 1 712 ? 8.166 13.123 -34.179 1.00 39.69 712 MET A N 1
ATOM 5597 C CA . MET A 1 712 ? 7.491 14.435 -34.201 1.00 39.69 712 MET A CA 1
ATOM 5598 C C . MET A 1 712 ? 8.443 15.628 -34.420 1.00 39.69 712 MET A C 1
ATOM 5600 O O . MET A 1 712 ? 7.984 16.745 -34.650 1.00 39.69 712 MET A O 1
ATOM 5604 N N . LYS A 1 713 ? 9.766 15.412 -34.429 1.00 41.22 713 LYS A N 1
ATOM 5605 C CA . LYS A 1 713 ? 10.756 16.417 -34.859 1.00 41.22 713 LYS A CA 1
ATOM 5606 C C . LYS A 1 713 ? 10.783 16.636 -36.385 1.00 41.22 713 LYS A C 1
ATOM 5608 O O . LYS A 1 713 ? 11.418 17.583 -36.845 1.00 41.22 713 LYS A O 1
ATOM 5613 N N . LEU A 1 714 ? 10.078 15.815 -37.173 1.00 40.59 714 LEU A N 1
ATOM 5614 C CA . LEU A 1 714 ? 9.931 15.952 -38.629 1.00 40.59 714 LEU A CA 1
ATOM 5615 C C . LEU A 1 714 ? 8.574 16.590 -38.995 1.00 40.59 714 LEU A C 1
ATOM 5617 O O . LEU A 1 714 ? 7.541 15.923 -39.030 1.00 40.59 714 LEU A O 1
ATOM 5621 N N . LYS A 1 715 ? 8.589 17.900 -39.282 1.00 36.59 715 LYS A N 1
ATOM 5622 C CA . LYS A 1 715 ? 7.405 18.712 -39.638 1.00 36.59 715 LYS A CA 1
ATOM 5623 C C . LYS A 1 715 ? 6.629 18.160 -40.843 1.00 36.59 715 LYS A C 1
ATOM 5625 O O . LYS A 1 715 ? 7.252 17.860 -41.856 1.00 36.59 715 LYS A O 1
ATOM 5630 N N . GLU A 1 716 ? 5.293 18.151 -40.747 1.00 37.22 716 GLU A N 1
ATOM 5631 C CA . GLU A 1 716 ? 4.248 18.027 -41.804 1.00 37.22 716 GLU A CA 1
ATOM 5632 C C . GLU A 1 716 ? 4.328 16.889 -42.845 1.00 37.22 716 GLU A C 1
ATOM 5634 O O . GLU A 1 716 ? 3.331 16.588 -43.493 1.00 37.22 716 GLU A O 1
ATOM 5639 N N . ARG A 1 717 ? 5.462 16.203 -42.989 1.00 46.12 717 ARG A N 1
ATOM 5640 C CA . ARG A 1 717 ? 5.689 15.080 -43.908 1.00 46.12 717 ARG A CA 1
ATOM 5641 C C . ARG A 1 717 ? 6.105 13.807 -43.166 1.00 46.12 717 ARG A C 1
ATOM 5643 O O . ARG A 1 717 ? 6.719 12.935 -43.758 1.00 46.12 717 ARG A O 1
ATOM 5650 N N . GLY A 1 718 ? 5.823 13.704 -41.864 1.00 55.69 718 GLY A N 1
ATOM 5651 C CA . GLY A 1 718 ? 6.280 12.589 -41.021 1.00 55.69 718 GLY A CA 1
ATOM 5652 C C . GLY A 1 718 ? 5.558 11.251 -41.250 1.00 55.69 718 GLY A C 1
ATOM 5653 O O . GLY A 1 718 ? 6.078 10.205 -40.863 1.00 55.69 718 GLY A O 1
ATOM 5654 N N . SER A 1 719 ? 4.379 11.254 -41.883 1.00 61.16 719 SER A N 1
ATOM 5655 C CA . SER A 1 719 ? 3.607 10.034 -42.158 1.00 61.16 719 SER A CA 1
ATOM 5656 C C . SER A 1 719 ? 2.836 10.102 -43.478 1.00 61.16 719 SER A C 1
ATOM 5658 O O . SER A 1 719 ? 2.582 11.192 -43.988 1.00 61.16 719 SER A O 1
ATOM 5660 N N . ALA A 1 720 ? 2.461 8.942 -44.023 1.00 65.06 720 ALA A N 1
ATOM 5661 C CA . ALA A 1 720 ? 1.646 8.829 -45.232 1.00 65.06 720 ALA A CA 1
ATOM 5662 C C . ALA A 1 720 ? 0.650 7.660 -45.151 1.00 65.06 720 ALA A C 1
ATOM 5664 O O . ALA A 1 720 ? 0.994 6.566 -44.699 1.00 65.06 720 ALA A O 1
ATOM 5665 N N . HIS A 1 721 ? -0.572 7.870 -45.644 1.00 64.44 721 HIS A N 1
ATOM 5666 C CA . HIS A 1 721 ? -1.535 6.792 -45.882 1.00 64.44 721 HIS A CA 1
ATOM 5667 C C . HIS A 1 721 ? -1.197 6.060 -47.184 1.00 64.44 721 HIS A C 1
ATOM 5669 O O . HIS A 1 721 ? -1.005 6.700 -48.213 1.00 64.44 721 HIS A O 1
ATOM 5675 N N . VAL A 1 722 ? -1.188 4.725 -47.164 1.00 66.12 722 VAL A N 1
ATOM 5676 C CA . VAL A 1 722 ? -0.809 3.899 -48.334 1.00 66.12 722 VAL A CA 1
ATOM 5677 C C . VAL A 1 722 ? -1.979 3.563 -49.277 1.00 66.12 722 VAL A C 1
ATOM 5679 O O . VAL A 1 722 ? -1.955 2.566 -49.993 1.00 66.12 722 VAL A O 1
ATOM 5682 N N . TYR A 1 723 ? -3.037 4.376 -49.252 1.00 62.62 723 TYR A N 1
ATOM 5683 C CA . TYR A 1 723 ? -4.258 4.164 -50.034 1.00 62.62 723 TYR A CA 1
ATOM 5684 C C . TYR A 1 723 ? -4.037 4.477 -51.521 1.00 62.62 723 TYR A C 1
ATOM 5686 O O . TYR A 1 723 ? -3.512 5.540 -51.847 1.00 62.62 723 TYR A O 1
ATOM 5694 N N . GLY A 1 724 ? -4.440 3.570 -52.417 1.00 58.50 724 GLY A N 1
ATOM 5695 C CA . GLY A 1 724 ? -4.266 3.725 -53.865 1.00 58.50 724 GLY A CA 1
ATOM 5696 C C . GLY A 1 724 ? -2.849 3.458 -54.391 1.00 58.50 724 GLY A C 1
ATOM 5697 O O . GLY A 1 724 ? -2.658 3.506 -55.600 1.00 58.50 724 GLY A O 1
ATOM 5698 N N . ALA A 1 725 ? -1.878 3.154 -53.519 1.00 65.06 725 ALA A N 1
ATOM 5699 C CA . ALA A 1 725 ? -0.519 2.761 -53.898 1.00 65.06 725 ALA A CA 1
ATOM 5700 C C . ALA A 1 725 ? -0.325 1.243 -53.742 1.00 65.06 725 ALA A C 1
ATOM 5702 O O . ALA A 1 725 ? -0.722 0.655 -52.727 1.00 65.06 725 ALA A O 1
ATOM 5703 N N . ASN A 1 726 ? 0.288 0.587 -54.723 1.00 68.00 726 ASN A N 1
ATOM 5704 C CA . ASN A 1 726 ? 0.485 -0.863 -54.730 1.00 68.00 726 ASN A CA 1
ATOM 5705 C C . ASN A 1 726 ? 1.719 -1.300 -53.899 1.00 68.00 726 ASN A C 1
ATOM 5707 O O . ASN A 1 726 ? 2.529 -0.480 -53.468 1.00 68.00 726 ASN A O 1
ATOM 5711 N N . ARG A 1 727 ? 1.864 -2.609 -53.631 1.00 68.69 727 ARG A N 1
ATOM 5712 C CA . ARG A 1 727 ? 2.957 -3.143 -52.786 1.00 68.69 727 ARG A CA 1
ATOM 5713 C C . ARG A 1 727 ? 4.364 -2.825 -53.323 1.00 68.69 727 ARG A C 1
ATOM 5715 O O . ARG A 1 727 ? 5.250 -2.562 -52.516 1.00 68.69 727 ARG A O 1
ATOM 5722 N N . HIS A 1 728 ? 4.562 -2.813 -54.642 1.00 68.56 728 HIS A N 1
ATOM 5723 C CA . HIS A 1 728 ? 5.845 -2.478 -55.271 1.00 68.56 728 HIS A CA 1
ATOM 5724 C C . HIS A 1 728 ? 6.156 -0.985 -55.156 1.00 68.56 728 HIS A C 1
ATOM 5726 O O . HIS A 1 728 ? 7.225 -0.623 -54.676 1.00 68.56 728 HIS A O 1
ATOM 5732 N N . GLU A 1 729 ? 5.193 -0.113 -55.468 1.00 70.12 729 GLU A N 1
ATOM 5733 C CA . GLU A 1 729 ? 5.341 1.348 -55.333 1.00 70.12 729 GLU A CA 1
ATOM 5734 C C . GLU A 1 729 ? 5.756 1.772 -53.913 1.00 70.12 729 GLU A C 1
ATOM 5736 O O . GLU A 1 729 ? 6.588 2.661 -53.742 1.00 70.12 729 GLU A O 1
ATOM 5741 N N . LEU A 1 730 ? 5.221 1.108 -52.884 1.00 70.69 730 LEU A N 1
ATOM 5742 C CA . LEU A 1 730 ? 5.540 1.368 -51.473 1.00 70.69 730 LEU A CA 1
ATOM 5743 C C . LEU A 1 730 ? 6.915 0.849 -51.027 1.00 70.69 730 LEU A C 1
ATOM 5745 O O . LEU A 1 730 ? 7.429 1.298 -49.999 1.00 70.69 730 LEU A O 1
ATOM 5749 N N . ASN A 1 731 ? 7.486 -0.101 -51.767 1.00 68.62 731 ASN A N 1
ATOM 5750 C CA . ASN A 1 731 ? 8.783 -0.714 -51.488 1.00 68.62 731 ASN A CA 1
ATOM 5751 C C . ASN A 1 731 ? 9.918 -0.037 -52.276 1.00 68.62 731 ASN A C 1
ATOM 5753 O O . ASN A 1 731 ? 11.000 0.198 -51.743 1.00 68.62 731 ASN A O 1
ATOM 5757 N N . GLU A 1 732 ? 9.654 0.299 -53.539 1.00 67.38 732 GLU A N 1
ATOM 5758 C CA . GLU A 1 732 ? 10.636 0.788 -54.512 1.00 67.38 732 GLU A CA 1
ATOM 5759 C C . GLU A 1 732 ? 10.731 2.327 -54.534 1.00 67.38 732 GLU A C 1
ATOM 5761 O O . GLU A 1 732 ? 11.777 2.877 -54.878 1.00 67.38 732 GLU A O 1
ATOM 5766 N N . SER A 1 733 ? 9.682 3.052 -54.115 1.00 70.31 733 SER A N 1
ATOM 5767 C CA . SER A 1 733 ? 9.703 4.520 -54.083 1.00 70.31 733 SER A CA 1
ATOM 5768 C C . SER A 1 733 ? 10.423 5.086 -52.855 1.00 70.31 733 SER A C 1
ATOM 5770 O O . SER A 1 733 ? 9.992 4.933 -51.706 1.00 70.31 733 SER A O 1
ATOM 5772 N N . SER A 1 734 ? 11.469 5.874 -53.113 1.00 63.56 734 SER A N 1
ATOM 5773 C CA . SER A 1 734 ? 12.193 6.665 -52.107 1.00 63.56 734 SER A CA 1
ATOM 5774 C C . SER A 1 734 ? 11.313 7.681 -51.365 1.00 63.56 734 SER A C 1
ATOM 5776 O O . SER A 1 734 ? 11.666 8.101 -50.266 1.00 63.56 734 SER A O 1
ATOM 5778 N N . HIS A 1 735 ? 10.139 8.035 -51.903 1.00 67.88 735 HIS A N 1
ATOM 5779 C CA . HIS A 1 735 ? 9.166 8.886 -51.213 1.00 67.88 735 HIS A CA 1
ATOM 5780 C C . HIS A 1 735 ? 8.636 8.239 -49.923 1.00 67.88 735 HIS A C 1
ATOM 5782 O O . HIS A 1 735 ? 8.441 8.922 -48.922 1.00 67.88 735 HIS A O 1
ATOM 5788 N N . PHE A 1 736 ? 8.418 6.920 -49.922 1.00 67.75 736 PHE A N 1
ATOM 5789 C CA . PHE A 1 736 ? 7.834 6.199 -48.785 1.00 67.75 736 PHE A CA 1
ATOM 5790 C C . PHE A 1 736 ? 8.883 5.566 -47.863 1.00 67.75 736 PHE A C 1
ATOM 5792 O O . PHE A 1 736 ? 8.557 5.172 -46.738 1.00 67.75 736 PHE A O 1
ATOM 5799 N N . SER A 1 737 ? 10.146 5.480 -48.298 1.00 65.50 737 SER A N 1
ATOM 5800 C CA . SER A 1 737 ? 11.183 4.688 -47.626 1.00 65.50 737 SER A CA 1
ATOM 5801 C C . SER A 1 737 ? 11.453 5.105 -46.180 1.00 65.50 737 SER A C 1
ATOM 5803 O O . SER A 1 737 ? 11.817 4.244 -45.381 1.00 65.50 737 SER A O 1
ATOM 5805 N N . ASN A 1 738 ? 11.267 6.389 -45.854 1.00 64.62 738 ASN A N 1
ATOM 5806 C CA . ASN A 1 738 ? 11.630 6.996 -44.567 1.00 64.62 738 ASN A CA 1
ATOM 5807 C C . ASN A 1 738 ? 10.410 7.531 -43.786 1.00 64.62 738 ASN A C 1
ATOM 5809 O O . ASN A 1 738 ? 10.580 8.217 -42.783 1.00 64.62 738 ASN A O 1
ATOM 5813 N N . LEU A 1 739 ? 9.187 7.247 -44.248 1.00 69.44 739 LEU A N 1
ATOM 5814 C CA . LEU A 1 739 ? 7.948 7.718 -43.621 1.00 69.44 739 LEU A CA 1
ATOM 5815 C C . LEU A 1 739 ? 7.364 6.680 -42.662 1.00 69.44 739 LEU A C 1
ATOM 5817 O O . LEU A 1 739 ? 7.473 5.474 -42.910 1.00 69.44 739 LEU A O 1
ATOM 5821 N N . LEU A 1 740 ? 6.649 7.141 -41.631 1.00 70.75 740 LEU A N 1
ATOM 5822 C CA . LEU A 1 740 ? 5.671 6.305 -40.938 1.00 70.75 740 LEU A CA 1
ATOM 5823 C C . LEU A 1 740 ? 4.512 6.017 -41.901 1.00 70.75 740 LEU A C 1
ATOM 5825 O O . LEU A 1 740 ? 3.792 6.930 -42.305 1.00 70.75 740 LEU A O 1
ATOM 5829 N N . LEU A 1 741 ? 4.321 4.756 -42.278 1.00 76.69 741 LEU A N 1
ATOM 5830 C CA . LEU A 1 741 ? 3.212 4.381 -43.153 1.00 76.69 741 LEU A CA 1
ATOM 5831 C C . LEU A 1 741 ? 1.984 4.013 -42.323 1.00 76.69 741 LEU A C 1
ATOM 5833 O O . LEU A 1 741 ? 2.088 3.239 -41.373 1.00 76.69 741 LEU A O 1
ATOM 5837 N N . ILE A 1 742 ? 0.821 4.541 -42.697 1.00 74.50 742 ILE A N 1
ATOM 5838 C CA . ILE A 1 742 ? -0.479 4.149 -42.146 1.00 74.50 742 ILE A CA 1
ATOM 5839 C C . ILE A 1 742 ? -1.100 3.144 -43.116 1.00 74.50 742 ILE A C 1
ATOM 5841 O O . ILE A 1 742 ? -1.327 3.460 -44.287 1.00 74.50 742 ILE A O 1
ATOM 5845 N N . ASN A 1 743 ? -1.345 1.929 -42.625 1.00 75.94 743 ASN A N 1
ATOM 5846 C CA . ASN A 1 743 ? -1.786 0.778 -43.411 1.00 75.94 743 ASN A CA 1
ATOM 5847 C C . ASN A 1 743 ? -3.121 1.036 -44.144 1.00 75.94 743 ASN A C 1
ATOM 5849 O O . ASN A 1 743 ? -4.024 1.660 -43.588 1.00 75.94 743 ASN A O 1
ATOM 5853 N N . ARG A 1 744 ? -3.301 0.502 -45.363 1.00 69.06 744 ARG A N 1
ATOM 5854 C CA . ARG A 1 744 ? -4.548 0.674 -46.144 1.00 69.06 744 ARG A CA 1
ATOM 5855 C C . ARG A 1 744 ? -5.789 0.163 -45.405 1.00 69.06 744 ARG A C 1
ATOM 5857 O O . ARG A 1 744 ? -6.850 0.776 -45.481 1.00 69.06 744 ARG A O 1
ATOM 5864 N N . THR A 1 745 ? -5.647 -0.911 -44.625 1.00 64.44 745 THR A N 1
ATOM 5865 C CA . THR A 1 745 ? -6.735 -1.506 -43.830 1.00 64.44 745 THR A CA 1
ATOM 5866 C C . THR A 1 745 ? -7.116 -0.694 -42.585 1.00 64.44 745 THR A C 1
ATOM 5868 O O . THR A 1 745 ? -8.112 -1.023 -41.943 1.00 64.44 745 THR A O 1
ATOM 5871 N N . ALA A 1 746 ? -6.387 0.387 -42.274 1.00 59.91 746 ALA A N 1
ATOM 5872 C CA . ALA A 1 746 ? -6.748 1.355 -41.235 1.00 59.91 746 ALA A CA 1
ATOM 5873 C C . ALA A 1 746 ? -7.934 2.256 -41.638 1.00 59.91 746 ALA A C 1
ATOM 5875 O O . ALA A 1 746 ? -8.570 2.861 -40.778 1.00 59.91 746 ALA A O 1
ATOM 5876 N N . SER A 1 747 ? -8.221 2.389 -42.941 1.00 53.75 747 SER A N 1
ATOM 5877 C CA . SER A 1 747 ? -9.280 3.267 -43.451 1.00 53.75 747 SER A CA 1
ATOM 5878 C C . SER A 1 747 ? -10.615 2.522 -43.602 1.00 53.75 747 SER A C 1
ATOM 5880 O O . SER A 1 747 ? -10.686 1.569 -44.385 1.00 53.75 747 SER A O 1
ATOM 5882 N N . PRO A 1 748 ? -11.713 2.988 -42.969 1.00 48.06 748 PRO A N 1
ATOM 5883 C CA . PRO A 1 748 ? -13.050 2.423 -43.177 1.00 48.06 748 PRO A CA 1
ATOM 5884 C C . PRO A 1 748 ? -13.546 2.506 -44.630 1.00 48.06 748 PRO A C 1
ATOM 5886 O O . PRO A 1 748 ? -14.414 1.731 -45.027 1.00 48.06 748 PRO A O 1
ATOM 5889 N N . LEU A 1 749 ? -13.005 3.441 -45.423 1.00 39.72 749 LEU A N 1
ATOM 5890 C CA . LEU A 1 749 ? -13.413 3.702 -46.808 1.00 39.72 749 LEU A CA 1
ATOM 5891 C C . LEU A 1 749 ? -12.609 2.898 -47.845 1.00 39.72 749 LEU A C 1
ATOM 5893 O O . LEU A 1 749 ? -13.091 2.699 -48.953 1.00 39.72 749 LEU A O 1
ATOM 5897 N N . ALA A 1 750 ? -11.424 2.391 -47.489 1.00 46.25 750 ALA A N 1
ATOM 5898 C CA . ALA A 1 750 ? -10.570 1.591 -48.381 1.00 46.25 750 ALA A CA 1
ATOM 5899 C C . ALA A 1 750 ? -10.979 0.104 -48.466 1.00 46.25 750 ALA A C 1
ATOM 5901 O O . ALA A 1 750 ? -10.288 -0.730 -49.058 1.00 46.25 750 ALA A O 1
ATOM 5902 N N . TRP A 1 751 ? -12.073 -0.268 -47.802 1.00 49.94 751 TRP A N 1
ATOM 5903 C CA . TRP A 1 751 ? -12.387 -1.655 -47.497 1.00 49.94 751 TRP A CA 1
ATOM 5904 C C . TRP A 1 751 ? -12.809 -2.464 -48.739 1.00 49.94 751 TRP A C 1
ATOM 5906 O O . TRP A 1 751 ? -13.628 -2.041 -49.550 1.00 49.94 751 TRP A O 1
ATOM 5916 N N . PHE A 1 752 ? -12.303 -3.700 -48.824 1.00 38.56 752 PHE A N 1
ATOM 5917 C CA . PHE A 1 752 ? -12.684 -4.760 -49.777 1.00 38.56 752 PHE A CA 1
ATOM 5918 C C . PHE A 1 752 ? -12.212 -4.694 -51.243 1.00 38.56 752 PHE A C 1
ATOM 5920 O O . PHE A 1 752 ? -12.360 -5.721 -51.912 1.00 38.56 752 PHE A O 1
ATOM 5927 N N . VAL A 1 753 ? -11.630 -3.595 -51.739 1.00 39.78 753 VAL A N 1
ATOM 5928 C CA . VAL A 1 753 ? -11.161 -3.513 -53.144 1.00 39.78 753 VAL A CA 1
ATOM 5929 C C . VAL A 1 753 ? -9.765 -4.126 -53.328 1.00 39.78 753 VAL A C 1
ATOM 5931 O O . VAL A 1 753 ? -9.613 -5.073 -54.091 1.00 39.78 753 VAL A O 1
ATOM 5934 N N . GLU A 1 754 ? -8.754 -3.636 -52.605 1.00 45.53 754 GLU A N 1
ATOM 5935 C CA . GLU A 1 754 ? -7.340 -3.938 -52.908 1.00 45.53 754 GLU A CA 1
ATOM 5936 C C . GLU A 1 754 ? -6.842 -5.284 -52.341 1.00 45.53 754 GLU A C 1
ATOM 5938 O O . GLU A 1 754 ? -6.051 -5.978 -52.969 1.00 45.53 754 GLU A O 1
ATOM 5943 N N . CYS A 1 755 ? -7.329 -5.718 -51.172 1.00 45.56 755 CYS A N 1
ATOM 5944 C CA . CYS A 1 755 ? -6.860 -6.942 -50.492 1.00 45.56 755 CYS A CA 1
ATOM 5945 C C . CYS A 1 755 ? -7.446 -8.246 -51.083 1.00 45.56 755 CYS A C 1
ATOM 5947 O O . CYS A 1 755 ? -7.767 -9.181 -50.335 1.00 45.56 755 CYS A O 1
ATOM 5949 N N . LYS A 1 756 ? -7.730 -8.276 -52.391 1.00 43.25 756 LYS A N 1
ATOM 5950 C CA . LYS A 1 756 ? -8.667 -9.253 -52.961 1.00 43.25 756 LYS A CA 1
ATOM 5951 C C . LYS A 1 756 ? -8.368 -9.775 -54.364 1.00 43.25 756 LYS A C 1
ATOM 5953 O O . LYS A 1 756 ? -9.247 -10.436 -54.923 1.00 43.25 756 LYS A O 1
ATOM 5958 N N . ASP A 1 757 ? -7.146 -9.617 -54.874 1.00 46.34 757 ASP A N 1
ATOM 5959 C CA . ASP A 1 757 ? -6.684 -10.549 -55.905 1.00 46.34 757 ASP A CA 1
ATOM 5960 C C . ASP A 1 757 ? -6.511 -11.939 -55.273 1.00 46.34 757 ASP A C 1
ATOM 5962 O O . ASP A 1 757 ? -5.522 -12.264 -54.622 1.00 46.34 757 ASP A O 1
ATOM 5966 N N . ARG A 1 758 ? -7.575 -12.734 -55.380 1.00 43.06 758 ARG A N 1
ATOM 5967 C CA . ARG A 1 758 ? -7.618 -14.143 -54.975 1.00 43.06 758 ARG A CA 1
ATOM 5968 C C . ARG A 1 758 ? -7.555 -15.074 -56.185 1.00 43.06 758 ARG A C 1
ATOM 5970 O O . ARG A 1 758 ? -7.823 -16.265 -56.032 1.00 43.06 758 ARG A O 1
ATOM 5977 N N . GLY A 1 759 ? -7.262 -14.537 -57.373 1.00 43.28 759 GLY A N 1
ATOM 5978 C CA . GLY A 1 759 ? -6.970 -15.336 -58.557 1.00 43.28 759 GLY A CA 1
ATOM 5979 C C . GLY A 1 759 ? -5.595 -15.978 -58.423 1.00 43.28 759 GLY A C 1
ATOM 5980 O O . GLY A 1 759 ? -5.457 -17.186 -58.622 1.00 43.28 759 GLY A O 1
ATOM 5981 N N . ASN A 1 760 ? -4.605 -15.191 -57.997 1.00 48.06 760 ASN A N 1
ATOM 5982 C CA . ASN A 1 760 ? -3.229 -15.646 -57.866 1.00 48.06 760 ASN A CA 1
ATOM 5983 C C . ASN A 1 760 ? -2.905 -16.127 -56.436 1.00 48.06 760 ASN A C 1
ATOM 5985 O O . ASN A 1 760 ? -2.812 -15.342 -55.495 1.00 48.06 760 ASN A O 1
ATOM 5989 N N . ARG A 1 761 ? -2.741 -17.443 -56.241 1.00 49.31 761 ARG A N 1
ATOM 5990 C CA . ARG A 1 761 ? -2.466 -18.030 -54.908 1.00 49.31 761 ARG A CA 1
ATOM 5991 C C . ARG A 1 761 ? -1.023 -17.844 -54.416 1.00 49.31 761 ARG A C 1
ATOM 5993 O O . ARG A 1 761 ? -0.758 -18.176 -53.263 1.00 49.31 761 ARG A O 1
ATOM 6000 N N . SER A 1 762 ? -0.110 -17.343 -55.248 1.00 45.34 762 SER A N 1
ATOM 6001 C CA . SER A 1 762 ? 1.300 -17.117 -54.889 1.00 45.34 762 SER A CA 1
ATOM 6002 C C . SER A 1 762 ? 1.505 -16.041 -53.822 1.00 45.34 762 SER A C 1
ATOM 6004 O O . SER A 1 762 ? 2.488 -16.093 -53.089 1.00 45.34 762 SER A O 1
ATOM 6006 N N . ASP A 1 763 ? 0.581 -15.087 -53.706 1.00 52.62 763 ASP A N 1
ATOM 6007 C CA . ASP A 1 763 ? 0.843 -13.811 -53.021 1.00 52.62 763 ASP A CA 1
ATOM 6008 C C . ASP A 1 763 ? 0.448 -13.839 -51.524 1.00 52.62 763 ASP A C 1
ATOM 6010 O O . ASP A 1 763 ? 0.503 -12.827 -50.814 1.00 52.62 763 ASP A O 1
ATOM 6014 N N . VAL A 1 764 ? 0.045 -15.022 -51.040 1.00 61.56 764 VAL A N 1
ATOM 6015 C CA . VAL A 1 764 ? -0.354 -15.315 -49.656 1.00 61.56 764 VAL A CA 1
ATOM 6016 C C . VAL A 1 764 ? 0.878 -15.716 -48.845 1.00 61.56 764 VAL A C 1
ATOM 6018 O O . VAL A 1 764 ? 1.300 -16.871 -48.856 1.00 61.56 764 VAL A O 1
ATOM 6021 N N . MET A 1 765 ? 1.451 -14.761 -48.115 1.00 70.56 765 MET A N 1
ATOM 6022 C CA . MET A 1 765 ? 2.708 -14.962 -47.383 1.00 70.56 765 MET A CA 1
ATOM 6023 C C . MET A 1 765 ? 2.510 -15.582 -45.986 1.00 70.56 765 MET A C 1
ATOM 6025 O O . MET A 1 765 ? 3.456 -16.138 -45.428 1.00 70.56 765 MET A O 1
ATOM 6029 N N . LEU A 1 766 ? 1.301 -15.513 -45.407 1.00 78.81 766 LEU A N 1
ATOM 6030 C CA . LEU A 1 766 ? 0.969 -16.123 -44.110 1.00 78.81 766 LEU A CA 1
ATOM 6031 C C . LEU A 1 766 ? -0.203 -17.115 -44.238 1.00 78.81 766 LEU A C 1
ATOM 6033 O O . LEU A 1 766 ? -1.287 -16.721 -44.671 1.00 78.81 766 LEU A O 1
ATOM 6037 N N . PRO A 1 767 ? -0.079 -18.382 -43.800 1.00 78.00 767 PRO A N 1
ATOM 6038 C CA . PRO A 1 767 ? -1.185 -19.337 -43.885 1.00 78.00 767 PRO A CA 1
ATOM 6039 C C . PRO A 1 767 ? -2.356 -18.940 -42.969 1.00 78.00 767 PRO A C 1
ATOM 6041 O O . PRO A 1 767 ? -2.163 -18.325 -41.920 1.00 78.00 767 PRO A O 1
ATOM 6044 N N . TYR A 1 768 ? -3.583 -19.364 -43.299 1.00 73.12 768 TYR A N 1
ATOM 6045 C CA . TYR A 1 768 ? -4.777 -19.118 -42.462 1.00 73.12 768 TYR A CA 1
ATOM 6046 C C . TYR A 1 768 ? -4.725 -19.799 -41.074 1.00 73.12 768 TYR A C 1
ATOM 6048 O O . TYR A 1 768 ? -5.555 -19.522 -40.210 1.00 73.12 768 TYR A O 1
ATOM 6056 N N . SER A 1 769 ? -3.745 -20.679 -40.841 1.00 76.31 769 SER A N 1
ATOM 6057 C CA . SER A 1 769 ? -3.426 -21.273 -39.537 1.00 76.31 769 SER A CA 1
ATOM 6058 C C . SER A 1 769 ? -2.455 -20.440 -38.688 1.00 76.31 769 SER A C 1
ATOM 6060 O O . SER A 1 769 ? -2.245 -20.788 -37.529 1.00 76.31 769 SER A O 1
ATOM 6062 N N . PHE A 1 770 ? -1.885 -19.343 -39.213 1.00 85.31 770 PHE A N 1
ATOM 6063 C CA . PHE A 1 770 ? -0.907 -18.524 -38.489 1.00 85.31 770 PHE A CA 1
ATOM 6064 C C . PHE A 1 770 ? -1.503 -17.891 -37.224 1.00 85.31 770 PHE A C 1
ATOM 6066 O O . PHE A 1 770 ? -1.190 -18.343 -36.129 1.00 85.31 770 PHE A O 1
ATOM 6073 N N . LEU A 1 771 ? -2.405 -16.910 -37.353 1.00 85.00 771 LEU A N 1
ATOM 6074 C CA . LEU A 1 771 ? -3.001 -16.217 -36.199 1.00 85.00 771 LEU A CA 1
ATOM 6075 C C . LEU A 1 771 ? -3.675 -17.146 -35.160 1.00 85.00 771 LEU A C 1
ATOM 6077 O O . LEU A 1 771 ? -3.535 -16.869 -33.971 1.00 85.00 771 LEU A O 1
ATOM 6081 N N . PRO A 1 772 ? -4.330 -18.266 -35.535 1.00 83.56 772 PRO A N 1
ATOM 6082 C CA . PRO A 1 772 ? -4.796 -19.273 -34.575 1.00 83.56 772 PRO A CA 1
ATOM 6083 C C . PRO A 1 772 ? -3.692 -19.875 -33.702 1.00 83.56 772 PRO A C 1
ATOM 6085 O O . PRO A 1 772 ? -3.864 -19.969 -32.491 1.00 83.56 772 PRO A O 1
ATOM 6088 N N . ASN A 1 773 ? -2.547 -20.234 -34.290 1.00 85.56 773 ASN A N 1
ATOM 6089 C CA . ASN A 1 773 ? -1.390 -20.729 -33.535 1.00 85.56 773 ASN A CA 1
ATOM 6090 C C . ASN A 1 773 ? -0.741 -19.624 -32.680 1.00 85.56 773 ASN A C 1
ATOM 6092 O O . ASN A 1 773 ? -0.110 -19.923 -31.671 1.00 85.56 773 ASN A O 1
ATOM 6096 N N . MET A 1 774 ? -0.938 -18.357 -33.056 1.00 91.44 774 MET A N 1
ATOM 6097 C CA . MET A 1 774 ? -0.493 -17.172 -32.314 1.00 91.44 774 MET A CA 1
ATOM 6098 C C . MET A 1 774 ? -1.462 -16.740 -31.197 1.00 91.44 774 MET A C 1
ATOM 6100 O O . MET A 1 774 ? -1.291 -15.664 -30.633 1.00 91.44 774 MET A O 1
ATOM 6104 N N . ALA A 1 775 ? -2.493 -17.524 -30.863 1.00 89.88 775 ALA A N 1
ATOM 6105 C CA . ALA A 1 775 ? -3.372 -17.239 -29.725 1.00 89.88 775 ALA A CA 1
ATOM 6106 C C . ALA A 1 775 ? -2.581 -17.159 -28.403 1.00 89.88 775 ALA A C 1
ATOM 6108 O O . ALA A 1 775 ? -1.632 -17.919 -28.218 1.00 89.88 775 ALA A O 1
ATOM 6109 N N . ALA A 1 776 ? -2.977 -16.278 -27.479 1.00 91.62 776 ALA A N 1
ATOM 6110 C CA . ALA A 1 776 ? -2.287 -16.033 -26.207 1.00 91.62 776 ALA A CA 1
ATOM 6111 C C . ALA A 1 776 ? -2.044 -17.327 -25.405 1.00 91.62 776 ALA A C 1
ATOM 6113 O O . ALA A 1 776 ? -2.917 -18.196 -25.353 1.00 91.62 776 ALA A O 1
ATOM 6114 N N . SER A 1 777 ? -0.886 -17.443 -24.742 1.00 90.56 777 SER A N 1
ATOM 6115 C CA . SER A 1 777 ? -0.430 -18.672 -24.060 1.00 90.56 777 SER A CA 1
ATOM 6116 C C . SER A 1 777 ? -1.500 -19.331 -23.184 1.00 90.56 777 SER A C 1
ATOM 6118 O O . SER A 1 777 ? -1.819 -20.496 -23.396 1.00 90.56 777 SER A O 1
ATOM 6120 N N . ARG A 1 778 ? -2.169 -18.560 -22.316 1.00 91.31 778 ARG A N 1
ATOM 6121 C CA . ARG A 1 778 ? -3.273 -19.032 -21.454 1.00 91.31 778 ARG A CA 1
ATOM 6122 C C . ARG A 1 778 ? -4.411 -19.745 -22.205 1.00 91.31 778 ARG A C 1
ATOM 6124 O O . ARG A 1 778 ? -5.049 -20.631 -21.645 1.00 91.31 778 ARG A O 1
ATOM 6131 N N . LEU A 1 779 ? -4.671 -19.365 -23.459 1.00 92.44 779 LEU A N 1
ATOM 6132 C CA . LEU A 1 779 ? -5.688 -19.973 -24.325 1.00 92.44 779 LEU A CA 1
ATOM 6133 C C . LEU A 1 779 ? -5.165 -21.272 -24.961 1.00 92.44 779 LEU A C 1
ATOM 6135 O O . LEU A 1 779 ? -5.914 -22.243 -25.062 1.00 92.44 779 LEU A O 1
ATOM 6139 N N . ARG A 1 780 ? -3.875 -21.321 -25.324 1.00 92.88 780 ARG A N 1
ATOM 6140 C CA . ARG A 1 780 ? -3.199 -22.551 -25.775 1.00 92.88 780 ARG A CA 1
ATOM 6141 C C . ARG A 1 780 ? -3.146 -23.584 -24.650 1.00 92.88 780 ARG A C 1
ATOM 6143 O O . ARG A 1 780 ? -3.606 -24.702 -24.841 1.00 92.88 780 ARG A O 1
ATOM 6150 N N . ASP A 1 781 ? -2.715 -23.187 -23.456 1.00 92.88 781 ASP A N 1
ATOM 6151 C CA . ASP A 1 781 ? -2.626 -24.060 -22.278 1.00 92.88 781 ASP A CA 1
ATOM 6152 C C . ASP A 1 781 ? -3.997 -24.628 -21.870 1.00 92.88 781 ASP A C 1
ATOM 6154 O O . ASP A 1 781 ? -4.100 -25.781 -21.448 1.00 92.88 781 ASP A O 1
ATOM 6158 N N . ALA A 1 782 ? -5.065 -23.832 -22.002 1.00 92.56 782 ALA A N 1
ATOM 6159 C CA . ALA A 1 782 ? -6.439 -24.289 -21.803 1.00 92.56 782 ALA A CA 1
ATOM 6160 C C . ALA A 1 782 ? -6.863 -25.307 -22.875 1.00 92.56 782 ALA A C 1
ATOM 6162 O O . ALA A 1 782 ? -7.435 -26.346 -22.542 1.00 92.56 782 ALA A O 1
ATOM 6163 N N . ALA A 1 783 ? -6.550 -25.041 -24.148 1.00 93.69 783 ALA A N 1
ATOM 6164 C CA . ALA A 1 783 ? -6.844 -25.954 -25.246 1.00 93.69 783 ALA A CA 1
ATOM 6165 C C . ALA A 1 783 ? -6.107 -27.294 -25.097 1.00 93.69 783 ALA A C 1
ATOM 6167 O O . ALA A 1 783 ? -6.751 -28.333 -25.201 1.00 93.69 783 ALA A O 1
ATOM 6168 N N . GLU A 1 784 ? -4.805 -27.301 -24.793 1.00 94.12 784 GLU A N 1
ATOM 6169 C CA . GLU A 1 784 ? -4.031 -28.543 -24.620 1.00 94.12 784 GLU A CA 1
ATOM 6170 C C . GLU A 1 784 ? -4.532 -29.387 -23.438 1.00 94.12 784 GLU A C 1
ATOM 6172 O O . GLU A 1 784 ? -4.649 -30.607 -23.561 1.00 94.12 784 GLU A O 1
ATOM 6177 N N . LYS A 1 785 ? -4.938 -28.762 -22.322 1.00 94.62 785 LYS A N 1
ATOM 6178 C CA . LYS A 1 785 ? -5.593 -29.476 -21.206 1.00 94.62 785 LYS A CA 1
ATOM 6179 C C . LYS A 1 785 ? -6.903 -30.142 -21.635 1.00 94.62 785 LYS A C 1
ATOM 6181 O O . LYS A 1 785 ? -7.168 -31.274 -21.238 1.00 94.62 785 LYS A O 1
ATOM 6186 N N . ILE A 1 786 ? -7.703 -29.470 -22.463 1.00 94.00 786 ILE A N 1
ATOM 6187 C CA . ILE A 1 786 ? -8.966 -30.018 -22.977 1.00 94.00 786 ILE A CA 1
ATOM 6188 C C . ILE A 1 786 ? -8.707 -31.133 -24.002 1.00 94.00 786 ILE A C 1
ATOM 6190 O O . ILE A 1 786 ? -9.354 -32.175 -23.934 1.00 94.00 786 ILE A O 1
ATOM 6194 N N . LYS A 1 787 ? -7.712 -30.990 -24.887 1.00 94.50 787 LYS A N 1
ATOM 6195 C CA . LYS A 1 787 ? -7.267 -32.062 -25.800 1.00 94.50 787 LYS A CA 1
ATOM 6196 C C . LYS A 1 787 ? -6.838 -33.315 -25.038 1.00 94.50 787 LYS A C 1
ATOM 6198 O O . LYS A 1 787 ? -7.281 -34.410 -25.374 1.00 94.50 787 LYS A O 1
ATOM 6203 N N . ALA A 1 788 ? -6.046 -33.153 -23.977 1.00 92.81 788 ALA A N 1
ATOM 6204 C CA . ALA A 1 788 ? -5.610 -34.258 -23.125 1.00 92.81 788 ALA A CA 1
ATOM 6205 C C . ALA A 1 788 ? -6.785 -34.989 -22.443 1.00 92.81 788 ALA A C 1
ATOM 6207 O O . ALA A 1 788 ? -6.719 -36.202 -22.262 1.00 92.81 788 ALA A O 1
ATOM 6208 N N . GLN A 1 789 ? -7.875 -34.283 -22.114 1.00 94.19 789 GLN A N 1
ATOM 6209 C CA . GLN A 1 789 ? -9.106 -34.894 -21.593 1.00 94.19 789 GLN A CA 1
ATOM 6210 C C . GLN A 1 789 ? -10.000 -35.517 -22.685 1.00 94.19 789 GLN A C 1
ATOM 6212 O O . GLN A 1 789 ? -10.735 -36.460 -22.398 1.00 94.19 789 GLN A O 1
ATOM 6217 N N . LEU A 1 790 ? -9.946 -35.024 -23.928 1.00 91.81 790 LEU A N 1
ATOM 6218 C CA . LEU A 1 790 ? -10.695 -35.573 -25.069 1.00 91.81 790 LEU A CA 1
ATOM 6219 C C . LEU A 1 790 ? -10.062 -36.849 -25.660 1.00 91.81 790 LEU A C 1
ATOM 6221 O O . LEU A 1 790 ? -10.789 -37.697 -26.182 1.00 91.81 790 LEU A O 1
ATOM 6225 N N . GLY A 1 791 ? -8.735 -37.001 -25.577 1.00 91.50 791 GLY A N 1
ATOM 6226 C CA . GLY A 1 791 ? -8.004 -38.182 -26.053 1.00 91.50 791 GLY A CA 1
ATOM 6227 C C . GLY A 1 791 ? -7.913 -38.263 -27.583 1.00 91.50 791 GLY A C 1
ATOM 6228 O O . GLY A 1 791 ? -7.466 -37.320 -28.227 1.00 91.50 791 GLY A O 1
ATOM 6229 N N . ASP A 1 792 ? -8.326 -39.392 -28.176 1.00 91.88 792 ASP A N 1
ATOM 6230 C CA . ASP A 1 792 ? -8.522 -39.516 -29.631 1.00 91.88 792 ASP A CA 1
ATOM 6231 C C . ASP A 1 792 ? -9.968 -39.126 -29.995 1.00 91.88 792 ASP A C 1
ATOM 6233 O O . ASP A 1 792 ? -10.918 -39.860 -29.703 1.00 91.88 792 ASP A O 1
ATOM 6237 N N . TYR A 1 793 ? -10.128 -37.970 -30.642 1.00 95.62 793 TYR A N 1
ATOM 6238 C CA . TYR A 1 793 ? -11.417 -37.384 -31.010 1.00 95.62 793 TYR A CA 1
ATOM 6239 C C . TYR A 1 793 ? -11.397 -36.777 -32.419 1.00 95.62 793 TYR A C 1
ATOM 6241 O O . TYR A 1 793 ? -10.354 -36.436 -32.982 1.00 95.62 793 TYR A O 1
ATOM 6249 N N . ASP A 1 794 ? -12.592 -36.610 -32.972 1.00 94.69 794 ASP A N 1
ATOM 6250 C CA . ASP A 1 794 ? -12.857 -35.885 -34.212 1.00 94.69 794 ASP A CA 1
ATOM 6251 C C . ASP A 1 794 ? -13.649 -34.608 -33.902 1.00 94.69 794 ASP A C 1
ATOM 6253 O O . ASP A 1 794 ? -14.207 -34.463 -32.810 1.00 94.69 794 ASP A O 1
ATOM 6257 N N . ALA A 1 795 ? -13.713 -33.660 -34.837 1.00 93.25 795 ALA A N 1
ATOM 6258 C CA . ALA A 1 795 ? -14.357 -32.372 -34.595 1.00 93.25 795 ALA A CA 1
ATOM 6259 C C . ALA A 1 795 ? -15.175 -31.835 -35.774 1.00 93.25 795 ALA A C 1
ATOM 6261 O O . ALA A 1 795 ? -14.901 -32.112 -36.946 1.00 93.25 795 ALA A O 1
ATOM 6262 N N . ILE A 1 796 ? -16.153 -30.986 -35.452 1.00 89.12 796 ILE A N 1
ATOM 6263 C CA . ILE A 1 796 ? -16.928 -30.212 -36.426 1.00 89.12 796 ILE A CA 1
ATOM 6264 C C . ILE A 1 796 ? -16.983 -28.728 -36.040 1.00 89.12 796 ILE A C 1
ATOM 6266 O O . ILE A 1 796 ? -17.206 -28.393 -34.879 1.00 89.12 796 ILE A O 1
ATOM 6270 N N . HIS A 1 797 ? -16.826 -27.840 -37.028 1.00 85.31 797 HIS A N 1
ATOM 6271 C CA . HIS A 1 797 ? -17.048 -26.397 -36.905 1.00 85.31 797 HIS A CA 1
ATOM 6272 C C . HIS A 1 797 ? -18.364 -26.009 -37.591 1.00 85.31 797 HIS A C 1
ATOM 6274 O O . HIS A 1 797 ? -18.441 -25.959 -38.823 1.00 85.31 797 HIS A O 1
ATOM 6280 N N . VAL A 1 798 ? -19.392 -25.714 -36.789 1.00 77.44 798 VAL A N 1
ATOM 6281 C CA . VAL A 1 798 ? -20.762 -25.434 -37.251 1.00 77.44 798 VAL A CA 1
ATOM 6282 C C . VAL A 1 798 ? -21.119 -23.956 -37.072 1.00 77.44 798 VAL A C 1
ATOM 6284 O O . VAL A 1 798 ? -21.532 -23.529 -35.991 1.00 77.44 798 VAL A O 1
ATOM 6287 N N . ARG A 1 799 ? -21.002 -23.159 -38.140 1.00 69.56 799 ARG A N 1
ATOM 6288 C CA . ARG A 1 799 ? -21.309 -21.718 -38.131 1.00 69.56 799 ARG A CA 1
ATOM 6289 C C . ARG A 1 799 ? -22.765 -21.405 -38.521 1.00 69.56 799 ARG A C 1
ATOM 6291 O O . ARG A 1 799 ? -23.053 -21.057 -39.663 1.00 69.56 799 ARG A O 1
ATOM 6298 N N . ARG A 1 800 ? -23.686 -21.443 -37.554 1.00 59.88 800 ARG A N 1
ATOM 6299 C CA . ARG A 1 800 ? -25.069 -20.929 -37.668 1.00 59.88 800 ARG A CA 1
ATOM 6300 C C . ARG A 1 800 ? -25.147 -19.420 -37.383 1.00 59.88 800 ARG A C 1
ATOM 6302 O O . ARG A 1 800 ? -25.818 -18.987 -36.450 1.00 59.88 800 ARG A O 1
ATOM 6309 N N . GLY A 1 801 ? -24.423 -18.603 -38.149 1.00 48.25 801 GLY A N 1
ATOM 6310 C CA . GLY A 1 801 ? -24.424 -17.135 -37.989 1.00 48.25 801 GLY A CA 1
ATOM 6311 C C . GLY A 1 801 ? -25.533 -16.425 -38.775 1.00 48.25 801 GLY A C 1
ATOM 6312 O O . GLY A 1 801 ? -26.169 -15.494 -38.285 1.00 48.25 801 GLY A O 1
ATOM 6313 N N . ASP A 1 802 ? -25.821 -16.906 -39.985 1.00 45.78 802 ASP A N 1
ATOM 6314 C CA . ASP A 1 802 ? -26.645 -16.193 -40.974 1.00 45.78 802 ASP A CA 1
ATOM 6315 C C . ASP A 1 802 ? -28.161 -16.225 -40.711 1.00 45.78 802 ASP A C 1
ATOM 6317 O O . ASP A 1 802 ? -28.955 -15.708 -41.500 1.00 45.78 802 ASP A O 1
ATOM 6321 N N . LYS A 1 803 ? -28.570 -16.772 -39.560 1.00 40.75 803 LYS A N 1
ATOM 6322 C CA . LYS A 1 803 ? -29.908 -16.575 -38.989 1.00 40.75 803 LYS A CA 1
ATOM 6323 C C . LYS A 1 803 ? -30.139 -15.143 -38.501 1.00 40.75 803 LYS A C 1
ATOM 6325 O O . LYS A 1 803 ? -31.273 -14.687 -38.541 1.00 40.75 803 LYS A O 1
ATOM 6330 N N . LEU A 1 804 ? -29.077 -14.417 -38.134 1.00 40.72 804 LEU A N 1
ATOM 6331 C CA . LEU A 1 804 ? -29.140 -12.992 -37.773 1.00 40.72 804 LEU A CA 1
ATOM 6332 C C . LEU A 1 804 ? -29.289 -12.058 -38.987 1.00 40.72 804 LEU A C 1
ATOM 6334 O O . LEU A 1 804 ? -29.514 -10.864 -38.822 1.00 40.72 804 LEU A O 1
ATOM 6338 N N . LYS A 1 805 ? -29.159 -12.583 -40.211 1.00 44.19 805 LYS A N 1
ATOM 6339 C CA . LYS A 1 805 ? -29.457 -11.864 -41.454 1.00 44.19 805 LYS A CA 1
ATOM 6340 C C . LYS A 1 805 ? -30.718 -12.455 -42.068 1.00 44.19 805 LYS A C 1
ATOM 6342 O O . LYS A 1 805 ? -30.652 -13.238 -43.016 1.00 44.19 805 LYS A O 1
ATOM 6347 N N . THR A 1 806 ? -31.880 -12.095 -41.530 1.00 50.31 806 THR A N 1
ATOM 6348 C CA . THR A 1 806 ? -33.137 -12.324 -42.241 1.00 50.31 806 THR A CA 1
ATOM 6349 C C . THR A 1 806 ? -33.245 -11.322 -43.389 1.00 50.31 806 THR A C 1
ATOM 6351 O O . THR A 1 806 ? -33.152 -10.111 -43.208 1.00 50.31 806 THR A O 1
ATOM 6354 N N . ARG A 1 807 ? -33.441 -11.823 -44.610 1.00 54.38 807 ARG A N 1
ATOM 6355 C CA . ARG A 1 807 ? -33.967 -11.015 -45.711 1.00 54.38 807 ARG A CA 1
ATOM 6356 C C . ARG A 1 807 ? -35.477 -11.200 -45.738 1.00 54.38 807 ARG A C 1
ATOM 6358 O O . ARG A 1 807 ? -35.958 -12.333 -45.690 1.00 54.38 807 ARG A O 1
ATOM 6365 N N . LYS A 1 808 ? -36.220 -10.103 -45.846 1.00 59.22 808 LYS A N 1
ATOM 6366 C CA . LYS A 1 808 ? -37.628 -10.161 -46.237 1.00 59.22 808 LYS A CA 1
ATOM 6367 C C . LYS A 1 808 ? -37.672 -10.477 -47.727 1.00 59.22 808 LYS A C 1
ATOM 6369 O O . LYS A 1 808 ? -37.016 -9.804 -48.519 1.00 59.22 808 LYS A O 1
ATOM 6374 N N . ASP A 1 809 ? -38.357 -11.551 -48.100 1.00 60.56 809 ASP A N 1
ATOM 6375 C CA . ASP A 1 809 ? -38.549 -11.880 -49.511 1.00 60.56 809 ASP A CA 1
ATOM 6376 C C . ASP A 1 809 ? -39.663 -11.027 -50.146 1.00 60.56 809 ASP A C 1
ATOM 6378 O O . ASP A 1 809 ? -40.219 -10.125 -49.514 1.00 60.56 809 ASP A O 1
ATOM 6382 N N . ARG A 1 810 ? -40.004 -11.306 -51.410 1.00 57.19 810 ARG A N 1
ATOM 6383 C CA . ARG A 1 810 ? -41.049 -10.573 -52.151 1.00 57.19 810 ARG A CA 1
ATOM 6384 C C . ARG A 1 810 ? -42.450 -10.637 -51.519 1.00 57.19 810 ARG A C 1
ATOM 6386 O O . ARG A 1 810 ? -43.317 -9.874 -51.923 1.00 57.19 810 ARG A O 1
ATOM 6393 N N . PHE A 1 811 ? -42.667 -11.511 -50.535 1.00 66.06 811 PHE A N 1
ATOM 6394 C CA . PHE A 1 811 ? -43.906 -11.641 -49.764 1.00 66.06 811 PHE A CA 1
ATOM 6395 C C . PHE A 1 811 ? -43.763 -11.094 -48.331 1.00 66.06 811 PHE A C 1
ATOM 6397 O O . PHE A 1 811 ? -44.604 -11.357 -47.477 1.00 66.06 811 PHE A O 1
ATOM 6404 N N . ARG A 1 812 ? -42.688 -10.337 -48.056 1.00 52.66 812 ARG A N 1
ATOM 6405 C CA . ARG A 1 812 ? -42.279 -9.818 -46.735 1.00 52.66 812 ARG A CA 1
ATOM 6406 C C . ARG A 1 812 ? -41.969 -10.894 -45.683 1.00 52.66 812 ARG A C 1
ATOM 6408 O O . ARG A 1 812 ? -41.753 -10.545 -44.523 1.00 52.66 812 ARG A O 1
ATOM 6415 N N . VAL A 1 813 ? -41.873 -12.170 -46.069 1.00 59.66 813 VAL A N 1
ATOM 6416 C CA . VAL A 1 813 ? -41.548 -13.267 -45.146 1.00 59.66 813 VAL A CA 1
ATOM 6417 C C . VAL A 1 813 ? -40.058 -13.230 -44.822 1.00 59.66 813 VAL A C 1
ATOM 6419 O O . VAL A 1 813 ? -39.218 -13.195 -45.724 1.00 59.66 813 VAL A O 1
ATOM 6422 N N . GLU A 1 814 ? -39.722 -13.245 -43.533 1.00 52.81 814 GLU A N 1
ATOM 6423 C CA . GLU A 1 814 ? -38.333 -13.277 -43.077 1.00 52.81 814 GLU A CA 1
ATOM 6424 C C . GLU A 1 814 ? -37.704 -14.652 -43.303 1.00 52.81 814 GLU A C 1
ATOM 6426 O O . GLU A 1 814 ? -38.184 -15.678 -42.821 1.00 52.81 814 GLU A O 1
ATOM 6431 N N . ARG A 1 815 ? -36.613 -14.673 -44.071 1.00 55.66 815 ARG A N 1
ATOM 6432 C CA . ARG A 1 815 ? -35.871 -15.881 -44.440 1.00 55.66 815 ARG A CA 1
ATOM 6433 C C . ARG A 1 815 ? -34.378 -15.636 -44.264 1.00 55.66 815 ARG A C 1
ATOM 6435 O O . ARG A 1 815 ? -33.871 -14.596 -44.671 1.00 55.66 815 ARG A O 1
ATOM 6442 N N . THR A 1 816 ? -33.663 -16.595 -43.684 1.00 56.56 816 THR A N 1
ATOM 6443 C CA . THR A 1 816 ? -32.198 -16.553 -43.514 1.00 56.56 816 THR A CA 1
ATOM 6444 C C . THR A 1 816 ? -31.495 -16.232 -44.838 1.00 56.56 816 THR A C 1
ATOM 6446 O O . THR A 1 816 ? -31.851 -16.822 -45.862 1.00 56.56 816 THR A O 1
ATOM 6449 N N . GLN A 1 817 ? -30.479 -15.366 -44.840 1.00 54.09 817 GLN A N 1
ATOM 6450 C CA . GLN A 1 817 ? -29.797 -14.936 -46.070 1.00 54.09 817 GLN A CA 1
ATOM 6451 C C . GLN A 1 817 ? -29.138 -16.103 -46.828 1.00 54.09 817 GLN A C 1
ATOM 6453 O O . GLN A 1 817 ? -29.140 -16.109 -48.061 1.00 54.09 817 GLN A O 1
ATOM 6458 N N . PHE A 1 818 ? -28.651 -17.113 -46.099 1.00 59.88 818 PHE A N 1
ATOM 6459 C CA . PHE A 1 818 ? -28.007 -18.318 -46.632 1.00 59.88 818 PHE A CA 1
ATOM 6460 C C . PHE A 1 818 ? -28.786 -19.586 -46.210 1.00 59.88 818 PHE A C 1
ATOM 6462 O O . PHE A 1 818 ? -28.337 -20.337 -45.344 1.00 59.88 818 PHE A O 1
ATOM 6469 N N . PRO A 1 819 ? -29.973 -19.857 -46.795 1.00 59.72 819 PRO A N 1
ATOM 6470 C CA . PRO A 1 819 ? -30.872 -20.920 -46.325 1.00 59.72 819 PRO A CA 1
ATOM 6471 C C . PRO A 1 819 ? -30.341 -22.337 -46.582 1.00 59.72 819 PRO A C 1
ATOM 6473 O O . PRO A 1 819 ? -30.728 -23.273 -45.889 1.00 59.72 819 PRO A O 1
ATOM 6476 N N . HIS A 1 820 ? -29.417 -22.500 -47.536 1.00 58.88 820 HIS A N 1
ATOM 6477 C CA . HIS A 1 820 ? -28.680 -23.751 -47.711 1.00 58.88 820 HIS A CA 1
ATOM 6478 C C . HIS A 1 820 ? -27.801 -24.053 -46.491 1.00 58.88 820 HIS A C 1
ATOM 6480 O O . HIS A 1 820 ? -27.753 -25.197 -46.062 1.00 58.88 820 HIS A O 1
ATOM 6486 N N . LEU A 1 821 ? -27.181 -23.040 -45.872 1.00 60.97 821 LEU A N 1
ATOM 6487 C CA . LEU A 1 821 ? -26.315 -23.242 -44.714 1.00 60.97 821 LEU A CA 1
ATOM 6488 C C . LEU A 1 821 ? -27.119 -23.635 -43.465 1.00 60.97 821 LEU A C 1
ATOM 6490 O O . LEU A 1 821 ? -26.711 -24.552 -42.760 1.00 60.97 821 LEU A O 1
ATOM 6494 N N . ASP A 1 822 ? -28.287 -23.029 -43.207 1.00 65.31 822 ASP A N 1
ATOM 6495 C CA . ASP A 1 822 ? -29.142 -23.428 -42.067 1.00 65.31 822 ASP A CA 1
ATOM 6496 C C . ASP A 1 822 ? -29.821 -24.800 -42.247 1.00 65.31 822 ASP A C 1
ATOM 6498 O O . ASP A 1 822 ? -30.176 -25.449 -41.263 1.00 65.31 822 ASP A O 1
ATOM 6502 N N . ARG A 1 823 ? -29.983 -25.268 -43.492 1.00 68.25 823 ARG A N 1
ATOM 6503 C CA . ARG A 1 823 ? -30.340 -26.664 -43.789 1.00 68.25 823 ARG A CA 1
ATOM 6504 C C . ARG A 1 823 ? -29.146 -27.585 -43.543 1.00 68.25 823 ARG A C 1
ATOM 6506 O O . ARG A 1 823 ? -29.259 -28.551 -42.800 1.00 68.25 823 ARG A O 1
ATOM 6513 N N . ASP A 1 824 ? -28.005 -27.280 -44.150 1.00 68.62 824 ASP A N 1
ATOM 6514 C CA . ASP A 1 824 ? -26.830 -28.153 -44.155 1.00 68.62 824 ASP A CA 1
ATOM 6515 C C . ASP A 1 824 ? -26.218 -28.333 -42.757 1.00 68.62 824 ASP A C 1
ATOM 6517 O O . ASP A 1 824 ? -25.628 -29.374 -42.485 1.00 68.62 824 ASP A O 1
ATOM 6521 N N . THR A 1 825 ? -26.419 -27.368 -41.856 1.00 75.00 825 THR A N 1
ATOM 6522 C CA . THR A 1 825 ? -25.932 -27.385 -40.464 1.00 75.00 825 THR A CA 1
ATOM 6523 C C . THR A 1 825 ? -26.872 -28.030 -39.442 1.00 75.00 825 THR A C 1
ATOM 6525 O O . THR A 1 825 ? -26.626 -27.913 -38.238 1.00 75.00 825 THR A O 1
ATOM 6528 N N . ARG A 1 826 ? -27.947 -28.709 -39.865 1.00 80.25 826 ARG A N 1
ATOM 6529 C CA . ARG A 1 826 ? -28.796 -29.460 -38.923 1.00 80.25 826 ARG A CA 1
ATOM 6530 C C . ARG A 1 826 ? -28.201 -30.834 -38.580 1.00 80.25 826 ARG A C 1
ATOM 6532 O O . ARG A 1 826 ? -27.535 -31.421 -39.437 1.00 80.25 826 ARG A O 1
ATOM 6539 N N . PRO A 1 827 ? -28.434 -31.369 -37.364 1.00 82.94 827 PRO A N 1
ATOM 6540 C CA . PRO A 1 827 ? -27.808 -32.606 -36.901 1.00 82.94 827 PRO A CA 1
ATOM 6541 C C . PRO A 1 827 ? -28.070 -33.794 -37.825 1.00 82.94 827 PRO A C 1
ATOM 6543 O O . PRO A 1 827 ? -27.165 -34.586 -38.060 1.00 82.94 827 PRO A O 1
ATOM 6546 N N . GLU A 1 828 ? -29.274 -33.891 -38.389 1.00 81.75 828 GLU A N 1
ATOM 6547 C CA . GLU A 1 828 ? -29.714 -35.019 -39.217 1.00 81.75 828 GLU A CA 1
ATOM 6548 C C . GLU A 1 828 ? -28.855 -35.125 -40.489 1.00 81.75 828 GLU A C 1
ATOM 6550 O O . GLU A 1 828 ? -28.320 -36.187 -40.813 1.00 81.75 828 GLU A O 1
ATOM 6555 N N . PHE A 1 829 ? -28.625 -33.990 -41.158 1.00 80.50 829 PHE A N 1
ATOM 6556 C CA . PHE A 1 829 ? -27.755 -33.916 -42.333 1.00 80.50 829 PHE A CA 1
ATOM 6557 C C . PHE A 1 829 ? -26.263 -33.988 -41.969 1.00 80.50 829 PHE A C 1
ATOM 6559 O O . PHE A 1 829 ? -25.477 -34.533 -42.744 1.00 80.50 829 PHE A O 1
ATOM 6566 N N . ILE A 1 830 ? -25.850 -33.489 -40.795 1.00 85.12 830 ILE A N 1
ATOM 6567 C CA . ILE A 1 830 ? -24.466 -33.639 -40.313 1.00 85.12 830 ILE A CA 1
ATOM 6568 C C . ILE A 1 830 ? -24.134 -35.124 -40.099 1.00 85.12 830 ILE A C 1
ATOM 6570 O O . ILE A 1 830 ? -23.112 -35.571 -40.619 1.00 85.12 830 ILE A O 1
ATOM 6574 N N . ILE A 1 831 ? -25.001 -35.901 -39.430 1.00 85.19 831 ILE A N 1
ATOM 6575 C CA . ILE A 1 831 ? -24.847 -37.363 -39.272 1.00 85.19 831 ILE A CA 1
ATOM 6576 C C . ILE A 1 831 ? -24.652 -38.009 -40.645 1.00 85.19 831 ILE A C 1
ATOM 6578 O O . ILE A 1 831 ? -23.665 -38.714 -40.857 1.00 85.19 831 ILE A O 1
ATOM 6582 N N . GLY A 1 832 ? -25.544 -37.705 -41.596 1.00 80.81 832 GLY A N 1
ATOM 6583 C CA . GLY A 1 832 ? -25.499 -38.238 -42.959 1.00 80.81 832 GLY A CA 1
ATOM 6584 C C . GLY A 1 832 ? -24.173 -37.996 -43.692 1.00 80.81 832 GLY A C 1
ATOM 6585 O O . GLY A 1 832 ? -23.737 -38.866 -44.450 1.00 80.81 832 GLY A O 1
ATOM 6586 N N . ARG A 1 833 ? -23.513 -36.854 -43.440 1.00 79.19 833 ARG A N 1
ATOM 6587 C CA . ARG A 1 833 ? -22.237 -36.474 -44.075 1.00 79.19 833 ARG A CA 1
ATOM 6588 C C . ARG A 1 833 ? -20.995 -37.029 -43.381 1.00 79.19 833 ARG A C 1
ATOM 6590 O O . ARG A 1 833 ? -20.080 -37.426 -44.093 1.00 79.19 833 ARG A O 1
ATOM 6597 N N . ILE A 1 834 ? -20.946 -37.062 -42.043 1.00 85.75 834 ILE A N 1
ATOM 6598 C CA . ILE A 1 834 ? -19.736 -37.472 -41.293 1.00 85.75 834 ILE A CA 1
ATOM 6599 C C . ILE A 1 834 ? -19.651 -38.985 -41.035 1.00 85.75 834 ILE A C 1
ATOM 6601 O O . ILE A 1 834 ? -18.573 -39.507 -40.754 1.00 85.75 834 ILE A O 1
ATOM 6605 N N . GLN A 1 835 ? -20.766 -39.717 -41.150 1.00 84.44 835 GLN A N 1
ATOM 6606 C CA . GLN A 1 835 ? -20.832 -41.148 -40.816 1.00 84.44 835 GLN A CA 1
ATOM 6607 C C . GLN A 1 835 ? -19.988 -42.082 -41.692 1.00 84.44 835 GLN A C 1
ATOM 6609 O O . GLN A 1 835 ? -19.813 -43.241 -41.310 1.00 84.44 835 GLN A O 1
ATOM 6614 N N . LYS A 1 836 ? -19.494 -41.604 -42.845 1.00 81.94 836 LYS A N 1
ATOM 6615 C CA . LYS A 1 836 ? -18.595 -42.359 -43.734 1.00 81.94 836 LYS A CA 1
ATOM 6616 C C . LYS A 1 836 ? -17.131 -42.294 -43.281 1.00 81.94 836 LYS A C 1
ATOM 6618 O O . LYS A 1 836 ? -16.375 -43.206 -43.587 1.00 81.94 836 LYS A O 1
ATOM 6623 N N . GLN A 1 837 ? -16.736 -41.232 -42.577 1.00 84.25 837 GLN A N 1
ATOM 6624 C CA . GLN A 1 837 ? -15.357 -40.974 -42.148 1.00 84.25 837 GLN A CA 1
ATOM 6625 C C . GLN A 1 837 ? -15.170 -41.166 -40.638 1.00 84.25 837 GLN A C 1
ATOM 6627 O O . GLN A 1 837 ? -14.086 -41.546 -40.212 1.00 84.25 837 GLN A O 1
ATOM 6632 N N . ILE A 1 838 ? -16.212 -40.925 -39.831 1.00 88.06 838 ILE A N 1
ATOM 6633 C CA . ILE A 1 838 ? -16.170 -41.057 -38.369 1.00 88.06 838 ILE A CA 1
ATOM 6634 C C . ILE A 1 838 ? -16.991 -42.289 -37.933 1.00 88.06 838 ILE A C 1
ATOM 6636 O O . ILE A 1 838 ? -18.232 -42.237 -37.947 1.00 88.06 838 ILE A O 1
ATOM 6640 N N . PRO A 1 839 ? -16.328 -43.392 -37.522 1.00 88.12 839 PRO A N 1
ATOM 6641 C CA . PRO A 1 839 ? -16.966 -44.563 -36.921 1.00 88.12 839 PRO A CA 1
ATOM 6642 C C . PRO A 1 839 ? -17.845 -44.240 -35.699 1.00 88.12 839 PRO A C 1
ATOM 6644 O O . PRO A 1 839 ? -17.533 -43.312 -34.948 1.00 88.12 839 PRO A O 1
ATOM 6647 N N . PRO A 1 840 ? -18.923 -45.012 -35.457 1.00 89.62 840 PRO A N 1
ATOM 6648 C CA . PRO A 1 840 ? -19.781 -44.830 -34.288 1.00 89.62 840 PRO A CA 1
ATOM 6649 C C . PRO A 1 840 ? -19.015 -45.026 -32.969 1.00 89.62 840 PRO A C 1
ATOM 6651 O O . PRO A 1 840 ? -18.018 -45.743 -32.906 1.00 89.62 840 PRO A O 1
ATOM 6654 N N . GLY A 1 841 ? -19.490 -44.386 -31.900 1.00 88.06 841 GLY A N 1
ATOM 6655 C CA . GLY A 1 841 ? -18.931 -44.482 -30.546 1.00 88.06 841 GLY A CA 1
ATOM 6656 C C . GLY A 1 841 ? -17.695 -43.612 -30.272 1.00 88.06 841 GLY A C 1
ATOM 6657 O O . GLY A 1 841 ? -17.303 -43.484 -29.108 1.00 88.06 841 GLY A O 1
ATOM 6658 N N . ARG A 1 842 ? -17.103 -42.986 -31.300 1.00 93.44 842 ARG A N 1
ATOM 6659 C CA . ARG A 1 842 ? -15.987 -42.033 -31.160 1.00 93.44 842 ARG A CA 1
ATOM 6660 C C . ARG A 1 842 ? -16.421 -40.700 -30.543 1.00 93.44 842 ARG A C 1
ATOM 6662 O O . ARG A 1 842 ? -17.593 -40.320 -30.611 1.00 93.44 842 ARG A O 1
ATOM 6669 N N . THR A 1 843 ? -15.457 -40.003 -29.944 1.00 94.56 843 THR A N 1
ATOM 6670 C CA . THR A 1 843 ? -15.624 -38.660 -29.371 1.00 94.56 843 THR A CA 1
ATOM 6671 C C . THR A 1 843 ? -15.716 -37.615 -30.479 1.00 94.56 843 THR A C 1
ATOM 6673 O O . THR A 1 843 ? -14.873 -37.594 -31.375 1.00 94.56 843 THR A O 1
ATOM 6676 N N . LEU A 1 844 ? -16.732 -36.751 -30.415 1.00 94.06 844 LEU A N 1
ATOM 6677 C CA . LEU A 1 844 ? -17.002 -35.715 -31.412 1.00 94.06 844 LEU A CA 1
ATOM 6678 C C . LEU A 1 844 ? -17.104 -34.341 -30.740 1.00 94.06 844 LEU A C 1
ATOM 6680 O O . LEU A 1 844 ? -18.114 -34.033 -30.105 1.00 94.06 844 LEU A O 1
ATOM 6684 N N . PHE A 1 845 ? -16.071 -33.513 -30.884 1.00 94.38 845 PHE A N 1
ATOM 6685 C CA . PHE A 1 845 ? -16.061 -32.146 -30.362 1.00 94.38 845 PHE A CA 1
ATOM 6686 C C . PHE A 1 845 ? -16.811 -31.190 -31.301 1.00 94.38 845 PHE A C 1
ATOM 6688 O O . PHE A 1 845 ? -16.504 -31.100 -32.494 1.00 94.38 845 PHE A O 1
ATOM 6695 N N . ILE A 1 846 ? -17.786 -30.449 -30.773 1.00 90.00 846 ILE A N 1
ATOM 6696 C CA . ILE A 1 846 ? -18.601 -29.503 -31.548 1.00 90.00 846 ILE A CA 1
ATOM 6697 C C . ILE A 1 846 ? -18.205 -28.065 -31.205 1.00 90.00 846 ILE A C 1
ATOM 6699 O O . ILE A 1 846 ? -18.716 -27.473 -30.252 1.00 90.00 846 ILE A O 1
ATOM 6703 N N . GLY A 1 847 ? -17.347 -27.475 -32.040 1.00 86.38 847 GLY A N 1
ATOM 6704 C CA . GLY A 1 847 ? -17.161 -26.027 -32.085 1.00 86.38 847 GLY A CA 1
ATOM 6705 C C . GLY A 1 847 ? -18.297 -25.394 -32.887 1.00 86.38 847 GLY A C 1
ATOM 6706 O O . GLY A 1 847 ? -18.533 -25.727 -34.050 1.00 86.38 847 GLY A O 1
ATOM 6707 N N . SER A 1 848 ? -19.049 -24.480 -32.289 1.00 78.50 848 SER A N 1
ATOM 6708 C CA . SER A 1 848 ? -20.191 -23.849 -32.957 1.00 78.50 848 SER A CA 1
ATOM 6709 C C . SER A 1 848 ? -20.480 -22.488 -32.350 1.00 78.50 848 SER A C 1
ATOM 6711 O O . SER A 1 848 ? -20.160 -22.257 -31.192 1.00 78.50 848 SER A O 1
ATOM 6713 N N . ASN A 1 849 ? -21.146 -21.603 -33.095 1.00 69.12 849 ASN A N 1
ATOM 6714 C CA . ASN A 1 849 ? -21.785 -20.416 -32.518 1.00 69.12 849 ASN A CA 1
ATOM 6715 C C . ASN A 1 849 ? -23.263 -20.655 -32.143 1.00 69.12 849 ASN A C 1
ATOM 6717 O O . ASN A 1 849 ? -23.920 -19.735 -31.660 1.00 69.12 849 ASN A O 1
ATOM 6721 N N . GLU A 1 850 ? -23.798 -21.853 -32.395 1.00 73.56 850 GLU A N 1
ATOM 6722 C CA . GLU A 1 850 ? -25.103 -22.270 -31.887 1.00 73.56 850 GLU A CA 1
ATOM 6723 C C . GLU A 1 850 ? -25.025 -22.478 -30.368 1.00 73.56 850 GLU A C 1
ATOM 6725 O O . GLU A 1 850 ? -24.019 -22.958 -29.836 1.00 73.56 850 GLU A O 1
ATOM 6730 N N . ARG A 1 851 ? -26.078 -22.068 -29.658 1.00 68.06 851 ARG A N 1
ATOM 6731 C CA . ARG A 1 851 ? -26.143 -22.063 -28.187 1.00 68.06 851 ARG A CA 1
ATOM 6732 C C . ARG A 1 851 ? -27.477 -22.587 -27.640 1.00 68.06 851 ARG A C 1
ATOM 6734 O O . ARG A 1 851 ? -27.633 -22.677 -26.428 1.00 68.06 851 ARG A O 1
ATOM 6741 N N . THR A 1 852 ? -28.413 -22.970 -28.510 1.00 71.19 852 THR A N 1
ATOM 6742 C CA . THR A 1 852 ? -29.676 -23.624 -28.138 1.00 71.19 852 THR A CA 1
ATOM 6743 C C . THR A 1 852 ? -29.392 -24.964 -27.433 1.00 71.19 852 THR A C 1
ATOM 6745 O O . THR A 1 852 ? -28.811 -25.856 -28.064 1.00 71.19 852 THR A O 1
ATOM 6748 N N . PRO A 1 853 ? -29.786 -25.147 -26.154 1.00 71.50 853 PRO A N 1
ATOM 6749 C CA . PRO A 1 853 ? -29.534 -26.385 -25.420 1.00 71.50 853 PRO A CA 1
ATOM 6750 C C . PRO A 1 853 ? -30.108 -27.607 -26.137 1.00 71.50 853 PRO A C 1
ATOM 6752 O O . PRO A 1 853 ? -31.207 -27.561 -26.684 1.00 71.50 853 PRO A O 1
ATOM 6755 N N . GLY A 1 854 ? -29.348 -28.702 -26.161 1.00 77.06 854 GLY A N 1
ATOM 6756 C CA . GLY A 1 854 ? -29.774 -29.950 -26.796 1.00 77.06 854 GLY A CA 1
ATOM 6757 C C . GLY A 1 854 ? -29.884 -29.918 -28.327 1.00 77.06 854 GLY A C 1
ATOM 6758 O O . GLY A 1 854 ? -30.229 -30.949 -28.897 1.00 77.06 854 GLY A O 1
ATOM 6759 N N . PHE A 1 855 ? -29.561 -28.818 -29.025 1.00 83.12 855 PHE A N 1
ATOM 6760 C CA . PHE A 1 855 ? -29.726 -28.750 -30.487 1.00 83.12 855 PHE A CA 1
ATOM 6761 C C . PHE A 1 855 ? -28.965 -29.854 -31.236 1.00 83.12 855 PHE A C 1
ATOM 6763 O O . PHE A 1 855 ? -29.511 -30.467 -32.144 1.00 83.12 855 PHE A O 1
ATOM 6770 N N . PHE A 1 856 ? -27.731 -30.156 -30.828 1.00 87.75 856 PHE A N 1
ATOM 6771 C CA . PHE A 1 856 ? -26.924 -31.221 -31.430 1.00 87.75 856 PHE A CA 1
ATOM 6772 C C . PHE A 1 856 ? -27.194 -32.620 -30.839 1.00 87.75 856 PHE A C 1
ATOM 6774 O O . PHE A 1 856 ? -26.484 -33.566 -31.174 1.00 87.75 856 PHE A O 1
ATOM 6781 N N . SER A 1 857 ? -28.223 -32.794 -29.997 1.00 85.94 857 SER A N 1
ATOM 6782 C CA . SER A 1 857 ? -28.535 -34.086 -29.362 1.00 85.94 857 SER A CA 1
ATOM 6783 C C . SER A 1 857 ? -28.749 -35.272 -30.320 1.00 85.94 857 SER A C 1
ATOM 6785 O O . SER A 1 857 ? -28.344 -36.366 -29.932 1.00 85.94 857 SER A O 1
ATOM 6787 N N . PRO A 1 858 ? -29.239 -35.134 -31.575 1.00 90.56 858 PRO A N 1
ATOM 6788 C CA . PRO A 1 858 ? -29.321 -36.285 -32.480 1.00 90.56 858 PRO A CA 1
ATOM 6789 C C . PRO A 1 858 ? -27.952 -36.896 -32.824 1.00 90.56 858 PRO A C 1
ATOM 6791 O O . PRO A 1 858 ? -27.866 -38.093 -33.084 1.00 90.56 858 PRO A O 1
ATOM 6794 N N . LEU A 1 859 ? -26.855 -36.124 -32.766 1.00 88.81 859 LEU A N 1
ATOM 6795 C CA . LEU A 1 859 ? -25.498 -36.662 -32.957 1.00 88.81 859 LEU A CA 1
ATOM 6796 C C . LEU A 1 859 ? -25.093 -37.622 -31.825 1.00 88.81 859 LEU A C 1
ATOM 6798 O O . LEU A 1 859 ? -24.310 -38.542 -32.065 1.00 88.81 859 LEU A O 1
ATOM 6802 N N . ALA A 1 860 ? -25.668 -37.472 -30.625 1.00 88.56 860 ALA A N 1
ATOM 6803 C CA . ALA A 1 860 ? -25.399 -38.344 -29.479 1.00 88.56 860 ALA A CA 1
ATOM 6804 C C . ALA A 1 860 ? -25.933 -39.779 -29.658 1.00 88.56 860 ALA A C 1
ATOM 6806 O O . ALA A 1 860 ? -25.508 -40.681 -28.944 1.00 88.56 860 ALA A O 1
ATOM 6807 N N . ILE A 1 861 ? -26.803 -40.016 -30.650 1.00 87.69 861 ILE A N 1
ATOM 6808 C CA . ILE A 1 861 ? -27.264 -41.361 -31.038 1.00 87.69 861 ILE A CA 1
ATOM 6809 C C . ILE A 1 861 ? -26.103 -42.199 -31.609 1.00 87.69 861 ILE A C 1
ATOM 6811 O O . ILE A 1 861 ? -26.111 -43.424 -31.507 1.00 87.69 861 ILE A O 1
ATOM 6815 N N . ARG A 1 862 ? -25.091 -41.552 -32.213 1.00 90.12 862 ARG A N 1
ATOM 6816 C CA . ARG A 1 862 ? -23.967 -42.222 -32.894 1.00 90.12 862 ARG A CA 1
ATOM 6817 C C . ARG A 1 862 ? -22.590 -41.885 -32.309 1.00 90.12 862 ARG A C 1
ATOM 6819 O O . ARG A 1 862 ? -21.664 -42.672 -32.496 1.00 90.12 862 ARG A O 1
ATOM 6826 N N . TYR A 1 863 ? -22.439 -40.761 -31.608 1.00 93.69 863 TYR A N 1
ATOM 6827 C CA . TYR A 1 863 ? -21.145 -40.219 -31.173 1.00 93.69 863 TYR A CA 1
ATOM 6828 C C . TYR A 1 863 ? -21.141 -39.793 -29.703 1.00 93.69 863 TYR A C 1
ATOM 6830 O O . TYR A 1 863 ? -22.152 -39.340 -29.171 1.00 93.69 863 TYR A O 1
ATOM 6838 N N . LYS A 1 864 ? -19.976 -39.856 -29.050 1.00 92.06 864 LYS A N 1
ATOM 6839 C CA . LYS A 1 864 ? -19.766 -39.249 -27.727 1.00 92.06 864 LYS A CA 1
ATOM 6840 C C . LYS A 1 864 ? -19.547 -37.747 -27.915 1.00 92.06 864 LYS A C 1
ATOM 6842 O O . LYS A 1 864 ? -18.422 -37.294 -28.115 1.00 92.06 864 LYS A O 1
ATOM 6847 N N . VAL A 1 865 ? -20.639 -36.989 -27.954 1.00 91.81 865 VAL A N 1
ATOM 6848 C CA . VAL A 1 865 ? -20.598 -35.551 -28.253 1.00 91.81 865 VAL A CA 1
ATOM 6849 C C . VAL A 1 865 ? -20.018 -34.761 -27.076 1.00 91.81 865 VAL A C 1
ATOM 6851 O O . VAL A 1 865 ? -20.488 -34.901 -25.949 1.00 91.81 865 VAL A O 1
ATOM 6854 N N . ALA A 1 866 ? -19.038 -33.902 -27.357 1.00 90.88 866 ALA A N 1
ATOM 6855 C CA . ALA A 1 866 ? -18.402 -33.009 -26.392 1.00 90.88 866 ALA A CA 1
ATOM 6856 C C . ALA A 1 866 ? -18.488 -31.543 -26.847 1.00 90.88 866 ALA A C 1
ATOM 6858 O O . ALA A 1 866 ? -18.406 -31.236 -28.039 1.00 90.88 866 ALA A O 1
ATOM 6859 N N . TYR A 1 867 ? -18.612 -30.634 -25.883 1.00 88.56 867 TYR A N 1
ATOM 6860 C CA . TYR A 1 867 ? -18.695 -29.188 -26.087 1.00 88.56 867 TYR A CA 1
ATOM 6861 C C . TYR A 1 867 ? -17.752 -28.462 -25.124 1.00 88.56 867 TYR A C 1
ATOM 6863 O O . TYR A 1 867 ? -17.415 -28.980 -24.062 1.00 88.56 867 TYR A O 1
ATOM 6871 N N . SER A 1 868 ? -17.419 -27.207 -25.421 1.00 84.94 868 SER A N 1
ATOM 6872 C CA . SER A 1 868 ? -16.659 -26.313 -24.531 1.00 84.94 868 SER A CA 1
ATOM 6873 C C . SER A 1 868 ? -17.258 -26.236 -23.117 1.00 84.94 868 SER A C 1
ATOM 6875 O O . SER A 1 868 ? -16.531 -26.205 -22.130 1.00 84.94 868 SER A O 1
ATOM 6877 N N . SER A 1 869 ? -18.589 -26.282 -22.995 1.00 82.75 869 SER A N 1
ATOM 6878 C CA . SER A 1 869 ? -19.303 -26.261 -21.710 1.00 82.75 869 SER A CA 1
ATOM 6879 C C . SER A 1 869 ? -19.100 -27.507 -20.839 1.00 82.75 869 SER A C 1
ATOM 6881 O O . SER A 1 869 ? -19.451 -27.467 -19.667 1.00 82.75 869 SER A O 1
ATOM 6883 N N . ASN A 1 870 ? -18.537 -28.600 -21.367 1.00 88.50 870 ASN A N 1
ATOM 6884 C CA . ASN A 1 870 ? -18.115 -29.746 -20.552 1.00 88.50 870 ASN A CA 1
ATOM 6885 C C . ASN A 1 870 ? -16.802 -29.482 -19.792 1.00 88.50 870 ASN A C 1
ATOM 6887 O O . ASN A 1 870 ? -16.448 -30.261 -18.916 1.00 88.50 870 ASN A O 1
ATOM 6891 N N . PHE A 1 871 ? -16.099 -28.391 -20.114 1.00 91.44 871 PHE A N 1
ATOM 6892 C CA . PHE A 1 871 ? -14.774 -28.045 -19.595 1.00 91.44 871 PHE A CA 1
ATOM 6893 C C . PHE A 1 871 ? -14.773 -26.691 -18.863 1.00 91.44 871 PHE A C 1
ATOM 6895 O O . PHE A 1 871 ? -13.763 -25.985 -18.834 1.00 91.44 871 PHE A O 1
ATOM 6902 N N . SER A 1 872 ? -15.913 -26.304 -18.278 1.00 85.19 872 SER A N 1
ATOM 6903 C CA . SER A 1 872 ? -16.097 -25.009 -17.605 1.00 85.19 872 SER A CA 1
ATOM 6904 C C . SER A 1 872 ? -15.074 -24.758 -16.494 1.00 85.19 872 SER A C 1
ATOM 6906 O O . SER A 1 872 ? -14.590 -23.642 -16.372 1.00 85.19 872 SER A O 1
ATOM 6908 N N . GLU A 1 873 ? -14.642 -25.783 -15.757 1.00 84.19 873 GLU A N 1
ATOM 6909 C CA . GLU A 1 873 ? -13.603 -25.655 -14.718 1.00 84.19 873 GLU A CA 1
ATOM 6910 C C . GLU A 1 873 ? -12.242 -25.177 -15.263 1.00 84.19 873 GLU A C 1
ATOM 6912 O O . GLU A 1 873 ? -11.498 -24.494 -14.561 1.00 84.19 873 GLU A O 1
ATOM 6917 N N . ILE A 1 874 ? -11.928 -25.487 -16.528 1.00 88.50 874 ILE A N 1
ATOM 6918 C CA . ILE A 1 874 ? -10.709 -25.035 -17.219 1.00 88.50 874 ILE A CA 1
ATOM 6919 C C . ILE A 1 874 ? -10.930 -23.654 -17.855 1.00 88.50 874 ILE A C 1
ATOM 6921 O O . ILE A 1 874 ? -10.023 -22.821 -17.871 1.00 88.50 874 ILE A O 1
ATOM 6925 N N . LEU A 1 875 ? -12.128 -23.407 -18.394 1.00 86.06 875 LEU A N 1
ATOM 6926 C CA . LEU A 1 875 ? -12.432 -22.213 -19.186 1.00 86.06 875 LEU A CA 1
ATOM 6927 C C . LEU A 1 875 ? -12.866 -21.010 -18.339 1.00 86.06 875 LEU A C 1
ATOM 6929 O O . LEU A 1 875 ? -12.418 -19.896 -18.599 1.00 86.06 875 LEU A O 1
ATOM 6933 N N . ASP A 1 876 ? -13.700 -21.189 -17.317 1.00 84.50 876 ASP A N 1
ATOM 6934 C CA . ASP A 1 876 ? -14.240 -20.086 -16.515 1.00 84.50 876 ASP A CA 1
ATOM 6935 C C . ASP A 1 876 ? -13.181 -19.243 -15.779 1.00 84.50 876 ASP A C 1
ATOM 6937 O O . ASP A 1 876 ? -13.412 -18.037 -15.649 1.00 84.50 876 ASP A O 1
ATOM 6941 N N . PRO A 1 877 ? -12.016 -19.768 -15.350 1.00 85.19 877 PRO A N 1
ATOM 6942 C CA . PRO A 1 877 ? -10.942 -18.933 -14.806 1.00 85.19 877 PRO A CA 1
ATOM 6943 C C . PRO A 1 877 ? -10.201 -18.081 -15.853 1.00 85.19 877 PRO A C 1
ATOM 6945 O O . PRO A 1 877 ? -9.541 -17.115 -15.479 1.00 85.19 877 PRO A O 1
ATOM 6948 N N . ILE A 1 878 ? -10.276 -18.435 -17.144 1.00 83.44 878 ILE A N 1
ATOM 6949 C CA . ILE A 1 878 ? -9.395 -17.907 -18.208 1.00 83.44 878 ILE A CA 1
ATOM 6950 C C . ILE A 1 878 ? -10.164 -17.072 -19.245 1.00 83.44 878 ILE A C 1
ATOM 6952 O O . ILE A 1 878 ? -9.645 -16.079 -19.750 1.00 83.44 878 ILE A O 1
ATOM 6956 N N . ILE A 1 879 ? -11.397 -17.464 -19.567 1.00 82.69 879 ILE A N 1
ATOM 6957 C CA . ILE A 1 879 ? -12.233 -16.841 -20.595 1.00 82.69 879 ILE A CA 1
ATOM 6958 C C . ILE A 1 879 ? -12.965 -15.622 -20.024 1.00 82.69 879 ILE A C 1
ATOM 6960 O O . ILE A 1 879 ? -13.808 -15.738 -19.134 1.00 82.69 879 ILE A O 1
ATOM 6964 N N . GLU A 1 880 ? -12.693 -14.446 -20.578 1.00 78.50 880 GLU A N 1
ATOM 6965 C CA . GLU A 1 880 ? -13.335 -13.170 -20.237 1.00 78.50 880 GLU A CA 1
ATOM 6966 C C . GLU A 1 880 ? -14.485 -12.830 -21.199 1.00 78.50 880 GLU A C 1
ATOM 6968 O O . GLU A 1 880 ? -15.425 -12.136 -20.812 1.00 78.50 880 GLU A O 1
ATOM 6973 N N . ASN A 1 881 ? -14.444 -13.330 -22.441 1.00 76.19 881 ASN A N 1
ATOM 6974 C CA . ASN A 1 881 ? -15.442 -13.058 -23.481 1.00 76.19 881 ASN A CA 1
ATOM 6975 C C . ASN A 1 881 ? -15.617 -14.222 -24.482 1.00 76.19 881 ASN A C 1
ATOM 6977 O O . ASN A 1 881 ? -14.812 -15.151 -24.553 1.00 76.19 881 ASN A O 1
ATOM 6981 N N . ASN A 1 882 ? -16.668 -14.160 -25.308 1.00 72.06 882 ASN A N 1
ATOM 6982 C CA . ASN A 1 882 ? -16.995 -15.222 -26.270 1.00 72.06 882 ASN A CA 1
ATOM 6983 C C . ASN A 1 882 ? -16.006 -15.312 -27.448 1.00 72.06 882 ASN A C 1
ATOM 6985 O O . ASN A 1 882 ? -16.032 -16.299 -28.181 1.00 72.06 882 ASN A O 1
ATOM 6989 N N . TYR A 1 883 ? -15.144 -14.309 -27.652 1.00 74.75 883 TYR A N 1
ATOM 6990 C CA . TYR A 1 883 ? -14.104 -14.360 -28.682 1.00 74.75 883 TYR A CA 1
ATOM 6991 C C . TYR A 1 883 ? -12.921 -15.226 -28.234 1.00 74.75 883 TYR A C 1
ATOM 6993 O O . TYR A 1 883 ? -12.509 -16.115 -28.972 1.00 74.75 883 TYR A O 1
ATOM 7001 N N . GLN A 1 884 ? -12.451 -15.065 -26.994 1.00 84.00 884 GLN A N 1
ATOM 7002 C CA . GLN A 1 884 ? -11.451 -15.957 -26.394 1.00 84.00 884 GLN A CA 1
ATOM 7003 C C . GLN A 1 884 ? -11.959 -17.409 -26.342 1.00 84.00 884 GLN A C 1
ATOM 7005 O O . GLN A 1 884 ? -11.206 -18.330 -26.653 1.00 84.00 884 GLN A O 1
ATOM 7010 N N . LEU A 1 885 ? -13.252 -17.618 -26.048 1.00 84.12 885 LEU A N 1
ATOM 7011 C CA . LEU A 1 885 ? -13.886 -18.941 -26.134 1.00 84.12 885 LEU A CA 1
ATOM 7012 C C . LEU A 1 885 ? -13.785 -19.530 -27.550 1.00 84.12 885 LEU A C 1
ATOM 7014 O O . LEU A 1 885 ? -13.378 -20.676 -27.707 1.00 84.12 885 LEU A O 1
ATOM 7018 N N . PHE A 1 886 ? -14.101 -18.741 -28.581 1.00 80.25 886 PHE A N 1
ATOM 7019 C CA . PHE A 1 886 ? -13.980 -19.150 -29.985 1.00 80.25 886 PHE A CA 1
ATOM 7020 C C . PHE A 1 886 ? -12.526 -19.463 -30.394 1.00 80.25 886 PHE A C 1
ATOM 7022 O O . PHE A 1 886 ? -12.291 -20.394 -31.166 1.00 80.25 886 PHE A O 1
ATOM 7029 N N . MET A 1 887 ? -11.538 -18.738 -29.856 1.00 84.81 887 MET A N 1
ATOM 7030 C CA . MET A 1 887 ? -10.118 -19.041 -30.080 1.00 84.81 887 MET A CA 1
ATOM 7031 C C . MET A 1 887 ? -9.726 -20.392 -29.466 1.00 84.81 887 MET A C 1
ATOM 7033 O O . MET A 1 887 ? -9.088 -21.196 -30.144 1.00 84.81 887 MET A O 1
ATOM 7037 N N . VAL A 1 888 ? -10.163 -20.690 -28.235 1.00 89.31 888 VAL A N 1
ATOM 7038 C CA . VAL A 1 888 ? -9.925 -22.000 -27.597 1.00 89.31 888 VAL A CA 1
ATOM 7039 C C . VAL A 1 888 ? -10.675 -23.124 -28.318 1.00 89.31 888 VAL A C 1
ATOM 7041 O O . VAL A 1 888 ? -10.080 -24.163 -28.591 1.00 89.31 888 VAL A O 1
ATOM 7044 N N . GLU A 1 889 ? -11.929 -22.907 -28.731 1.00 87.50 889 GLU A N 1
ATOM 7045 C CA . GLU A 1 889 ? -12.678 -23.849 -29.578 1.00 87.50 889 GLU A CA 1
ATOM 7046 C C . GLU A 1 889 ? -11.900 -24.188 -30.860 1.00 87.50 889 GLU A C 1
ATOM 7048 O O . GLU A 1 889 ? -11.779 -25.360 -31.217 1.00 87.50 889 GLU A O 1
ATOM 7053 N N . ARG A 1 890 ? -11.308 -23.194 -31.536 1.00 84.94 890 ARG A N 1
ATOM 7054 C CA . ARG A 1 890 ? -10.503 -23.413 -32.750 1.00 84.94 890 ARG A CA 1
ATOM 7055 C C . ARG A 1 890 ? -9.188 -24.139 -32.472 1.00 84.94 890 ARG A C 1
ATOM 7057 O O . ARG A 1 890 ? -8.848 -25.044 -33.231 1.00 84.94 890 ARG A O 1
ATOM 7064 N N . LEU A 1 891 ? -8.487 -23.800 -31.389 1.00 90.31 891 LEU A N 1
ATOM 7065 C CA . LEU A 1 891 ? -7.274 -24.503 -30.954 1.00 90.31 891 LEU A CA 1
ATOM 7066 C C . LEU A 1 891 ? -7.548 -25.984 -30.652 1.00 90.31 891 LEU A C 1
ATOM 7068 O O . LEU A 1 891 ? -6.758 -26.836 -31.058 1.00 90.31 891 LEU A O 1
ATOM 7072 N N . ILE A 1 892 ? -8.674 -26.301 -29.999 1.00 92.19 892 ILE A N 1
ATOM 7073 C CA . ILE A 1 892 ? -9.131 -27.682 -29.773 1.00 92.19 892 ILE A CA 1
ATOM 7074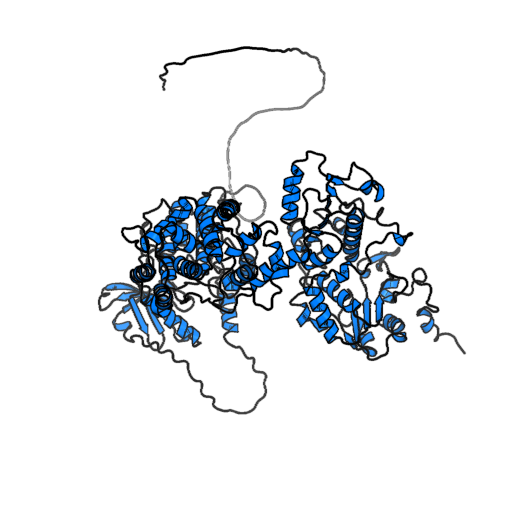 C C . ILE A 1 892 ? -9.421 -28.365 -31.113 1.00 92.19 892 ILE A C 1
ATOM 7076 O O . ILE A 1 892 ? -8.890 -29.441 -31.375 1.00 92.19 892 ILE A O 1
ATOM 7080 N N . MET A 1 893 ? -10.206 -27.746 -32.001 1.00 89.06 893 MET A N 1
ATOM 7081 C CA . MET A 1 893 ? -10.537 -28.336 -33.309 1.00 89.06 893 MET A CA 1
ATOM 7082 C C . MET A 1 893 ? -9.301 -28.613 -34.184 1.00 89.06 893 MET A C 1
ATOM 7084 O O . MET A 1 893 ? -9.307 -29.574 -34.946 1.00 89.06 893 MET A O 1
ATOM 7088 N N . MET A 1 894 ? -8.222 -27.835 -34.042 1.00 85.38 894 MET A N 1
ATOM 7089 C CA . MET A 1 894 ? -6.944 -28.068 -34.733 1.00 85.38 894 MET A CA 1
ATOM 7090 C C . MET A 1 894 ? -6.140 -29.270 -34.203 1.00 85.38 894 MET A C 1
ATOM 7092 O O . MET A 1 894 ? -5.182 -29.674 -34.854 1.00 85.38 894 MET A O 1
ATOM 7096 N N . GLY A 1 895 ? -6.510 -29.847 -33.053 1.00 86.75 895 GLY A N 1
ATOM 7097 C CA . GLY A 1 895 ? -5.947 -31.105 -32.537 1.00 86.75 895 GLY A CA 1
ATOM 7098 C C . GLY A 1 895 ? -6.759 -32.361 -32.879 1.00 86.75 895 GLY A C 1
ATOM 7099 O O . GLY A 1 895 ? -6.386 -33.450 -32.455 1.00 86.75 895 GLY A O 1
ATOM 7100 N N . ALA A 1 896 ? -7.876 -32.226 -33.603 1.00 90.94 896 ALA A N 1
ATOM 7101 C CA . ALA A 1 896 ? -8.755 -33.344 -33.934 1.00 90.94 896 ALA A CA 1
ATOM 7102 C C . ALA A 1 896 ? -8.194 -34.210 -35.074 1.00 90.94 896 ALA A C 1
ATOM 7104 O O . ALA A 1 896 ? -7.617 -33.693 -36.031 1.00 90.94 896 ALA A O 1
ATOM 7105 N N . LYS A 1 897 ? -8.439 -35.524 -35.018 1.00 88.69 897 LYS A N 1
ATOM 7106 C CA . LYS A 1 897 ? -7.991 -36.494 -36.034 1.00 88.69 897 LYS A CA 1
ATOM 7107 C C . LYS A 1 897 ? -8.661 -36.277 -37.392 1.00 88.69 897 LYS A C 1
ATOM 7109 O O . LYS A 1 897 ? -7.993 -36.283 -38.422 1.00 88.69 897 LYS A O 1
ATOM 7114 N N . THR A 1 898 ? -9.971 -36.042 -37.380 1.00 87.69 898 THR A N 1
ATOM 7115 C CA . THR A 1 898 ? -10.767 -35.630 -38.543 1.00 87.69 898 THR A CA 1
ATOM 7116 C C . THR A 1 898 ? -11.501 -34.340 -38.199 1.00 87.69 898 THR A C 1
ATOM 7118 O O . THR A 1 898 ? -12.157 -34.265 -37.160 1.00 87.69 898 THR A O 1
ATOM 7121 N N . PHE A 1 899 ? -11.430 -33.327 -39.067 1.00 87.19 899 PHE A N 1
ATOM 7122 C CA . PHE A 1 899 ? -12.061 -32.026 -38.831 1.00 87.19 899 PHE A CA 1
ATOM 7123 C C . PHE A 1 899 ? -12.932 -31.595 -40.017 1.00 87.19 899 PHE A C 1
ATOM 7125 O O . PHE A 1 899 ? -12.437 -31.447 -41.133 1.00 87.19 899 PHE A O 1
ATOM 7132 N N . PHE A 1 900 ? -14.225 -31.362 -39.769 1.00 85.06 900 PHE A N 1
ATOM 7133 C CA . PHE A 1 900 ? -15.171 -30.859 -40.772 1.00 85.06 900 PHE A CA 1
ATOM 7134 C C . PHE A 1 900 ? -15.534 -29.390 -40.532 1.00 85.06 900 PHE A C 1
ATOM 7136 O O . PHE A 1 900 ? -15.846 -28.989 -39.409 1.00 85.06 900 PHE A O 1
ATOM 7143 N N . LYS A 1 901 ? -15.596 -28.590 -41.599 1.00 76.50 901 LYS A N 1
ATOM 7144 C CA . LYS A 1 901 ? -15.942 -27.160 -41.556 1.00 76.50 901 LYS A CA 1
ATOM 7145 C C . LYS A 1 901 ? -17.250 -26.864 -42.291 1.00 76.50 901 LYS A C 1
ATOM 7147 O O . LYS A 1 901 ? -17.551 -27.450 -43.329 1.00 76.50 901 LYS A O 1
ATOM 7152 N N . THR A 1 902 ? -17.997 -25.857 -41.838 1.00 70.19 902 THR A N 1
ATOM 7153 C CA . THR A 1 902 ? -19.127 -25.284 -42.608 1.00 70.19 902 THR A CA 1
ATOM 7154 C C . THR A 1 902 ? -18.752 -24.564 -43.909 1.00 70.19 902 THR A C 1
ATOM 7156 O O . THR A 1 902 ? -19.638 -24.209 -44.681 1.00 70.19 902 THR A O 1
ATOM 7159 N N . PHE A 1 903 ? -17.468 -24.321 -44.167 1.00 65.00 903 PHE A N 1
ATOM 7160 C CA . PHE A 1 903 ? -16.971 -23.636 -45.360 1.00 65.00 903 PHE A CA 1
ATOM 7161 C C . PHE A 1 903 ? -15.586 -24.172 -45.741 1.00 65.00 903 PHE A C 1
ATOM 7163 O O . PHE A 1 903 ? -14.889 -24.735 -44.901 1.00 65.00 903 PHE A O 1
ATOM 7170 N N . ARG A 1 904 ? -15.207 -24.006 -47.012 1.00 61.16 904 ARG A N 1
ATOM 7171 C CA . ARG A 1 904 ? -13.938 -24.477 -47.582 1.00 61.16 904 ARG A CA 1
ATOM 7172 C C . ARG A 1 904 ? -12.929 -23.325 -47.598 1.00 61.16 904 ARG A C 1
ATOM 7174 O O . ARG A 1 904 ? -13.221 -22.290 -48.195 1.00 61.16 904 ARG A O 1
ATOM 7181 N N . GLU A 1 905 ? -11.783 -23.495 -46.949 1.00 59.53 905 GLU A N 1
ATOM 7182 C CA . GLU A 1 905 ? -10.630 -22.582 -47.015 1.00 59.53 905 GLU A CA 1
ATOM 7183 C C . GLU A 1 905 ? -9.572 -23.147 -47.974 1.00 59.53 905 GLU A C 1
ATOM 7185 O O . GLU A 1 905 ? -9.045 -22.421 -48.815 1.00 59.53 905 GLU A O 1
ATOM 7190 N N . TYR A 1 906 ? -9.336 -24.460 -47.899 1.00 61.88 906 TYR A N 1
ATOM 7191 C CA . TYR A 1 906 ? -8.383 -25.211 -48.716 1.00 61.88 906 TYR A CA 1
ATOM 7192 C C . TYR A 1 906 ? -9.067 -26.322 -49.516 1.00 61.88 906 TYR A C 1
ATOM 7194 O O . TYR A 1 906 ? -10.136 -26.816 -49.157 1.00 61.88 906 TYR A O 1
ATOM 7202 N N . GLU A 1 907 ? -8.435 -26.782 -50.597 1.00 62.06 907 GLU A N 1
ATOM 7203 C CA . GLU A 1 907 ? -9.006 -27.858 -51.417 1.00 62.06 907 GLU A CA 1
ATOM 7204 C C . GLU A 1 907 ? -9.077 -29.214 -50.697 1.00 62.06 907 GLU A C 1
ATOM 7206 O O . GLU A 1 907 ? -9.935 -30.030 -51.030 1.00 62.06 907 GLU A O 1
ATOM 7211 N N . THR A 1 908 ? -8.270 -29.414 -49.658 1.00 62.81 908 THR A N 1
ATOM 7212 C CA . THR A 1 908 ? -8.275 -30.599 -48.790 1.00 62.81 908 THR A CA 1
ATOM 7213 C C . THR A 1 908 ? -9.275 -30.535 -47.625 1.00 62.81 908 THR A C 1
ATOM 7215 O O . THR A 1 908 ? -9.417 -31.524 -46.910 1.00 62.81 908 THR A O 1
ATOM 7218 N N . ASP A 1 909 ? -9.988 -29.419 -47.417 1.00 69.56 909 ASP A N 1
ATOM 7219 C CA . ASP A 1 909 ? -10.957 -29.298 -46.316 1.00 69.56 909 ASP A CA 1
ATOM 7220 C C . ASP A 1 909 ? -12.178 -30.214 -46.499 1.00 69.56 909 ASP A C 1
ATOM 7222 O O . ASP A 1 909 ? -12.846 -30.197 -47.538 1.00 69.56 909 ASP A O 1
ATOM 7226 N N . LEU A 1 910 ? -12.550 -30.924 -45.430 1.00 77.62 910 LEU A N 1
ATOM 7227 C CA . LEU A 1 910 ? -13.812 -31.658 -45.346 1.00 77.62 910 LEU A CA 1
ATOM 7228 C C . LEU A 1 910 ? -14.965 -30.691 -45.033 1.00 77.62 910 LEU A C 1
ATOM 7230 O O . LEU A 1 910 ? -14.957 -29.991 -44.019 1.00 77.62 910 LEU A O 1
ATOM 7234 N N . THR A 1 911 ? -15.976 -30.646 -45.903 1.00 74.56 911 THR A N 1
ATOM 7235 C CA . THR A 1 911 ? -17.054 -29.643 -45.854 1.00 74.56 911 THR A CA 1
ATOM 7236 C C . THR A 1 911 ? -18.403 -30.220 -45.431 1.00 74.56 911 THR A C 1
ATOM 7238 O O . THR A 1 911 ? -18.831 -31.246 -45.949 1.00 74.56 911 THR A O 1
ATOM 7241 N N . LEU A 1 912 ? -19.133 -29.503 -44.572 1.00 74.44 912 LEU A N 1
ATOM 7242 C CA . LEU A 1 912 ? -20.501 -29.845 -44.148 1.00 74.44 912 LEU A CA 1
ATOM 7243 C C . LEU A 1 912 ? -21.610 -29.345 -45.101 1.00 74.44 912 LEU A C 1
ATOM 7245 O O . LEU A 1 912 ? -22.776 -29.411 -44.729 1.00 74.44 912 LEU A O 1
ATOM 7249 N N . THR A 1 913 ? -21.286 -28.817 -46.287 1.00 66.06 913 THR A N 1
ATOM 7250 C CA . THR A 1 913 ? -22.259 -28.219 -47.227 1.00 66.06 913 THR A CA 1
ATOM 7251 C C . THR A 1 913 ? -22.108 -28.768 -48.644 1.00 66.06 913 THR A C 1
ATOM 7253 O O . THR A 1 913 ? -20.991 -29.030 -49.092 1.00 66.06 913 THR A O 1
ATOM 7256 N N . ASP A 1 914 ? -23.235 -28.905 -49.349 1.00 54.16 914 ASP A N 1
ATOM 7257 C CA . ASP A 1 914 ? -23.337 -29.609 -50.639 1.00 54.16 914 ASP A CA 1
ATOM 7258 C C . ASP A 1 914 ? -23.245 -28.672 -51.865 1.00 54.16 914 ASP A C 1
ATOM 7260 O O . ASP A 1 914 ? -23.751 -29.010 -52.932 1.00 54.16 914 ASP A O 1
ATOM 7264 N N . ASP A 1 915 ? -22.684 -27.463 -51.731 1.00 55.47 915 ASP A N 1
ATOM 7265 C CA . ASP A 1 915 ? -22.634 -26.474 -52.823 1.00 55.47 915 ASP A CA 1
ATOM 7266 C C . ASP A 1 915 ? -21.690 -26.920 -53.969 1.00 55.47 915 ASP A C 1
ATOM 7268 O O . ASP A 1 915 ? -20.462 -26.853 -53.802 1.00 55.47 915 ASP A O 1
ATOM 7272 N N . PRO A 1 916 ? -22.208 -27.285 -55.165 1.00 49.75 916 PRO A N 1
ATOM 7273 C CA . PRO A 1 916 ? -21.379 -27.796 -56.260 1.00 49.75 916 PRO A CA 1
ATOM 7274 C C . PRO A 1 916 ? -20.438 -26.737 -56.849 1.00 49.75 916 PRO A C 1
ATOM 7276 O O . PRO A 1 916 ? -19.456 -27.070 -57.507 1.00 49.75 916 PRO A O 1
ATOM 7279 N N . LYS A 1 917 ? -20.696 -25.443 -56.601 1.00 47.34 917 LYS A N 1
ATOM 7280 C CA . LYS A 1 917 ? -19.787 -24.356 -56.999 1.00 47.34 917 LYS A CA 1
ATOM 7281 C C . LYS A 1 917 ? -18.585 -24.226 -56.060 1.00 47.34 917 LYS A C 1
ATOM 7283 O O . LYS A 1 917 ? -17.647 -23.504 -56.388 1.00 47.34 917 LYS A O 1
ATOM 7288 N N . LYS A 1 918 ? -18.600 -24.903 -54.904 1.00 49.72 918 LYS A N 1
ATOM 7289 C CA . LYS A 1 918 ? -17.512 -24.900 -53.912 1.00 49.72 918 LYS A CA 1
ATOM 7290 C C . LYS A 1 918 ? -16.767 -26.232 -53.812 1.00 49.72 918 LYS A C 1
ATOM 7292 O O . LYS A 1 918 ? -15.625 -26.226 -53.349 1.00 49.72 918 LYS A O 1
ATOM 7297 N N . ASN A 1 919 ? -17.357 -27.353 -54.236 1.00 49.00 919 ASN A N 1
ATOM 7298 C CA . ASN A 1 919 ? -16.706 -28.664 -54.180 1.00 49.00 919 ASN A CA 1
ATOM 7299 C C . ASN A 1 919 ? -17.023 -29.527 -55.418 1.00 49.00 919 ASN A C 1
ATOM 7301 O O . ASN A 1 919 ? -18.187 -29.703 -55.758 1.00 49.00 919 ASN A O 1
ATOM 7305 N N . LYS A 1 920 ? -15.983 -30.049 -56.091 1.00 45.44 920 LYS A N 1
ATOM 7306 C CA . LYS A 1 920 ? -16.102 -30.846 -57.334 1.00 45.44 920 LYS A CA 1
ATOM 7307 C C . LYS A 1 920 ? -16.078 -32.365 -57.113 1.00 45.44 920 LYS A C 1
ATOM 7309 O O . LYS A 1 920 ? -16.504 -33.098 -57.995 1.00 45.44 920 LYS A O 1
ATOM 7314 N N . ASN A 1 921 ? -15.589 -32.836 -55.962 1.00 45.50 921 ASN A N 1
ATOM 7315 C CA . ASN A 1 921 ? -15.226 -34.245 -55.749 1.00 45.50 921 ASN A CA 1
ATOM 7316 C C . ASN A 1 921 ? -16.209 -34.970 -54.805 1.00 45.50 921 ASN A C 1
ATOM 7318 O O . ASN A 1 921 ? -15.789 -35.714 -53.923 1.00 45.50 921 ASN A O 1
ATOM 7322 N N . TRP A 1 922 ? -17.512 -34.710 -54.942 1.00 47.81 922 TRP A N 1
ATOM 7323 C CA . TRP A 1 922 ? -18.578 -35.419 -54.220 1.00 47.81 922 TRP A CA 1
ATOM 7324 C C . TRP A 1 922 ? -19.624 -35.897 -55.227 1.00 47.81 922 TRP A C 1
ATOM 7326 O O . TRP A 1 922 ? -20.335 -35.085 -55.812 1.00 47.81 922 TRP A O 1
ATOM 7336 N N . GLU A 1 923 ? -19.698 -37.211 -55.441 1.00 45.41 923 GLU A N 1
ATOM 7337 C CA . GLU A 1 923 ? -20.431 -37.793 -56.576 1.00 45.41 923 GLU A CA 1
ATOM 7338 C C . GLU A 1 923 ? -21.957 -37.766 -56.421 1.00 45.41 923 GLU A C 1
ATOM 7340 O O . GLU A 1 923 ? -22.665 -37.712 -57.423 1.00 45.41 923 GLU A O 1
ATOM 7345 N N . ILE A 1 924 ? -22.482 -37.774 -55.188 1.00 46.00 924 ILE A N 1
ATOM 7346 C CA . ILE A 1 924 ? -23.931 -37.734 -54.945 1.00 46.00 924 ILE A CA 1
ATOM 7347 C C . ILE A 1 924 ? -24.277 -36.862 -53.721 1.00 46.00 924 ILE A C 1
ATOM 7349 O O . ILE A 1 924 ? -23.866 -37.188 -52.603 1.00 46.00 924 ILE A O 1
ATOM 7353 N N . PRO A 1 925 ? -25.060 -35.778 -53.886 1.00 46.97 925 PRO A N 1
ATOM 7354 C CA . PRO A 1 925 ? -25.617 -35.012 -52.771 1.00 46.97 925 PRO A CA 1
ATOM 7355 C C . PRO A 1 925 ? -26.672 -35.787 -51.968 1.00 46.97 925 PRO A C 1
ATOM 7357 O O . PRO A 1 925 ? -27.435 -36.588 -52.515 1.00 46.97 925 PRO A O 1
ATOM 7360 N N . VAL A 1 926 ? -26.781 -35.479 -50.670 1.00 45.88 926 VAL A N 1
ATOM 7361 C CA . VAL A 1 926 ? -27.606 -36.227 -49.695 1.00 45.88 926 VAL A CA 1
ATOM 7362 C C . VAL A 1 926 ? -29.101 -36.269 -50.057 1.00 45.88 926 VAL A C 1
ATOM 7364 O O . VAL A 1 926 ? -29.768 -37.254 -49.756 1.00 45.88 926 VAL A O 1
ATOM 7367 N N . TYR A 1 927 ? -29.616 -35.266 -50.782 1.00 49.81 927 TYR A N 1
ATOM 7368 C CA . TYR A 1 927 ? -31.025 -35.177 -51.211 1.00 49.81 927 TYR A CA 1
ATOM 7369 C C . TYR A 1 927 ? -31.502 -36.303 -52.154 1.00 49.81 927 TYR A C 1
ATOM 7371 O O . TYR A 1 927 ? -32.666 -36.328 -52.550 1.00 49.81 927 TYR A O 1
ATOM 7379 N N . THR A 1 928 ? -30.610 -37.203 -52.564 1.00 46.03 928 THR A N 1
ATOM 7380 C CA . THR A 1 928 ? -30.939 -38.395 -53.359 1.00 46.03 928 THR A CA 1
ATOM 7381 C C . THR A 1 928 ? -31.408 -39.575 -52.507 1.00 46.03 928 THR A C 1
ATOM 7383 O O . THR A 1 928 ? -32.194 -40.379 -53.000 1.00 46.03 928 THR A O 1
ATOM 7386 N N . MET A 1 929 ? -31.004 -39.660 -51.232 1.00 45.66 929 MET A N 1
ATOM 7387 C CA . MET A 1 929 ? -31.374 -40.775 -50.345 1.00 45.66 929 MET A CA 1
ATOM 7388 C C . MET A 1 929 ? -32.881 -40.813 -50.052 1.00 45.66 929 MET A C 1
ATOM 7390 O O . MET A 1 929 ? -33.488 -41.882 -50.068 1.00 45.66 929 MET A O 1
ATOM 7394 N N . ASP A 1 930 ? -33.508 -39.647 -49.872 1.00 41.38 930 ASP A N 1
ATOM 7395 C CA . ASP A 1 930 ? -34.949 -39.540 -49.600 1.00 41.38 930 ASP A CA 1
ATOM 7396 C C . ASP A 1 930 ? -35.829 -39.796 -50.841 1.00 41.38 930 ASP A C 1
ATOM 7398 O O . ASP A 1 930 ? -37.046 -39.914 -50.721 1.00 41.38 930 ASP A O 1
ATOM 7402 N N . LYS A 1 931 ? -35.240 -39.941 -52.040 1.00 37.78 931 LYS A N 1
ATOM 7403 C CA . LYS A 1 931 ? -35.974 -40.324 -53.261 1.00 37.78 931 LYS A CA 1
ATOM 7404 C C . LYS A 1 931 ? -36.172 -41.837 -53.425 1.00 37.78 931 LYS A C 1
ATOM 7406 O O . LYS A 1 931 ? -36.759 -42.258 -54.412 1.00 37.78 931 LYS A O 1
ATOM 7411 N N . GLY A 1 932 ? -35.727 -42.651 -52.466 1.00 40.19 932 GLY A N 1
ATOM 7412 C CA . GLY A 1 932 ? -35.911 -44.108 -52.478 1.00 40.19 932 GLY A CA 1
ATOM 7413 C C . GLY A 1 932 ? -37.249 -44.616 -51.917 1.00 40.19 932 GLY A C 1
ATOM 7414 O O . GLY A 1 932 ? -37.362 -45.813 -51.664 1.00 40.19 932 GLY A O 1
ATOM 7415 N N . LYS A 1 933 ? -38.228 -43.738 -51.639 1.00 41.84 933 LYS A N 1
ATOM 7416 C CA . LYS A 1 933 ? -39.504 -44.100 -50.985 1.00 41.84 933 LYS A CA 1
ATOM 7417 C C . LYS A 1 933 ? -40.756 -43.418 -51.556 1.00 41.84 933 LYS A C 1
ATOM 7419 O O . LYS A 1 933 ? -41.721 -43.216 -50.830 1.00 41.84 933 LYS A O 1
ATOM 7424 N N . GLU A 1 934 ? -40.785 -43.129 -52.853 1.00 41.94 934 GLU A N 1
ATOM 7425 C CA . GLU A 1 934 ? -42.048 -42.875 -53.559 1.00 41.94 934 GLU A CA 1
ATOM 7426 C C . GLU A 1 934 ? -41.910 -43.239 -55.044 1.00 41.94 934 GLU A C 1
ATOM 7428 O O . GLU A 1 934 ? -40.901 -42.916 -55.666 1.00 41.94 934 GLU A O 1
ATOM 7433 N N . ALA A 1 935 ? -42.939 -43.916 -55.572 1.00 31.47 935 ALA A N 1
ATOM 7434 C CA . ALA A 1 935 ? -42.974 -44.673 -56.831 1.00 31.47 935 ALA A CA 1
ATOM 7435 C C . ALA A 1 935 ? -42.031 -45.902 -56.911 1.00 31.47 935 ALA A C 1
ATOM 7437 O O . ALA A 1 935 ? -40.829 -45.785 -56.703 1.00 31.47 935 ALA A O 1
ATOM 7438 N N . ALA A 1 936 ? -42.480 -47.098 -57.307 1.00 37.00 936 ALA A N 1
ATOM 7439 C CA . ALA A 1 936 ? -43.809 -47.739 -57.330 1.00 37.00 936 ALA A CA 1
ATOM 7440 C C . ALA A 1 936 ? -43.614 -49.205 -57.795 1.00 37.00 936 ALA A C 1
ATOM 7442 O O . ALA A 1 936 ? -42.571 -49.496 -58.373 1.00 37.00 936 ALA A O 1
ATOM 7443 N N . SER A 1 937 ? -44.635 -50.055 -57.583 1.00 34.38 937 SER A N 1
ATOM 7444 C CA . SER A 1 937 ? -44.826 -51.401 -58.181 1.00 34.38 937 SER A CA 1
ATOM 7445 C C . SER A 1 937 ? -43.615 -52.345 -58.176 1.00 34.38 937 SER A C 1
ATOM 7447 O O . SER A 1 937 ? -42.857 -52.326 -59.171 1.00 34.38 937 SER A O 1
#

Sequence (937 aa):
MGICHGKPIEQQQSKSLPVSGETDEAPTNSQPPAKSSGFPFYSPSPVPSLFKSSPSVSSSVSSTPLRIFKRPFPPPSPAKHIRAFLARRYGSVKPNAVTIPEGKECEIGLDKSFGFSKQFASHYEIDGEVGRGHFGYTCSAKGKKGTLKGQEVAVKVIPKSKMTTAIAIEDVSREVKMLRALTGHKNLVQFYDAFEDDENVYIVMELCKGGELLDKILQRGGKYSEDDAKKVMVQILSVVAYCHLQGVVHRDLKPENFLFSTKDETSPLKAIDFGLSDYVKPDERLNDIVGSAYYVAPEVLHRTYGTEADMWSIGVIAYILLCGSRPFWARTESGIFRAVLKAEPNFEEAPWPSLSPDAVDFVKRLLNKDYRKRLTAAQALCHPWLVGSHELKIPSDMIIYKLVKVYIMSTSLRKSALAALAKTLTVPQLAYLQEQFTLLGPSKNGYISMQNYKTAILKSSTDAMKDSRVLDFVHMISCLQYKKLDFEEFCASALSVYQLEATETWEQHARRAYELFEKDGNRPIMIEELASELGLGPSVPVHVVLQDWIRHSDGKLIAVAFLFLFTSVISTGGLALPYRTTLIGYFVRSTRSKRQHSFSDKYLYWGNRIDCPGKNCETCAGLGHQESSLRCALEEAMFLNRTFVMPSRMCINPIHNKKGILNRSNNETTEESWEVSSCAMESLYDIDLISEKIPVILDDSETWHIVLSTSMKLKERGSAHVYGANRHELNESSHFSNLLLINRTASPLAWFVECKDRGNRSDVMLPYSFLPNMAASRLRDAAEKIKAQLGDYDAIHVRRGDKLKTRKDRFRVERTQFPHLDRDTRPEFIIGRIQKQIPPGRTLFIGSNERTPGFFSPLAIRYKVAYSSNFSEILDPIIENNYQLFMVERLIMMGAKTFFKTFREYETDLTLTDDPKKNKNWEIPVYTMDKGKEAAS

Secondary structure (DSSP, 8-state):
---------------------------------------------------------------PPP-----------SHHHHHHHHHHHS------------------PPP-----BS-HHHHEEEEEEEEE-SS-EEEEEEE-SGGGBT-EEEEEEEETTT--SHHHHHHHHHHHHHHHHSTT-TTB--EEEEEE-SSEEEEEEE---S-BHHHHHHHTTT---HHHHHHHHHHHHHHHHHHHHTTEE-S---GGGEEESSSSTTPPEEE---TT-EE--TT--B----S-TTT--HHHHTT-BSTHHHHHHHHHHHHHHHHSS-SS--SSHHHHHHHHHHPPPP-SSTTGGGS-HHHHHHHHHHS-SSGGGSPPHHHHHT-TTTTTSS---PPP-HHHHHHHHHHHHS-HHHHHHHHHHHTT--HHHHHHHHHHHHHH---TTS-B-HHHHHHHHHTS--THHHHTTHHHHHHHHHT---PPB-HHHHHHHH--HHHHTTSTTHHHHHHHHHHHHHHHT-----HHHHHHHTT--TTS-HHHHHGGGB-TTTSPBPHHHHHHHHH-----SS---HHHHHHHHHHHHHHHS-----TT--EEE--S----GGGG-SS---THHHHHHHHHHHHHHHHTT-EEEE-SEEE--TTTS-SS---------TTHHHHTTEEEGGGTB-HHHHHTTS-EEETTSHHHHHHHHHHTTS-S-SEEE-TT--HHHHHH-TTTTTSEEEPGGG-TTSTTTSTT--S-GGG--S-TTHHHHTB-HHHHHHHHHHHHHH-SEEEEEE---GGG-EEE-TT--EEESSHHHHHHTSHHHHHHHHTTTS-TT-EEEEEES---TTTTGGGGGTSEEE-GGGGHHHHTTT--SHHHHHHHHHHHHTT-SSEEESS-SSTT-EES---TTT-S--SS-GGGGGGGGS---

pLDDT: mean 72.94, std 23.27, range [23.38, 98.69]

InterPro domains:
  IPR000719 Protein kinase domain [PF00069] (124-386)
  IPR000719 Protein kinase domain [PS50011] (124-386)
  IPR000719 Protein kinase domain [SM00220] (124-386)
  IPR008271 Serine/threonine-protein kinase, active site [PS00108] (248-260)
  IPR011009 Protein kinase-like domain superfamily [SSF56112] (121-449)
  IPR011992 EF-hand domain pair [SSF47473] (417-536)
  IPR017441 Protein kinase, ATP binding site [PS00107] (130-156)
  IPR050205 Calcium-dependent Serine/Threonine Protein Kinases [PTHR24349] (110-556)

Organism: Arabidopsis arenosa (NCBI:txid38785)